Protein 7QON (pdb70)

Secondary structure (P-SEA, 3-state):
ccccbbbbbcccccccaaaaaaaaaaaaaacccccbbbbbbbcccaaaaaaaaccccbbbbbccccccccccccccccaaaaaaacccbbbcccccccccccccaaaaaaaaaaaaaabbbbbbbbbccaaaaaacaaaaaaaaaaaaaaaacccccccccbbbbbbccccccccccccaaaaaaaaaaaaaaaaacccaaaaacbbbbbccccccccaaaaaaccccccccccccccccaaaaaaacccc/cccccbbbbbcccccccaaaaaaaaaaaaaacccccbbbbbbbcccaaaaaaaaccccbbbbbccccccccccccccccaaaaaaacccbbbcccccccccccccaaaaaaaaaaaaaabbbbbbbbbccaaaaaacaaaaaaaaaaaaaaaacccccccccbbbbbbccccccccccccaaaaaaaaaaaaaaaaacccaaaaacbbbbbccccccccaaaaaaccccccccccccccccaaaaaaacccc/cccccbbbbbcccccccaaaaaaaaaaaaaacccccbbbbbbbcccaaaaaaaaccccbbbbbccccccccccccccccaaaaaaacccbbbcccccccccccccaaaaaaaaaaaaaabbbbbbbbbccaaaaaacaaaaaaaaaaaaaaaacccccccccbbbbbbccccccccccccaaaaaaaaaaaaaaaaacccaaaaacbbbbbccccccccaaaaaaccccccccccccccccaaaaaaacccc/ccccbbbbbcccccccaaaaaaaaaaaaaacccccbbbbbbbcccaaaaaaaaccccbbbbbccccccccccccccccaaaaaaacccbbbcccccccccccccaaaaaaaaaaaaaabbbbbbbbbccaaaaaacaaaaaaaaaaaaaaaacccccccccbbbbbbccccccccccccaaaaaaaaaaaaaaaaacccaaaaacbbbbbccccccccaaaaaaccccccccccccccccaaaaaaacccc

Structure (mmCIF, N/CA/C/O backbone):
data_7QON
#
_entry.id   7QON
#
_cell.length_a   42.393
_cell.length_b   110.464
_cell.length_c   118.143
_cell.angle_alpha   90.000
_cell.angle_beta   97.367
_cell.angle_gamma   90.000
#
_symmetry.space_group_name_H-M   'P 1 21 1'
#
loop_
_entity.id
_entity.type
_entity.pdbx_description
1 polymer 'Triosephosphate isomerase'
2 non-polymer 'SODIUM ION'
3 non-polymer 'CHLORIDE ION'
4 non-polymer 1,2-ETHANEDIOL
5 non-polymer 'TRIETHYLENE GLYCOL'
6 water water
#
loop_
_atom_site.group_PDB
_atom_site.id
_atom_site.type_symbol
_atom_site.label_atom_id
_atom_site.label_alt_id
_atom_site.label_comp_id
_atom_site.label_asym_id
_atom_site.label_entity_id
_atom_site.label_seq_id
_atom_site.pdbx_PDB_ins_code
_atom_site.Cartn_x
_atom_site.Cartn_y
_atom_site.Cartn_z
_atom_site.occupancy
_atom_site.B_iso_or_equiv
_atom_site.auth_seq_id
_atom_site.auth_comp_id
_atom_site.auth_asym_id
_atom_site.auth_atom_id
_atom_site.pdbx_PDB_model_num
ATOM 1 N N . SER A 1 3 ? 15.947 -35.451 41.945 1.000 91.373 3 SER AAA N 1
ATOM 2 C CA . SER A 1 3 ? 14.852 -34.683 42.602 1.000 69.321 3 SER AAA CA 1
ATOM 3 C C . SER A 1 3 ? 13.603 -34.711 41.711 1.000 73.619 3 SER AAA C 1
ATOM 4 O O . SER A 1 3 ? 13.752 -34.548 40.479 1.000 61.930 3 SER AAA O 1
ATOM 12 N N . ASN A 1 4 ? 12.423 -34.862 42.323 1.000 47.408 4 ASN AAA N 1
ATOM 13 C CA . ASN A 1 4 ? 11.104 -34.848 41.636 1.000 53.465 4 ASN AAA CA 1
ATOM 14 C C . ASN A 1 4 ? 10.445 -33.470 41.780 1.000 45.857 4 ASN AAA C 1
ATOM 15 O O . ASN A 1 4 ? 9.239 -33.374 41.471 1.000 57.264 4 ASN AAA O 1
ATOM 26 N N . ARG A 1 5 ? 11.198 -32.443 42.184 1.000 31.919 5 ARG AAA N 1
ATOM 27 C CA . ARG A 1 5 ? 10.697 -31.045 42.154 1.000 25.640 5 ARG AAA CA 1
ATOM 28 C C . ARG A 1 5 ? 11.152 -30.406 40.836 1.000 23.157 5 ARG AAA C 1
ATOM 29 O O . ARG A 1 5 ? 12.358 -30.401 40.562 1.000 26.765 5 ARG AAA O 1
ATOM 50 N N . LYS A 1 6 ? 10.214 -29.880 40.064 1.000 23.410 6 LYS AAA N 1
ATOM 51 C CA . LYS A 1 6 ? 10.507 -29.220 38.783 1.000 21.402 6 LYS AAA CA 1
ATOM 52 C C . LYS A 1 6 ? 11.249 -27.924 39.093 1.000 19.748 6 LYS AAA C 1
ATOM 53 O O . LYS A 1 6 ? 10.811 -27.125 39.935 1.000 20.480 6 LYS AAA O 1
ATOM 72 N N . PHE A 1 7 ? 12.382 -27.729 38.440 1.000 19.887 7 PHE AAA N 1
ATOM 73 C CA . PHE A 1 7 ? 13.207 -26.519 38.599 1.000 19.809 7 PHE AAA CA 1
ATOM 74 C C . PHE A 1 7 ? 12.411 -25.299 38.132 1.000 19.262 7 PHE AAA C 1
ATOM 75 O O . PHE A 1 7 ? 11.642 -25.383 37.180 1.000 18.923 7 PHE AAA O 1
ATOM 92 N N . PHE A 1 8 ? 12.599 -24.188 38.815 1.000 18.258 8 PHE AAA N 1
ATOM 93 C CA . PHE A 1 8 ? 11.791 -22.964 38.622 1.000 16.852 8 PHE AAA CA 1
ATOM 94 C C . PHE A 1 8 ? 12.712 -21.751 38.605 1.000 19.414 8 PHE AAA C 1
ATOM 95 O O . PHE A 1 8 ? 13.363 -21.466 39.606 1.000 19.012 8 PHE AAA O 1
ATOM 112 N N . VAL A 1 9 ? 12.729 -21.022 37.492 1.000 18.815 9 VAL AAA N 1
ATOM 113 C CA . VAL A 1 9 ? 13.582 -19.816 37.332 1.000 18.456 9 VAL AAA CA 1
ATOM 114 C C . VAL A 1 9 ? 12.677 -18.627 36.993 1.000 17.735 9 VAL AAA C 1
ATOM 115 O O . VAL A 1 9 ? 12.023 -18.624 35.916 1.000 20.433 9 VAL AAA O 1
ATOM 128 N N . GLY A 1 10 ? 12.650 -17.673 37.916 1.000 20.410 10 GLY AAA N 1
ATOM 129 C CA . GLY A 1 10 ? 11.961 -16.389 37.754 1.000 20.033 10 GLY AAA CA 1
ATOM 130 C C . GLY A 1 10 ? 12.953 -15.277 37.484 1.000 20.058 10 GLY AAA C 1
ATOM 131 O O . GLY A 1 10 ? 14.023 -15.229 38.145 1.000 25.962 10 GLY AAA O 1
ATOM 135 N N . GLY A 1 11 ? 12.600 -14.411 36.532 1.000 20.004 11 GLY AAA N 1
ATOM 136 C CA . GLY A 1 11 ? 13.353 -13.186 36.245 1.000 18.512 11 GLY AAA CA 1
ATOM 137 C C . GLY A 1 11 ? 12.527 -11.994 36.664 1.000 18.473 11 GLY AAA C 1
ATOM 138 O O . GLY A 1 11 ? 11.471 -11.758 36.057 1.000 20.682 11 GLY AAA O 1
ATOM 142 N N . ASN A 1 12 ? 13.005 -11.291 37.669 1.000 19.030 12 ASN AAA N 1
ATOM 143 C CA . ASN A 1 12 ? 12.318 -10.088 38.200 1.000 19.464 12 ASN AAA CA 1
ATOM 144 C C . ASN A 1 12 ? 12.940 -8.869 37.508 1.000 17.060 12 ASN AAA C 1
ATOM 145 O O . ASN A 1 12 ? 14.057 -8.457 37.895 1.000 18.763 12 ASN AAA O 1
ATOM 156 N N . TRP A 1 13 ? 12.219 -8.282 36.557 1.000 15.949 13 TRP AAA N 1
ATOM 157 C CA . TRP A 1 13 ? 12.713 -7.084 35.825 1.000 16.865 13 TRP AAA CA 1
ATOM 158 C C . TRP A 1 13 ? 12.805 -5.870 36.745 1.000 19.213 13 TRP AAA C 1
ATOM 159 O O . TRP A 1 13 ? 13.495 -4.913 36.376 1.000 20.270 13 TRP AAA O 1
ATOM 180 N N . LYS A 1 14 ? 12.086 -5.864 37.859 1.000 17.216 14 LYS AAA N 1
ATOM 181 C CA . LYS A 1 14 ? 11.956 -4.694 38.747 1.000 16.473 14 LYS AAA CA 1
ATOM 182 C C . LYS A 1 14 ? 11.456 -3.518 37.898 1.000 15.258 14 LYS AAA C 1
ATOM 183 O O . LYS A 1 14 ? 10.645 -3.741 36.999 1.000 17.240 14 LYS AAA O 1
ATOM 202 N N . MET A 1 15 ? 11.876 -2.303 38.222 1.000 16.800 15 MET AAA N 1
ATOM 203 C CA . MET A 1 15 ? 11.355 -1.105 37.520 1.000 15.890 15 MET AAA CA 1
ATOM 204 C C . MET A 1 15 ? 12.258 -0.865 36.312 1.000 20.074 15 MET AAA C 1
ATOM 205 O O . MET A 1 15 ? 13.038 0.089 36.289 1.000 18.902 15 MET AAA O 1
ATOM 219 N N . ASN A 1 16 ? 12.128 -1.744 35.334 1.000 18.326 16 ASN AAA N 1
ATOM 220 C CA . ASN A 1 16 ? 12.891 -1.713 34.063 1.000 17.592 16 ASN AAA CA 1
ATOM 221 C C . ASN A 1 16 ? 11.988 -2.214 32.949 1.000 21.905 16 ASN AAA C 1
ATOM 222 O O . ASN A 1 16 ? 11.270 -3.179 33.157 1.000 21.176 16 ASN AAA O 1
ATOM 233 N N . GLY A 1 17 ? 12.060 -1.575 31.799 1.000 21.178 17 GLY AAA N 1
ATOM 234 C CA . GLY A 1 17 ? 11.325 -2.028 30.621 1.000 23.822 17 GLY AAA CA 1
ATOM 235 C C . GLY A 1 17 ? 10.786 -0.858 29.827 1.000 21.974 17 GLY AAA C 1
ATOM 236 O O . GLY A 1 17 ? 10.525 0.197 30.394 1.000 20.723 17 GLY AAA O 1
ATOM 240 N N . SER A 1 18 ? 10.634 -1.086 28.542 1.000 22.388 18 SER AAA N 1
ATOM 241 C CA . SER A 1 18 ? 9.992 -0.183 27.567 1.000 20.297 18 SER AAA CA 1
ATOM 242 C C . SER A 1 18 ? 9.493 -1.088 26.454 1.000 22.068 18 SER AAA C 1
ATOM 243 O O . SER A 1 18 ? 10.011 -2.204 26.341 1.000 20.837 18 SER AAA O 1
ATOM 251 N N . LYS A 1 19 ? 8.551 -0.634 25.644 1.000 22.975 19 LYS AAA N 1
ATOM 252 C CA A LYS A 1 19 ? 8.066 -1.412 24.476 0.600 21.298 19 LYS AAA CA 1
ATOM 253 C CA B LYS A 1 19 ? 8.062 -1.406 24.471 0.400 24.107 19 LYS AAA CA 1
ATOM 254 C C . LYS A 1 19 ? 9.273 -1.926 23.685 1.000 25.120 19 LYS AAA C 1
ATOM 255 O O . LYS A 1 19 ? 9.310 -3.122 23.381 1.000 28.316 19 LYS AAA O 1
ATOM 291 N N . GLU A 1 20 ? 10.237 -1.057 23.419 1.000 24.575 20 GLU AAA N 1
ATOM 292 C CA A GLU A 1 20 ? 11.405 -1.364 22.546 0.500 28.457 20 GLU AAA CA 1
ATOM 293 C CA B GLU A 1 20 ? 11.406 -1.363 22.546 0.500 29.604 20 GLU AAA CA 1
ATOM 294 C C . GLU A 1 20 ? 12.325 -2.374 23.242 1.000 28.251 20 GLU AAA C 1
ATOM 295 O O . GLU A 1 20 ? 12.682 -3.394 22.599 1.000 32.272 20 GLU AAA O 1
ATOM 317 N N . SER A 1 21 ? 12.720 -2.106 24.484 1.000 25.300 21 SER AAA N 1
ATOM 318 C CA . SER A 1 21 ? 13.690 -2.976 25.208 1.000 25.344 21 SER AAA CA 1
ATOM 319 C C . SER A 1 21 ? 13.029 -4.329 25.507 1.000 24.469 21 SER AAA C 1
ATOM 320 O O . SER A 1 21 ? 13.726 -5.364 25.468 1.000 25.417 21 SER AAA O 1
ATOM 328 N N . ASN A 1 22 ? 11.727 -4.317 25.803 1.000 24.412 22 ASN AAA N 1
ATOM 329 C CA . ASN A 1 22 ? 10.976 -5.553 26.125 1.000 23.014 22 ASN AAA CA 1
ATOM 330 C C . ASN A 1 22 ? 10.974 -6.461 24.906 1.000 26.662 22 ASN AAA C 1
ATOM 331 O O . ASN A 1 22 ? 11.181 -7.666 25.088 1.000 23.349 22 ASN AAA O 1
ATOM 342 N N . GLN A 1 23 ? 10.739 -5.910 23.715 1.000 27.158 23 GLN AAA N 1
ATOM 343 C CA A GLN A 1 23 ? 10.644 -6.713 22.466 0.400 28.805 23 GLN AAA CA 1
ATOM 344 C CA B GLN A 1 23 ? 10.644 -6.714 22.465 0.600 27.799 23 GLN AAA CA 1
ATOM 345 C C . GLN A 1 23 ? 11.977 -7.428 22.259 1.000 24.492 23 GLN AAA C 1
ATOM 346 O O . GLN A 1 23 ? 11.942 -8.637 21.940 1.000 28.258 23 GLN AAA O 1
ATOM 372 N N . LYS A 1 24 ? 13.089 -6.720 22.457 1.000 27.189 24 LYS AAA N 1
ATOM 373 C CA A LYS A 1 24 ? 14.444 -7.296 22.238 0.600 28.838 24 LYS AAA CA 1
ATOM 374 C CA B LYS A 1 24 ? 14.449 -7.288 22.239 0.400 30.860 24 LYS AAA CA 1
ATOM 375 C C . LYS A 1 24 ? 14.697 -8.413 23.254 1.000 35.126 24 LYS AAA C 1
ATOM 376 O O . LYS A 1 24 ? 15.091 -9.498 22.826 1.000 31.772 24 LYS AAA O 1
ATOM 412 N N . LEU A 1 25 ? 14.455 -8.151 24.538 1.000 26.655 25 LEU AAA N 1
ATOM 413 C CA . LEU A 1 25 ? 14.686 -9.142 25.625 1.000 30.013 25 LEU AAA CA 1
ATOM 414 C C . LEU A 1 25 ? 13.850 -10.400 25.343 1.000 22.167 25 LEU AAA C 1
ATOM 415 O O . LEU A 1 25 ? 14.409 -11.511 25.423 1.000 26.508 25 LEU AAA O 1
ATOM 431 N N . LEU A 1 26 ? 12.565 -10.251 25.036 1.000 22.792 26 LEU AAA N 1
ATOM 432 C CA . LEU A 1 26 ? 11.619 -11.385 24.934 1.000 24.292 26 LEU AAA CA 1
ATOM 433 C C . LEU A 1 26 ? 11.907 -12.207 23.676 1.000 31.236 26 LEU AAA C 1
ATOM 434 O O . LEU A 1 26 ? 11.779 -13.434 23.743 1.000 25.336 26 LEU AAA O 1
ATOM 450 N N . LYS A 1 27 ? 12.300 -11.563 22.580 1.000 29.256 27 LYS AAA N 1
ATOM 451 C CA . LYS A 1 27 ? 12.681 -12.280 21.332 1.000 27.974 27 LYS AAA CA 1
ATOM 452 C C . LYS A 1 27 ? 13.902 -13.156 21.620 1.000 25.243 27 LYS AAA C 1
ATOM 453 O O . LYS A 1 27 ? 13.892 -14.327 21.220 1.000 32.034 27 LYS AAA O 1
ATOM 472 N N . THR A 1 28 ? 14.903 -12.635 22.306 1.000 24.986 28 THR AAA N 1
ATOM 473 C CA . THR A 1 28 ? 16.157 -13.359 22.640 1.000 27.410 28 THR AAA CA 1
ATOM 474 C C . THR A 1 28 ? 15.816 -14.550 23.529 1.000 30.828 28 THR AAA C 1
ATOM 475 O O . THR A 1 28 ? 16.273 -15.638 23.237 1.000 27.853 28 THR AAA O 1
ATOM 486 N N . LEU A 1 29 ? 15.017 -14.334 24.565 1.000 26.477 29 LEU AAA N 1
ATOM 487 C CA . LEU A 1 29 ? 14.629 -15.398 25.530 1.000 26.136 29 LEU AAA CA 1
ATOM 488 C C . LEU A 1 29 ? 13.865 -16.500 24.791 1.000 26.301 29 LEU AAA C 1
ATOM 489 O O . LEU A 1 29 ? 14.219 -17.666 24.938 1.000 29.348 29 LEU AAA O 1
ATOM 505 N N A SER A 1 30 ? 12.858 -16.132 24.009 0.600 28.159 30 SER AAA N 1
ATOM 506 N N B SER A 1 30 ? 12.855 -16.133 24.009 0.400 28.268 30 SER AAA N 1
ATOM 507 C CA A SER A 1 30 ? 11.965 -17.069 23.282 0.600 30.240 30 SER AAA CA 1
ATOM 508 C CA B SER A 1 30 ? 11.962 -17.070 23.279 0.400 30.164 30 SER AAA CA 1
ATOM 509 C C A SER A 1 30 ? 12.783 -17.877 22.264 0.600 36.770 30 SER AAA C 1
ATOM 510 C C B SER A 1 30 ? 12.784 -17.877 22.265 0.400 34.693 30 SER AAA C 1
ATOM 511 O O A SER A 1 30 ? 12.674 -19.110 22.260 0.600 47.444 30 SER AAA O 1
ATOM 512 O O B SER A 1 30 ? 12.673 -19.107 22.262 0.400 43.245 30 SER AAA O 1
ATOM 527 N N . ASP A 1 31 ? 13.595 -17.198 21.452 1.000 32.102 31 ASP AAA N 1
ATOM 528 C CA . ASP A 1 31 ? 14.411 -17.846 20.385 1.000 28.040 31 ASP AAA CA 1
ATOM 529 C C . ASP A 1 31 ? 15.430 -18.813 21.002 1.000 31.378 31 ASP AAA C 1
ATOM 530 O O . ASP A 1 31 ? 15.803 -19.765 20.316 1.000 34.734 31 ASP AAA O 1
ATOM 539 N N . ALA A 1 32 ? 15.900 -18.574 22.227 1.000 29.815 32 ALA AAA N 1
ATOM 540 C CA . ALA A 1 32 ? 16.963 -19.380 22.884 1.000 32.352 32 ALA AAA CA 1
ATOM 541 C C . ALA A 1 32 ? 16.419 -20.743 23.340 1.000 30.554 32 ALA AAA C 1
ATOM 542 O O . ALA A 1 32 ? 17.237 -21.620 23.633 1.000 33.260 32 ALA AAA O 1
ATOM 549 N N . LYS A 1 33 ? 15.094 -20.883 23.450 1.000 27.602 33 LYS AAA N 1
ATOM 550 C CA . LYS A 1 33 ? 14.393 -22.115 23.899 1.000 35.103 33 LYS AAA CA 1
ATOM 551 C C . LYS A 1 33 ? 15.110 -22.696 25.106 1.000 32.077 33 LYS AAA C 1
ATOM 552 O O . LYS A 1 33 ? 15.617 -23.812 25.054 1.000 31.314 33 LYS AAA O 1
ATOM 571 N N . PRO A 1 34 ? 15.179 -21.985 26.248 1.000 26.129 34 PRO AAA N 1
ATOM 572 C CA . PRO A 1 34 ? 15.917 -22.506 27.392 1.000 25.563 34 PRO AAA CA 1
ATOM 573 C C . PRO A 1 34 ? 15.246 -23.764 27.964 1.000 22.746 34 PRO AAA C 1
ATOM 574 O O . PRO A 1 34 ? 14.062 -23.974 27.719 1.000 25.699 34 PRO AAA O 1
ATOM 585 N N . ASP A 1 35 ? 16.053 -24.552 28.680 1.000 25.679 35 ASP AAA N 1
ATOM 586 C CA . ASP A 1 35 ? 15.730 -25.896 29.228 1.000 25.078 35 ASP AAA CA 1
ATOM 587 C C . ASP A 1 35 ? 14.229 -26.119 29.373 1.000 22.671 35 ASP AAA C 1
ATOM 588 O O . ASP A 1 35 ? 13.653 -25.582 30.317 1.000 23.760 35 ASP AAA O 1
ATOM 597 N N . ALA A 1 36 ? 13.635 -26.969 28.536 1.000 22.563 36 ALA AAA N 1
ATOM 598 C CA . ALA A 1 36 ? 12.163 -27.185 28.514 1.000 22.809 36 ALA AAA CA 1
ATOM 599 C C . ALA A 1 36 ? 11.701 -27.879 29.800 1.000 24.009 36 ALA AAA C 1
ATOM 600 O O . ALA A 1 36 ? 10.506 -27.840 30.101 1.000 24.576 36 ALA AAA O 1
ATOM 607 N N . ASN A 1 37 ? 12.600 -28.487 30.549 1.000 20.717 37 ASN AAA N 1
ATOM 608 C CA . ASN A 1 37 ? 12.241 -29.216 31.795 1.000 23.049 37 ASN AAA CA 1
ATOM 609 C C . ASN A 1 37 ? 12.135 -28.230 32.971 1.000 25.448 37 ASN AAA C 1
ATOM 610 O O . ASN A 1 37 ? 11.697 -28.654 34.068 1.000 25.563 37 ASN AAA O 1
ATOM 621 N N . THR A 1 38 ? 12.511 -26.966 32.775 1.000 21.503 38 THR AAA N 1
ATOM 622 C CA . THR A 1 38 ? 12.522 -25.922 33.827 1.000 22.599 38 THR AAA CA 1
ATOM 623 C C . THR A 1 38 ? 11.323 -25.001 33.582 1.000 21.649 38 THR AAA C 1
ATOM 624 O O . THR A 1 38 ? 11.068 -24.628 32.396 1.000 23.221 38 THR AAA O 1
ATOM 635 N N . GLU A 1 39 ? 10.596 -24.657 34.645 1.000 20.009 39 GLU AAA N 1
ATOM 636 C CA . GLU A 1 39 ? 9.552 -23.606 34.599 1.000 22.181 39 GLU AAA CA 1
ATOM 637 C C . GLU A 1 39 ? 10.243 -22.249 34.569 1.000 20.285 39 GLU AAA C 1
ATOM 638 O O . GLU A 1 39 ? 11.180 -22.031 35.368 1.000 21.955 39 GLU AAA O 1
ATOM 650 N N . ILE A 1 40 ? 9.807 -21.371 33.666 1.000 19.392 40 ILE AAA N 1
ATOM 651 C CA . ILE A 1 40 ? 10.416 -20.025 33.526 1.000 19.390 40 ILE AAA CA 1
ATOM 652 C C . ILE A 1 40 ? 9.308 -18.989 33.680 1.000 19.873 40 ILE AAA C 1
ATOM 653 O O . ILE A 1 40 ? 8.267 -19.107 33.032 1.000 20.519 40 ILE AAA O 1
ATOM 669 N N . LEU A 1 41 ? 9.582 -18.011 34.534 1.000 20.223 41 LEU AAA N 1
ATOM 670 C CA . LEU A 1 41 ? 8.664 -16.905 34.853 1.000 19.383 41 LEU AAA CA 1
ATOM 671 C C . LEU A 1 41 ? 9.401 -15.588 34.608 1.000 18.081 41 LEU AAA C 1
ATOM 672 O O . LEU A 1 41 ? 10.615 -15.488 34.931 1.000 19.590 41 LEU AAA O 1
ATOM 688 N N . VAL A 1 42 ? 8.680 -14.606 34.070 1.000 18.357 42 VAL AAA N 1
ATOM 689 C CA . VAL A 1 42 ? 9.184 -13.208 34.011 1.000 18.470 42 VAL AAA CA 1
ATOM 690 C C . VAL A 1 42 ? 8.190 -12.344 34.784 1.000 17.165 42 VAL AAA C 1
ATOM 691 O O . VAL A 1 42 ? 6.973 -12.486 34.572 1.000 19.642 42 VAL AAA O 1
ATOM 704 N N . ALA A 1 43 ? 8.710 -11.526 35.683 1.000 16.731 43 ALA AAA N 1
ATOM 705 C CA . ALA A 1 43 ? 7.902 -10.609 36.512 1.000 16.323 43 ALA AAA CA 1
ATOM 706 C C . ALA A 1 43 ? 8.145 -9.199 35.970 1.000 18.294 43 ALA AAA C 1
ATOM 707 O O . ALA A 1 43 ? 9.277 -8.691 36.070 1.000 17.531 43 ALA AAA O 1
ATOM 714 N N . VAL A 1 44 ? 7.116 -8.603 35.382 1.000 17.589 44 VAL AAA N 1
ATOM 715 C CA . VAL A 1 44 ? 7.285 -7.399 34.530 1.000 15.558 44 VAL AAA CA 1
ATOM 716 C C . VAL A 1 44 ? 6.460 -6.263 35.127 1.000 16.436 44 VAL AAA C 1
ATOM 717 O O . VAL A 1 44 ? 5.483 -6.482 35.862 1.000 17.027 44 VAL AAA O 1
ATOM 730 N N . PRO A 1 45 ? 6.796 -5.004 34.801 1.000 15.740 45 PRO AAA N 1
ATOM 731 C CA . PRO A 1 45 ? 6.041 -3.868 35.312 1.000 15.147 45 PRO AAA CA 1
ATOM 732 C C . PRO A 1 45 ? 4.577 -3.937 34.875 1.000 16.566 45 PRO AAA C 1
ATOM 733 O O . PRO A 1 45 ? 4.261 -4.438 33.779 1.000 15.907 45 PRO AAA O 1
ATOM 744 N N . PHE A 1 46 ? 3.696 -3.451 35.757 1.000 16.405 46 PHE AAA N 1
ATOM 745 C CA . PHE A 1 46 ? 2.229 -3.550 35.542 1.000 17.019 46 PHE AAA CA 1
ATOM 746 C C . PHE A 1 46 ? 1.831 -3.037 34.147 1.000 16.233 46 PHE AAA C 1
ATOM 747 O O . PHE A 1 46 ? 0.954 -3.620 33.539 1.000 18.134 46 PHE AAA O 1
ATOM 764 N N . VAL A 1 47 ? 2.441 -1.947 33.671 1.000 15.819 47 VAL AAA N 1
ATOM 765 C CA . VAL A 1 47 ? 1.979 -1.291 32.407 1.000 16.002 47 VAL AAA CA 1
ATOM 766 C C . VAL A 1 47 ? 2.233 -2.204 31.199 1.000 17.564 47 VAL AAA C 1
ATOM 767 O O . VAL A 1 47 ? 1.594 -1.993 30.159 1.000 19.652 47 VAL AAA O 1
ATOM 780 N N . TYR A 1 48 ? 3.106 -3.205 31.324 1.000 17.261 48 TYR AAA N 1
ATOM 781 C CA . TYR A 1 48 ? 3.482 -4.117 30.212 1.000 17.886 48 TYR AAA CA 1
ATOM 782 C C . TYR A 1 48 ? 2.901 -5.520 30.394 1.000 18.891 48 TYR AAA C 1
ATOM 783 O O . TYR A 1 48 ? 3.099 -6.352 29.516 1.000 17.808 48 TYR AAA O 1
ATOM 801 N N . LEU A 1 49 ? 2.191 -5.794 31.493 1.000 19.278 49 LEU AAA N 1
ATOM 802 C CA A LEU A 1 49 ? 1.741 -7.163 31.849 0.500 18.351 49 LEU AAA CA 1
ATOM 803 C CA B LEU A 1 49 ? 1.736 -7.164 31.852 0.500 18.684 49 LEU AAA CA 1
ATOM 804 C C . LEU A 1 49 ? 0.941 -7.783 30.693 1.000 17.439 49 LEU AAA C 1
ATOM 805 O O . LEU A 1 49 ? 1.282 -8.912 30.256 1.000 17.690 49 LEU AAA O 1
ATOM 835 N N . LYS A 1 50 ? -0.086 -7.084 30.205 1.000 18.874 50 LYS AAA N 1
ATOM 836 C CA . LYS A 1 50 ? -0.966 -7.648 29.156 1.000 18.892 50 LYS AAA CA 1
ATOM 837 C C . LYS A 1 50 ? -0.152 -7.906 27.887 1.000 20.132 50 LYS AAA C 1
ATOM 838 O O . LYS A 1 50 ? -0.288 -8.982 27.283 1.000 21.315 50 LYS AAA O 1
ATOM 857 N N . ASP A 1 51 ? 0.664 -6.948 27.466 1.000 19.995 51 ASP AAA N 1
ATOM 858 C CA . ASP A 1 51 ? 1.413 -7.051 26.192 1.000 24.295 51 ASP AAA CA 1
ATOM 859 C C . ASP A 1 51 ? 2.463 -8.170 26.293 1.000 23.220 51 ASP AAA C 1
ATOM 860 O O . ASP A 1 51 ? 2.612 -8.933 25.328 1.000 23.533 51 ASP AAA O 1
ATOM 869 N N . VAL A 1 52 ? 3.164 -8.286 27.414 1.000 19.649 52 VAL AAA N 1
ATOM 870 C CA . VAL A 1 52 ? 4.171 -9.377 27.588 1.000 20.312 52 VAL AAA CA 1
ATOM 871 C C . VAL A 1 52 ? 3.454 -10.734 27.538 1.000 19.565 52 VAL AAA C 1
ATOM 872 O O . VAL A 1 52 ? 3.948 -11.663 26.856 1.000 24.582 52 VAL AAA O 1
ATOM 885 N N . ARG A 1 53 ? 2.316 -10.866 28.215 1.000 19.127 53 ARG AAA N 1
ATOM 886 C CA . ARG A 1 53 ? 1.577 -12.151 28.241 1.000 20.290 53 ARG AAA CA 1
ATOM 887 C C . ARG A 1 53 ? 1.095 -12.502 26.825 1.000 22.618 53 ARG AAA C 1
ATOM 888 O O . ARG A 1 53 ? 1.096 -13.710 26.455 1.000 22.316 53 ARG AAA O 1
ATOM 909 N N . GLU A 1 54 ? 0.676 -11.504 26.040 1.000 21.247 54 GLU AAA N 1
ATOM 910 C CA A GLU A 1 54 ? 0.189 -11.746 24.652 0.600 24.790 54 GLU AAA CA 1
ATOM 911 C CA B GLU A 1 54 ? 0.186 -11.741 24.651 0.400 25.374 54 GLU AAA CA 1
ATOM 912 C C . GLU A 1 54 ? 1.356 -12.200 23.776 1.000 27.983 54 GLU AAA C 1
ATOM 913 O O . GLU A 1 54 ? 1.154 -13.163 23.018 1.000 30.237 54 GLU AAA O 1
ATOM 935 N N . HIS A 1 55 ? 2.532 -11.573 23.920 1.000 24.849 55 HIS AAA N 1
ATOM 936 C CA . HIS A 1 55 ? 3.745 -11.830 23.094 1.000 24.970 55 HIS AAA CA 1
ATOM 937 C C . HIS A 1 55 ? 4.322 -13.219 23.394 1.000 32.367 55 HIS AAA C 1
ATOM 938 O O . HIS A 1 55 ? 4.644 -13.952 22.445 1.000 30.204 55 HIS AAA O 1
ATOM 953 N N . LEU A 1 56 ? 4.440 -13.566 24.674 1.000 25.305 56 LEU AAA N 1
ATOM 954 C CA A LEU A 1 56 ? 5.182 -14.766 25.131 0.700 23.118 56 LEU AAA CA 1
ATOM 955 C CA B LEU A 1 56 ? 5.177 -14.762 25.143 0.300 24.813 56 LEU AAA CA 1
ATOM 956 C C . LEU A 1 56 ? 4.310 -16.023 24.982 1.000 22.771 56 LEU AAA C 1
ATOM 957 O O . LEU A 1 56 ? 3.125 -15.996 25.352 1.000 22.430 56 LEU AAA O 1
ATOM 987 N N . ASP A 1 57 ? 4.896 -17.102 24.462 1.000 27.308 57 ASP AAA N 1
ATOM 988 C CA . ASP A 1 57 ? 4.231 -18.429 24.405 1.000 28.121 57 ASP AAA CA 1
ATOM 989 C C . ASP A 1 57 ? 3.867 -18.869 25.833 1.000 23.876 57 ASP AAA C 1
ATOM 990 O O . ASP A 1 57 ? 4.585 -18.486 26.766 1.000 25.456 57 ASP AAA O 1
ATOM 999 N N . LYS A 1 58 ? 2.839 -19.703 25.973 1.000 26.456 58 LYS AAA N 1
ATOM 1000 C CA . LYS A 1 58 ? 2.343 -20.260 27.263 1.000 30.078 58 LYS AAA CA 1
ATOM 1001 C C . LYS A 1 58 ? 3.423 -21.103 27.963 1.000 26.115 58 LYS AAA C 1
ATOM 1002 O O . LYS A 1 58 ? 3.302 -21.317 29.172 1.000 26.405 58 LYS AAA O 1
ATOM 1021 N N . ARG A 1 59 ? 4.481 -21.496 27.267 1.000 26.282 59 ARG AAA N 1
ATOM 1022 C CA . ARG A 1 59 ? 5.678 -22.118 27.882 1.000 24.672 59 ARG AAA CA 1
ATOM 1023 C C . ARG A 1 59 ? 6.176 -21.251 29.046 1.000 24.571 59 ARG AAA C 1
ATOM 1024 O O . ARG A 1 59 ? 6.695 -21.794 30.025 1.000 23.773 59 ARG AAA O 1
ATOM 1045 N N . PHE A 1 60 ? 6.083 -19.931 28.924 1.000 21.681 60 PHE AAA N 1
ATOM 1046 C CA . PHE A 1 60 ? 6.555 -18.956 29.938 1.000 22.144 60 PHE AAA CA 1
ATOM 1047 C C . PHE A 1 60 ? 5.389 -18.510 30.816 1.000 22.631 60 PHE AAA C 1
ATOM 1048 O O . PHE A 1 60 ? 4.278 -18.270 30.306 1.000 23.635 60 PHE AAA O 1
ATOM 1065 N N . HIS A 1 61 ? 5.654 -18.361 32.105 1.000 20.792 61 HIS AAA N 1
ATOM 1066 C CA . HIS A 1 61 ? 4.737 -17.688 33.064 1.000 21.976 61 HIS AAA CA 1
ATOM 1067 C C . HIS A 1 61 ? 5.024 -16.190 33.066 1.000 19.760 61 HIS AAA C 1
ATOM 1068 O O . HIS A 1 61 ? 6.199 -15.792 32.951 1.000 19.368 61 HIS AAA O 1
ATOM 1083 N N . VAL A 1 62 ? 3.985 -15.382 33.251 1.000 19.016 62 VAL AAA N 1
ATOM 1084 C CA . VAL A 1 62 ? 4.150 -13.908 33.401 1.000 17.629 62 VAL AAA CA 1
ATOM 1085 C C . VAL A 1 62 ? 3.552 -13.479 34.739 1.000 17.741 62 VAL AAA C 1
ATOM 1086 O O . VAL A 1 62 ? 2.402 -13.858 35.034 1.000 20.976 62 VAL AAA O 1
ATOM 1099 N N . ALA A 1 63 ? 4.336 -12.781 35.553 1.000 18.343 63 ALA AAA N 1
ATOM 1100 C CA . ALA A 1 63 ? 3.948 -12.387 36.925 1.000 17.057 63 ALA AAA CA 1
ATOM 1101 C C . ALA A 1 63 ? 3.875 -10.875 37.023 1.000 16.586 63 ALA AAA C 1
ATOM 1102 O O . ALA A 1 63 ? 4.740 -10.168 36.448 1.000 17.495 63 ALA AAA O 1
ATOM 1109 N N . ALA A 1 64 ? 2.939 -10.397 37.829 1.000 15.039 64 ALA AAA N 1
ATOM 1110 C CA . ALA A 1 64 ? 3.020 -9.053 38.409 1.000 16.048 64 ALA AAA CA 1
ATOM 1111 C C . ALA A 1 64 ? 4.056 -9.045 39.528 1.000 17.007 64 ALA AAA C 1
ATOM 1112 O O . ALA A 1 64 ? 4.313 -10.103 40.158 1.000 17.626 64 ALA AAA O 1
ATOM 1119 N N . GLN A 1 65 ? 4.614 -7.877 39.812 1.000 17.363 65 GLN AAA N 1
ATOM 1120 C CA . GLN A 1 65 ? 5.663 -7.684 40.825 1.000 15.987 65 GLN AAA CA 1
ATOM 1121 C C . GLN A 1 65 ? 5.060 -7.384 42.203 1.000 18.990 65 GLN AAA C 1
ATOM 1122 O O . GLN A 1 65 ? 5.832 -7.286 43.172 1.000 18.567 65 GLN AAA O 1
ATOM 1136 N N . ASN A 1 66 ? 3.739 -7.206 42.276 1.000 16.285 66 ASN AAA N 1
ATOM 1137 C CA . ASN A 1 66 ? 3.045 -6.870 43.533 1.000 18.760 66 ASN AAA CA 1
ATOM 1138 C C . ASN A 1 66 ? 1.550 -6.929 43.266 1.000 16.750 66 ASN AAA C 1
ATOM 1139 O O . ASN A 1 66 ? 1.131 -6.956 42.096 1.000 18.388 66 ASN AAA O 1
ATOM 1150 N N . CYS A 1 67 ? 0.759 -6.978 44.323 1.000 17.039 67 CYS AAA N 1
ATOM 1151 C CA . CYS A 1 67 ? -0.687 -6.722 44.235 1.000 16.940 67 CYS AAA CA 1
ATOM 1152 C C . CYS A 1 67 ? -1.173 -6.285 45.607 1.000 16.780 67 CYS AAA C 1
ATOM 1153 O O . CYS A 1 67 ? -0.403 -6.295 46.573 1.000 20.204 67 CYS AAA O 1
ATOM 1161 N N . TYR A 1 68 ? -2.424 -5.875 45.690 1.000 18.673 68 TYR AAA N 1
ATOM 1162 C CA . TYR A 1 68 ? -3.046 -5.571 46.991 1.000 19.373 68 TYR AAA CA 1
ATOM 1163 C C . TYR A 1 68 ? -3.959 -6.721 47.438 1.000 20.072 68 TYR AAA C 1
ATOM 1164 O O . TYR A 1 68 ? -4.013 -7.803 46.812 1.000 22.820 68 TYR AAA O 1
ATOM 1182 N N . LYS A 1 69 ? -4.645 -6.514 48.559 1.000 20.910 69 LYS AAA N 1
ATOM 1183 C CA . LYS A 1 69 ? -5.240 -7.604 49.376 1.000 21.612 69 LYS AAA CA 1
ATOM 1184 C C . LYS A 1 69 ? -6.766 -7.606 49.282 1.000 24.306 69 LYS AAA C 1
ATOM 1185 O O . LYS A 1 69 ? -7.375 -8.399 50.013 1.000 22.982 69 LYS AAA O 1
ATOM 1204 N N . VAL A 1 70 ? -7.371 -6.798 48.409 1.000 22.939 70 VAL AAA N 1
ATOM 1205 C CA . VAL A 1 70 ? -8.829 -6.863 48.079 1.000 21.943 70 VAL AAA CA 1
ATOM 1206 C C . VAL A 1 70 ? -8.997 -6.694 46.568 1.000 24.386 70 VAL AAA C 1
ATOM 1207 O O . VAL A 1 70 ? -8.034 -6.288 45.921 1.000 24.969 70 VAL AAA O 1
ATOM 1220 N N . ALA A 1 71 ? -10.166 -7.016 46.006 1.000 23.049 71 ALA AAA N 1
ATOM 1221 C CA . ALA A 1 71 ? -10.381 -7.126 44.549 1.000 24.764 71 ALA AAA CA 1
ATOM 1222 C C . ALA A 1 71 ? -10.536 -5.739 43.926 1.000 22.156 71 ALA AAA C 1
ATOM 1223 O O . ALA A 1 71 ? -10.267 -5.581 42.713 1.000 26.255 71 ALA AAA O 1
ATOM 1230 N N . SER A 1 72 ? -11.032 -4.798 44.713 1.000 23.287 72 SER AAA N 1
ATOM 1231 C CA . SER A 1 72 ? -11.357 -3.436 44.236 1.000 25.083 72 SER AAA CA 1
ATOM 1232 C C . SER A 1 72 ? -11.478 -2.530 45.451 1.000 21.610 72 SER AAA C 1
ATOM 1233 O O . SER A 1 72 ? -11.637 -3.037 46.579 1.000 23.596 72 SER AAA O 1
ATOM 1241 N N . GLY A 1 73 ? -11.361 -1.226 45.247 1.000 19.999 73 GLY AAA N 1
ATOM 1242 C CA . GLY A 1 73 ? -11.691 -0.252 46.293 1.000 21.279 73 GLY AAA CA 1
ATOM 1243 C C . GLY A 1 73 ? -10.857 1.004 46.194 1.000 20.455 73 GLY AAA C 1
ATOM 1244 O O . GLY A 1 73 ? -10.173 1.212 45.143 1.000 19.555 73 GLY AAA O 1
ATOM 1248 N N . ALA A 1 74 ? -10.865 1.780 47.269 1.000 19.632 74 ALA AAA N 1
ATOM 1249 C CA . ALA A 1 74 ? -10.316 3.154 47.331 1.000 22.185 74 ALA AAA CA 1
ATOM 1250 C C . ALA A 1 74 ? -8.838 3.079 47.715 1.000 20.673 74 ALA AAA C 1
ATOM 1251 O O . ALA A 1 74 ? -8.460 3.441 48.870 1.000 23.415 74 ALA AAA O 1
ATOM 1258 N N . PHE A 1 75 ? -8.043 2.515 46.798 1.000 20.047 75 PHE AAA N 1
ATOM 1259 C CA . PHE A 1 75 ? -6.585 2.315 46.993 1.000 19.958 75 PHE AAA CA 1
ATOM 1260 C C . PHE A 1 75 ? -5.889 2.830 45.742 1.000 17.988 75 PHE AAA C 1
ATOM 1261 O O . PHE A 1 75 ? -5.426 2.032 44.892 1.000 18.304 75 PHE AAA O 1
ATOM 1278 N N . THR A 1 76 ? -5.850 4.153 45.625 1.000 18.024 76 THR AAA N 1
ATOM 1279 C CA . THR A 1 76 ? -5.221 4.861 44.490 1.000 15.905 76 THR AAA CA 1
ATOM 1280 C C . THR A 1 76 ? -3.813 4.288 44.284 1.000 15.890 76 THR AAA C 1
ATOM 1281 O O . THR A 1 76 ? -3.055 4.203 45.260 1.000 18.173 76 THR AAA O 1
ATOM 1292 N N . GLY A 1 77 ? -3.531 3.833 43.062 1.000 16.447 77 GLY AAA N 1
ATOM 1293 C CA . GLY A 1 77 ? -2.198 3.336 42.670 1.000 17.312 77 GLY AAA CA 1
ATOM 1294 C C . GLY A 1 77 ? -2.022 1.829 42.822 1.000 21.111 77 GLY AAA C 1
ATOM 1295 O O . GLY A 1 77 ? -1.006 1.313 42.366 1.000 21.221 77 GLY AAA O 1
ATOM 1299 N N . GLU A 1 78 ? -2.956 1.118 43.433 1.000 16.751 78 GLU AAA N 1
ATOM 1300 C CA . GLU A 1 78 ? -2.813 -0.336 43.693 1.000 17.524 78 GLU AAA CA 1
ATOM 1301 C C . GLU A 1 78 ? -3.480 -1.175 42.602 1.000 16.431 78 GLU AAA C 1
ATOM 1302 O O . GLU A 1 78 ? -4.414 -0.703 41.910 1.000 18.269 78 GLU AAA O 1
ATOM 1314 N N . ILE A 1 79 ? -2.995 -2.408 42.455 1.000 17.675 79 ILE AAA N 1
ATOM 1315 C CA . ILE A 1 79 ? -3.455 -3.393 41.446 1.000 16.366 79 ILE AAA CA 1
ATOM 1316 C C . ILE A 1 79 ? -3.935 -4.638 42.188 1.000 17.736 79 ILE AAA C 1
ATOM 1317 O O . ILE A 1 79 ? -3.221 -5.111 43.087 1.000 17.855 79 ILE AAA O 1
ATOM 1333 N N . SER A 1 80 ? -5.073 -5.193 41.784 1.000 17.544 80 SER AAA N 1
ATOM 1334 C CA . SER A 1 80 ? -5.648 -6.383 42.447 1.000 17.594 80 SER AAA CA 1
ATOM 1335 C C . SER A 1 80 ? -5.341 -7.637 41.642 1.000 18.254 80 SER AAA C 1
ATOM 1336 O O . SER A 1 80 ? -5.116 -7.608 40.432 1.000 16.990 80 SER AAA O 1
ATOM 1344 N N . PRO A 1 81 ? -5.403 -8.816 42.308 1.000 17.195 81 PRO AAA N 1
ATOM 1345 C CA . PRO A 1 81 ? -5.386 -10.084 41.585 1.000 16.139 81 PRO AAA CA 1
ATOM 1346 C C . PRO A 1 81 ? -6.383 -10.173 40.428 1.000 18.540 81 PRO AAA C 1
ATOM 1347 O O . PRO A 1 81 ? -6.049 -10.719 39.363 1.000 19.035 81 PRO AAA O 1
ATOM 1358 N N . ALA A 1 82 ? -7.598 -9.639 40.602 1.000 19.726 82 ALA AAA N 1
ATOM 1359 C CA . ALA A 1 82 ? -8.611 -9.685 39.534 1.000 20.396 82 ALA AAA CA 1
ATOM 1360 C C . ALA A 1 82 ? -8.070 -8.971 38.283 1.000 19.109 82 ALA AAA C 1
ATOM 1361 O O . ALA A 1 82 ? -8.278 -9.460 37.169 1.000 19.014 82 ALA AAA O 1
ATOM 1368 N N . MET A 1 83 ? -7.376 -7.857 38.467 1.000 17.818 83 MET AAA N 1
ATOM 1369 C CA . MET A 1 83 ? -6.836 -7.079 37.319 1.000 19.795 83 MET AAA CA 1
ATOM 1370 C C . MET A 1 83 ? -5.692 -7.858 36.669 1.000 21.314 83 MET AAA C 1
ATOM 1371 O O . MET A 1 83 ? -5.591 -7.842 35.438 1.000 22.276 83 MET AAA O 1
ATOM 1385 N N . ILE A 1 84 ? -4.869 -8.537 37.470 1.000 17.946 84 ILE AAA N 1
ATOM 1386 C CA . ILE A 1 84 ? -3.748 -9.352 36.929 1.000 16.130 84 ILE AAA CA 1
ATOM 1387 C C . ILE A 1 84 ? -4.340 -10.483 36.073 1.000 19.273 84 ILE AAA C 1
ATOM 1388 O O . ILE A 1 84 ? -3.850 -10.686 34.943 1.000 20.526 84 ILE AAA O 1
ATOM 1404 N N . ARG A 1 85 ? -5.398 -11.152 36.551 1.000 17.379 85 ARG AAA N 1
ATOM 1405 C CA A ARG A 1 85 ? -6.063 -12.253 35.798 0.600 19.420 85 ARG AAA CA 1
ATOM 1406 C CA B ARG A 1 85 ? -6.069 -12.255 35.802 0.400 19.095 85 ARG AAA CA 1
ATOM 1407 C C . ARG A 1 85 ? -6.701 -11.684 34.529 1.000 20.958 85 ARG AAA C 1
ATOM 1408 O O . ARG A 1 85 ? -6.673 -12.361 33.488 1.000 21.745 85 ARG AAA O 1
ATOM 1448 N N . ASP A 1 86 ? -7.243 -10.472 34.622 1.000 20.961 86 ASP AAA N 1
ATOM 1449 C CA . ASP A 1 86 ? -7.920 -9.813 33.482 1.000 22.074 86 ASP AAA CA 1
ATOM 1450 C C . ASP A 1 86 ? -6.901 -9.563 32.361 1.000 25.224 86 ASP AAA C 1
ATOM 1451 O O . ASP A 1 86 ? -7.323 -9.559 31.181 1.000 29.579 86 ASP AAA O 1
ATOM 1460 N N . CYS A 1 87 ? -5.608 -9.404 32.690 1.000 21.784 87 CYS AAA N 1
ATOM 1461 C CA . CYS A 1 87 ? -4.487 -9.240 31.738 1.000 20.827 87 CYS AAA CA 1
ATOM 1462 C C . CYS A 1 87 ? -3.970 -10.592 31.233 1.000 23.720 87 CYS AAA C 1
ATOM 1463 O O . CYS A 1 87 ? -3.007 -10.596 30.471 1.000 24.641 87 CYS AAA O 1
ATOM 1471 N N . GLY A 1 88 ? -4.585 -11.701 31.637 1.000 23.440 88 GLY AAA N 1
ATOM 1472 C CA . GLY A 1 88 ? -4.234 -13.042 31.138 1.000 24.221 88 GLY AAA CA 1
ATOM 1473 C C . GLY A 1 88 ? -3.102 -13.686 31.928 1.000 25.024 88 GLY AAA C 1
ATOM 1474 O O . GLY A 1 88 ? -2.646 -14.773 31.515 1.000 23.943 88 GLY AAA O 1
ATOM 1478 N N . CYS A 1 89 ? -2.670 -13.090 33.036 1.000 22.576 89 CYS AAA N 1
ATOM 1479 C CA . CYS A 1 89 ? -1.507 -13.551 33.828 1.000 21.652 89 CYS AAA CA 1
ATOM 1480 C C . CYS A 1 89 ? -1.985 -14.314 35.063 1.000 22.783 89 CYS AAA C 1
ATOM 1481 O O . CYS A 1 89 ? -3.063 -14.010 35.577 1.000 25.032 89 CYS AAA O 1
ATOM 1489 N N . GLU A 1 90 ? -1.181 -15.246 35.544 1.000 20.728 90 GLU AAA N 1
ATOM 1490 C CA A GLU A 1 90 ? -1.605 -16.162 36.637 0.600 22.066 90 GLU AAA CA 1
ATOM 1491 C CA B GLU A 1 90 ? -1.605 -16.171 36.630 0.400 22.095 90 GLU AAA CA 1
ATOM 1492 C C . GLU A 1 90 ? -0.670 -16.081 37.839 1.000 20.306 90 GLU AAA C 1
ATOM 1493 O O . GLU A 1 90 ? -0.947 -16.787 38.809 1.000 20.083 90 GLU AAA O 1
ATOM 1515 N N . TRP A 1 91 ? 0.372 -15.241 37.796 1.000 18.782 91 TRP AAA N 1
ATOM 1516 C CA . TRP A 1 91 ? 1.386 -15.210 38.874 1.000 16.302 91 TRP AAA CA 1
ATOM 1517 C C . TRP A 1 91 ? 1.566 -13.823 39.476 1.000 18.533 91 TRP AAA C 1
ATOM 1518 O O . TRP A 1 91 ? 1.397 -12.828 38.777 1.000 18.089 91 TRP AAA O 1
ATOM 1539 N N . VAL A 1 92 ? 2.000 -13.802 40.734 1.000 17.343 92 VAL AAA N 1
ATOM 1540 C CA . VAL A 1 92 ? 2.403 -12.550 41.412 1.000 15.579 92 VAL AAA CA 1
ATOM 1541 C C . VAL A 1 92 ? 3.551 -12.832 42.381 1.000 17.257 92 VAL AAA C 1
ATOM 1542 O O . VAL A 1 92 ? 3.527 -13.850 43.080 1.000 17.404 92 VAL AAA O 1
ATOM 1555 N N . ILE A 1 93 ? 4.510 -11.931 42.407 1.000 15.845 93 ILE AAA N 1
ATOM 1556 C CA A ILE A 1 93 ? 5.595 -11.878 43.420 0.700 17.177 93 ILE AAA CA 1
ATOM 1557 C CA B ILE A 1 93 ? 5.599 -11.879 43.421 0.300 17.067 93 ILE AAA CA 1
ATOM 1558 C C . ILE A 1 93 ? 5.076 -11.107 44.631 1.000 18.447 93 ILE AAA C 1
ATOM 1559 O O . ILE A 1 93 ? 4.551 -10.007 44.438 1.000 18.471 93 ILE AAA O 1
ATOM 1589 N N . LEU A 1 94 ? 5.230 -11.657 45.828 1.000 17.506 94 LEU AAA N 1
ATOM 1590 C CA . LEU A 1 94 ? 4.756 -10.976 47.058 1.000 16.340 94 LEU AAA CA 1
ATOM 1591 C C . LEU A 1 94 ? 5.855 -10.938 48.120 1.000 18.272 94 LEU AAA C 1
ATOM 1592 O O . LEU A 1 94 ? 6.583 -11.933 48.277 1.000 19.691 94 LEU AAA O 1
ATOM 1608 N N . GLY A 1 95 ? 5.950 -9.830 48.849 1.000 20.358 95 GLY AAA N 1
ATOM 1609 C CA . GLY A 1 95 ? 6.887 -9.694 49.972 1.000 19.664 95 GLY AAA CA 1
ATOM 1610 C C . GLY A 1 95 ? 8.332 -9.579 49.522 1.000 20.662 95 GLY AAA C 1
ATOM 1611 O O . GLY A 1 95 ? 9.235 -9.886 50.324 1.000 20.998 95 GLY AAA O 1
ATOM 1615 N N . HIS A 1 96 ? 8.574 -9.157 48.286 1.000 18.822 96 HIS AAA N 1
ATOM 1616 C CA . HIS A 1 96 ? 9.951 -8.880 47.814 1.000 16.978 96 HIS AAA CA 1
ATOM 1617 C C . HIS A 1 96 ? 10.639 -7.962 48.822 1.000 18.599 96 HIS AAA C 1
ATOM 1618 O O . HIS A 1 96 ? 9.987 -7.063 49.383 1.000 18.370 96 HIS AAA O 1
ATOM 1633 N N . SER A 1 97 ? 11.930 -8.173 49.051 1.000 19.587 97 SER AAA N 1
ATOM 1634 C CA . SER A 1 97 ? 12.720 -7.362 50.017 1.000 21.224 97 SER AAA CA 1
ATOM 1635 C C . SER A 1 97 ? 12.522 -5.857 49.772 1.000 19.804 97 SER AAA C 1
ATOM 1636 O O . SER A 1 97 ? 12.480 -5.106 50.754 1.000 21.940 97 SER AAA O 1
ATOM 1644 N N . GLU A 1 98 ? 12.431 -5.406 48.523 1.000 19.849 98 GLU AAA N 1
ATOM 1645 C CA . GLU A 1 98 ? 12.213 -3.964 48.233 1.000 22.540 98 GLU AAA CA 1
ATOM 1646 C C . GLU A 1 98 ? 10.854 -3.513 48.787 1.000 19.924 98 GLU AAA C 1
ATOM 1647 O O . GLU A 1 98 ? 10.780 -2.434 49.387 1.000 22.614 98 GLU AAA O 1
ATOM 1659 N N . ARG A 1 99 ? 9.814 -4.329 48.652 1.000 19.691 99 ARG AAA N 1
ATOM 1660 C CA . ARG A 1 99 ? 8.471 -3.968 49.180 1.000 17.845 99 ARG AAA CA 1
ATOM 1661 C C . ARG A 1 99 ? 8.514 -3.937 50.713 1.000 19.577 99 ARG AAA C 1
ATOM 1662 O O . ARG A 1 99 ? 7.902 -3.050 51.326 1.000 22.019 99 ARG AAA O 1
ATOM 1683 N N . ARG A 1 100 ? 9.197 -4.895 51.338 1.000 19.897 100 ARG AAA N 1
ATOM 1684 C CA . ARG A 1 100 ? 9.280 -4.977 52.809 1.000 21.222 100 ARG AAA CA 1
ATOM 1685 C C . ARG A 1 100 ? 10.095 -3.807 53.348 1.000 23.124 100 ARG AAA C 1
ATOM 1686 O O . ARG A 1 100 ? 9.622 -3.159 54.292 1.000 26.305 100 ARG AAA O 1
ATOM 1707 N N . HIS A 1 101 ? 11.304 -3.581 52.823 1.000 21.799 101 HIS AAA N 1
ATOM 1708 C CA . HIS A 1 101 ? 12.323 -2.733 53.498 1.000 21.748 101 HIS AAA CA 1
ATOM 1709 C C . HIS A 1 101 ? 12.361 -1.301 52.942 1.000 27.875 101 HIS AAA C 1
ATOM 1710 O O . HIS A 1 101 ? 12.833 -0.420 53.664 1.000 31.211 101 HIS AAA O 1
ATOM 1725 N N . ILE A 1 102 ? 11.952 -1.058 51.700 1.000 21.828 102 ILE AAA N 1
ATOM 1726 C CA . ILE A 1 102 ? 11.862 0.315 51.124 1.000 21.651 102 ILE AAA CA 1
ATOM 1727 C C . ILE A 1 102 ? 10.429 0.809 51.326 1.000 23.009 102 ILE AAA C 1
ATOM 1728 O O . ILE A 1 102 ? 10.274 1.959 51.738 1.000 24.469 102 ILE AAA O 1
ATOM 1744 N N . PHE A 1 103 ? 9.417 0.001 51.024 1.000 20.240 103 PHE AAA N 1
ATOM 1745 C CA . PHE A 1 103 ? 8.001 0.453 51.023 1.000 20.637 103 PHE AAA CA 1
ATOM 1746 C C . PHE A 1 103 ? 7.272 0.041 52.310 1.000 24.060 103 PHE AAA C 1
ATOM 1747 O O . PHE A 1 103 ? 6.079 0.354 52.430 1.000 28.797 103 PHE AAA O 1
ATOM 1764 N N . GLY A 1 104 ? 7.950 -0.616 53.252 1.000 23.150 104 GLY AAA N 1
ATOM 1765 C CA . GLY A 1 104 ? 7.453 -0.840 54.625 1.000 23.194 104 GLY AAA CA 1
ATOM 1766 C C . GLY A 1 104 ? 6.295 -1.821 54.721 1.000 24.469 104 GLY AAA C 1
ATOM 1767 O O . GLY A 1 104 ? 5.505 -1.709 55.660 1.000 24.365 104 GLY AAA O 1
ATOM 1771 N N . GLU A 1 105 ? 6.164 -2.769 53.793 1.000 23.231 105 GLU AAA N 1
ATOM 1772 C CA . GLU A 1 105 ? 5.073 -3.777 53.832 1.000 23.866 105 GLU AAA CA 1
ATOM 1773 C C . GLU A 1 105 ? 5.362 -4.758 54.978 1.000 24.239 105 GLU AAA C 1
ATOM 1774 O O . GLU A 1 105 ? 6.465 -5.340 55.010 1.000 25.450 105 GLU AAA O 1
ATOM 1786 N N . SER A 1 106 ? 4.406 -4.919 55.880 1.000 22.407 106 SER AAA N 1
ATOM 1787 C CA . SER A 1 106 ? 4.530 -5.742 57.109 1.000 26.955 106 SER AAA CA 1
ATOM 1788 C C . SER A 1 106 ? 4.349 -7.226 56.786 1.000 24.034 106 SER AAA C 1
ATOM 1789 O O . SER A 1 106 ? 3.698 -7.558 55.769 1.000 22.501 106 SER AAA O 1
ATOM 1797 N N . ASP A 1 107 ? 4.815 -8.103 57.677 1.000 23.267 107 ASP AAA N 1
ATOM 1798 C CA . ASP A 1 107 ? 4.545 -9.556 57.565 1.000 25.119 107 ASP AAA CA 1
ATOM 1799 C C . ASP A 1 107 ? 3.039 -9.810 57.445 1.000 25.809 107 ASP AAA C 1
ATOM 1800 O O . ASP A 1 107 ? 2.653 -10.654 56.614 1.000 26.939 107 ASP AAA O 1
ATOM 1809 N N . GLU A 1 108 ? 2.219 -9.145 58.255 1.000 25.397 108 GLU AAA N 1
ATOM 1810 C CA . GLU A 1 108 ? 0.749 -9.332 58.272 1.000 28.605 108 GLU AAA CA 1
ATOM 1811 C C . GLU A 1 108 ? 0.160 -8.931 56.913 1.000 28.868 108 GLU AAA C 1
ATOM 1812 O O . GLU A 1 108 ? -0.680 -9.679 56.391 1.000 25.482 108 GLU AAA O 1
ATOM 1824 N N . LEU A 1 109 ? 0.575 -7.782 56.365 1.000 24.825 109 LEU AAA N 1
ATOM 1825 C CA . LEU A 1 109 ? 0.080 -7.335 55.040 1.000 24.940 109 LEU AAA CA 1
ATOM 1826 C C . LEU A 1 109 ? 0.455 -8.384 53.990 1.000 17.574 109 LEU AAA C 1
ATOM 1827 O O . LEU A 1 109 ? -0.397 -8.731 53.145 1.000 21.416 109 LEU AAA O 1
ATOM 1843 N N . ILE A 1 110 ? 1.683 -8.882 53.998 1.000 22.890 110 ILE AAA N 1
ATOM 1844 C CA A ILE A 1 110 ? 2.125 -9.902 52.999 0.600 22.656 110 ILE AAA CA 1
ATOM 1845 C CA B ILE A 1 110 ? 2.110 -9.894 52.990 0.400 22.483 110 ILE AAA CA 1
ATOM 1846 C C . ILE A 1 110 ? 1.237 -11.144 53.142 1.000 23.104 110 ILE AAA C 1
ATOM 1847 O O . ILE A 1 110 ? 0.777 -11.679 52.113 1.000 20.327 110 ILE AAA O 1
ATOM 1877 N N . GLY A 1 111 ? 0.958 -11.571 54.375 1.000 24.471 111 GLY AAA N 1
ATOM 1878 C CA . GLY A 1 111 ? 0.066 -12.724 54.596 1.000 22.710 111 GLY AAA CA 1
ATOM 1879 C C . GLY A 1 111 ? -1.330 -12.474 54.024 1.000 20.757 111 GLY AAA C 1
ATOM 1880 O O . GLY A 1 111 ? -1.903 -13.382 53.407 1.000 22.695 111 GLY AAA O 1
ATOM 1884 N N . GLU A 1 112 ? -1.867 -11.270 54.191 1.000 22.795 112 GLU AAA N 1
ATOM 1885 C CA . GLU A 1 112 ? -3.204 -10.908 53.650 1.000 22.426 112 GLU AAA CA 1
ATOM 1886 C C . GLU A 1 112 ? -3.187 -10.878 52.120 1.000 19.504 112 GLU AAA C 1
ATOM 1887 O O . GLU A 1 112 ? -4.179 -11.282 51.504 1.000 21.044 112 GLU AAA O 1
ATOM 1899 N N . LYS A 1 113 ? -2.087 -10.422 51.524 1.000 21.194 113 LYS AAA N 1
ATOM 1900 C CA . LYS A 1 113 ? -1.940 -10.422 50.046 1.000 19.245 113 LYS AAA CA 1
ATOM 1901 C C . LYS A 1 113 ? -1.868 -11.861 49.533 1.000 18.698 113 LYS AAA C 1
ATOM 1902 O O . LYS A 1 113 ? -2.510 -12.179 48.514 1.000 19.327 113 LYS AAA O 1
ATOM 1921 N N . VAL A 1 114 ? -1.095 -12.709 50.200 1.000 17.373 114 VAL AAA N 1
ATOM 1922 C CA . VAL A 1 114 ? -1.016 -14.152 49.845 1.000 18.645 114 VAL AAA CA 1
ATOM 1923 C C . VAL A 1 114 ? -2.421 -14.758 49.900 1.000 18.610 114 VAL AAA C 1
ATOM 1924 O O . VAL A 1 114 ? -2.826 -15.446 48.942 1.000 20.155 114 VAL AAA O 1
ATOM 1937 N N . ASN A 1 115 ? -3.156 -14.476 50.970 1.000 22.108 115 ASN AAA N 1
ATOM 1938 C CA . ASN A 1 115 ? -4.527 -15.014 51.151 1.000 22.207 115 ASN AAA CA 1
ATOM 1939 C C . ASN A 1 115 ? -5.405 -14.593 49.969 1.000 20.492 115 ASN AAA C 1
ATOM 1940 O O . ASN A 1 115 ? -6.037 -15.443 49.352 1.000 20.444 115 ASN AAA O 1
ATOM 1951 N N . HIS A 1 116 ? -5.419 -13.299 49.658 1.000 20.002 116 HIS AAA N 1
ATOM 1952 C CA . HIS A 1 116 ? -6.307 -12.756 48.607 1.000 20.638 116 HIS AAA CA 1
ATOM 1953 C C . HIS A 1 116 ? -5.905 -13.285 47.230 1.000 19.017 116 HIS AAA C 1
ATOM 1954 O O . HIS A 1 116 ? -6.768 -13.738 46.474 1.000 22.120 116 HIS AAA O 1
ATOM 1969 N N . ALA A 1 117 ? -4.616 -13.255 46.899 1.000 16.697 117 ALA AAA N 1
ATOM 1970 C CA . ALA A 1 117 ? -4.133 -13.752 45.594 1.000 17.800 117 ALA AAA CA 1
ATOM 1971 C C . ALA A 1 117 ? -4.509 -15.227 45.401 1.000 17.456 117 ALA AAA C 1
ATOM 1972 O O . ALA A 1 117 ? -4.992 -15.594 44.313 1.000 19.361 117 ALA AAA O 1
ATOM 1979 N N . LEU A 1 118 ? -4.284 -16.064 46.427 1.000 17.708 118 LEU AAA N 1
ATOM 1980 C CA . LEU A 1 118 ? -4.595 -17.512 46.309 1.000 18.678 118 LEU AAA CA 1
ATOM 1981 C C . LEU A 1 118 ? -6.111 -17.700 46.210 1.000 19.303 118 LEU AAA C 1
ATOM 1982 O O . LEU A 1 118 ? -6.548 -18.507 45.389 1.000 22.258 118 LEU AAA O 1
ATOM 1998 N N . THR A 1 119 ? -6.893 -16.950 46.972 1.000 21.031 119 THR AAA N 1
ATOM 1999 C CA . THR A 1 119 ? -8.376 -17.021 46.919 1.000 23.356 119 THR AAA CA 1
ATOM 2000 C C . THR A 1 119 ? -8.842 -16.724 45.496 1.000 23.657 119 THR AAA C 1
ATOM 2001 O O . THR A 1 119 ? -9.769 -17.395 45.014 1.000 24.048 119 THR AAA O 1
ATOM 2012 N N . CYS A 1 120 ? -8.211 -15.756 44.825 1.000 21.829 120 CYS AAA N 1
ATOM 2013 C CA A CYS A 1 120 ? -8.606 -15.310 43.469 0.700 23.436 120 CYS AAA CA 1
ATOM 2014 C CA B CYS A 1 120 ? -8.606 -15.300 43.468 0.300 25.040 120 CYS AAA CA 1
ATOM 2015 C C . CYS A 1 120 ? -8.066 -16.243 42.382 1.000 27.708 120 CYS AAA C 1
ATOM 2016 O O . CYS A 1 120 ? -8.385 -16.012 41.217 1.000 37.676 120 CYS AAA O 1
ATOM 2030 N N . GLY A 1 121 ? -7.259 -17.233 42.746 1.000 23.138 121 GLY AAA N 1
ATOM 2031 C CA . GLY A 1 121 ? -6.817 -18.257 41.793 1.000 22.741 121 GLY AAA CA 1
ATOM 2032 C C . GLY A 1 121 ? -5.428 -18.021 41.231 1.000 25.211 121 GLY AAA C 1
ATOM 2033 O O . GLY A 1 121 ? -5.026 -18.810 40.368 1.000 26.638 121 GLY AAA O 1
ATOM 2037 N N . LEU A 1 122 ? -4.697 -17.006 41.698 1.000 20.497 122 LEU AAA N 1
ATOM 2038 C CA . LEU A 1 122 ? -3.299 -16.793 41.241 1.000 20.273 122 LEU AAA CA 1
ATOM 2039 C C . LEU A 1 122 ? -2.369 -17.841 41.866 1.000 18.829 122 LEU AAA C 1
ATOM 2040 O O . LEU A 1 122 ? -2.718 -18.479 42.871 1.000 21.212 122 LEU AAA O 1
ATOM 2056 N N . LYS A 1 123 ? -1.187 -17.946 41.275 1.000 18.296 123 LYS AAA N 1
ATOM 2057 C CA . LYS A 1 123 ? -0.019 -18.629 41.874 1.000 17.684 123 LYS AAA CA 1
ATOM 2058 C C . LYS A 1 123 ? 0.895 -17.537 42.414 1.000 21.117 123 LYS AAA C 1
ATOM 2059 O O . LYS A 1 123 ? 0.911 -16.433 41.846 1.000 18.949 123 LYS AAA O 1
ATOM 2078 N N . VAL A 1 124 ? 1.567 -17.805 43.525 1.000 17.477 124 VAL AAA N 1
ATOM 2079 C CA . VAL A 1 124 ? 2.278 -16.739 44.278 1.000 17.186 124 VAL AAA CA 1
ATOM 2080 C C . VAL A 1 124 ? 3.731 -17.151 44.500 1.000 18.351 124 VAL AAA C 1
ATOM 2081 O O . VAL A 1 124 ? 4.009 -18.348 44.714 1.000 17.712 124 VAL AAA O 1
ATOM 2094 N N . VAL A 1 125 ? 4.608 -16.162 44.478 1.000 19.279 125 VAL AAA N 1
ATOM 2095 C CA . VAL A 1 125 ? 6.033 -16.309 44.870 1.000 18.310 125 VAL AAA CA 1
ATOM 2096 C C . VAL A 1 125 ? 6.259 -15.416 46.074 1.000 17.331 125 VAL AAA C 1
ATOM 2097 O O . VAL A 1 125 ? 6.662 -14.259 45.944 1.000 17.700 125 VAL AAA O 1
ATOM 2110 N N . PRO A 1 126 ? 5.984 -15.909 47.302 1.000 17.478 126 PRO AAA N 1
ATOM 2111 C CA . PRO A 1 126 ? 6.277 -15.162 48.515 1.000 20.339 126 PRO AAA CA 1
ATOM 2112 C C . PRO A 1 126 ? 7.784 -15.192 48.772 1.000 19.374 126 PRO AAA C 1
ATOM 2113 O O . PRO A 1 126 ? 8.403 -16.261 48.696 1.000 22.309 126 PRO AAA O 1
ATOM 2124 N N . CYS A 1 127 ? 8.332 -14.039 49.089 1.000 18.642 127 CYS AAA N 1
ATOM 2125 C CA . CYS A 1 127 ? 9.766 -13.841 49.358 1.000 17.841 127 CYS AAA CA 1
ATOM 2126 C C . CYS A 1 127 ? 9.993 -13.689 50.859 1.000 20.240 127 CYS AAA C 1
ATOM 2127 O O . CYS A 1 127 ? 9.186 -13.017 51.535 1.000 19.942 127 CYS AAA O 1
ATOM 2135 N N . ILE A 1 128 ? 11.078 -14.287 51.349 1.000 20.326 128 ILE AAA N 1
ATOM 2136 C CA . ILE A 1 128 ? 11.517 -14.181 52.763 1.000 19.095 128 ILE AAA CA 1
ATOM 2137 C C . ILE A 1 128 ? 13.004 -13.863 52.766 1.000 21.176 128 ILE AAA C 1
ATOM 2138 O O . ILE A 1 128 ? 13.641 -14.047 51.740 1.000 21.432 128 ILE AAA O 1
ATOM 2154 N N . GLY A 1 129 ? 13.523 -13.402 53.903 1.000 20.989 129 GLY AAA N 1
ATOM 2155 C CA . GLY A 1 129 ? 14.982 -13.247 54.032 1.000 22.136 129 GLY AAA CA 1
ATOM 2156 C C . GLY A 1 129 ? 15.346 -12.251 55.109 1.000 25.248 129 GLY AAA C 1
ATOM 2157 O O . GLY A 1 129 ? 14.537 -11.376 55.417 1.000 24.653 129 GLY AAA O 1
ATOM 2161 N N . GLU A 1 130 ? 16.569 -12.352 55.609 1.000 24.420 130 GLU AAA N 1
ATOM 2162 C CA . GLU A 1 130 ? 17.038 -11.539 56.749 1.000 23.523 130 GLU AAA CA 1
ATOM 2163 C C . GLU A 1 130 ? 18.061 -10.510 56.267 1.000 21.506 130 GLU AAA C 1
ATOM 2164 O O . GLU A 1 130 ? 18.790 -10.765 55.284 1.000 25.178 130 GLU AAA O 1
ATOM 2176 N N . LYS A 1 131 ? 18.072 -9.371 56.948 1.000 28.203 131 LYS AAA N 1
ATOM 2177 C CA . LYS A 1 131 ? 19.023 -8.255 56.736 1.000 27.399 131 LYS AAA CA 1
ATOM 2178 C C . LYS A 1 131 ? 20.350 -8.574 57.435 1.000 32.686 131 LYS AAA C 1
ATOM 2179 O O . LYS A 1 131 ? 20.408 -9.540 58.226 1.000 31.170 131 LYS AAA O 1
ATOM 2198 N N . LEU A 1 132 ? 21.379 -7.780 57.134 1.000 33.428 132 LEU AAA N 1
ATOM 2199 C CA . LEU A 1 132 ? 22.750 -7.956 57.682 1.000 32.402 132 LEU AAA CA 1
ATOM 2200 C C . LEU A 1 132 ? 22.731 -7.930 59.210 1.000 31.285 132 LEU AAA C 1
ATOM 2201 O O . LEU A 1 132 ? 23.323 -8.833 59.801 1.000 35.994 132 LEU AAA O 1
ATOM 2217 N N . ASP A 1 133 ? 22.079 -6.937 59.822 1.000 37.695 133 ASP AAA N 1
ATOM 2218 C CA . ASP A 1 133 ? 22.046 -6.769 61.301 1.000 41.150 133 ASP AAA CA 1
ATOM 2219 C C . ASP A 1 133 ? 21.400 -8.010 61.921 1.000 45.777 133 ASP AAA C 1
ATOM 2220 O O . ASP A 1 133 ? 21.887 -8.480 62.965 1.000 41.122 133 ASP AAA O 1
ATOM 2229 N N . GLU A 1 134 ? 20.358 -8.553 61.286 1.000 36.575 134 GLU AAA N 1
ATOM 2230 C CA . GLU A 1 134 ? 19.656 -9.766 61.780 1.000 40.616 134 GLU AAA CA 1
ATOM 2231 C C . GLU A 1 134 ? 20.595 -10.973 61.666 1.000 30.910 134 GLU AAA C 1
ATOM 2232 O O . GLU A 1 134 ? 20.663 -11.752 62.636 1.000 44.631 134 GLU AAA O 1
ATOM 2244 N N . ARG A 1 135 ? 21.282 -11.147 60.541 1.000 33.764 135 ARG AAA N 1
ATOM 2245 C CA A ARG A 1 135 ? 22.177 -12.311 60.345 0.500 38.115 135 ARG AAA CA 1
ATOM 2246 C CA B ARG A 1 135 ? 22.182 -12.312 60.338 0.500 38.949 135 ARG AAA CA 1
ATOM 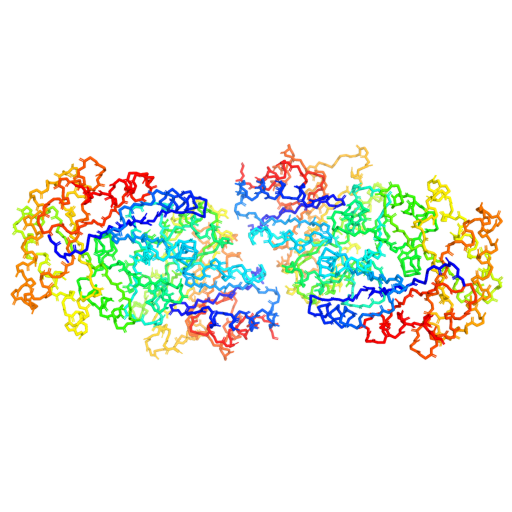2247 C C . ARG A 1 135 ? 23.324 -12.239 61.362 1.000 48.812 135 ARG AAA C 1
ATOM 2248 O O . ARG A 1 135 ? 23.636 -13.277 61.950 1.000 45.184 135 ARG AAA O 1
ATOM 2288 N N . GLU A 1 136 ? 23.908 -11.055 61.547 1.000 48.845 136 GLU AAA N 1
ATOM 2289 C CA . GLU A 1 136 ? 25.074 -10.858 62.454 1.000 51.093 136 GLU AAA CA 1
ATOM 2290 C C . GLU A 1 136 ? 24.649 -11.113 63.905 1.000 46.218 136 GLU AAA C 1
ATOM 2291 O O . GLU A 1 136 ? 25.505 -11.562 64.684 1.000 57.245 136 GLU AAA O 1
ATOM 2303 N N . ALA A 1 137 ? 23.374 -10.893 64.246 1.000 42.164 137 ALA AAA N 1
ATOM 2304 C CA . ALA A 1 137 ? 22.816 -11.114 65.600 1.000 40.512 137 ALA AAA CA 1
ATOM 2305 C C . ALA A 1 137 ? 22.351 -12.567 65.778 1.000 38.618 137 ALA AAA C 1
ATOM 2306 O O . ALA A 1 137 ? 21.754 -12.854 66.830 1.000 46.879 137 ALA AAA O 1
ATOM 2313 N N . GLY A 1 138 ? 22.603 -13.440 64.794 1.000 43.733 138 GLY AAA N 1
ATOM 2314 C CA . GLY A 1 138 ? 22.238 -14.876 64.812 1.000 51.689 138 GLY AAA CA 1
ATOM 2315 C C . GLY A 1 138 ? 20.739 -15.131 64.657 1.000 54.260 138 GLY AAA C 1
ATOM 2316 O O . GLY A 1 138 ? 20.273 -16.188 65.122 1.000 45.555 138 GLY AAA O 1
ATOM 2320 N N . LYS A 1 139 ? 20.007 -14.246 63.971 1.000 43.246 139 LYS AAA N 1
ATOM 2321 C CA . LYS A 1 139 ? 18.524 -14.289 63.904 1.000 37.516 139 LYS AAA CA 1
ATOM 2322 C C . LYS A 1 139 ? 18.027 -14.746 62.521 1.000 32.019 139 LYS AAA C 1
ATOM 2323 O O . LYS A 1 139 ? 16.826 -14.552 62.260 1.000 36.433 139 LYS AAA O 1
ATOM 2342 N N . THR A 1 140 ? 18.872 -15.353 61.686 1.000 32.355 140 THR AAA N 1
ATOM 2343 C CA . THR A 1 140 ? 18.466 -15.828 60.336 1.000 31.167 140 THR AAA CA 1
ATOM 2344 C C . THR A 1 140 ? 17.200 -16.688 60.429 1.000 39.961 140 THR AAA C 1
ATOM 2345 O O . THR A 1 140 ? 16.224 -16.365 59.723 1.000 30.531 140 THR AAA O 1
ATOM 2356 N N . GLU A 1 141 ? 17.192 -17.732 61.266 1.000 37.677 141 GLU AAA N 1
ATOM 2357 C CA A GLU A 1 141 ? 16.044 -18.680 61.315 0.600 33.207 141 GLU AAA CA 1
ATOM 2358 C CA B GLU A 1 141 ? 16.051 -18.689 61.332 0.400 35.477 141 GLU AAA CA 1
ATOM 2359 C C . GLU A 1 141 ? 14.860 -17.986 61.998 1.000 33.836 141 GLU AAA C 1
ATOM 2360 O O . GLU A 1 141 ? 13.733 -18.159 61.508 1.000 33.203 141 GLU AAA O 1
ATOM 2382 N N . GLN A 1 142 ? 15.102 -17.200 63.047 1.000 31.952 142 GLN AAA N 1
ATOM 2383 C CA . GLN A 1 142 ? 14.031 -16.470 63.776 1.000 38.091 142 GLN AAA CA 1
ATOM 2384 C C . GLN A 1 142 ? 13.268 -15.565 62.790 1.000 31.678 142 GLN AAA C 1
ATOM 2385 O O . GLN A 1 142 ? 12.023 -15.597 62.796 1.000 31.544 142 GLN AAA O 1
ATOM 2399 N N . VAL A 1 143 ? 13.993 -14.809 61.971 1.000 30.961 143 VAL AAA N 1
ATOM 2400 C CA . VAL A 1 143 ? 13.397 -13.877 60.969 1.000 28.316 143 VAL AAA CA 1
ATOM 2401 C C . VAL A 1 143 ? 12.661 -14.682 59.892 1.000 24.980 143 VAL AAA C 1
ATOM 2402 O O . VAL A 1 143 ? 11.479 -14.371 59.626 1.000 24.970 143 VAL AAA O 1
ATOM 2415 N N . CYS A 1 144 ? 13.313 -15.650 59.264 1.000 26.062 144 CYS AAA N 1
ATOM 2416 C CA . CYS A 1 144 ? 12.709 -16.470 58.183 1.000 25.960 144 CYS AAA CA 1
ATOM 2417 C C . CYS A 1 144 ? 11.458 -17.180 58.708 1.000 23.526 144 CYS AAA C 1
ATOM 2418 O O . CYS A 1 144 ? 10.422 -17.199 58.004 1.000 25.914 144 CYS AAA O 1
ATOM 2426 N N . PHE A 1 145 ? 11.506 -17.732 59.920 1.000 25.997 145 PHE AAA N 1
ATOM 2427 C CA . PHE A 1 145 ? 10.366 -18.506 60.479 1.000 29.358 145 PHE AAA CA 1
ATOM 2428 C C . PHE A 1 145 ? 9.213 -17.553 60.804 1.000 23.080 145 PHE AAA C 1
ATOM 2429 O O . PHE A 1 145 ? 8.049 -17.944 60.606 1.000 25.412 145 PHE AAA O 1
ATOM 2446 N N . ARG A 1 146 ? 9.501 -16.350 61.290 1.000 25.098 146 ARG AAA N 1
ATOM 2447 C CA A ARG A 1 146 ? 8.469 -15.311 61.537 0.500 28.430 146 ARG AAA CA 1
ATOM 2448 C CA B ARG A 1 146 ? 8.468 -15.310 61.537 0.500 28.290 146 ARG AAA CA 1
ATOM 2449 C C . ARG A 1 146 ? 7.769 -14.982 60.208 1.000 20.353 146 ARG AAA C 1
ATOM 2450 O O . ARG A 1 146 ? 6.546 -14.936 60.176 1.000 23.843 146 ARG AAA O 1
ATOM 2490 N N . GLN A 1 147 ? 8.550 -14.765 59.152 1.000 23.546 147 GLN AAA N 1
ATOM 2491 C CA . GLN A 1 147 ? 7.971 -14.418 57.821 1.000 21.929 147 GLN AAA CA 1
ATOM 2492 C C . GLN A 1 147 ? 7.164 -15.603 57.288 1.000 23.442 147 GLN AAA C 1
ATOM 2493 O O . GLN A 1 147 ? 6.090 -15.372 56.725 1.000 22.775 147 GLN AAA O 1
ATOM 2507 N N . LEU A 1 148 ? 7.660 -16.829 57.437 1.000 21.185 148 LEU AAA N 1
ATOM 2508 C CA . LEU A 1 148 ? 6.952 -18.055 56.987 1.000 23.132 148 LEU AAA CA 1
ATOM 2509 C C . LEU A 1 148 ? 5.674 -18.259 57.806 1.000 23.377 148 LEU AAA C 1
ATOM 2510 O O . LEU A 1 148 ? 4.679 -18.665 57.216 1.000 22.788 148 LEU AAA O 1
ATOM 2526 N N . ASP A 1 149 ? 5.695 -18.010 59.117 1.000 24.805 149 ASP AAA N 1
ATOM 2527 C CA . ASP A 1 149 ? 4.469 -18.090 59.961 1.000 24.730 149 ASP AAA CA 1
ATOM 2528 C C . ASP A 1 149 ? 3.375 -17.193 59.355 1.000 20.530 149 ASP AAA C 1
ATOM 2529 O O . ASP A 1 149 ? 2.213 -17.615 59.273 1.000 22.481 149 ASP AAA O 1
ATOM 2538 N N . ALA A 1 150 ? 3.730 -15.971 58.961 1.000 23.223 150 ALA AAA N 1
ATOM 2539 C CA . ALA A 1 150 ? 2.763 -14.975 58.425 1.000 24.174 150 ALA AAA CA 1
ATOM 2540 C C . ALA A 1 150 ? 2.258 -15.425 57.053 1.000 23.758 150 ALA AAA C 1
ATOM 2541 O O . ALA A 1 150 ? 1.054 -15.274 56.790 1.000 25.609 150 ALA AAA O 1
ATOM 2548 N N . ILE A 1 151 ? 3.120 -16.017 56.222 1.000 21.237 151 ILE AAA N 1
ATOM 2549 C CA . ILE A 1 151 ? 2.696 -16.573 54.905 1.000 20.158 151 ILE AAA CA 1
ATOM 2550 C C . ILE A 1 151 ? 1.750 -17.748 55.152 1.000 24.739 151 ILE AAA C 1
ATOM 2551 O O . ILE A 1 151 ? 0.706 -17.803 54.528 1.000 20.801 151 ILE AAA O 1
ATOM 2567 N N . LYS A 1 152 ? 2.104 -18.665 56.052 1.000 22.381 152 LYS AAA N 1
ATOM 2568 C CA . LYS A 1 152 ? 1.267 -19.852 56.340 1.000 21.734 152 LYS AAA CA 1
ATOM 2569 C C . LYS A 1 152 ? -0.111 -19.401 56.825 1.000 19.766 152 LYS AAA C 1
ATOM 2570 O O . LYS A 1 152 ? -1.106 -20.011 56.404 1.000 22.475 152 LYS AAA O 1
ATOM 2589 N N . LYS A 1 153 ? -0.171 -18.378 57.666 1.000 24.736 153 LYS AAA N 1
ATOM 2590 C CA . LYS A 1 153 ? -1.455 -17.851 58.181 1.000 22.321 153 LYS AAA CA 1
ATOM 2591 C C . LYS A 1 153 ? -2.327 -17.420 56.986 1.000 29.469 153 LYS AAA C 1
ATOM 2592 O O . LYS A 1 153 ? -3.551 -17.586 57.049 1.000 26.444 153 LYS AAA O 1
ATOM 2611 N N . GLY A 1 154 ? -1.715 -16.932 55.907 1.000 24.296 154 GLY AAA N 1
ATOM 2612 C CA . GLY A 1 154 ? -2.435 -16.454 54.707 1.000 25.204 154 GLY AAA CA 1
ATOM 2613 C C . GLY A 1 154 ? -2.900 -17.561 53.771 1.000 25.319 154 GLY AAA C 1
ATOM 2614 O O . GLY A 1 154 ? -3.739 -17.290 52.930 1.000 28.267 154 GLY AAA O 1
ATO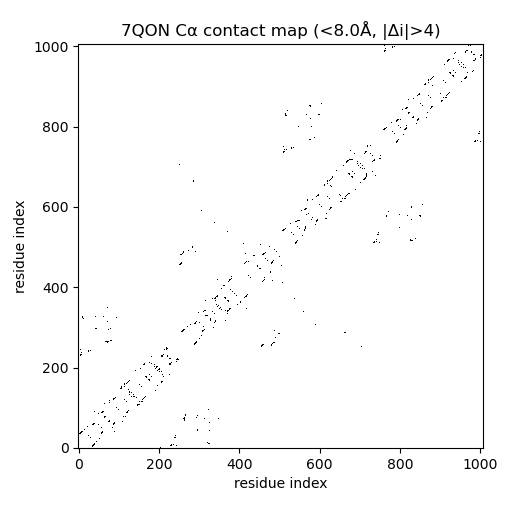M 2618 N N . ILE A 1 155 ? -2.368 -18.779 53.869 1.000 22.360 155 ILE AAA N 1
ATOM 2619 C CA . ILE A 1 155 ? -2.725 -19.868 52.923 1.000 24.647 155 ILE AAA CA 1
ATOM 2620 C C . ILE A 1 155 ? -4.162 -20.287 53.232 1.000 28.930 155 ILE AAA C 1
ATOM 2621 O O . ILE A 1 155 ? -4.443 -20.717 54.352 1.000 31.423 155 ILE AAA O 1
ATOM 2637 N N . PRO A 1 156 ? -5.124 -20.135 52.292 1.000 24.393 156 PRO AAA N 1
ATOM 2638 C CA . PRO A 1 156 ? -6.532 -20.432 52.595 1.000 27.749 156 PRO AAA CA 1
ATOM 2639 C C . PRO A 1 156 ? -6.768 -21.886 53.026 1.000 35.953 156 PRO AAA C 1
ATOM 2640 O O . PRO A 1 156 ? -7.485 -22.090 53.999 1.000 33.521 156 PRO AAA O 1
ATOM 2651 N N . LYS A 1 157 ? -6.190 -22.849 52.307 1.000 30.033 157 LYS AAA N 1
ATOM 2652 C CA . LYS A 1 157 ? -6.304 -24.299 52.624 1.000 30.775 157 LYS AAA CA 1
ATOM 2653 C C . LYS A 1 157 ? -5.008 -24.996 52.212 1.000 36.193 157 LYS AAA C 1
ATOM 2654 O O . LYS A 1 157 ? -4.327 -24.501 51.299 1.000 27.770 157 LYS AAA O 1
ATOM 2673 N N . ALA A 1 158 ? -4.659 -26.108 52.857 1.000 32.979 158 ALA AAA N 1
ATOM 2674 C CA . ALA A 1 158 ? -3.341 -26.772 52.694 1.000 30.589 158 ALA AAA CA 1
ATOM 2675 C C . ALA A 1 158 ? -3.061 -27.116 51.225 1.000 26.128 158 ALA AAA C 1
ATOM 2676 O O . ALA A 1 158 ? -1.888 -27.073 50.825 1.000 29.803 158 ALA AAA O 1
ATOM 2683 N N . GLU A 1 159 ? -4.080 -27.460 50.437 1.000 24.930 159 GLU AAA N 1
ATOM 2684 C CA A GLU A 1 159 ? -3.959 -27.798 48.994 0.600 26.540 159 GLU AAA CA 1
ATOM 2685 C CA B GLU A 1 159 ? -3.915 -27.812 49.003 0.400 27.137 159 GLU AAA CA 1
ATOM 2686 C C . GLU A 1 159 ? -3.318 -26.625 48.230 1.000 24.110 159 GLU AAA C 1
ATOM 2687 O O . GLU A 1 159 ? -2.682 -26.875 47.190 1.000 25.889 159 GLU AAA O 1
ATOM 2709 N N . ASP A 1 160 ? -3.507 -25.402 48.721 1.000 23.274 160 ASP AAA N 1
ATOM 2710 C CA . ASP A 1 160 ? -3.043 -24.175 48.007 1.000 21.420 160 ASP AAA CA 1
ATOM 2711 C C . ASP A 1 160 ? -1.516 -24.053 48.007 1.000 23.092 160 ASP AAA C 1
ATOM 2712 O O . ASP A 1 160 ? -1.009 -23.286 47.193 1.000 20.699 160 ASP AAA O 1
ATOM 2721 N N . TRP A 1 161 ? -0.784 -24.806 48.823 1.000 22.303 161 TRP AAA N 1
ATOM 2722 C CA . TRP A 1 161 ? 0.701 -24.834 48.731 1.000 19.733 161 TRP AAA CA 1
ATOM 2723 C C . TRP A 1 161 ? 1.151 -25.288 47.342 1.000 21.626 161 TRP AAA C 1
ATOM 2724 O O . TRP A 1 161 ? 2.271 -24.947 46.950 1.000 21.675 161 TRP AAA O 1
ATOM 2745 N N . SER A 1 162 ? 0.311 -25.993 46.588 1.000 20.021 162 SER AAA N 1
ATOM 2746 C CA . SER A 1 162 ? 0.610 -26.448 45.210 1.000 22.656 162 SER AAA CA 1
ATOM 2747 C C . SER A 1 162 ? 0.807 -25.235 44.293 1.000 22.488 162 SER AAA C 1
ATOM 2748 O O . SER A 1 162 ? 1.404 -25.396 43.219 1.000 23.176 162 SER AAA O 1
ATOM 2756 N N . ARG A 1 163 ? 0.325 -24.060 44.694 1.000 20.304 163 ARG AAA N 1
ATOM 2757 C CA . ARG A 1 163 ? 0.365 -22.818 43.867 1.000 17.845 163 ARG AAA CA 1
ATOM 2758 C C . ARG A 1 163 ? 1.342 -21.808 44.482 1.000 20.837 163 ARG AAA C 1
ATOM 2759 O O . ARG A 1 163 ? 1.213 -20.590 44.216 1.000 20.699 163 ARG AAA O 1
ATOM 2780 N N . VAL A 1 164 ? 2.261 -22.264 45.323 1.000 18.782 164 VAL AAA N 1
ATOM 2781 C CA . VAL A 1 164 ? 3.260 -21.417 46.013 1.000 17.281 164 VAL AAA CA 1
ATOM 2782 C C . VAL A 1 164 ? 4.646 -21.851 45.539 1.000 19.908 164 VAL AAA C 1
ATOM 2783 O O . VAL A 1 164 ? 4.913 -23.064 45.455 1.000 20.017 164 VAL AAA O 1
ATOM 2796 N N . VAL A 1 165 ? 5.507 -20.872 45.272 1.000 18.479 165 VAL AAA N 1
ATOM 2797 C CA . VAL A 1 165 ? 6.974 -21.055 45.157 1.000 17.870 165 VAL AAA CA 1
ATOM 2798 C C . VAL A 1 165 ? 7.607 -20.077 46.136 1.000 19.367 165 VAL AAA C 1
ATOM 2799 O O . VAL A 1 165 ? 7.328 -18.886 46.039 1.000 19.579 165 VAL AAA O 1
ATOM 2812 N N . ILE A 1 166 ? 8.418 -20.556 47.074 1.000 18.685 166 ILE AAA N 1
ATOM 2813 C CA A ILE A 1 166 ? 9.085 -19.657 48.056 0.600 17.446 166 ILE AAA CA 1
ATOM 2814 C CA B ILE A 1 166 ? 9.088 -19.659 48.057 0.400 17.782 166 ILE AAA CA 1
ATOM 2815 C C . ILE A 1 166 ? 10.385 -19.149 47.425 1.000 19.051 166 ILE AAA C 1
ATOM 2816 O O . ILE A 1 166 ? 11.049 -19.938 46.733 1.000 22.031 166 ILE AAA O 1
ATOM 2846 N N . ALA A 1 167 ? 10.707 -17.877 47.646 1.000 18.994 167 ALA AAA N 1
ATOM 2847 C CA . ALA A 1 167 ? 12.022 -17.327 47.270 1.000 18.072 167 ALA AAA CA 1
ATOM 2848 C C . ALA A 1 167 ? 12.709 -16.839 48.540 1.000 18.592 167 ALA AAA C 1
ATOM 2849 O O . ALA A 1 167 ? 12.137 -16.024 49.270 1.000 20.195 167 ALA AAA O 1
ATOM 2856 N N . TYR A 1 168 ? 13.910 -17.364 48.804 1.000 19.962 168 TYR AAA N 1
ATOM 2857 C CA . TYR A 1 168 ? 14.785 -16.879 49.885 1.000 19.351 168 TYR AAA CA 1
ATOM 2858 C C . TYR A 1 168 ? 15.749 -15.842 49.304 1.000 20.033 168 TYR AAA C 1
ATOM 2859 O O . TYR A 1 168 ? 16.520 -16.147 48.364 1.000 22.056 168 TYR AAA O 1
ATOM 2877 N N . GLU A 1 169 ? 15.678 -14.630 49.854 1.000 19.891 169 GLU AAA N 1
ATOM 2878 C CA . GLU A 1 169 ? 16.540 -13.492 49.490 1.000 23.410 169 GLU AAA CA 1
ATOM 2879 C C . GLU A 1 169 ? 17.512 -13.235 50.628 1.000 20.391 169 GLU AAA C 1
ATOM 2880 O O . GLU A 1 169 ? 17.116 -12.831 51.718 1.000 23.485 169 GLU AAA O 1
ATOM 2892 N N . PRO A 1 170 ? 18.826 -13.441 50.412 1.000 23.830 170 PRO AAA N 1
ATOM 2893 C CA . PRO A 1 170 ? 19.812 -13.060 51.414 1.000 25.822 170 PRO AAA CA 1
ATOM 2894 C C . PRO A 1 170 ? 19.991 -11.538 51.361 1.000 25.109 170 PRO AAA C 1
ATOM 2895 O O . PRO A 1 170 ? 20.949 -11.072 50.789 1.000 27.309 170 PRO AAA O 1
ATOM 2906 N N . VAL A 1 171 ? 19.061 -10.805 51.976 1.000 25.265 171 VAL AAA N 1
ATOM 2907 C CA . VAL A 1 171 ? 19.064 -9.316 51.956 1.000 25.279 171 VAL AAA CA 1
ATOM 2908 C C . VAL A 1 171 ? 20.415 -8.842 52.528 1.000 28.737 171 VAL AAA C 1
ATOM 2909 O O . VAL A 1 171 ? 20.932 -7.841 52.033 1.000 38.729 171 VAL AAA O 1
ATOM 2922 N N . TRP A 1 172 ? 20.958 -9.575 53.506 1.000 34.114 172 TRP AAA N 1
ATOM 2923 C CA . TRP A 1 172 ? 22.272 -9.327 54.162 1.000 34.966 172 TRP AAA CA 1
ATOM 2924 C C . TRP A 1 172 ? 23.400 -9.264 53.129 1.000 43.650 172 TRP AAA C 1
ATOM 2925 O O . TRP A 1 172 ? 24.441 -8.687 53.473 1.000 52.453 172 TRP AAA O 1
ATOM 2946 N N . ALA A 1 173 ? 23.228 -9.881 51.950 1.000 38.988 173 ALA AAA N 1
ATOM 2947 C CA . ALA A 1 173 ? 24.251 -9.993 50.883 1.000 50.084 173 ALA AAA CA 1
ATOM 2948 C C . ALA A 1 173 ? 23.896 -9.074 49.710 1.000 43.614 173 ALA AAA C 1
ATOM 2949 O O . ALA A 1 173 ? 24.825 -8.613 49.029 1.000 68.856 173 ALA AAA O 1
ATOM 2956 N N . ILE A 1 174 ? 22.615 -8.814 49.475 1.000 51.347 174 ILE AAA N 1
ATOM 2957 C CA . ILE A 1 174 ? 22.154 -7.927 48.366 1.000 58.823 174 ILE AAA CA 1
ATOM 2958 C C . ILE A 1 174 ? 22.485 -6.474 48.754 1.000 63.622 174 ILE AAA C 1
ATOM 2959 O O . ILE A 1 174 ? 21.928 -5.979 49.755 1.000 68.861 174 ILE AAA O 1
ATOM 2975 N N . GLY A 1 175 ? 23.417 -5.845 48.026 1.000 68.401 175 GLY AAA N 1
ATOM 2976 C CA . GLY A 1 175 ? 23.796 -4.427 48.181 1.000 79.913 175 GLY AAA CA 1
ATOM 2977 C C . GLY A 1 175 ? 24.513 -4.123 49.490 1.000 77.217 175 GLY AAA C 1
ATOM 2978 O O . GLY A 1 175 ? 24.525 -2.926 49.877 1.000 65.789 175 GLY AAA O 1
ATOM 2982 N N . THR A 1 176 ? 25.116 -5.128 50.141 1.000 45.478 176 THR AAA N 1
ATOM 2983 C CA . THR A 1 176 ? 26.114 -4.903 51.230 1.000 58.910 176 THR AAA CA 1
ATOM 2984 C C . THR A 1 176 ? 27.530 -5.162 50.707 1.000 75.474 176 THR AAA C 1
ATOM 2985 O O . THR A 1 176 ? 28.479 -5.052 51.510 1.000 80.244 176 THR AAA O 1
ATOM 2996 N N . GLY A 1 177 ? 27.652 -5.477 49.413 1.000 83.338 177 GLY AAA N 1
ATOM 2997 C CA . GLY A 1 177 ? 28.920 -5.822 48.740 1.000 91.278 177 GLY AAA CA 1
ATOM 2998 C C . GLY A 1 177 ? 29.288 -7.284 48.947 1.000 82.929 177 GLY AAA C 1
ATOM 2999 O O . GLY A 1 177 ? 30.065 -7.848 48.103 1.000 43.464 177 GLY AAA O 1
ATOM 3003 N N . LYS A 1 178 ? 28.722 -7.911 49.987 1.000 56.811 178 LYS AAA N 1
ATOM 3004 C CA . LYS A 1 178 ? 28.953 -9.324 50.371 1.000 67.039 178 LYS AAA CA 1
ATOM 3005 C C . LYS A 1 178 ? 28.384 -10.233 49.280 1.000 66.431 178 LYS AAA C 1
ATOM 3006 O O . LYS A 1 178 ? 27.388 -9.840 48.620 1.000 54.764 178 LYS AAA O 1
ATOM 3025 N N . THR A 1 179 ? 29.070 -11.338 49.016 1.000 52.115 179 THR AAA N 1
ATOM 3026 C CA . THR A 1 179 ? 28.601 -12.412 48.111 1.000 53.634 179 THR AAA CA 1
ATOM 3027 C C . THR A 1 179 ? 28.380 -13.646 48.981 1.000 55.731 179 THR AAA C 1
ATOM 3028 O O . THR A 1 179 ? 29.309 -14.027 49.712 1.000 47.505 179 THR AAA O 1
ATOM 3039 N N . ALA A 1 180 ? 27.159 -14.176 48.951 1.000 46.215 180 ALA AAA N 1
ATOM 3040 C CA . ALA A 1 180 ? 26.735 -15.397 49.665 1.000 33.440 180 ALA AAA CA 1
ATOM 3041 C C . ALA A 1 180 ? 27.205 -16.614 48.869 1.000 38.172 180 ALA AAA C 1
ATOM 3042 O O . ALA A 1 180 ? 27.211 -16.545 47.637 1.000 38.286 180 ALA AAA O 1
ATOM 3049 N N . SER A 1 181 ? 27.651 -17.666 49.553 1.000 36.804 181 SER AAA N 1
ATOM 3050 C CA . SER A 1 181 ? 28.131 -18.918 48.916 1.000 31.451 181 SER AAA CA 1
ATOM 3051 C C . SER A 1 181 ? 26.958 -19.863 48.661 1.000 28.209 181 SER AAA C 1
ATOM 3052 O O . SER A 1 181 ? 25.928 -19.791 49.327 1.000 33.907 181 SER AAA O 1
ATOM 3060 N N . PRO A 1 182 ? 27.097 -20.799 47.708 1.000 29.818 182 PRO AAA N 1
ATOM 3061 C CA . PRO A 1 182 ? 26.116 -21.863 47.544 1.000 27.604 182 PRO AAA CA 1
ATOM 3062 C C . PRO A 1 182 ? 25.887 -22.657 48.840 1.000 33.663 182 PRO AAA C 1
ATOM 3063 O O . PRO A 1 182 ? 24.780 -23.139 49.071 1.000 29.442 182 PRO AAA O 1
ATOM 3074 N N . GLU A 1 183 ? 26.926 -22.807 49.664 1.000 28.239 183 GLU AAA N 1
ATOM 3075 C CA . GLU A 1 183 ? 26.828 -23.513 50.968 1.000 28.789 183 GLU AAA CA 1
ATOM 3076 C C . GLU A 1 183 ? 25.889 -22.732 51.899 1.000 30.142 183 GLU AAA C 1
ATOM 3077 O O . GLU A 1 183 ? 25.048 -23.371 52.586 1.000 27.844 183 GLU AAA O 1
ATOM 3089 N N . GLN A 1 184 ? 26.007 -21.405 51.934 1.000 30.669 184 GLN AAA N 1
ATOM 3090 C CA . GLN A 1 184 ? 25.159 -20.557 52.811 1.000 31.586 184 GLN AAA CA 1
ATOM 3091 C C . GLN A 1 184 ? 23.706 -20.627 52.310 1.000 28.617 184 GLN AAA C 1
ATOM 3092 O O . GLN A 1 184 ? 22.788 -20.675 53.156 1.000 26.587 184 GLN AAA O 1
ATOM 3106 N N . ALA A 1 185 ? 23.510 -20.674 50.993 1.000 23.560 185 ALA AAA N 1
ATOM 3107 C CA . ALA A 1 185 ? 22.164 -20.793 50.386 1.000 27.950 185 ALA AAA CA 1
ATOM 3108 C C . ALA A 1 185 ? 21.545 -22.124 50.819 1.000 27.273 185 ALA AAA C 1
ATOM 3109 O O . ALA A 1 185 ? 20.411 -22.136 51.376 1.000 23.183 185 ALA AAA O 1
ATOM 3116 N N . GLN A 1 186 ? 22.277 -23.220 50.619 1.000 25.487 186 GLN AAA N 1
ATOM 3117 C CA . GLN A 1 186 ? 21.784 -24.587 50.921 1.000 22.666 186 GLN AAA CA 1
ATOM 3118 C C . GLN A 1 186 ? 21.411 -24.689 52.408 1.000 23.410 186 GLN AAA C 1
ATOM 3119 O O . GLN A 1 186 ? 20.383 -25.322 52.722 1.000 25.350 186 GLN AAA O 1
ATOM 3133 N N . GLU A 1 187 ? 22.194 -24.101 53.306 1.000 24.437 187 GLU AAA N 1
ATOM 3134 C CA . GLU A 1 187 ? 21.937 -24.139 54.763 1.000 27.499 187 GLU AAA CA 1
ATOM 3135 C C . GLU A 1 187 ? 20.555 -23.547 55.071 1.000 24.726 187 GLU AAA C 1
ATOM 3136 O O . GLU A 1 187 ? 19.779 -24.152 55.835 1.000 26.544 187 GLU AAA O 1
ATOM 3148 N N . VAL A 1 188 ? 20.250 -22.390 54.499 1.000 25.271 188 VAL AAA N 1
ATOM 3149 C CA . VAL A 1 188 ? 18.949 -21.715 54.766 1.000 22.087 188 VAL AAA CA 1
ATOM 3150 C C . VAL A 1 188 ? 17.832 -22.533 54.115 1.000 19.692 188 VAL AAA C 1
ATOM 3151 O O . VAL A 1 188 ? 16.813 -22.766 54.777 1.000 22.396 188 VAL AAA O 1
ATOM 3164 N N . HIS A 1 189 ? 18.009 -22.974 52.866 1.000 19.913 189 HIS AAA N 1
ATOM 3165 C CA . HIS A 1 189 ? 16.959 -23.731 52.139 1.000 22.238 189 HIS AAA CA 1
ATOM 3166 C C . HIS A 1 189 ? 16.625 -25.006 52.920 1.000 24.007 189 HIS AAA C 1
ATOM 3167 O O . HIS A 1 189 ? 15.439 -25.350 53.041 1.000 23.232 189 HIS AAA O 1
ATOM 3182 N N . HIS A 1 190 ? 17.639 -25.692 53.440 1.000 25.425 190 HIS AAA N 1
ATOM 3183 C CA . HIS A 1 190 ? 17.416 -26.930 54.227 1.000 21.151 190 HIS AAA CA 1
ATOM 3184 C C . HIS A 1 190 ? 16.578 -26.600 55.463 1.000 23.655 190 HIS AAA C 1
ATOM 3185 O O . HIS A 1 190 ? 15.638 -27.388 55.781 1.000 25.108 190 HIS AAA O 1
ATOM 3200 N N . ALA A 1 191 ? 16.894 -25.497 56.148 1.000 23.727 191 ALA AAA N 1
ATOM 3201 C CA . ALA A 1 191 ? 16.182 -25.056 57.365 1.000 24.541 191 ALA AAA CA 1
ATOM 3202 C C . ALA A 1 191 ? 14.726 -24.727 57.035 1.000 29.227 191 ALA AAA C 1
ATOM 3203 O O . ALA A 1 191 ? 13.830 -25.078 57.817 1.000 25.938 191 ALA AAA O 1
ATOM 3210 N N . VAL A 1 192 ? 14.485 -24.078 55.898 1.000 21.162 192 VAL AAA N 1
ATOM 3211 C CA . VAL A 1 192 ? 13.109 -23.724 55.465 1.000 25.002 192 VAL AAA CA 1
ATOM 3212 C C . VAL A 1 192 ? 12.360 -25.021 55.157 1.000 21.239 192 VAL AAA C 1
ATOM 3213 O O . VAL A 1 192 ? 11.187 -25.137 55.535 1.000 22.604 192 VAL AAA O 1
ATOM 3226 N N . ARG A 1 193 ? 12.994 -25.987 54.505 1.000 21.305 193 ARG AAA N 1
ATOM 3227 C CA . ARG A 1 193 ? 12.279 -27.232 54.139 1.000 20.221 193 ARG AAA CA 1
ATOM 3228 C C . ARG A 1 193 ? 11.910 -28.000 55.421 1.000 20.449 193 ARG AAA C 1
ATOM 3229 O O . ARG A 1 193 ? 10.791 -28.533 55.482 1.000 22.530 193 ARG AAA O 1
ATOM 3250 N N . GLN A 1 194 ? 12.794 -28.005 56.414 1.000 20.568 194 GLN AAA N 1
ATOM 3251 C CA A GLN A 1 194 ? 12.521 -28.672 57.720 0.600 24.220 194 GLN AAA CA 1
ATOM 3252 C CA B GLN A 1 194 ? 12.523 -28.668 57.723 0.400 24.465 194 GLN AAA CA 1
ATOM 3253 C C . GLN A 1 194 ? 11.352 -27.943 58.400 1.000 25.335 194 GLN AAA C 1
ATOM 3254 O O . GLN A 1 194 ? 10.476 -28.623 58.971 1.000 24.601 194 GLN AAA O 1
ATOM 3280 N N . TRP A 1 195 ? 11.305 -26.612 58.303 1.000 24.754 195 TRP AAA N 1
ATOM 3281 C CA . TRP A 1 195 ? 10.179 -25.824 58.866 1.000 21.581 195 TRP AAA CA 1
ATOM 3282 C C . TRP A 1 195 ? 8.878 -26.259 58.193 1.000 24.591 195 TRP AAA C 1
ATOM 3283 O O . TRP A 1 195 ? 7.865 -26.468 58.902 1.000 24.416 195 TRP AAA O 1
ATOM 3304 N N . LEU A 1 196 ? 8.884 -26.444 56.878 1.000 21.384 196 LEU AAA N 1
ATOM 3305 C CA . LEU A 1 196 ? 7.666 -26.856 56.131 1.000 21.656 196 LEU AAA CA 1
ATOM 3306 C C . LEU A 1 196 ? 7.235 -28.252 56.581 1.000 23.034 196 LEU AAA C 1
ATOM 3307 O O . LEU A 1 196 ? 6.027 -28.482 56.684 1.000 23.328 196 LEU AAA O 1
ATOM 3323 N N . GLU A 1 197 ? 8.185 -29.146 56.794 1.000 22.846 197 GLU AAA N 1
ATOM 3324 C CA . GLU A 1 197 ? 7.902 -30.543 57.187 1.000 22.826 197 GLU AAA CA 1
ATOM 3325 C C . GLU A 1 197 ? 7.137 -30.534 58.513 1.000 22.287 197 GLU AAA C 1
ATOM 3326 O O . GLU A 1 197 ? 6.136 -31.269 58.625 1.000 25.190 197 GLU AAA O 1
ATOM 3338 N N . LYS A 1 198 ? 7.582 -29.728 59.467 1.000 22.403 198 LYS AAA N 1
ATOM 3339 C CA . LYS A 1 198 ? 7.041 -29.691 60.848 1.000 23.968 198 LYS AAA CA 1
ATOM 3340 C C . LYS A 1 198 ? 5.745 -28.882 60.897 1.000 31.461 198 LYS AAA C 1
ATOM 3341 O O . LYS A 1 198 ? 4.848 -29.279 61.636 1.000 25.861 198 LYS AAA O 1
ATOM 3360 N N . ASN A 1 199 ? 5.639 -27.800 60.126 1.000 23.704 199 ASN AAA N 1
ATOM 3361 C CA . ASN A 1 199 ? 4.534 -26.815 60.285 1.000 23.011 199 ASN AAA CA 1
ATOM 3362 C C . ASN A 1 199 ? 3.448 -26.975 59.234 1.000 26.599 199 ASN AAA C 1
ATOM 3363 O O . ASN A 1 199 ? 2.346 -26.460 59.472 1.000 28.113 199 ASN AAA O 1
ATOM 3374 N N . VAL A 1 200 ? 3.732 -27.648 58.123 1.000 23.397 200 VAL AAA N 1
ATOM 3375 C CA . VAL A 1 200 ? 2.702 -27.896 57.083 1.000 25.095 200 VAL AAA CA 1
ATOM 3376 C C . VAL A 1 200 ? 2.537 -29.403 56.947 1.000 25.590 200 VAL AAA C 1
ATOM 3377 O O . VAL A 1 200 ? 1.613 -29.962 57.563 1.000 27.314 200 VAL AAA O 1
ATOM 3390 N N . SER A 1 201 ? 3.425 -30.073 56.232 1.000 25.134 201 SER AAA N 1
ATOM 3391 C CA . SER A 1 201 ? 3.357 -31.540 56.045 1.000 25.648 201 SER AAA CA 1
ATOM 3392 C C . SER A 1 201 ? 4.626 -32.014 55.350 1.000 28.662 201 SER AAA C 1
ATOM 3393 O O . SER A 1 201 ? 5.286 -31.199 54.689 1.000 21.949 201 SER AAA O 1
ATOM 3401 N N . GLN A 1 202 ? 4.928 -33.298 55.469 1.000 25.504 202 GLN AAA N 1
ATOM 3402 C CA A GLN A 1 202 ? 6.041 -33.937 54.722 0.400 28.974 202 GLN AAA CA 1
ATOM 3403 C CA B GLN A 1 202 ? 6.051 -33.914 54.722 0.600 27.044 202 GLN AAA CA 1
ATOM 3404 C C . GLN A 1 202 ? 5.751 -33.830 53.220 1.000 27.173 202 GLN AAA C 1
ATOM 3405 O O . GLN A 1 202 ? 6.688 -33.579 52.463 1.000 26.741 202 GLN AAA O 1
ATOM 3431 N N . ALA A 1 203 ? 4.486 -34.024 52.818 1.000 25.368 203 ALA AAA N 1
ATOM 3432 C CA . ALA A 1 203 ? 4.065 -33.995 51.397 1.000 26.408 203 ALA AAA CA 1
ATOM 3433 C C . ALA A 1 203 ? 4.381 -32.613 50.804 1.000 24.321 203 ALA AAA C 1
ATOM 3434 O O . ALA A 1 203 ? 4.959 -32.548 49.698 1.000 25.934 203 ALA AAA O 1
ATOM 3441 N N . VAL A 1 204 ? 4.041 -31.540 51.502 1.000 22.384 204 VAL AAA N 1
ATOM 3442 C CA . VAL A 1 204 ? 4.318 -30.163 51.010 1.000 24.794 204 VAL AAA CA 1
ATOM 3443 C C . VAL A 1 204 ? 5.829 -29.925 51.031 1.000 26.761 204 VAL AAA C 1
ATOM 3444 O O . VAL A 1 204 ? 6.352 -29.434 50.026 1.000 24.484 204 VAL AAA O 1
ATOM 3457 N N . ALA A 1 205 ? 6.532 -30.278 52.109 1.000 21.890 205 ALA AAA N 1
ATOM 3458 C CA . ALA A 1 205 ? 7.988 -30.076 52.226 1.000 21.689 205 ALA AAA CA 1
ATOM 3459 C C . ALA A 1 205 ? 8.705 -30.749 51.049 1.000 24.628 205 ALA AAA C 1
ATOM 3460 O O . ALA A 1 205 ? 9.602 -30.100 50.470 1.000 25.532 205 ALA AAA O 1
ATOM 3467 N N . SER A 1 206 ? 8.300 -31.953 50.655 1.000 21.455 206 SER AAA N 1
ATOM 3468 C CA A SER A 1 206 ? 8.996 -32.731 49.596 0.600 25.757 206 SER AAA CA 1
ATOM 3469 C CA B SER A 1 206 ? 8.989 -32.738 49.593 0.400 24.823 206 SER AAA CA 1
ATOM 3470 C C . SER A 1 206 ? 8.703 -32.170 48.190 1.000 23.261 206 SER AAA C 1
ATOM 3471 O O . SER A 1 206 ? 9.514 -32.423 47.286 1.000 23.214 206 SER AAA O 1
ATOM 3485 N N . SER A 1 207 ? 7.592 -31.455 48.003 1.000 21.284 207 SER AAA N 1
ATOM 3486 C CA A SER A 1 207 ? 7.094 -31.011 46.674 0.650 21.265 207 SER AAA CA 1
ATOM 3487 C CA B SER A 1 207 ? 7.088 -31.006 46.677 0.350 22.596 207 SER AAA CA 1
ATOM 3488 C C . SER A 1 207 ? 7.335 -29.512 46.453 1.000 21.304 207 SER AAA C 1
ATOM 3489 O O . SER A 1 207 ? 7.340 -29.110 45.280 1.000 24.900 207 SER AAA O 1
ATOM 3503 N N . LEU A 1 208 ? 7.493 -28.725 47.513 1.000 20.757 208 LEU AAA N 1
ATOM 3504 C CA . LEU A 1 208 ? 7.494 -27.243 47.360 1.000 21.618 208 LEU AAA CA 1
ATOM 3505 C C . LEU A 1 208 ? 8.858 -26.790 46.834 1.000 19.901 208 LEU AAA C 1
ATOM 3506 O O . LEU A 1 208 ? 9.900 -27.120 47.437 1.000 21.007 208 LEU AAA O 1
ATOM 3522 N N . ARG A 1 209 ? 8.839 -25.956 45.805 1.000 17.857 209 ARG AAA N 1
ATOM 3523 C CA . ARG A 1 209 ? 10.088 -25.345 45.291 1.000 17.779 209 ARG AAA CA 1
ATOM 3524 C C . ARG A 1 209 ? 10.513 -24.208 46.206 1.000 19.063 209 ARG AAA C 1
ATOM 3525 O O . ARG A 1 209 ? 9.726 -23.255 46.436 1.000 18.320 209 ARG AAA O 1
ATOM 3546 N N . ILE A 1 210 ? 11.745 -24.274 46.691 1.000 17.072 210 ILE AAA N 1
ATOM 3547 C CA . ILE A 1 210 ? 12.396 -23.184 47.467 1.000 17.324 210 ILE AAA CA 1
ATOM 3548 C C . ILE A 1 210 ? 13.491 -22.630 46.567 1.000 19.333 210 ILE AAA C 1
ATOM 3549 O O . ILE A 1 210 ? 14.461 -23.372 46.268 1.000 19.342 210 ILE AAA O 1
ATOM 3565 N N . THR A 1 211 ? 13.282 -21.424 46.062 1.000 17.708 211 THR AAA N 1
ATOM 3566 C CA . THR A 1 211 ? 14.166 -20.784 45.059 1.000 16.249 211 THR AAA CA 1
ATOM 3567 C C . THR A 1 211 ? 15.054 -19.770 45.758 1.000 18.575 211 THR AAA C 1
ATOM 3568 O O . THR A 1 211 ? 14.681 -19.228 46.801 1.000 19.171 211 THR AAA O 1
ATOM 3579 N N . TYR A 1 212 ? 16.232 -19.562 45.173 1.000 19.060 212 TYR AAA N 1
ATOM 3580 C CA . TYR A 1 212 ? 17.262 -18.671 45.731 1.000 17.892 212 TYR AAA CA 1
ATOM 3581 C C . TYR A 1 212 ? 17.228 -17.327 45.003 1.000 20.366 212 TYR AAA C 1
ATOM 3582 O O . TYR A 1 212 ? 17.326 -17.323 43.757 1.000 20.166 212 TYR AAA O 1
ATOM 3600 N N . GLY A 1 213 ? 17.145 -16.243 45.769 1.000 21.583 213 GLY AAA N 1
ATOM 3601 C CA . GLY A 1 213 ? 17.005 -14.869 45.247 1.000 27.430 213 GLY AAA CA 1
ATOM 3602 C C . GLY A 1 213 ? 18.208 -14.002 45.536 1.000 28.026 213 GLY AAA C 1
ATOM 3603 O O . GLY A 1 213 ? 18.047 -12.776 45.553 1.000 28.357 213 GLY AAA O 1
ATOM 3607 N N . GLY A 1 214 ? 19.366 -14.607 45.810 1.000 25.648 214 GLY AAA N 1
ATOM 3608 C CA . GLY A 1 214 ? 20.634 -13.865 45.974 1.000 28.249 214 GLY AAA CA 1
ATOM 3609 C C . GLY A 1 214 ? 21.271 -13.574 44.634 1.000 29.653 214 GLY AAA C 1
ATOM 3610 O O . GLY A 1 214 ? 20.590 -13.728 43.597 1.000 29.897 214 GLY AAA O 1
ATOM 3614 N N . SER A 1 215 ? 22.541 -13.176 44.641 1.000 33.924 215 SER AAA N 1
ATOM 3615 C CA A SER A 1 215 ? 23.297 -12.936 43.390 0.600 41.238 215 SER AAA CA 1
ATOM 3616 C CA B SER A 1 215 ? 23.304 -12.938 43.395 0.400 38.037 215 SER AAA CA 1
ATOM 3617 C C . SER A 1 215 ? 23.443 -14.266 42.645 1.000 36.363 215 SER AAA C 1
ATOM 3618 O O . SER A 1 215 ? 24.116 -15.178 43.158 1.000 39.273 215 SER AAA O 1
ATOM 3632 N N . VAL A 1 216 ? 22.794 -14.369 41.502 1.000 32.653 216 VAL AAA N 1
ATOM 3633 C CA . VAL A 1 216 ? 22.918 -15.545 40.605 1.000 39.088 216 VAL AAA CA 1
ATOM 3634 C C . VAL A 1 216 ? 23.515 -15.057 39.289 1.000 30.475 216 VAL AAA C 1
ATOM 3635 O O . VAL A 1 216 ? 22.980 -14.095 38.696 1.000 35.117 216 VAL AAA O 1
ATOM 3648 N N . THR A 1 217 ? 24.581 -15.722 38.852 1.000 39.932 217 THR AAA N 1
ATOM 3649 C CA . THR A 1 217 ? 25.322 -15.424 37.597 1.000 38.497 217 THR AAA CA 1
ATOM 3650 C C . THR A 1 217 ? 25.441 -16.706 36.780 1.000 41.873 217 THR AAA C 1
ATOM 3651 O O . THR A 1 217 ? 25.262 -17.789 37.349 1.000 29.559 217 THR AAA O 1
ATOM 3662 N N . ALA A 1 218 ? 25.812 -16.590 35.509 1.000 37.879 218 ALA AAA N 1
ATOM 3663 C CA . ALA A 1 218 ? 26.201 -17.747 34.669 1.000 34.326 218 ALA AAA CA 1
ATOM 3664 C C . ALA A 1 218 ? 27.289 -18.578 35.370 1.000 29.909 218 ALA AAA C 1
ATOM 3665 O O . ALA A 1 218 ? 27.260 -19.811 35.233 1.000 41.277 218 ALA AAA O 1
ATOM 3672 N N . ALA A 1 219 ? 28.190 -17.947 36.121 1.000 38.252 219 ALA AAA N 1
ATOM 3673 C CA . ALA A 1 219 ? 29.376 -18.600 36.731 1.000 46.008 219 ALA AAA CA 1
ATOM 3674 C C . ALA A 1 219 ? 28.998 -19.412 37.975 1.000 44.327 219 ALA AAA C 1
ATOM 3675 O O . ALA A 1 219 ? 29.725 -20.383 38.287 1.000 35.426 219 ALA AAA O 1
ATOM 3682 N N . ASN A 1 220 ? 27.941 -19.044 38.710 1.000 35.769 220 ASN AAA N 1
ATOM 3683 C CA . ASN A 1 220 ? 27.641 -19.728 39.998 1.000 34.653 220 ASN AAA CA 1
ATOM 3684 C C . ASN A 1 220 ? 26.324 -20.511 39.891 1.000 35.692 220 ASN AAA C 1
ATOM 3685 O O . ASN A 1 220 ? 26.054 -21.220 40.809 1.000 32.221 220 ASN AAA O 1
ATOM 3696 N N . CYS A 1 221 ? 25.577 -20.424 38.796 1.000 27.739 221 CYS AAA N 1
ATOM 3697 C CA . CYS A 1 221 ? 24.182 -20.948 38.776 1.000 27.124 221 CYS AAA CA 1
ATOM 3698 C C . CYS A 1 221 ? 24.188 -22.481 38.784 1.000 29.739 221 CYS AAA C 1
ATOM 3699 O O . CYS A 1 221 ? 23.314 -23.055 39.459 1.000 24.073 221 CYS AAA O 1
ATOM 3707 N N . LYS A 1 222 ? 25.111 -23.160 38.097 1.000 33.210 222 LYS AAA N 1
ATOM 3708 C CA . LYS A 1 222 ? 25.102 -24.651 38.064 1.000 28.603 222 LYS AAA CA 1
ATOM 3709 C C . LYS A 1 222 ? 25.427 -25.204 39.454 1.000 30.821 222 LYS AAA C 1
ATOM 3710 O O . LYS A 1 222 ? 24.761 -26.168 39.870 1.000 29.699 222 LYS AAA O 1
ATOM 3729 N N . GLU A 1 223 ? 26.389 -24.625 40.171 1.000 25.417 223 GLU AAA N 1
ATOM 3730 C CA . GLU A 1 223 ? 26.776 -25.081 41.528 1.000 31.105 223 GLU AAA CA 1
ATOM 3731 C C . GLU A 1 223 ? 25.613 -24.831 42.501 1.000 35.783 223 GLU AAA C 1
ATOM 3732 O O . GLU A 1 223 ? 25.413 -25.657 43.370 1.000 32.523 223 GLU AAA O 1
ATOM 3744 N N . LEU A 1 224 ? 24.881 -23.728 42.367 1.000 26.200 224 LEU AAA N 1
ATOM 3745 C CA . LEU A 1 224 ? 23.686 -23.480 43.215 1.000 27.446 224 LEU AAA CA 1
ATOM 3746 C C . LEU A 1 224 ? 22.599 -24.507 42.865 1.000 23.245 224 LEU AAA C 1
ATOM 3747 O O . LEU A 1 224 ? 21.985 -25.045 43.811 1.000 24.285 224 LEU AAA O 1
ATOM 3763 N N . ALA A 1 225 ? 22.344 -24.768 41.587 1.000 22.503 225 ALA AAA N 1
ATOM 3764 C CA . ALA A 1 225 ? 21.251 -25.668 41.148 1.000 22.238 225 ALA AAA CA 1
ATOM 3765 C C . ALA A 1 225 ? 21.466 -27.070 41.724 1.000 26.696 225 ALA AAA C 1
ATOM 3766 O O . ALA A 1 225 ? 20.495 -27.759 42.044 1.000 25.270 225 ALA AAA O 1
ATOM 3773 N N . LYS A 1 226 ? 22.720 -27.500 41.829 1.000 27.146 226 LYS AAA N 1
ATOM 3774 C CA A LYS A 1 226 ? 23.055 -28.881 42.265 0.500 28.234 226 LYS AAA CA 1
ATOM 3775 C CA B LYS A 1 226 ? 23.060 -28.881 42.266 0.500 30.286 226 LYS AAA CA 1
ATOM 3776 C C . LYS A 1 226 ? 22.786 -29.042 43.762 1.000 27.224 226 LYS AAA C 1
ATOM 3777 O O . LYS A 1 226 ? 22.695 -30.188 44.200 1.000 28.811 226 LYS AAA O 1
ATOM 3813 N N . LYS A 1 227 ? 22.652 -27.958 44.521 1.000 22.259 227 LYS AAA N 1
ATOM 3814 C CA . LYS A 1 227 ? 22.365 -28.044 45.975 1.000 22.799 227 LYS AAA CA 1
ATOM 3815 C C . LYS A 1 227 ? 20.991 -28.699 46.130 1.000 24.631 227 LYS AAA C 1
ATOM 3816 O O . LYS A 1 227 ? 20.045 -28.371 45.401 1.000 24.260 227 LYS AAA O 1
ATOM 3835 N N . PRO A 1 228 ? 20.871 -29.707 47.032 1.000 25.197 228 PRO AAA N 1
ATOM 3836 C CA . PRO A 1 228 ? 19.675 -30.542 47.069 1.000 24.042 228 PRO AAA CA 1
ATOM 3837 C C . PRO A 1 228 ? 18.390 -29.788 47.436 1.000 22.180 228 PRO AAA C 1
ATOM 3838 O O . PRO A 1 228 ? 17.334 -30.194 46.957 1.000 24.234 228 PRO AAA O 1
ATOM 3849 N N . ASP A 1 229 ? 18.488 -28.715 48.212 1.000 19.743 229 ASP AAA N 1
ATOM 3850 C CA . ASP A 1 229 ? 17.296 -27.960 48.665 1.000 19.726 229 ASP AAA CA 1
ATOM 3851 C C . ASP A 1 229 ? 17.119 -26.668 47.849 1.000 22.334 229 ASP AAA C 1
ATOM 3852 O O . ASP A 1 229 ? 16.215 -25.889 48.192 1.000 21.473 229 ASP AAA O 1
ATOM 3861 N N . VAL A 1 230 ? 17.938 -26.427 46.828 1.000 20.906 230 VAL AAA N 1
ATOM 3862 C CA . VAL A 1 230 ? 17.783 -25.243 45.927 1.000 23.427 230 VAL AAA CA 1
ATOM 3863 C C . VAL A 1 230 ? 17.058 -25.712 44.675 1.000 21.600 230 VAL AAA C 1
ATOM 3864 O O . VAL A 1 230 ? 17.609 -26.541 43.903 1.000 21.736 230 VAL AAA O 1
ATOM 3877 N N . ASP A 1 231 ? 15.836 -25.211 44.457 1.000 19.514 231 ASP AAA N 1
ATOM 3878 C CA . ASP A 1 231 ? 14.967 -25.696 43.361 1.000 17.999 231 ASP AAA CA 1
ATOM 3879 C C . ASP A 1 231 ? 14.821 -24.644 42.266 1.000 19.567 231 ASP AAA C 1
ATOM 3880 O O . ASP A 1 231 ? 13.936 -24.817 41.409 1.000 21.197 231 ASP AAA O 1
ATOM 3889 N N . GLY A 1 232 ? 15.660 -23.625 42.285 1.000 21.146 232 GLY AAA N 1
ATOM 3890 C CA . GLY A 1 232 ? 15.667 -22.606 41.231 1.000 20.816 232 GLY AAA CA 1
ATOM 3891 C C . GLY A 1 232 ? 16.009 -21.252 41.779 1.000 17.890 232 GLY AAA C 1
ATOM 3892 O O . GLY A 1 232 ? 16.633 -21.173 42.837 1.000 18.782 232 GLY AAA O 1
ATOM 3896 N N . PHE A 1 233 ? 15.624 -20.204 41.042 1.000 18.960 233 PHE AAA N 1
ATOM 3897 C CA . PHE A 1 233 ? 16.114 -18.836 41.293 1.000 20.791 233 PHE AAA CA 1
ATOM 3898 C C . PHE A 1 233 ? 14.990 -17.820 41.136 1.000 19.990 233 PHE AAA C 1
ATOM 3899 O O . PHE A 1 233 ? 14.054 -18.057 40.360 1.000 21.136 233 PHE AAA O 1
ATOM 3916 N N . LEU A 1 234 ? 15.082 -16.742 41.899 1.000 22.746 234 LEU AAA N 1
ATOM 3917 C CA . LEU A 1 234 ? 14.425 -15.447 41.548 1.000 26.096 234 LEU AAA CA 1
ATOM 3918 C C . LEU A 1 234 ? 15.540 -14.430 41.245 1.000 22.149 234 LEU AAA C 1
ATOM 3919 O O . LEU A 1 234 ? 16.187 -13.948 42.168 1.000 27.832 234 LEU AAA O 1
ATOM 3935 N N . VAL A 1 235 ? 15.779 -14.209 39.970 1.000 21.807 235 VAL AAA N 1
ATOM 3936 C CA . VAL A 1 235 ? 16.930 -13.425 39.447 1.000 23.396 235 VAL AAA CA 1
ATOM 3937 C C . VAL A 1 235 ? 16.513 -11.952 39.395 1.000 29.622 235 VAL AAA C 1
ATOM 3938 O O . VAL A 1 235 ? 15.374 -11.684 38.983 1.000 27.765 235 VAL AAA O 1
ATOM 3951 N N . GLY A 1 236 ? 17.401 -11.049 39.798 1.000 24.220 236 GLY AAA N 1
ATOM 3952 C CA . GLY A 1 236 ? 17.200 -9.592 39.677 1.000 29.240 236 GLY AAA CA 1
ATOM 3953 C C . GLY A 1 236 ? 17.779 -9.057 38.373 1.000 25.186 236 GLY AAA C 1
ATOM 3954 O O . GLY A 1 236 ? 17.265 -9.424 37.309 1.000 27.604 236 GLY AAA O 1
ATOM 3958 N N . GLY A 1 237 ? 18.843 -8.252 38.460 1.000 34.109 237 GLY AAA N 1
ATOM 3959 C CA . GLY A 1 237 ? 19.458 -7.535 37.324 1.000 33.594 237 GLY AAA CA 1
ATOM 3960 C C . GLY A 1 237 ? 19.811 -8.441 36.155 1.000 25.409 237 GLY AAA C 1
ATOM 3961 O O . GLY A 1 237 ? 19.602 -8.022 34.974 1.000 27.803 237 GLY AAA O 1
ATOM 3965 N N . ALA A 1 238 ? 20.317 -9.646 36.404 1.000 30.996 238 ALA AAA N 1
ATOM 3966 C CA . ALA A 1 238 ? 20.683 -10.585 35.320 1.000 29.475 238 ALA AAA CA 1
ATOM 3967 C C . ALA A 1 238 ? 19.450 -10.934 34.472 1.000 24.155 238 ALA AAA C 1
ATOM 3968 O O . ALA A 1 238 ? 19.631 -11.353 33.325 1.000 24.813 238 ALA AAA O 1
ATOM 3975 N N . SER A 1 239 ? 18.212 -10.738 34.960 1.000 19.954 239 SER AAA N 1
ATOM 3976 C CA . SER A 1 239 ? 17.001 -11.081 34.178 1.000 19.427 239 SER AAA CA 1
ATOM 3977 C C . SER A 1 239 ? 16.845 -10.192 32.940 1.000 20.034 239 SER AAA C 1
ATOM 3978 O O . SER A 1 239 ? 16.129 -10.601 32.011 1.000 22.470 239 SER AAA O 1
ATOM 3986 N N . LEU A 1 240 ? 17.508 -9.038 32.920 1.000 22.333 240 LEU AAA N 1
ATOM 3987 C CA . LEU A 1 240 ? 17.410 -8.061 31.806 1.000 24.111 240 LEU AAA CA 1
ATOM 3988 C C . LEU A 1 240 ? 18.488 -8.353 30.758 1.000 34.332 240 LEU AAA C 1
ATOM 3989 O O . LEU A 1 240 ? 18.447 -7.706 29.693 1.000 34.031 240 LEU AAA O 1
ATOM 4005 N N . LYS A 1 241 ? 19.403 -9.279 31.056 1.000 25.420 241 LYS AAA N 1
ATOM 4006 C CA . LYS A 1 241 ? 20.642 -9.504 30.266 1.000 29.490 241 LYS AAA CA 1
ATOM 4007 C C . LYS A 1 241 ? 20.578 -10.856 29.567 1.000 36.857 241 LYS AAA C 1
ATOM 4008 O O . LYS A 1 241 ? 19.840 -11.751 29.985 1.000 31.291 241 LYS AAA O 1
ATOM 4027 N N . PRO A 1 242 ? 21.368 -11.071 28.493 1.000 28.998 242 PRO AAA N 1
ATOM 4028 C CA . PRO A 1 242 ? 21.393 -12.369 27.808 1.000 32.053 242 PRO AAA CA 1
ATOM 4029 C C . PRO A 1 242 ? 21.767 -13.543 28.729 1.000 30.224 242 PRO AAA C 1
ATOM 4030 O O . PRO A 1 242 ? 21.329 -14.637 28.439 1.000 30.818 242 PRO AAA O 1
ATOM 4041 N N . GLU A 1 243 ? 22.513 -13.305 29.813 1.000 28.950 243 GLU AAA N 1
ATOM 4042 C CA . GLU A 1 243 ? 22.943 -14.373 30.748 1.000 30.989 243 GLU AAA CA 1
ATOM 4043 C C . GLU A 1 243 ? 21.722 -14.982 31.461 1.000 32.088 243 GLU AAA C 1
ATOM 4044 O O . GLU A 1 243 ? 21.860 -16.098 32.016 1.000 29.076 243 GLU AAA O 1
ATOM 4056 N N . PHE A 1 244 ? 20.560 -14.326 31.462 1.000 27.341 244 PHE AAA N 1
ATOM 4057 C CA . PHE A 1 244 ? 19.322 -14.963 31.998 1.000 23.946 244 PHE AAA CA 1
ATOM 4058 C C . PHE A 1 244 ? 19.073 -16.320 31.328 1.000 28.453 244 PHE AAA C 1
ATOM 4059 O O . PHE A 1 244 ? 18.673 -17.261 32.030 1.000 25.222 244 PHE AAA O 1
ATOM 4076 N N . VAL A 1 245 ? 19.331 -16.459 30.023 1.000 26.825 245 VAL AAA N 1
ATOM 4077 C CA . VAL A 1 245 ? 19.167 -17.756 29.303 1.000 27.305 245 VAL AAA CA 1
ATOM 4078 C C . VAL A 1 245 ? 20.082 -18.813 29.946 1.000 27.273 245 VAL AAA C 1
ATOM 4079 O O . VAL A 1 245 ? 19.591 -19.928 30.190 1.000 30.033 245 VAL AAA O 1
ATOM 4092 N N . ASP A 1 246 ? 21.326 -18.479 30.259 1.000 28.890 246 ASP AAA N 1
ATOM 4093 C CA . ASP A 1 246 ? 22.276 -19.440 30.890 1.000 27.961 246 ASP AAA CA 1
ATOM 4094 C C . ASP A 1 246 ? 21.752 -19.854 32.267 1.000 32.566 246 ASP AAA C 1
ATOM 4095 O O . ASP A 1 246 ? 21.785 -21.067 32.605 1.000 25.932 246 ASP AAA O 1
ATOM 4104 N N . ILE A 1 247 ? 21.225 -18.899 33.031 1.000 22.965 247 ILE AAA N 1
ATOM 4105 C CA . ILE A 1 247 ? 20.670 -19.189 34.372 1.000 24.222 247 ILE AAA CA 1
ATOM 4106 C C . ILE A 1 247 ? 19.448 -20.114 34.235 1.000 23.284 247 ILE AAA C 1
ATOM 4107 O O . ILE A 1 247 ? 19.313 -21.040 35.067 1.000 25.189 247 ILE AAA O 1
ATOM 4123 N N . CYS A 1 248 ? 18.601 -19.922 33.225 1.000 23.234 248 CYS AAA N 1
ATOM 4124 C CA . CYS A 1 248 ? 17.431 -20.800 32.975 1.000 20.454 248 CYS AAA CA 1
ATOM 4125 C C . CYS A 1 248 ? 17.906 -22.233 32.685 1.000 25.456 248 CYS AAA C 1
ATOM 4126 O O . CYS A 1 248 ? 17.125 -23.158 32.914 1.000 25.049 248 CYS AAA O 1
ATOM 4134 N N . ASN A 1 249 ? 19.143 -22.398 32.199 1.000 22.946 249 ASN AAA N 1
ATOM 4135 C CA . ASN A 1 249 ? 19.706 -23.731 31.854 1.000 24.620 249 ASN AAA CA 1
ATOM 4136 C C . ASN A 1 249 ? 20.503 -24.323 33.016 1.000 24.822 249 ASN AAA C 1
ATOM 4137 O O . ASN A 1 249 ? 21.125 -25.371 32.796 1.000 24.024 249 ASN AAA O 1
ATOM 4148 N N . ALA A 1 250 ? 20.498 -23.703 34.195 1.000 22.109 250 ALA AAA N 1
ATOM 4149 C CA . ALA A 1 250 ? 21.381 -24.057 35.325 1.000 23.145 250 ALA AAA CA 1
ATOM 4150 C C . ALA A 1 250 ? 21.216 -25.517 35.752 1.000 26.039 250 ALA AAA C 1
ATOM 4151 O O . ALA A 1 250 ? 22.175 -26.085 36.277 1.000 26.663 250 ALA AAA O 1
ATOM 4158 N N . ASN A 1 251 ? 20.028 -26.099 35.614 1.000 23.269 251 ASN AAA N 1
ATOM 4159 C CA . ASN A 1 251 ? 19.745 -27.438 36.190 1.000 22.576 251 ASN AAA CA 1
ATOM 4160 C C . ASN A 1 251 ? 20.084 -28.553 35.181 1.000 32.285 251 ASN AAA C 1
ATOM 4161 O O . ASN A 1 251 ? 19.875 -29.702 35.538 1.000 36.595 251 ASN AAA O 1
ATOM 4172 N N . ARG A 1 252 ? 20.597 -28.200 33.997 1.000 31.208 252 ARG AAA N 1
ATOM 4173 C CA A ARG A 1 252 ? 21.110 -29.141 32.952 0.500 32.923 252 ARG AAA CA 1
ATOM 4174 C CA B ARG A 1 252 ? 21.100 -29.191 33.016 0.500 33.986 252 ARG AAA CA 1
ATOM 4175 C C . ARG A 1 252 ? 22.549 -29.565 33.319 1.000 31.295 252 ARG AAA C 1
ATOM 4176 O O . ARG A 1 252 ? 23.319 -28.691 33.804 1.000 28.686 252 ARG AAA O 1
ATOM 4216 N N . GLY A 1 253 ? 22.902 -30.824 33.048 1.000 36.893 253 GLY AAA N 1
ATOM 4217 C CA . GLY A 1 253 ? 24.276 -31.374 33.099 1.000 53.250 253 GLY AAA CA 1
ATOM 4218 C C . GLY A 1 253 ? 24.942 -31.239 34.459 1.000 70.283 253 GLY AAA C 1
ATOM 4219 O O . GLY A 1 253 ? 26.142 -31.467 34.560 1.000 84.018 253 GLY AAA O 1
ATOM 4224 N N . ALA B 1 2 ? -11.239 39.819 36.397 1.000 123.115 2 ALA BBB N 1
ATOM 4225 C CA . ALA B 1 2 ? -11.099 38.402 36.849 1.000 99.369 2 ALA BBB CA 1
ATOM 4226 C C . ALA B 1 2 ? -9.878 37.760 36.178 1.000 79.058 2 ALA BBB C 1
ATOM 4227 O O . ALA B 1 2 ? -9.124 38.474 35.472 1.000 67.137 2 ALA BBB O 1
ATOM 4234 N N . SER B 1 3 ? -9.676 36.463 36.427 1.000 76.125 3 SER BBB N 1
ATOM 4235 C CA . SER B 1 3 ? -8.802 35.556 35.629 1.000 67.314 3 SER BBB CA 1
ATOM 4236 C C . SER B 1 3 ? -9.617 34.344 35.168 1.000 47.936 3 SER BBB C 1
ATOM 4237 O O . SER B 1 3 ? -10.408 33.824 35.983 1.000 54.046 3 SER BBB O 1
ATOM 4245 N N . ASN B 1 4 ? -9.432 33.931 33.909 1.000 48.186 4 ASN BBB N 1
ATOM 4246 C CA . ASN B 1 4 ? -10.202 32.844 33.245 1.000 36.088 4 ASN BBB CA 1
ATOM 4247 C C . ASN B 1 4 ? -9.376 31.553 33.224 1.000 37.694 4 ASN BBB C 1
ATOM 4248 O O . ASN B 1 4 ? -8.553 31.351 32.308 1.000 50.198 4 ASN BBB O 1
ATOM 4259 N N . ARG B 1 5 ? -9.633 30.684 34.191 1.000 24.255 5 ARG BBB N 1
ATOM 4260 C CA . ARG B 1 5 ? -8.954 29.373 34.299 1.000 21.260 5 ARG BBB CA 1
ATOM 4261 C C . ARG B 1 5 ? -9.881 28.329 33.691 1.000 22.039 5 ARG BBB C 1
ATOM 4262 O O . ARG B 1 5 ? -11.092 28.285 34.059 1.000 22.459 5 ARG BBB O 1
ATOM 4283 N N . LYS B 1 6 ? -9.337 27.488 32.831 1.000 18.660 6 LYS BBB N 1
ATOM 4284 C CA . LYS B 1 6 ? -10.106 26.406 32.199 1.000 17.457 6 LYS BBB CA 1
ATOM 4285 C C . LYS B 1 6 ? -10.499 25.378 33.263 1.000 15.867 6 LYS BBB C 1
ATOM 4286 O O . LYS B 1 6 ? -9.643 24.893 33.997 1.000 17.295 6 LYS BBB O 1
ATOM 4305 N N . PHE B 1 7 ? -11.788 25.068 33.323 1.000 16.943 7 PHE BBB N 1
ATOM 4306 C CA . PHE B 1 7 ? -12.342 24.105 34.295 1.000 15.937 7 PHE BBB CA 1
ATOM 4307 C C . PHE B 1 7 ? -11.732 22.735 34.004 1.000 14.110 7 PHE BBB C 1
ATOM 4308 O O . PHE B 1 7 ? -11.540 22.368 32.849 1.000 16.855 7 PHE BBB O 1
ATOM 4325 N N . PHE B 1 8 ? -11.442 21.986 35.065 1.000 14.927 8 PHE BBB N 1
ATOM 4326 C CA . PHE B 1 8 ? -10.684 20.720 34.974 1.000 16.277 8 PHE BBB CA 1
ATOM 4327 C C . PHE B 1 8 ? -11.396 19.652 35.796 1.000 15.688 8 PHE BBB C 1
ATOM 4328 O O . PHE B 1 8 ? -11.548 19.842 37.007 1.000 18.332 8 PHE BBB O 1
ATOM 4345 N N . VAL B 1 9 ? -11.808 18.562 35.153 1.000 14.631 9 VAL BBB N 1
ATOM 4346 C CA . VAL B 1 9 ? -12.516 17.460 35.855 1.000 14.793 9 VAL BBB CA 1
ATOM 4347 C C . VAL B 1 9 ? -11.721 16.176 35.634 1.000 17.778 9 VAL BBB C 1
ATOM 4348 O O . VAL B 1 9 ? -11.640 15.690 34.477 1.000 16.526 9 VAL BBB O 1
ATOM 4361 N N . GLY B 1 10 ? -11.165 15.670 36.729 1.000 17.071 10 GLY BBB N 1
ATOM 4362 C CA . GLY B 1 10 ? -10.460 14.387 36.757 1.000 16.406 10 GLY BBB CA 1
ATOM 4363 C C . GLY B 1 10 ? -11.297 13.329 37.438 1.000 15.496 10 GLY BBB C 1
ATOM 4364 O O . GLY B 1 10 ? -11.923 13.632 38.469 1.000 21.358 10 GLY BBB O 1
ATOM 4368 N N . GLY B 1 11 ? -11.334 12.140 36.844 1.000 17.165 11 GLY BBB N 1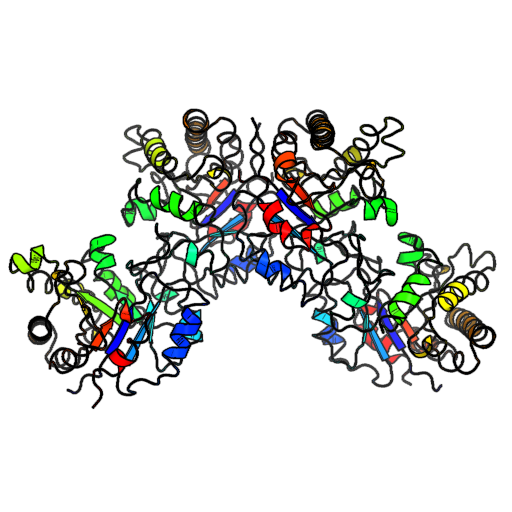
ATOM 4369 C CA . GLY B 1 11 ? -11.986 10.983 37.456 1.000 16.207 11 GLY BBB CA 1
ATOM 4370 C C . GLY B 1 11 ? -10.939 9.979 37.868 1.000 16.877 11 GLY BBB C 1
ATOM 4371 O O . GLY B 1 11 ? -10.316 9.390 36.969 1.000 17.750 11 GLY BBB O 1
ATOM 4375 N N . ASN B 1 12 ? -10.770 9.797 39.168 1.000 15.914 12 ASN BBB N 1
ATOM 4376 C CA . ASN B 1 12 ? -9.819 8.821 39.736 1.000 15.983 12 ASN BBB CA 1
ATOM 4377 C C . ASN B 1 12 ? -10.551 7.502 39.941 1.000 16.477 12 ASN BBB C 1
ATOM 4378 O O . ASN B 1 12 ? -11.338 7.381 40.916 1.000 17.676 12 ASN BBB O 1
ATOM 4389 N N . TRP B 1 13 ? -10.288 6.526 39.072 1.000 15.916 13 TRP BBB N 1
ATOM 4390 C CA . TRP B 1 13 ? -10.949 5.195 39.167 1.000 14.777 13 TRP BBB CA 1
ATOM 4391 C C . TRP B 1 13 ? -10.485 4.463 40.419 1.000 17.829 13 TRP BBB C 1
ATOM 4392 O O . TRP B 1 13 ? -11.145 3.508 40.813 1.000 18.154 13 TRP BBB O 1
ATOM 4413 N N . LYS B 1 14 ? -9.345 4.847 40.991 1.000 14.649 14 LYS BBB N 1
ATOM 4414 C CA . LYS B 1 14 ? -8.703 4.089 42.096 1.000 15.482 14 LYS BBB CA 1
ATOM 4415 C C . LYS B 1 14 ? -8.536 2.633 41.646 1.000 16.032 14 LYS BBB C 1
ATOM 4416 O O . LYS B 1 14 ? -8.271 2.393 40.458 1.000 15.606 14 LYS BBB O 1
ATOM 4435 N N . MET B 1 15 ? -8.632 1.677 42.573 1.000 17.429 15 MET BBB N 1
ATOM 4436 C CA . MET B 1 15 ? -8.375 0.259 42.237 1.000 17.388 15 MET BBB CA 1
ATOM 4437 C C . MET B 1 15 ? -9.692 -0.355 41.752 1.000 18.497 15 MET BBB C 1
ATOM 4438 O O . MET B 1 15 ? -10.304 -1.164 42.476 1.000 19.027 15 MET BBB O 1
ATOM 4452 N N . ASN B 1 16 ? -10.119 0.075 40.575 1.000 15.770 16 ASN BBB N 1
ATOM 4453 C CA . ASN B 1 16 ? -11.379 -0.385 39.935 1.000 22.371 16 ASN BBB CA 1
ATOM 4454 C C . ASN B 1 16 ? -11.154 -0.431 38.427 1.000 23.668 16 ASN BBB C 1
ATOM 4455 O O . ASN B 1 16 ? -10.526 0.474 37.880 1.000 21.895 16 ASN BBB O 1
ATOM 4466 N N . GLY B 1 17 ? -11.705 -1.444 37.777 1.000 27.317 17 GLY BBB N 1
ATOM 4467 C CA . GLY B 1 17 ? -11.724 -1.530 36.315 1.000 27.229 17 GLY BBB CA 1
ATOM 4468 C C . GLY B 1 17 ? -11.449 -2.933 35.846 1.000 24.670 17 GLY BBB C 1
ATOM 4469 O O . GLY B 1 17 ? -10.883 -3.743 36.613 1.000 24.943 17 GLY BBB O 1
ATOM 4473 N N . SER B 1 18 ? -11.886 -3.213 34.629 1.000 23.045 18 SER BBB N 1
ATOM 4474 C CA . SER B 1 18 ? -11.663 -4.476 33.900 1.000 24.663 18 SER BBB CA 1
ATOM 4475 C C . SER B 1 18 ? -11.782 -4.135 32.432 1.000 23.780 18 SER BBB C 1
ATOM 4476 O O . SER B 1 18 ? -12.405 -3.079 32.146 1.000 24.185 18 SER BBB O 1
ATOM 4484 N N . LYS B 1 19 ? -11.258 -4.961 31.528 1.000 23.115 19 LYS BBB N 1
ATOM 4485 C CA A LYS B 1 19 ? -11.380 -4.696 30.073 0.500 24.227 19 LYS BBB CA 1
ATOM 4486 C CA B LYS B 1 19 ? -11.379 -4.692 30.073 0.500 24.571 19 LYS BBB CA 1
ATOM 4487 C C . LYS B 1 19 ? -12.850 -4.392 29.754 1.000 28.429 19 LYS BBB C 1
ATOM 4488 O O . LYS B 1 19 ? -13.118 -3.377 29.050 1.000 26.434 19 LYS BBB O 1
ATOM 4524 N N . GLU B 1 20 ? -13.768 -5.214 30.275 1.000 29.451 20 GLU BBB N 1
ATOM 4525 C CA A GLU B 1 20 ? -15.216 -5.127 29.943 0.500 27.579 20 GLU BBB CA 1
ATOM 4526 C CA B GLU B 1 20 ? -15.218 -5.125 29.939 0.500 24.009 20 GLU BBB CA 1
ATOM 4527 C C . GLU B 1 20 ? -15.815 -3.836 30.518 1.000 27.621 20 GLU BBB C 1
ATOM 4528 O O . GLU B 1 20 ? -16.485 -3.100 29.762 1.000 30.220 20 GLU BBB O 1
ATOM 4550 N N . SER B 1 21 ? -15.613 -3.573 31.803 1.000 25.863 21 SER BBB N 1
ATOM 4551 C CA A SER B 1 21 ? -16.237 -2.402 32.481 0.600 26.966 21 SER BBB CA 1
ATOM 4552 C CA B SER B 1 21 ? -16.232 -2.402 32.485 0.400 26.044 21 SER BBB CA 1
ATOM 4553 C C . SER B 1 21 ? -15.617 -1.112 31.930 1.000 24.365 21 SER BBB C 1
ATOM 4554 O O . SER B 1 21 ? -16.348 -0.111 31.820 1.000 25.239 21 SER BBB O 1
ATOM 4568 N N . ASN B 1 22 ? -14.323 -1.148 31.595 1.000 22.542 22 ASN BBB N 1
ATOM 4569 C CA . ASN B 1 22 ? -13.609 0.045 31.071 1.000 22.066 22 ASN BBB CA 1
ATOM 4570 C C . ASN B 1 22 ? -14.249 0.448 29.739 1.000 28.242 22 ASN BBB C 1
ATOM 4571 O O . ASN B 1 22 ? -14.501 1.649 29.538 1.000 23.204 22 ASN BBB O 1
ATOM 4582 N N . GLN B 1 23 ? -14.509 -0.527 28.871 1.000 26.258 23 GLN BBB N 1
ATOM 4583 C CA A GLN B 1 23 ? -15.068 -0.266 27.517 0.500 30.319 23 GLN BBB CA 1
ATOM 4584 C CA B GLN B 1 23 ? -15.069 -0.265 27.517 0.500 35.571 23 GLN BBB CA 1
ATOM 4585 C C . GLN B 1 23 ? -16.429 0.428 27.673 1.000 27.802 23 GLN BBB C 1
ATOM 4586 O O . GLN B 1 23 ? -16.679 1.399 26.948 1.000 30.215 23 GLN BBB O 1
ATOM 4612 N N . LYS B 1 24 ? -17.259 -0.059 28.593 1.000 27.782 24 LYS BBB N 1
ATOM 4613 C CA . LYS B 1 24 ? -18.635 0.460 28.808 1.000 28.489 24 LYS BBB CA 1
ATOM 4614 C C . LYS B 1 24 ? -18.549 1.900 29.333 1.000 25.944 24 LYS BBB C 1
ATOM 4615 O O . LYS B 1 24 ? -19.227 2.772 28.774 1.000 28.655 24 LYS BBB O 1
ATOM 4634 N N . LEU B 1 25 ? -17.728 2.145 30.355 1.000 25.303 25 LEU BBB N 1
ATOM 4635 C CA . LEU B 1 25 ? -17.566 3.487 30.966 1.000 23.205 25 LEU BBB CA 1
ATOM 4636 C C . LEU B 1 25 ? -17.100 4.477 29.892 1.000 21.937 25 LEU BBB C 1
ATOM 4637 O O . LEU B 1 25 ? -17.679 5.592 29.797 1.000 24.292 25 LEU BBB O 1
ATOM 4653 N N . LEU B 1 26 ? -16.083 4.115 29.114 1.000 21.145 26 LEU BBB N 1
ATOM 4654 C CA . LEU B 1 26 ? -15.420 5.055 28.179 1.000 23.519 26 LEU BBB CA 1
ATOM 4655 C C . LEU B 1 26 ? -16.338 5.359 26.991 1.000 26.836 26 LEU BBB C 1
ATOM 4656 O O . LEU B 1 26 ? -16.312 6.513 26.516 1.000 25.885 26 LEU BBB O 1
ATOM 4672 N N . LYS B 1 27 ? -17.119 4.380 26.532 1.000 28.236 27 LYS BBB N 1
ATOM 4673 C CA . LYS B 1 27 ? -18.113 4.593 25.449 1.000 30.622 27 LYS BBB CA 1
ATOM 4674 C C . LYS B 1 27 ? -19.152 5.612 25.925 1.000 24.801 27 LYS BBB C 1
ATOM 4675 O O . LYS B 1 27 ? -19.450 6.537 25.146 1.000 30.454 27 LYS BBB O 1
ATOM 4694 N N . THR B 1 28 ? -19.675 5.469 27.144 1.000 25.813 28 THR BBB N 1
ATOM 4695 C CA . THR B 1 28 ? -20.683 6.395 27.710 1.000 28.335 28 THR BBB CA 1
ATOM 4696 C C . THR B 1 28 ? -20.095 7.811 27.768 1.000 31.222 28 THR BBB C 1
ATOM 4697 O O . THR B 1 28 ? -20.747 8.755 27.296 1.000 28.313 28 THR BBB O 1
ATOM 4708 N N . LEU B 1 29 ? -18.887 7.946 28.318 1.000 24.781 29 LEU BBB N 1
ATOM 4709 C CA . LEU B 1 29 ? -18.235 9.271 28.478 1.000 24.900 29 LEU BBB CA 1
ATOM 4710 C C . LEU B 1 29 ? -18.023 9.921 27.105 1.000 24.659 29 LEU BBB C 1
ATOM 4711 O O . LEU B 1 29 ? -18.393 11.093 26.926 1.000 24.575 29 LEU BBB O 1
ATOM 4727 N N . SER B 1 30 ? -17.448 9.179 26.161 1.000 25.164 30 SER BBB N 1
ATOM 4728 C CA A SER B 1 30 ? -17.098 9.674 24.805 0.600 26.074 30 SER BBB CA 1
ATOM 4729 C CA B SER B 1 30 ? -17.098 9.670 24.801 0.400 27.205 30 SER BBB CA 1
ATOM 4730 C C . SER B 1 30 ? -18.373 10.089 24.050 1.000 29.894 30 SER BBB C 1
ATOM 4731 O O . SER B 1 30 ? -18.408 11.223 23.520 1.000 26.954 30 SER BBB O 1
ATOM 4745 N N . ASP B 1 31 ? -19.386 9.224 24.037 1.000 28.584 31 ASP BBB N 1
ATOM 4746 C CA . ASP B 1 31 ? -20.655 9.472 23.299 1.000 29.061 31 ASP BBB CA 1
ATOM 4747 C C . ASP B 1 31 ? -21.371 10.710 23.866 1.000 25.196 31 ASP BBB C 1
ATOM 4748 O O . ASP B 1 31 ? -22.107 11.349 23.099 1.000 28.355 31 ASP BBB O 1
ATOM 4757 N N . ALA B 1 32 ? -21.209 11.022 25.152 1.000 22.386 32 ALA BBB N 1
ATOM 4758 C CA . ALA B 1 32 ? -21.934 12.119 25.832 1.000 23.168 32 ALA BBB CA 1
ATOM 4759 C C . ALA B 1 32 ? -21.399 13.493 25.405 1.000 23.522 32 ALA BBB C 1
ATOM 4760 O O . ALA B 1 32 ? -22.104 14.477 25.649 1.000 25.931 32 ALA BBB O 1
ATOM 4767 N N . LYS B 1 33 ? -20.186 13.558 24.849 1.000 25.745 33 LYS BBB N 1
ATOM 4768 C CA . LYS B 1 33 ? -19.526 14.828 24.439 1.000 32.863 33 LYS BBB CA 1
ATOM 4769 C C . LYS B 1 33 ? -19.741 15.906 25.512 1.000 26.613 33 LYS BBB C 1
ATOM 4770 O O . LYS B 1 33 ? -20.367 16.930 25.283 1.000 29.613 33 LYS BBB O 1
ATOM 4789 N N . PRO B 1 34 ? -19.210 15.723 26.726 1.000 20.860 34 PRO BBB N 1
ATOM 4790 C CA . PRO B 1 34 ? -19.430 16.690 27.802 1.000 18.794 34 PRO BBB CA 1
ATOM 4791 C C . PRO B 1 34 ? -18.771 18.042 27.469 1.000 21.318 34 PRO BBB C 1
ATOM 4792 O O . PRO B 1 34 ? -17.867 18.097 26.610 1.000 22.713 34 PRO BBB O 1
ATOM 4803 N N . ASP B 1 35 ? -19.222 19.075 28.174 1.000 20.068 35 ASP BBB N 1
ATOM 4804 C CA . ASP B 1 35 ? -18.841 20.515 28.045 1.000 20.019 35 ASP BBB CA 1
ATOM 4805 C C . ASP B 1 35 ? -17.467 20.655 27.389 1.000 17.251 35 ASP BBB C 1
ATOM 4806 O O . ASP B 1 35 ? -16.455 20.384 28.049 1.000 18.096 35 ASP BBB O 1
ATOM 4815 N N . ALA B 1 36 ? -17.428 21.163 26.157 1.000 18.540 36 ALA BBB N 1
ATOM 4816 C CA . ALA B 1 36 ? -16.173 21.258 25.362 1.000 18.000 36 ALA BBB CA 1
ATOM 4817 C C . ALA B 1 36 ? -15.185 22.222 26.026 1.000 16.218 36 ALA BBB C 1
ATOM 4818 O O . ALA B 1 36 ? -13.982 22.128 25.735 1.000 18.198 36 ALA BBB O 1
ATOM 4825 N N . ASN B 1 37 ? -15.659 23.146 26.867 1.000 16.551 37 ASN BBB N 1
ATOM 4826 C CA . ASN B 1 37 ? -14.792 24.145 27.524 1.000 16.767 37 ASN BBB CA 1
ATOM 4827 C C . ASN B 1 37 ? -14.074 23.547 28.737 1.000 19.712 37 ASN BBB C 1
ATOM 4828 O O . ASN B 1 37 ? -13.254 24.266 29.304 1.000 23.319 37 ASN BBB O 1
ATOM 4839 N N . THR B 1 38 ? -14.396 22.312 29.119 1.000 17.022 38 THR BBB N 1
ATOM 4840 C CA . THR B 1 38 ? -13.837 21.660 30.324 1.000 16.227 38 THR BBB CA 1
ATOM 4841 C C . THR B 1 38 ? -12.764 20.653 29.905 1.000 13.942 38 THR BBB C 1
ATOM 4842 O O . THR B 1 38 ? -12.984 19.913 28.937 1.000 17.878 38 THR BBB O 1
ATOM 4853 N N . GLU B 1 39 ? -11.613 20.679 30.572 1.000 14.969 39 GLU BBB N 1
ATOM 4854 C CA A GLU B 1 39 ? -10.535 19.673 30.417 0.600 15.386 39 GLU BBB CA 1
ATOM 4855 C CA B GLU B 1 39 ? -10.544 19.667 30.421 0.400 16.795 39 GLU BBB CA 1
ATOM 4856 C C . GLU B 1 39 ? -10.966 18.433 31.213 1.000 17.070 39 GLU BBB C 1
ATOM 4857 O O . GLU B 1 39 ? -11.348 18.603 32.379 1.000 21.254 39 GLU BBB O 1
ATOM 4879 N N . ILE B 1 40 ? -10.927 17.262 30.594 1.000 16.442 40 ILE BBB N 1
ATOM 4880 C CA . ILE B 1 40 ? -11.386 16.019 31.276 1.000 14.870 40 ILE BBB CA 1
ATOM 4881 C C . ILE B 1 40 ? -10.241 15.014 31.303 1.000 16.159 40 ILE BBB C 1
ATOM 4882 O O . ILE B 1 40 ? -9.633 14.756 30.235 1.000 17.734 40 ILE BBB O 1
ATOM 4898 N N . LEU B 1 41 ? -10.042 14.411 32.471 1.000 16.470 41 LEU BBB N 1
ATOM 4899 C CA . LEU B 1 41 ? -8.957 13.440 32.722 1.000 16.592 41 LEU BBB CA 1
ATOM 4900 C C . LEU B 1 41 ? -9.576 12.204 33.371 1.000 16.732 41 LEU BBB C 1
ATOM 4901 O O . LEU B 1 41 ? -10.480 12.346 34.224 1.000 16.652 41 LEU BBB O 1
ATOM 4917 N N . VAL B 1 42 ? -9.073 11.026 33.028 1.000 14.000 42 VAL BBB N 1
ATOM 4918 C CA . VAL B 1 42 ? -9.390 9.767 33.750 1.000 14.879 42 VAL BBB CA 1
ATOM 4919 C C . VAL B 1 42 ? -8.066 9.182 34.231 1.000 16.768 42 VAL BBB C 1
ATOM 4920 O O . VAL B 1 42 ? -7.089 9.135 33.445 1.000 16.484 42 VAL BBB O 1
ATOM 4933 N N . ALA B 1 43 ? -8.015 8.813 35.501 1.000 16.609 43 ALA BBB N 1
ATOM 4934 C CA . ALA B 1 43 ? -6.816 8.221 36.127 1.000 14.453 43 ALA BBB CA 1
ATOM 4935 C C . ALA B 1 43 ? -7.101 6.745 36.343 1.000 14.084 43 ALA BBB C 1
ATOM 4936 O O . ALA B 1 43 ? -7.981 6.400 37.158 1.000 15.163 43 ALA BBB O 1
ATOM 4943 N N . VAL B 1 44 ? -6.384 5.890 35.614 1.000 15.339 44 VAL BBB N 1
ATOM 4944 C CA . VAL B 1 44 ? -6.780 4.467 35.486 1.000 17.542 44 VAL BBB CA 1
ATOM 4945 C C . VAL B 1 44 ? -5.662 3.595 36.037 1.000 16.848 44 VAL BBB C 1
ATOM 4946 O O . VAL B 1 44 ? -4.495 3.998 36.081 1.000 16.622 44 VAL BBB O 1
ATOM 4959 N N . PRO B 1 45 ? -5.984 2.350 36.435 1.000 16.671 45 PRO BBB N 1
ATOM 4960 C CA . PRO B 1 45 ? -4.960 1.445 36.944 1.000 15.914 45 PRO BBB CA 1
ATOM 4961 C C . PRO B 1 45 ? -3.866 1.191 35.907 1.000 17.124 45 PRO BBB C 1
ATOM 4962 O O . PRO B 1 45 ? -4.140 1.158 34.707 1.000 16.677 45 PRO BBB O 1
ATOM 4973 N N . PHE B 1 46 ? -2.638 1.026 36.387 1.000 15.748 46 PHE BBB N 1
ATOM 4974 C CA . PHE B 1 46 ? -1.446 0.832 35.523 1.000 15.671 46 PHE BBB CA 1
ATOM 4975 C C . PHE B 1 46 ? -1.696 -0.224 34.449 1.000 17.611 46 PHE BBB C 1
ATOM 4976 O O . PHE B 1 46 ? -1.246 -0.019 33.306 1.000 17.216 46 PHE BBB O 1
ATOM 4993 N N . VAL B 1 47 ? -2.336 -1.349 34.787 1.000 15.078 47 VAL BBB N 1
ATOM 4994 C CA . VAL B 1 47 ? -2.437 -2.498 33.838 1.000 15.225 47 VAL BBB CA 1
ATOM 4995 C C . VAL B 1 47 ? -3.309 -2.108 32.627 1.000 17.830 47 VAL BBB C 1
ATOM 4996 O O . VAL B 1 47 ? -3.210 -2.797 31.604 1.000 18.433 47 VAL BBB O 1
ATOM 5009 N N . TYR B 1 48 ? -4.122 -1.050 32.728 1.000 17.298 48 TYR BBB N 1
ATOM 5010 C CA . TYR B 1 48 ? -5.043 -0.628 31.646 1.000 17.158 48 TYR BBB CA 1
ATOM 5011 C C . TYR B 1 48 ? -4.594 0.672 30.970 1.000 18.601 48 TYR BBB C 1
ATOM 5012 O O . TYR B 1 48 ? -5.253 1.082 30.014 1.000 18.579 48 TYR BBB O 1
ATOM 5030 N N . LEU B 1 49 ? -3.488 1.278 31.408 1.000 17.132 49 LEU BBB N 1
ATOM 5031 C CA A LEU B 1 49 ? -3.072 2.626 30.948 0.600 19.313 49 LEU BBB CA 1
ATOM 5032 C CA B LEU B 1 49 ? -3.075 2.623 30.949 0.400 18.650 49 LEU BBB CA 1
ATOM 5033 C C . LEU B 1 49 ? -2.948 2.646 29.421 1.000 18.808 49 LEU BBB C 1
ATOM 5034 O O . LEU B 1 49 ? -3.548 3.546 28.774 1.000 17.924 49 LEU BBB O 1
ATOM 5064 N N . LYS B 1 50 ? -2.179 1.718 28.851 1.000 19.255 50 LYS BBB N 1
ATOM 5065 C CA . LYS B 1 50 ? -1.910 1.748 27.392 1.000 18.699 50 LYS BBB CA 1
ATOM 5066 C C . LYS B 1 50 ? -3.221 1.538 26.629 1.000 22.320 50 LYS BBB C 1
ATOM 5067 O O . LYS B 1 50 ? -3.483 2.279 25.667 1.000 20.216 50 LYS BBB O 1
ATOM 5086 N N . ASP B 1 51 ? -4.038 0.582 27.055 1.000 21.320 51 ASP BBB N 1
ATOM 5087 C CA . ASP B 1 51 ? -5.258 0.203 26.308 1.000 24.988 51 ASP BBB CA 1
ATOM 5088 C C . ASP B 1 51 ? -6.273 1.339 26.399 1.000 21.076 51 ASP BBB C 1
ATOM 5089 O O . ASP B 1 51 ? -6.884 1.654 25.359 1.000 23.933 51 ASP BBB O 1
ATOM 5098 N N . VAL B 1 52 ? -6.428 1.951 27.575 1.000 18.824 52 VAL BBB N 1
ATOM 5099 C CA . VAL B 1 52 ? -7.367 3.089 27.746 1.000 18.174 52 VAL BBB CA 1
ATOM 5100 C C . VAL B 1 52 ? -6.902 4.229 26.843 1.000 17.864 52 VAL BBB C 1
ATOM 5101 O O . VAL B 1 52 ? -7.745 4.814 26.150 1.000 18.608 52 VAL BBB O 1
ATOM 5114 N N . ARG B 1 53 ? -5.608 4.541 26.826 1.000 16.512 53 ARG BBB N 1
ATOM 5115 C CA . ARG B 1 53 ? -5.102 5.687 26.037 1.000 16.111 53 ARG BBB CA 1
ATOM 5116 C C . ARG B 1 53 ? -5.338 5.416 24.545 1.000 18.926 53 ARG BBB C 1
ATOM 5117 O O . ARG B 1 53 ? -5.660 6.373 23.803 1.000 20.040 53 ARG BBB O 1
ATOM 5138 N N . GLU B 1 54 ? -5.170 4.166 24.100 1.000 21.128 54 GLU BBB N 1
ATOM 5139 C CA A GLU B 1 54 ? -5.365 3.810 22.666 0.600 23.462 54 GLU BBB CA 1
ATOM 5140 C CA B GLU B 1 54 ? -5.363 3.811 22.666 0.400 23.362 54 GLU BBB CA 1
ATOM 5141 C C . GLU B 1 54 ? -6.848 3.955 22.298 1.000 26.290 54 GLU BBB C 1
ATOM 5142 O O . GLU B 1 54 ? -7.120 4.486 21.231 1.000 31.460 54 GLU BBB O 1
ATOM 5164 N N . HIS B 1 55 ? -7.748 3.519 23.175 1.000 26.121 55 HIS BBB N 1
ATOM 5165 C CA . HIS B 1 55 ? -9.224 3.468 22.959 1.000 31.138 55 HIS BBB CA 1
ATOM 5166 C C . HIS B 1 55 ? -9.813 4.880 22.982 1.000 31.286 55 HIS BBB C 1
ATOM 5167 O O . HIS B 1 55 ? -10.641 5.186 22.134 1.000 31.274 55 HIS BBB O 1
ATOM 5182 N N . LEU B 1 56 ? -9.411 5.702 23.947 1.000 23.230 56 LEU BBB N 1
ATOM 5183 C CA A LEU B 1 56 ? -10.087 6.991 24.293 0.300 23.863 56 LEU BBB CA 1
ATOM 5184 C CA B LEU B 1 56 ? -10.099 6.974 24.279 0.700 21.864 56 LEU BBB CA 1
ATOM 5185 C C . LEU B 1 56 ? -9.620 8.080 23.333 1.000 18.829 56 LEU BBB C 1
ATOM 5186 O O . LEU B 1 56 ? -8.404 8.205 23.101 1.000 18.720 56 LEU BBB O 1
ATOM 5216 N N . ASP B 1 57 ? -10.555 8.862 22.801 1.000 23.065 57 ASP BBB N 1
ATOM 5217 C CA A ASP B 1 57 ? -10.225 10.011 21.920 0.500 23.600 57 ASP BBB CA 1
ATOM 5218 C CA B ASP B 1 57 ? -10.184 9.984 21.900 0.500 25.167 57 ASP BBB CA 1
ATOM 5219 C C . ASP B 1 57 ? -9.266 10.952 22.654 1.000 26.208 57 ASP BBB C 1
ATOM 5220 O O . ASP B 1 57 ? -9.385 11.073 23.908 1.000 20.908 57 ASP BBB O 1
ATOM 5236 N N . LYS B 1 58 ? -8.391 11.604 21.897 1.000 22.434 58 LYS BBB N 1
ATOM 5237 C CA A LYS B 1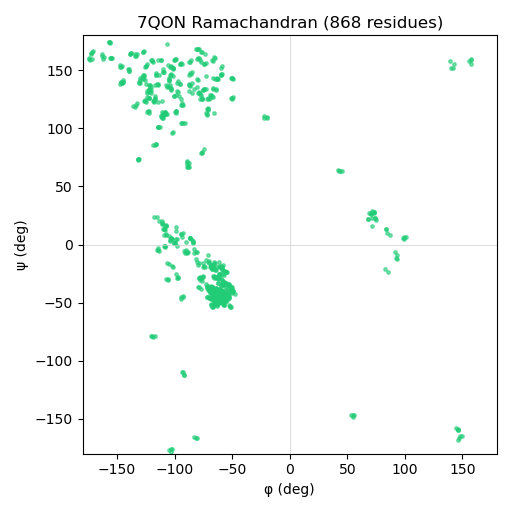 58 ? -7.314 12.498 22.386 0.500 24.379 58 LYS BBB CA 1
ATOM 5238 C CA B LYS B 1 58 ? -7.314 12.468 22.435 0.500 25.878 58 LYS BBB CA 1
ATOM 5239 C C . LYS B 1 58 ? -7.901 13.699 23.127 1.000 23.647 58 LYS BBB C 1
ATOM 5240 O O . LYS B 1 58 ? -7.161 14.289 23.931 1.000 30.888 58 LYS BBB O 1
ATOM 5276 N N . ARG B 1 59 ? -9.191 14.001 22.926 1.000 21.282 59 ARG BBB N 1
ATOM 5277 C CA A ARG B 1 59 ? -9.873 15.059 23.720 0.600 21.283 59 ARG BBB CA 1
ATOM 5278 C CA B ARG B 1 59 ? -9.865 15.063 23.719 0.400 21.887 59 ARG BBB CA 1
ATOM 5279 C C . ARG B 1 59 ? -9.639 14.813 25.220 1.000 25.488 59 ARG BBB C 1
ATOM 5280 O O . ARG B 1 59 ? -9.473 15.805 25.958 1.000 25.767 59 ARG BBB O 1
ATOM 5320 N N . PHE B 1 60 ? -9.633 13.550 25.641 1.000 18.837 60 PHE BBB N 1
ATOM 5321 C CA . PHE B 1 60 ? -9.556 13.155 27.064 1.000 17.295 60 PHE BBB CA 1
ATOM 5322 C C . PHE B 1 60 ? -8.114 12.870 27.443 1.000 17.239 60 PHE BBB C 1
ATOM 5323 O O . PHE B 1 60 ? -7.388 12.246 26.636 1.000 17.696 60 PHE BBB O 1
ATOM 5340 N N . HIS B 1 61 ? -7.705 13.338 28.628 1.000 16.775 61 HIS BBB N 1
ATOM 5341 C CA . HIS B 1 61 ? -6.385 13.017 29.212 1.000 15.140 61 HIS BBB CA 1
ATOM 5342 C C . HIS B 1 61 ? -6.467 11.688 29.955 1.000 14.813 61 HIS BBB C 1
ATOM 5343 O O . HIS B 1 61 ? -7.497 11.393 30.553 1.000 15.692 61 HIS BBB O 1
ATOM 5358 N N . VAL B 1 62 ? -5.378 10.949 29.975 1.000 14.122 62 VAL BBB N 1
ATOM 5359 C CA . VAL B 1 62 ? -5.249 9.682 30.723 1.000 15.720 62 VAL BBB CA 1
ATOM 5360 C C . VAL B 1 62 ? -4.074 9.815 31.682 1.000 20.024 62 VAL BBB C 1
ATOM 5361 O O . VAL B 1 62 ? -2.957 10.155 31.229 1.000 21.877 62 VAL BBB O 1
ATOM 5374 N N . ALA B 1 63 ? -4.325 9.551 32.965 1.000 15.965 63 ALA BBB N 1
ATOM 5375 C CA . ALA B 1 63 ? -3.301 9.657 34.020 1.000 14.316 63 ALA BBB CA 1
ATOM 5376 C C . ALA B 1 63 ? -3.039 8.302 34.637 1.000 14.342 63 ALA BBB C 1
ATOM 5377 O O . ALA B 1 63 ? -3.971 7.504 34.811 1.000 15.077 63 ALA BBB O 1
ATOM 5384 N N . ALA B 1 64 ? -1.795 8.091 35.055 1.000 13.948 64 ALA BBB N 1
ATOM 5385 C CA . ALA B 1 64 ? -1.464 7.073 36.048 1.000 13.528 64 ALA BBB CA 1
ATOM 5386 C C . ALA B 1 64 ? -1.857 7.607 37.425 1.000 13.552 64 ALA BBB C 1
ATOM 5387 O O . ALA B 1 64 ? -1.927 8.831 37.649 1.000 15.470 64 ALA BBB O 1
ATOM 5394 N N . GLN B 1 65 ? -2.082 6.690 38.364 1.000 15.075 65 GLN BBB N 1
ATOM 5395 C CA . GLN B 1 65 ? -2.546 7.035 39.738 1.000 15.683 65 GLN BBB CA 1
ATOM 5396 C C . GLN B 1 65 ? -1.370 7.219 40.689 1.000 17.506 65 GLN BBB C 1
ATOM 5397 O O . GLN B 1 65 ? -1.586 7.601 41.838 1.000 16.866 65 GLN BBB O 1
ATOM 5411 N N . ASN B 1 66 ? -0.154 6.941 40.225 1.000 14.607 66 ASN BBB N 1
ATOM 5412 C CA . ASN B 1 66 ? 1.073 7.075 41.023 1.000 15.486 66 ASN BBB CA 1
ATOM 5413 C C . ASN B 1 66 ? 2.257 6.897 40.078 1.000 14.662 66 ASN BBB C 1
ATOM 5414 O O . ASN B 1 66 ? 2.075 6.428 38.943 1.000 16.188 66 ASN BBB O 1
ATOM 5425 N N . CYS B 1 67 ? 3.443 7.252 40.543 1.000 16.553 67 CYS BBB N 1
ATOM 5426 C CA . CYS B 1 67 ? 4.697 6.847 39.877 1.000 16.139 67 CYS BBB CA 1
ATOM 5427 C C . CYS B 1 67 ? 5.802 6.917 40.928 1.000 17.371 67 CYS BBB C 1
ATOM 5428 O O . CYS B 1 67 ? 5.573 7.394 42.054 1.000 18.024 67 CYS BBB O 1
ATOM 5436 N N . TYR B 1 68 ? 6.992 6.485 40.568 1.000 17.439 68 TYR BBB N 1
ATOM 5437 C CA . TYR B 1 68 ? 8.158 6.659 41.455 1.000 18.816 68 TYR BBB CA 1
ATOM 5438 C C . TYR B 1 68 ? 9.042 7.812 40.956 1.000 20.195 68 TYR BBB C 1
ATOM 5439 O O . TYR B 1 68 ? 8.699 8.506 39.992 1.000 20.264 68 TYR BBB O 1
ATOM 5457 N N . LYS B 1 69 ? 10.178 8.020 41.630 1.000 20.235 69 LYS BBB N 1
ATOM 5458 C CA . LYS B 1 69 ? 10.959 9.285 41.546 1.000 20.657 69 LYS BBB CA 1
ATOM 5459 C C . LYS B 1 69 ? 12.259 9.109 40.758 1.000 20.962 69 LYS BBB C 1
ATOM 5460 O O . LYS B 1 69 ? 13.040 10.074 40.727 1.000 20.302 69 LYS BBB O 1
ATOM 5479 N N . VAL B 1 70 ? 12.469 7.958 40.105 1.000 18.975 70 VAL BBB N 1
ATOM 5480 C CA . VAL B 1 70 ? 13.600 7.750 39.164 1.000 19.468 70 VAL BBB CA 1
ATOM 5481 C C . VAL B 1 70 ? 13.076 6.976 37.954 1.000 22.470 70 VAL BBB C 1
ATOM 5482 O O . VAL B 1 70 ? 11.980 6.417 38.053 1.000 19.903 70 VAL BBB O 1
ATOM 5495 N N . ALA B 1 71 ? 13.821 6.955 36.848 1.000 17.833 71 ALA BBB N 1
ATOM 5496 C CA . ALA B 1 71 ? 13.337 6.435 35.549 1.000 18.195 71 ALA BBB CA 1
ATOM 5497 C C . ALA B 1 71 ? 13.336 4.904 35.528 1.000 19.779 71 ALA BBB C 1
ATOM 5498 O O . ALA B 1 71 ? 12.561 4.296 34.751 1.000 20.008 71 ALA BBB O 1
ATOM 5505 N N . SER B 1 72 ? 14.236 4.299 36.287 1.000 19.196 72 SER BBB N 1
ATOM 5506 C CA . SER B 1 72 ? 14.438 2.831 36.287 1.000 20.695 72 SER BBB CA 1
ATOM 5507 C C . SER B 1 72 ? 15.213 2.482 37.539 1.000 18.365 72 SER BBB C 1
ATOM 5508 O O . SER B 1 72 ? 15.820 3.389 38.160 1.000 22.001 72 SER BBB O 1
ATOM 5516 N N . GLY B 1 73 ? 15.180 1.210 37.919 1.000 20.001 73 GLY BBB N 1
ATOM 5517 C CA . GLY B 1 73 ? 16.017 0.723 39.021 1.000 20.131 73 GLY BBB CA 1
ATOM 5518 C C . GLY B 1 73 ? 15.339 -0.369 39.817 1.000 19.869 73 GLY BBB C 1
ATOM 5519 O O . GLY B 1 73 ? 14.305 -0.901 39.374 1.000 19.140 73 GLY BBB O 1
ATOM 5523 N N . ALA B 1 74 ? 15.942 -0.669 40.971 1.000 19.159 74 ALA BBB N 1
ATOM 5524 C CA . ALA B 1 74 ? 15.649 -1.853 41.808 1.000 19.127 74 ALA BBB CA 1
ATOM 5525 C C . ALA B 1 74 ? 14.522 -1.500 42.768 1.000 19.782 74 ALA BBB C 1
ATOM 5526 O O . ALA B 1 74 ? 14.744 -1.347 43.988 1.000 23.906 74 ALA BBB O 1
ATOM 5533 N N . PHE B 1 75 ? 13.333 -1.282 42.194 1.000 18.838 75 PHE BBB N 1
ATOM 5534 C CA . PHE B 1 75 ? 12.108 -0.897 42.921 1.000 18.495 75 PHE BBB CA 1
ATOM 5535 C C . PHE B 1 75 ? 10.986 -1.803 42.439 1.000 18.201 75 PHE BBB C 1
ATOM 5536 O O . PHE B 1 75 ? 10.094 -1.348 41.691 1.000 19.206 75 PHE BBB O 1
ATOM 5553 N N . THR B 1 76 ? 11.028 -3.056 42.882 1.000 17.037 76 THR BBB N 1
ATOM 5554 C CA . THR B 1 76 ? 10.027 -4.077 42.543 1.000 16.691 76 THR BBB CA 1
ATOM 5555 C C . THR B 1 76 ? 8.629 -3.511 42.806 1.000 16.323 76 THR BBB C 1
ATOM 5556 O O . THR B 1 76 ? 8.395 -2.979 43.913 1.000 16.897 76 THR BBB O 1
ATOM 5567 N N . GLY B 1 77 ? 7.757 -3.565 41.803 1.000 16.150 77 GLY BBB N 1
ATOM 5568 C CA . GLY B 1 77 ? 6.361 -3.108 41.919 1.000 16.175 77 GLY BBB CA 1
ATOM 5569 C C . GLY B 1 77 ? 6.126 -1.672 41.502 1.000 19.580 77 GLY BBB C 1
ATOM 5570 O O . GLY B 1 77 ? 4.967 -1.301 41.413 1.000 21.141 77 GLY BBB O 1
ATOM 5574 N N . GLU B 1 78 ? 7.164 -0.860 41.304 1.000 17.978 78 GLU BBB N 1
ATOM 5575 C CA . GLU B 1 78 ? 6.988 0.593 41.025 1.000 17.148 78 GLU BBB CA 1
ATOM 5576 C C . GLU B 1 78 ? 6.993 0.862 39.515 1.000 17.794 78 GLU BBB C 1
ATOM 5577 O O . GLU B 1 78 ? 7.555 0.057 38.722 1.000 17.872 78 GLU BBB O 1
ATOM 5589 N N . ILE B 1 79 ? 6.366 1.982 39.127 1.000 15.081 79 ILE BBB N 1
ATOM 5590 C CA . ILE B 1 79 ? 6.239 2.429 37.713 1.000 15.538 79 ILE BBB CA 1
ATOM 5591 C C . ILE B 1 79 ? 6.851 3.819 37.599 1.000 15.903 79 ILE BBB C 1
ATOM 5592 O O . ILE B 1 79 ? 6.575 4.661 38.452 1.000 16.865 79 ILE BBB O 1
ATOM 5608 N N . SER B 1 80 ? 7.626 4.090 36.551 1.000 15.926 80 SER BBB N 1
ATOM 5609 C CA . SER B 1 80 ? 8.284 5.394 36.354 1.000 15.989 80 SER BBB CA 1
ATOM 5610 C C . SER B 1 80 ? 7.506 6.259 35.373 1.000 16.427 80 SER BBB C 1
ATOM 5611 O O . SER B 1 80 ? 6.754 5.760 34.526 1.000 16.356 80 SER BBB O 1
ATOM 5619 N N . PRO B 1 81 ? 7.723 7.586 35.414 1.000 14.828 81 PRO BBB N 1
ATOM 5620 C CA . PRO B 1 81 ? 7.240 8.475 34.356 1.000 15.937 81 PRO BBB CA 1
ATOM 5621 C C . PRO B 1 81 ? 7.595 8.007 32.938 1.000 17.187 81 PRO BBB C 1
ATOM 5622 O O . PRO B 1 81 ? 6.779 8.120 32.042 1.000 17.905 81 PRO BBB O 1
ATOM 5633 N N . ALA B 1 82 ? 8.802 7.480 32.727 1.000 16.384 82 ALA BBB N 1
ATOM 5634 C CA . ALA B 1 82 ? 9.226 7.008 31.405 1.000 17.430 82 ALA BBB CA 1
ATOM 5635 C C . ALA B 1 82 ? 8.260 5.926 30.934 1.000 16.732 82 ALA BBB C 1
ATOM 5636 O O . ALA B 1 82 ? 7.889 5.924 29.750 1.000 18.520 82 ALA BBB O 1
ATOM 5643 N N . MET B 1 83 ? 7.851 5.010 31.827 1.000 15.607 83 MET BBB N 1
ATOM 5644 C CA . MET B 1 83 ? 6.930 3.920 31.450 1.000 13.911 83 MET BBB CA 1
ATOM 5645 C C . MET B 1 83 ? 5.542 4.503 31.144 1.000 15.901 83 MET BBB C 1
ATOM 5646 O O . MET B 1 83 ? 4.892 4.058 30.209 1.000 17.068 83 MET BBB O 1
ATOM 5660 N N . ILE B 1 84 ? 5.111 5.501 31.904 1.000 16.327 84 ILE BBB N 1
ATOM 5661 C CA . ILE B 1 84 ? 3.798 6.162 31.654 1.000 14.631 84 ILE BBB CA 1
ATOM 5662 C C . ILE B 1 84 ? 3.811 6.815 30.255 1.000 16.894 84 ILE BBB C 1
ATOM 5663 O O . ILE B 1 84 ? 2.851 6.610 29.480 1.000 17.685 84 ILE BBB O 1
ATOM 5679 N N . ARG B 1 85 ? 4.883 7.538 29.917 1.000 17.488 85 ARG BBB N 1
ATOM 5680 C CA A ARG B 1 85 ? 5.033 8.189 28.584 0.500 18.800 85 ARG BBB CA 1
ATOM 5681 C CA B ARG B 1 85 ? 5.024 8.184 28.586 0.500 16.992 85 ARG BBB CA 1
ATOM 5682 C C . ARG B 1 85 ? 5.094 7.102 27.502 1.000 15.520 85 ARG BBB C 1
ATOM 5683 O O . ARG B 1 85 ? 4.570 7.327 26.391 1.000 17.302 85 ARG BBB O 1
ATOM 5723 N N . ASP B 1 86 ? 5.756 5.994 27.795 1.000 17.367 86 ASP BBB N 1
ATOM 5724 C CA . ASP B 1 86 ? 5.913 4.877 26.827 1.000 19.517 86 ASP BBB CA 1
ATOM 5725 C C . ASP B 1 86 ? 4.534 4.298 26.474 1.000 22.412 86 ASP BBB C 1
ATOM 5726 O O . ASP B 1 86 ? 4.375 3.797 25.344 1.000 24.127 86 ASP BBB O 1
ATOM 5735 N N . CYS B 1 87 ? 3.551 4.388 27.378 1.000 18.460 87 CYS BBB N 1
ATOM 5736 C CA . CYS B 1 87 ? 2.145 3.965 27.164 1.000 20.264 87 CYS BBB CA 1
ATOM 5737 C C . CYS B 1 87 ? 1.328 5.061 26.465 1.000 22.813 87 CYS BBB C 1
ATOM 5738 O O . CYS B 1 87 ? 0.110 4.864 26.305 1.000 23.177 87 CYS BBB O 1
ATOM 5746 N N . GLY B 1 88 ? 1.949 6.191 26.105 1.000 19.213 88 GLY BBB N 1
ATOM 5747 C CA . GLY B 1 88 ? 1.291 7.283 25.367 1.000 18.597 88 GLY BBB CA 1
ATOM 5748 C C . GLY B 1 88 ? 0.509 8.232 26.260 1.000 20.176 88 GLY BBB C 1
ATOM 5749 O O . GLY B 1 88 ? -0.235 9.063 25.730 1.000 18.886 88 GLY BBB O 1
ATOM 5753 N N . CYS B 1 89 ? 0.708 8.165 27.573 1.000 17.696 89 CYS BBB N 1
ATOM 5754 C CA . CYS B 1 89 ? -0.026 9.003 28.565 1.000 17.574 89 CYS BBB CA 1
ATOM 5755 C C . CYS B 1 89 ? 0.854 10.158 29.033 1.000 19.273 89 CYS BBB C 1
ATOM 5756 O O . CYS B 1 89 ? 2.078 9.996 29.059 1.000 19.527 89 CYS BBB O 1
ATOM 5764 N N . GLU B 1 90 ? 0.234 11.268 29.431 1.000 17.077 90 GLU BBB N 1
ATOM 5765 C CA A GLU B 1 90 ? 1.010 12.491 29.768 0.600 16.372 90 GLU BBB CA 1
ATOM 5766 C CA B GLU B 1 90 ? 0.874 12.571 29.722 0.400 19.024 90 GLU BBB CA 1
ATOM 5767 C C . GLU B 1 90 ? 0.757 12.946 31.207 1.000 16.518 90 GLU BBB C 1
ATOM 5768 O O . GLU B 1 90 ? 1.382 13.911 31.584 1.000 19.403 90 GLU BBB O 1
ATOM 5790 N N . TRP B 1 91 ? -0.089 12.268 31.987 1.000 15.424 91 TRP BBB N 1
ATOM 5791 C CA . TRP B 1 91 ? -0.467 12.757 33.335 1.000 14.255 91 TRP BBB CA 1
ATOM 5792 C C . TRP B 1 91 ? -0.195 11.726 34.433 1.000 13.415 91 TRP BBB C 1
ATOM 5793 O O . TRP B 1 91 ? -0.235 10.513 34.178 1.000 15.900 91 TRP BBB O 1
ATOM 5814 N N . VAL B 1 92 ? 0.020 12.237 35.641 1.000 14.853 92 VAL BBB N 1
ATOM 5815 C CA . VAL B 1 92 ? 0.082 11.391 36.857 1.000 14.589 92 VAL BBB CA 1
ATOM 5816 C C . VAL B 1 92 ? -0.509 12.138 38.052 1.000 15.506 92 VAL BBB C 1
ATOM 5817 O O . VAL B 1 92 ? -0.272 13.343 38.217 1.000 14.350 92 VAL BBB O 1
ATOM 5830 N N . ILE B 1 93 ? -1.258 11.390 38.866 1.000 13.161 93 ILE BBB N 1
ATOM 5831 C CA A ILE B 1 93 ? -1.759 11.861 40.183 0.700 13.937 93 ILE BBB CA 1
ATOM 5832 C CA B ILE B 1 93 ? -1.760 11.856 40.188 0.300 14.809 93 ILE BBB CA 1
ATOM 5833 C C . ILE B 1 93 ? -0.671 11.572 41.223 1.000 15.099 93 ILE BBB C 1
ATOM 5834 O O . ILE B 1 93 ? -0.180 10.445 41.257 1.000 16.705 93 ILE BBB O 1
ATOM 5864 N N . LEU B 1 94 ? -0.315 12.552 42.035 1.000 14.204 94 LEU BBB N 1
ATOM 5865 C CA . LEU B 1 94 ? 0.757 12.377 43.043 1.000 16.222 94 LEU BBB CA 1
ATOM 5866 C C . LEU B 1 94 ? 0.293 12.860 44.413 1.000 17.482 94 LEU BBB C 1
ATOM 5867 O O . LEU B 1 94 ? -0.369 13.910 44.497 1.000 16.159 94 LEU BBB O 1
ATOM 5883 N N . GLY B 1 95 ? 0.636 12.105 45.460 1.000 15.508 95 GLY BBB N 1
ATOM 5884 C CA . GLY B 1 95 ? 0.360 12.528 46.835 1.000 16.944 95 GLY BBB CA 1
ATOM 5885 C C . GLY B 1 95 ? -1.100 12.383 47.189 1.000 17.330 95 GLY BBB C 1
ATOM 5886 O O . GLY B 1 95 ? -1.551 13.057 48.134 1.000 19.020 95 GLY BBB O 1
ATOM 5890 N N . HIS B 1 96 ? -1.844 11.548 46.478 1.000 16.997 96 HIS BBB N 1
ATOM 5891 C CA . HIS B 1 96 ? -3.246 11.244 46.841 1.000 16.490 96 HIS BBB CA 1
ATOM 5892 C C . HIS B 1 96 ? -3.289 10.858 48.324 1.000 18.808 96 HIS BBB C 1
ATOM 5893 O O . HIS B 1 96 ? -2.358 10.179 48.820 1.000 18.021 96 HIS BBB O 1
ATOM 5908 N N . SER B 1 97 ? -4.348 11.254 49.023 1.000 19.681 97 SER BBB N 1
ATOM 5909 C CA . SER B 1 97 ? -4.509 10.963 50.467 1.000 19.003 97 SER BBB CA 1
ATOM 5910 C C . SER B 1 97 ? -4.295 9.467 50.755 1.000 18.417 97 SER BBB C 1
ATOM 5911 O O . SER B 1 97 ? -3.707 9.150 51.798 1.000 21.015 97 SER BBB O 1
ATOM 5919 N N . GLU B 1 98 ? -4.730 8.562 49.878 1.000 18.519 98 GLU BBB N 1
ATOM 5920 C CA . GLU B 1 98 ? -4.539 7.108 50.120 1.000 17.129 98 GLU BBB CA 1
ATOM 5921 C C . GLU B 1 98 ? -3.040 6.772 50.101 1.000 19.271 98 GLU BBB C 1
ATOM 5922 O O . GLU B 1 98 ? -2.585 5.991 50.962 1.000 21.519 98 GLU BBB O 1
ATOM 5934 N N . ARG B 1 99 ? -2.273 7.369 49.207 1.000 18.663 99 ARG BBB N 1
ATOM 5935 C CA . ARG B 1 99 ? -0.807 7.124 49.150 1.000 16.359 99 ARG BBB CA 1
ATOM 5936 C C . ARG B 1 99 ? -0.126 7.693 50.399 1.000 21.879 99 ARG BBB C 1
ATOM 5937 O O . ARG B 1 99 ? 0.779 7.044 50.947 1.000 21.274 99 ARG BBB O 1
ATOM 5958 N N . ARG B 1 100 ? -0.536 8.877 50.838 1.000 18.209 100 ARG BBB N 1
ATOM 5959 C CA . ARG B 1 100 ? 0.053 9.529 52.031 1.000 20.617 100 ARG BBB CA 1
ATOM 5960 C C . ARG B 1 100 ? -0.295 8.734 53.290 1.000 22.730 100 ARG BBB C 1
ATOM 5961 O O . ARG B 1 100 ? 0.624 8.470 54.067 1.000 25.263 100 ARG BBB O 1
ATOM 5982 N N . HIS B 1 101 ? -1.577 8.436 53.507 1.000 17.572 101 HIS BBB N 1
ATOM 5983 C CA . HIS B 1 101 ? -2.074 8.000 54.840 1.000 22.890 101 HIS BBB CA 1
ATOM 5984 C C . HIS B 1 101 ? -2.172 6.478 54.960 1.000 28.811 101 HIS BBB C 1
ATOM 5985 O O . HIS B 1 101 ? -2.048 5.997 56.096 1.000 33.114 101 HIS BBB O 1
ATOM 6000 N N . ILE B 1 102 ? -2.394 5.737 53.873 1.000 21.593 102 ILE BBB N 1
ATOM 6001 C CA . ILE B 1 102 ? -2.410 4.245 53.921 1.000 19.791 102 ILE BBB CA 1
ATOM 6002 C C . ILE B 1 102 ? -1.005 3.729 53.591 1.000 24.730 102 ILE BBB C 1
ATOM 6003 O O . ILE B 1 102 ? -0.555 2.821 54.269 1.000 23.894 102 ILE BBB O 1
ATOM 6019 N N . PHE B 1 103 ? -0.336 4.277 52.573 1.000 21.550 103 PHE BBB N 1
ATOM 6020 C CA . PHE B 1 103 ? 0.963 3.738 52.082 1.000 20.593 103 PHE BBB CA 1
ATOM 6021 C C . PHE B 1 103 ? 2.149 4.548 52.613 1.000 19.232 103 PHE BBB C 1
ATOM 6022 O O . PHE B 1 103 ? 3.290 4.195 52.281 1.000 24.866 103 PHE BBB O 1
ATOM 6039 N N . GLY B 1 104 ? 1.912 5.569 53.436 1.000 20.723 104 GLY BBB N 1
ATOM 6040 C CA . GLY B 1 104 ? 2.950 6.271 54.211 1.000 24.107 104 GLY BBB CA 1
ATOM 6041 C C . GLY B 1 104 ? 3.910 7.103 53.374 1.000 24.373 104 GLY BBB C 1
ATOM 6042 O O . GLY B 1 104 ? 5.056 7.300 53.816 1.000 24.059 104 GLY BBB O 1
ATOM 6046 N N . GLU B 1 105 ? 3.489 7.588 52.209 1.000 19.446 105 GLU BBB N 1
ATOM 6047 C CA . GLU B 1 105 ? 4.337 8.459 51.349 1.000 20.214 105 GLU BBB CA 1
ATOM 6048 C C . GLU B 1 105 ? 4.511 9.812 52.036 1.000 23.226 105 GLU BBB C 1
ATOM 6049 O O . GLU B 1 105 ? 3.511 10.460 52.363 1.000 23.819 105 GLU BBB O 1
ATOM 6061 N N . SER B 1 106 ? 5.763 10.231 52.214 1.000 22.193 106 SER BBB N 1
ATOM 6062 C CA . SER B 1 106 ? 6.137 11.474 52.920 1.000 20.173 106 SER BBB CA 1
ATOM 6063 C C . SER B 1 106 ? 5.980 12.695 52.016 1.000 22.230 106 SER BBB C 1
ATOM 6064 O O . SER B 1 106 ? 6.036 12.543 50.774 1.000 20.843 106 SER BBB O 1
ATOM 6072 N N . ASP B 1 107 ? 5.871 13.886 52.613 1.000 20.677 107 ASP BBB N 1
ATOM 6073 C CA . ASP B 1 107 ? 5.881 15.156 51.838 1.000 21.518 107 ASP BBB CA 1
ATOM 6074 C C . ASP B 1 107 ? 7.109 15.216 50.924 1.000 23.408 107 ASP BBB C 1
ATOM 6075 O O . ASP B 1 107 ? 6.964 15.630 49.773 1.000 23.746 107 ASP BBB O 1
ATOM 6084 N N . GLU B 1 108 ? 8.285 14.868 51.442 1.000 23.216 108 GLU BBB N 1
ATOM 6085 C CA . GLU B 1 108 ? 9.559 14.943 50.682 1.000 26.133 108 GLU BBB CA 1
ATOM 6086 C C . GLU B 1 108 ? 9.516 13.976 49.495 1.000 21.325 108 GLU BBB C 1
ATOM 6087 O O . GLU B 1 108 ? 9.932 14.376 48.395 1.000 24.051 108 GLU BBB O 1
ATOM 6099 N N . LEU B 1 109 ? 9.043 12.743 49.696 1.000 19.997 109 LEU BBB N 1
ATOM 6100 C CA . LEU B 1 109 ? 8.920 11.769 48.588 1.000 17.873 109 LEU BBB CA 1
ATOM 6101 C C . LEU B 1 109 ? 7.988 12.353 47.512 1.000 19.464 109 LEU BBB C 1
ATOM 6102 O O . LEU B 1 109 ? 8.300 12.254 46.309 1.000 19.117 109 LEU BBB O 1
ATOM 6118 N N . ILE B 1 110 ? 6.859 12.918 47.899 1.000 20.226 110 ILE BBB N 1
ATOM 6119 C CA A ILE B 1 110 ? 5.892 13.502 46.917 0.600 17.556 110 ILE BBB CA 1
ATOM 6120 C CA B ILE B 1 110 ? 5.907 13.478 46.899 0.400 19.880 110 ILE BBB CA 1
ATOM 6121 C C . ILE B 1 110 ? 6.599 14.615 46.140 1.000 20.344 110 ILE BBB C 1
ATOM 6122 O O . ILE B 1 110 ? 6.473 14.662 44.903 1.000 18.480 110 ILE BBB O 1
ATOM 6152 N N . GLY B 1 111 ? 7.356 15.465 46.830 1.000 18.749 111 GLY BBB N 1
ATOM 6153 C CA . GLY B 1 111 ? 8.122 16.536 46.156 1.000 20.866 111 GLY BBB CA 1
ATOM 6154 C C . GLY B 1 111 ? 9.110 15.957 45.133 1.000 20.298 111 GLY BBB C 1
ATOM 6155 O O . GLY B 1 111 ? 9.229 16.505 44.021 1.000 17.760 111 GLY BBB O 1
ATOM 6159 N N . GLU B 1 112 ? 9.798 14.882 45.486 1.000 18.045 112 GLU BBB N 1
ATOM 6160 C CA . GLU B 1 112 ? 10.776 14.227 44.579 1.000 19.695 112 GLU BBB CA 1
ATOM 6161 C C . GLU B 1 112 ? 10.065 13.594 43.379 1.000 16.250 112 GLU BBB C 1
ATOM 6162 O O . GLU B 1 112 ? 10.613 13.628 42.267 1.000 17.470 112 GLU BBB O 1
ATOM 6174 N N . LYS B 1 113 ? 8.878 13.030 43.591 1.000 15.577 113 LYS BBB N 1
ATOM 6175 C CA . LYS B 1 113 ? 8.081 12.451 42.480 1.000 15.561 113 LYS BBB CA 1
ATOM 6176 C C . LYS B 1 113 ? 7.614 13.583 41.552 1.000 14.699 113 LYS BBB C 1
ATOM 6177 O O . LYS B 1 113 ? 7.660 13.410 40.314 1.000 15.737 113 LYS BBB O 1
ATOM 6196 N N . VAL B 1 114 ? 7.131 14.680 42.106 1.000 15.576 114 VAL BBB N 1
ATOM 6197 C CA . VAL B 1 114 ? 6.717 15.859 41.297 1.000 15.857 114 VAL BBB CA 1
ATOM 6198 C C . VAL B 1 114 ? 7.911 16.319 40.438 1.000 16.092 114 VAL BBB C 1
ATOM 6199 O O . VAL B 1 114 ? 7.754 16.540 39.225 1.000 16.797 114 VAL BBB O 1
ATOM 6212 N N . ASN B 1 115 ? 9.085 16.430 41.058 1.000 16.052 115 ASN BBB N 1
ATOM 6213 C CA . ASN B 1 115 ? 10.308 16.881 40.361 1.000 17.728 115 ASN BBB CA 1
ATOM 6214 C C . ASN B 1 115 ? 10.572 15.940 39.175 1.000 15.629 115 ASN BBB C 1
ATOM 6215 O O . ASN B 1 115 ? 10.780 16.428 38.039 1.000 16.510 115 ASN BBB O 1
ATOM 6226 N N . HIS B 1 116 ? 10.604 14.629 39.427 1.000 16.532 116 HIS BBB N 1
ATOM 6227 C CA . HIS B 1 116 ? 11.000 13.634 38.409 1.000 16.999 116 HIS BBB CA 1
ATOM 6228 C C . HIS B 1 116 ? 9.953 13.598 37.289 1.000 17.390 116 HIS BBB C 1
ATOM 6229 O O . HIS B 1 116 ? 10.310 13.616 36.104 1.000 15.957 116 HIS BBB O 1
ATOM 6244 N N . ALA B 1 117 ? 8.674 13.574 37.634 1.000 15.136 117 ALA BBB N 1
ATOM 6245 C CA . ALA B 1 117 ? 7.589 13.531 36.627 1.000 15.573 117 ALA BBB CA 1
ATOM 6246 C C . ALA B 1 117 ? 7.675 14.768 35.725 1.000 14.592 117 ALA BBB C 1
ATOM 6247 O O . ALA B 1 117 ? 7.551 14.628 34.503 1.000 15.629 117 ALA BBB O 1
ATOM 6254 N N . LEU B 1 118 ? 7.831 15.958 36.288 1.000 13.709 118 LEU BBB N 1
ATOM 6255 C CA . LEU B 1 118 ? 7.898 17.201 35.484 1.000 14.256 118 LEU BBB CA 1
ATOM 6256 C C . LEU B 1 118 ? 9.163 17.189 34.614 1.000 15.050 118 LEU BBB C 1
ATOM 6257 O O . LEU B 1 118 ? 9.082 17.551 33.429 1.000 16.772 118 LEU BBB O 1
ATOM 6273 N N . THR B 1 119 ? 10.296 16.731 35.153 1.000 16.930 119 THR BBB N 1
ATOM 6274 C CA . THR B 1 119 ? 11.557 16.631 34.370 1.000 15.830 119 THR BBB CA 1
ATOM 6275 C C . THR B 1 119 ? 11.339 15.729 33.159 1.000 16.657 119 THR BBB C 1
ATOM 6276 O O . THR B 1 119 ? 11.855 16.033 32.066 1.000 19.044 119 THR BBB O 1
ATOM 6287 N N . CYS B 1 120 ? 10.600 14.633 33.325 1.000 17.595 120 CYS BBB N 1
ATOM 6288 C CA A CYS B 1 120 ? 10.341 13.647 32.246 0.600 16.971 120 CYS BBB CA 1
ATOM 6289 C CA B CYS B 1 120 ? 10.342 13.638 32.252 0.400 17.990 120 CYS BBB CA 1
ATOM 6290 C C . CYS B 1 120 ? 9.271 14.134 31.270 1.000 20.690 120 CYS BBB C 1
ATOM 6291 O O . CYS B 1 120 ? 9.066 13.460 30.268 1.000 30.650 120 CYS BBB O 1
ATOM 6305 N N . GLY B 1 121 ? 8.620 15.253 31.551 1.000 18.187 121 GLY BBB N 1
ATOM 6306 C CA . GLY B 1 121 ? 7.704 15.879 30.590 1.000 20.184 121 GLY BBB CA 1
ATOM 6307 C C . GLY B 1 121 ? 6.243 15.587 30.898 1.000 21.046 121 GLY BBB C 1
ATOM 6308 O O . GLY B 1 121 ? 5.413 16.014 30.101 1.000 21.249 121 GLY BBB O 1
ATOM 6312 N N . LEU B 1 122 ? 5.933 14.943 32.017 1.000 16.325 122 LEU BBB N 1
ATOM 6313 C CA . LEU B 1 122 ? 4.521 14.680 32.389 1.000 15.303 122 LEU BBB CA 1
ATOM 6314 C C . LEU B 1 122 ? 3.870 15.962 32.918 1.000 16.546 122 LEU BBB C 1
ATOM 6315 O O . LEU B 1 122 ? 4.559 16.931 33.283 1.000 16.559 122 LEU BBB O 1
ATOM 6331 N N . LYS B 1 123 ? 2.552 15.924 32.997 1.000 15.189 123 LYS BBB N 1
ATOM 6332 C CA . LYS B 1 123 ? 1.709 16.887 33.738 1.000 16.116 123 LYS BBB CA 1
ATOM 6333 C C . LYS B 1 123 ? 1.263 16.201 35.020 1.000 15.490 123 LYS BBB C 1
ATOM 6334 O O . LYS B 1 123 ? 1.133 14.984 35.020 1.000 15.681 123 LYS BBB O 1
ATOM 6353 N N . VAL B 1 124 ? 1.127 16.951 36.096 1.000 15.640 124 VAL BBB N 1
ATOM 6354 C CA . VAL B 1 124 ? 0.983 16.364 37.448 1.000 14.615 124 VAL BBB CA 1
ATOM 6355 C C . VAL B 1 124 ? -0.248 16.951 38.135 1.000 16.051 124 VAL BBB C 1
ATOM 6356 O O . VAL B 1 124 ? -0.533 18.159 37.970 1.000 15.421 124 VAL BBB O 1
ATOM 6369 N N . VAL B 1 125 ? -0.924 16.103 38.901 1.000 14.108 125 VAL BBB N 1
ATOM 6370 C CA . VAL B 1 125 ? -2.001 16.512 39.833 1.000 15.202 125 VAL BBB CA 1
ATOM 6371 C C . VAL B 1 125 ? -1.525 16.187 41.242 1.000 16.962 125 VAL BBB C 1
ATOM 6372 O O . VAL B 1 125 ? -1.797 15.110 41.756 1.000 16.489 125 VAL BBB O 1
ATOM 6385 N N . PRO B 1 126 ? -0.783 17.105 41.898 1.000 15.121 126 PRO BBB N 1
ATOM 6386 C CA . PRO B 1 126 ? -0.376 16.919 43.280 1.000 17.138 126 PRO BBB CA 1
ATOM 6387 C C . PRO B 1 126 ? -1.574 17.179 44.194 1.000 17.104 126 PRO BBB C 1
ATOM 6388 O O . PRO B 1 126 ? -2.279 18.166 44.016 1.000 18.989 126 PRO BBB O 1
ATOM 6399 N N . CYS B 1 127 ? -1.784 16.282 45.141 1.000 16.549 127 CYS BBB N 1
ATOM 6400 C CA . CYS B 1 127 ? -2.908 16.333 46.090 1.000 14.143 127 CYS BBB CA 1
ATOM 6401 C C . CYS B 1 127 ? -2.414 16.793 47.460 1.000 18.371 127 CYS BBB C 1
ATOM 6402 O O . CYS B 1 127 ? -1.320 16.372 47.890 1.000 17.569 127 CYS BBB O 1
ATOM 6410 N N . ILE B 1 128 ? -3.236 17.585 48.143 1.000 16.683 128 ILE BBB N 1
ATOM 6411 C CA . ILE B 1 128 ? -2.941 18.081 49.523 1.000 16.860 128 ILE BBB CA 1
ATOM 6412 C C . ILE B 1 128 ? -4.208 17.899 50.348 1.000 20.226 128 ILE BBB C 1
ATOM 6413 O O . ILE B 1 128 ? -5.268 17.715 49.750 1.000 18.352 128 ILE BBB O 1
ATOM 6429 N N . GLY B 1 129 ? -4.092 17.967 51.671 1.000 17.963 129 GLY BBB N 1
ATOM 6430 C CA . GLY B 1 129 ? -5.285 18.000 52.526 1.000 18.772 129 GLY BBB CA 1
ATOM 6431 C C . GLY B 1 129 ? -5.002 17.500 53.915 1.000 18.423 129 GLY BBB C 1
ATOM 6432 O O . GLY B 1 129 ? -4.050 16.701 54.107 1.000 19.900 129 GLY BBB O 1
ATOM 6436 N N . GLU B 1 130 ? -5.848 17.904 54.858 1.000 23.033 130 GLU BBB N 1
ATOM 6437 C CA . GLU B 1 130 ? -5.612 17.634 56.294 1.000 21.964 130 GLU BBB CA 1
ATOM 6438 C C . GLU B 1 130 ? -6.636 16.614 56.792 1.000 21.087 130 GLU BBB C 1
ATOM 6439 O O . GLU B 1 130 ? -7.769 16.565 56.259 1.000 20.865 130 GLU BBB O 1
ATOM 6451 N N . LYS B 1 131 ? -6.200 15.811 57.761 1.000 20.814 131 LYS BBB N 1
ATOM 6452 C CA . LYS B 1 131 ? -7.045 14.826 58.479 1.000 22.985 131 LYS BBB CA 1
ATOM 6453 C C . LYS B 1 131 ? -7.903 15.533 59.546 1.000 23.463 131 LYS BBB C 1
ATOM 6454 O O . LYS B 1 131 ? -7.659 16.722 59.840 1.000 23.103 131 LYS BBB O 1
ATOM 6473 N N . LEU B 1 132 ? -8.873 14.808 60.099 1.000 29.591 132 LEU BBB N 1
ATOM 6474 C CA . LEU B 1 132 ? -9.822 15.332 61.115 1.000 31.926 132 LEU BBB CA 1
ATOM 6475 C C . LEU B 1 132 ? -9.062 15.844 62.341 1.000 28.503 132 LEU BBB C 1
ATOM 6476 O O . LEU B 1 132 ? -9.351 16.960 62.769 1.000 27.229 132 LEU BBB O 1
ATOM 6492 N N . ASP B 1 133 ? -8.111 15.071 62.870 1.000 28.359 133 ASP BBB N 1
ATOM 6493 C CA . ASP B 1 133 ? -7.361 15.451 64.106 1.000 30.439 133 ASP BBB CA 1
ATOM 6494 C C . ASP B 1 133 ? -6.603 16.753 63.838 1.000 32.083 133 ASP BBB C 1
ATOM 6495 O O . ASP B 1 133 ? -6.576 17.623 64.728 1.000 30.320 133 ASP BBB O 1
ATOM 6504 N N . GLU B 1 134 ? -6.053 16.914 62.632 1.000 26.921 134 GLU BBB N 1
ATOM 6505 C CA . GLU B 1 134 ? -5.307 18.131 62.236 1.000 26.167 134 GLU BBB CA 1
ATOM 6506 C C . GLU B 1 134 ? -6.277 19.313 62.152 1.000 26.500 134 GLU BBB C 1
ATOM 6507 O O . GLU B 1 134 ? -5.940 20.398 62.678 1.000 29.615 134 GLU BBB O 1
ATOM 6519 N N . ARG B 1 135 ? -7.434 19.140 61.509 1.000 24.410 135 ARG BBB N 1
ATOM 6520 C CA A ARG B 1 135 ? -8.410 20.245 61.343 0.600 26.091 135 ARG BBB CA 1
ATOM 6521 C CA B ARG B 1 135 ? -8.410 20.245 61.344 0.400 26.640 135 ARG BBB CA 1
ATOM 6522 C C . ARG B 1 135 ? -8.914 20.685 62.726 1.000 27.707 135 ARG BBB C 1
ATOM 6523 O O . ARG B 1 135 ? -8.974 21.897 62.959 1.000 30.248 135 ARG BBB O 1
ATOM 6563 N N . GLU B 1 136 ? -9.236 19.725 63.588 1.000 34.870 136 GLU BBB N 1
ATOM 6564 C CA . GLU B 1 136 ? -9.792 20.004 64.945 1.000 36.072 136 GLU BBB CA 1
ATOM 6565 C C . GLU B 1 136 ? -8.744 20.705 65.813 1.000 38.014 136 GLU BBB C 1
ATOM 6566 O O . GLU B 1 136 ? -9.150 21.480 66.684 1.000 41.077 136 GLU BBB O 1
ATOM 6578 N N . ALA B 1 137 ? -7.452 20.488 65.555 1.000 31.116 137 ALA BBB N 1
ATOM 6579 C CA . ALA B 1 137 ? -6.335 21.115 66.298 1.000 33.908 137 ALA BBB CA 1
ATOM 6580 C C . ALA B 1 137 ? -5.974 22.478 65.695 1.000 30.239 137 ALA BBB C 1
ATOM 6581 O O . ALA B 1 137 ? -4.975 23.068 66.159 1.000 34.489 137 ALA BBB O 1
ATOM 6588 N N . GLY B 1 138 ? -6.743 22.962 64.700 1.000 28.992 138 GLY BBB N 1
ATOM 6589 C CA . GLY B 1 138 ? -6.535 24.264 64.035 1.000 29.821 138 GLY BBB CA 1
ATOM 6590 C C . GLY B 1 138 ? -5.336 24.284 63.094 1.000 34.648 138 GLY BBB C 1
ATOM 6591 O O . GLY B 1 138 ? -4.776 25.378 62.864 1.000 36.970 138 GLY BBB O 1
ATOM 6595 N N . LYS B 1 139 ? -4.965 23.133 62.520 1.000 28.475 139 LYS BBB N 1
ATOM 6596 C CA A LYS B 1 139 ? -3.719 22.980 61.717 0.500 26.311 139 LYS BBB CA 1
ATOM 6597 C CA B LYS B 1 139 ? -3.719 22.983 61.717 0.500 27.982 139 LYS BBB CA 1
ATOM 6598 C C . LYS B 1 139 ? -4.036 22.814 60.223 1.000 26.231 139 LYS BBB C 1
ATOM 6599 O O . LYS B 1 139 ? -3.126 22.391 59.498 1.000 29.078 139 LYS BBB O 1
ATOM 6635 N N . THR B 1 140 ? -5.235 23.178 59.752 1.000 25.992 140 THR BBB N 1
ATOM 6636 C CA . THR B 1 140 ? -5.569 23.083 58.300 1.000 25.655 140 THR BBB CA 1
ATOM 6637 C C . THR B 1 140 ? -4.503 23.811 57.474 1.000 29.609 140 THR BBB C 1
ATOM 6638 O O . THR B 1 140 ? -3.938 23.169 56.550 1.000 25.598 140 THR BBB O 1
ATOM 6649 N N . GLU B 1 141 ? -4.196 25.073 57.797 1.000 30.453 141 GLU BBB N 1
ATOM 6650 C CA A GLU B 1 141 ? -3.253 25.889 56.986 0.700 27.192 141 GLU BBB CA 1
ATOM 6651 C CA B GLU B 1 141 ? -3.252 25.894 56.992 0.300 28.023 141 GLU BBB CA 1
ATOM 6652 C C . GLU B 1 141 ? -1.838 25.337 57.191 1.000 28.144 141 GLU BBB C 1
ATOM 6653 O O . GLU B 1 141 ? -1.130 25.201 56.186 1.000 28.389 141 GLU BBB O 1
ATOM 6675 N N . GLN B 1 142 ? -1.463 25.005 58.430 1.000 23.022 142 GLN BBB N 1
ATOM 6676 C CA . GLN B 1 142 ? -0.123 24.470 58.760 1.000 25.955 142 GLN BBB CA 1
ATOM 6677 C C . GLN B 1 142 ? 0.165 23.221 57.911 1.000 27.612 142 GLN BBB C 1
ATOM 6678 O O . GLN B 1 142 ? 1.252 23.144 57.292 1.000 25.683 142 GLN BBB O 1
ATOM 6692 N N . VAL B 1 143 ? -0.782 22.293 57.866 1.000 23.766 143 VAL BBB N 1
ATOM 6693 C CA . VAL B 1 143 ? -0.641 21.006 57.116 1.000 23.585 143 VAL BBB CA 1
ATOM 6694 C C . VAL B 1 143 ? -0.591 21.295 55.619 1.000 24.363 143 VAL BBB C 1
ATOM 6695 O O . VAL B 1 143 ? 0.357 20.820 54.963 1.000 21.583 143 VAL BBB O 1
ATOM 6708 N N . CYS B 1 144 ? -1.576 22.011 55.084 1.000 22.544 144 CYS BBB N 1
ATOM 6709 C CA . CYS B 1 144 ? -1.654 22.307 53.629 1.000 26.467 144 CYS BBB CA 1
ATOM 6710 C C . CYS B 1 144 ? -0.407 23.066 53.188 1.000 23.104 144 CYS BBB C 1
ATOM 6711 O O . CYS B 1 144 ? 0.138 22.756 52.111 1.000 21.552 144 CYS BBB O 1
ATOM 6719 N N . PHE B 1 145 ? 0.064 24.028 53.980 1.000 21.711 145 PHE BBB N 1
ATOM 6720 C CA . PHE B 1 145 ? 1.218 24.871 53.586 1.000 24.033 145 PHE BBB CA 1
ATOM 6721 C C . PHE B 1 145 ? 2.483 24.016 53.600 1.000 21.638 145 PHE BBB C 1
ATOM 6722 O O . PHE B 1 145 ? 3.348 24.216 52.723 1.000 22.239 145 PHE BBB O 1
ATOM 6739 N N . ARG B 1 146 ? 2.626 23.122 54.575 1.000 20.177 146 ARG BBB N 1
ATOM 6740 C CA A ARG B 1 146 ? 3.771 22.174 54.625 0.600 20.344 146 ARG BBB CA 1
ATOM 6741 C CA B ARG B 1 146 ? 3.771 22.173 54.626 0.400 21.675 146 ARG BBB CA 1
ATOM 6742 C C . ARG B 1 146 ? 3.776 21.308 53.357 1.000 17.873 146 ARG BBB C 1
ATOM 6743 O O . ARG B 1 146 ? 4.829 21.156 52.738 1.000 21.447 146 ARG BBB O 1
ATOM 6783 N N . GLN B 1 147 ? 2.624 20.771 52.988 1.000 20.575 147 GLN BBB N 1
ATOM 6784 C CA . GLN B 1 147 ? 2.502 19.907 51.779 1.000 18.742 147 GLN BBB CA 1
ATOM 6785 C C . GLN B 1 147 ? 2.809 20.727 50.526 1.000 17.672 147 GLN BBB C 1
ATOM 6786 O O . GLN B 1 147 ? 3.543 20.202 49.626 1.000 19.588 147 GLN BBB O 1
ATOM 6800 N N . LEU B 1 148 ? 2.315 21.960 50.447 1.000 19.574 148 LEU BBB N 1
ATOM 6801 C CA . LEU B 1 148 ? 2.549 22.852 49.282 1.000 19.611 148 LEU BBB CA 1
ATOM 6802 C C . LEU B 1 148 ? 4.033 23.242 49.223 1.000 21.150 148 LEU BBB C 1
ATOM 6803 O O . LEU B 1 148 ? 4.578 23.312 48.120 1.000 21.023 148 LEU BBB O 1
ATOM 6819 N N . ASP B 1 149 ? 4.672 23.524 50.365 1.000 21.159 149 ASP BBB N 1
ATOM 6820 C CA . ASP B 1 149 ? 6.121 23.840 50.405 1.000 21.491 149 ASP BBB CA 1
ATOM 6821 C C . ASP B 1 149 ? 6.901 22.717 49.725 1.000 20.100 149 ASP BBB C 1
ATOM 6822 O O . ASP B 1 149 ? 7.835 23.028 48.933 1.000 20.080 149 ASP BBB O 1
ATOM 6831 N N . ALA B 1 150 ? 6.579 21.461 50.032 1.000 20.418 150 ALA BBB N 1
ATOM 6832 C CA . ALA B 1 150 ? 7.315 20.286 49.504 1.000 21.015 150 ALA BBB CA 1
ATOM 6833 C C . ALA B 1 150 ? 7.069 20.153 47.997 1.000 19.599 150 ALA BBB C 1
ATOM 6834 O O . ALA B 1 150 ? 8.023 19.851 47.265 1.000 21.181 150 ALA BBB O 1
ATOM 6841 N N . ILE B 1 151 ? 5.849 20.417 47.532 1.000 20.668 151 ILE BBB N 1
ATOM 6842 C CA . ILE B 1 151 ? 5.528 20.391 46.077 1.000 19.300 151 ILE BBB CA 1
ATOM 6843 C C . ILE B 1 151 ? 6.302 21.509 45.381 1.000 20.725 151 ILE BBB C 1
ATOM 6844 O O . ILE B 1 151 ? 6.948 21.240 44.346 1.000 19.741 151 ILE BBB O 1
ATOM 6860 N N . LYS B 1 152 ? 6.279 22.723 45.931 1.000 20.064 152 LYS BBB N 1
ATOM 6861 C CA A LYS B 1 152 ? 6.997 23.871 45.329 0.500 20.094 152 LYS BBB CA 1
ATOM 6862 C CA B LYS B 1 152 ? 6.998 23.876 45.333 0.500 19.980 152 LYS BBB CA 1
ATOM 6863 C C . LYS B 1 152 ? 8.490 23.545 45.214 1.000 20.215 152 LYS BBB C 1
ATOM 6864 O O . LYS B 1 152 ? 9.089 23.877 44.174 1.000 20.983 152 LYS BBB O 1
ATOM 6900 N N . LYS B 1 153 ? 9.067 22.951 46.252 1.000 20.060 153 LYS BBB N 1
ATOM 6901 C CA . LYS B 1 153 ? 10.515 22.618 46.256 1.000 21.258 153 LYS BBB CA 1
ATOM 6902 C C . LYS B 1 153 ? 10.799 21.682 45.070 1.000 23.382 153 LYS BBB C 1
ATOM 6903 O O . LYS B 1 153 ? 11.893 21.760 44.499 1.000 23.501 153 LYS BBB O 1
ATOM 6922 N N . GLY B 1 154 ? 9.834 20.837 44.687 1.000 20.876 154 GLY BBB N 1
ATOM 6923 C CA . GLY B 1 154 ? 10.005 19.848 43.607 1.000 18.614 154 GLY BBB CA 1
ATOM 6924 C C . GLY B 1 154 ? 9.840 20.429 42.206 1.000 22.878 154 GLY BBB C 1
ATOM 6925 O O . GLY B 1 154 ? 10.215 19.753 41.253 1.000 24.531 154 GLY BBB O 1
ATOM 6929 N N . ILE B 1 155 ? 9.289 21.626 42.048 1.000 19.690 155 ILE BBB N 1
ATOM 6930 C CA . ILE B 1 155 ? 9.051 22.208 40.707 1.000 20.668 155 ILE BBB CA 1
ATOM 6931 C C . ILE B 1 155 ? 10.409 22.574 40.113 1.000 24.792 155 ILE BBB C 1
ATOM 6932 O O . ILE B 1 155 ? 11.118 23.398 40.707 1.000 26.619 155 ILE BBB O 1
ATOM 6948 N N . PRO B 1 156 ? 10.839 21.960 38.983 1.000 22.448 156 PRO BBB N 1
ATOM 6949 C CA . PRO B 1 156 ? 12.197 22.194 38.476 1.000 27.064 156 PRO BBB CA 1
ATOM 6950 C C . PRO B 1 156 ? 12.475 23.656 38.112 1.000 36.603 156 PRO BBB C 1
ATOM 6951 O O . PRO B 1 156 ? 13.520 24.163 38.482 1.000 29.039 156 PRO BBB O 1
ATOM 6962 N N . LYS B 1 157 ? 11.541 24.304 37.417 1.000 29.330 157 LYS BBB N 1
ATOM 6963 C CA . LYS B 1 157 ? 11.639 25.743 37.045 1.000 28.718 157 LYS BBB CA 1
ATOM 6964 C C . LYS B 1 157 ? 10.239 26.345 37.052 1.000 31.914 157 LYS BBB C 1
ATOM 6965 O O . LYS B 1 157 ? 9.279 25.604 36.824 1.000 27.495 157 LYS BBB O 1
ATOM 6984 N N . ALA B 1 158 ? 10.124 27.648 37.305 1.000 30.657 158 ALA BBB N 1
ATOM 6985 C CA . ALA B 1 158 ? 8.832 28.355 37.491 1.000 35.905 158 ALA BBB CA 1
ATOM 6986 C C . ALA B 1 158 ? 7.872 28.105 36.318 1.000 29.057 158 ALA BBB C 1
ATOM 6987 O O . ALA B 1 158 ? 6.657 28.016 36.562 1.000 27.926 158 ALA BBB O 1
ATOM 6994 N N . GLU B 1 159 ? 8.380 27.989 35.089 1.000 26.640 159 GLU BBB N 1
ATOM 6995 C CA A GLU B 1 159 ? 7.538 27.768 33.881 0.400 26.076 159 GLU BBB CA 1
ATOM 6996 C CA B GLU B 1 159 ? 7.567 27.755 33.868 0.600 25.465 159 GLU BBB CA 1
ATOM 6997 C C . GLU B 1 159 ? 6.776 26.437 34.005 1.000 23.591 159 GLU BBB C 1
ATOM 6998 O O . GLU B 1 159 ? 5.706 26.304 33.382 1.000 22.677 159 GLU BBB O 1
ATOM 7020 N N . ASP B 1 160 ? 7.296 25.490 34.774 1.000 21.131 160 ASP BBB N 1
ATOM 7021 C CA . ASP B 1 160 ? 6.686 24.135 34.910 1.000 19.861 160 ASP BBB CA 1
ATOM 7022 C C . ASP B 1 160 ? 5.362 24.167 35.697 1.000 19.502 160 ASP BBB C 1
ATOM 7023 O O . ASP B 1 160 ? 4.611 23.181 35.600 1.000 18.532 160 ASP BBB O 1
ATOM 7032 N N . TRP B 1 161 ? 5.052 25.238 36.431 1.000 22.830 161 TRP BBB N 1
ATOM 7033 C CA . TRP B 1 161 ? 3.697 25.379 37.045 1.000 21.527 161 TRP BBB CA 1
ATOM 7034 C C . TRP B 1 161 ? 2.602 25.292 35.975 1.000 18.885 161 TRP BBB C 1
ATOM 7035 O O . TRP B 1 161 ? 1.439 24.946 36.326 1.000 19.853 161 TRP BBB O 1
ATOM 7056 N N . SER B 1 162 ? 2.903 25.572 34.712 1.000 18.156 162 SER BBB N 1
ATOM 7057 C CA . SER B 1 162 ? 1.944 25.449 33.578 1.000 19.755 162 SER BBB CA 1
ATOM 7058 C C . SER B 1 162 ? 1.433 24.005 33.450 1.000 20.351 162 SER BBB C 1
ATOM 7059 O O . SER B 1 162 ? 0.383 23.812 32.823 1.000 22.025 162 SER BBB O 1
ATOM 7067 N N . ARG B 1 163 ? 2.147 23.019 34.033 1.000 16.365 163 ARG BBB N 1
ATOM 7068 C CA . ARG B 1 163 ? 1.810 21.578 33.884 1.000 17.934 163 ARG BBB CA 1
ATOM 7069 C C . ARG B 1 163 ? 1.310 20.999 35.213 1.000 16.441 163 ARG BBB C 1
ATOM 7070 O O . ARG B 1 163 ? 1.333 19.764 35.379 1.000 18.382 163 ARG BBB O 1
ATOM 7091 N N . VAL B 1 164 ? 0.902 21.862 36.137 1.000 15.364 164 VAL BBB N 1
ATOM 7092 C CA . VAL B 1 164 ? 0.427 21.445 37.480 1.000 14.690 164 VAL BBB CA 1
ATOM 7093 C C . VAL B 1 164 ? -1.058 21.782 37.628 1.000 15.595 164 VAL BBB C 1
ATOM 7094 O O . VAL B 1 164 ? -1.474 22.879 37.221 1.000 16.294 164 VAL BBB O 1
ATOM 7107 N N . VAL B 1 165 ? -1.799 20.845 38.202 1.000 14.544 165 VAL BBB N 1
ATOM 7108 C CA . VAL B 1 165 ? -3.178 21.089 38.705 1.000 15.769 165 VAL BBB CA 1
ATOM 7109 C C . VAL B 1 165 ? -3.174 20.617 40.152 1.000 16.484 165 VAL BBB C 1
ATOM 7110 O O . VAL B 1 165 ? -2.867 19.444 40.394 1.000 18.943 165 VAL BBB O 1
ATOM 7123 N N . ILE B 1 166 ? -3.528 21.484 41.104 1.000 16.291 166 ILE BBB N 1
ATOM 7124 C CA A ILE B 1 166 ? -3.558 21.081 42.540 0.600 15.691 166 ILE BBB CA 1
ATOM 7125 C CA B ILE B 1 166 ? -3.558 21.082 42.539 0.400 15.764 166 ILE BBB CA 1
ATOM 7126 C C . ILE B 1 166 ? -4.934 20.480 42.835 1.000 16.728 166 ILE BBB C 1
ATOM 7127 O O . ILE B 1 166 ? -5.933 21.002 42.301 1.000 19.221 166 ILE BBB O 1
ATOM 7157 N N . ALA B 1 167 ? -4.977 19.422 43.636 1.000 17.015 167 ALA BBB N 1
ATOM 7158 C CA . ALA B 1 167 ? -6.252 18.895 44.168 1.000 16.115 167 ALA BBB CA 1
ATOM 7159 C C . ALA B 1 167 ? -6.233 18.987 45.689 1.000 18.243 167 ALA BBB C 1
ATOM 7160 O O . ALA B 1 167 ? -5.304 18.473 46.310 1.000 17.936 167 ALA BBB O 1
ATOM 7167 N N . TYR B 1 168 ? -7.233 19.667 46.268 1.000 15.636 168 TYR BBB N 1
ATOM 7168 C CA . TYR B 1 168 ? -7.441 19.712 47.735 1.000 17.717 168 TYR BBB CA 1
ATOM 7169 C C . TYR B 1 168 ? -8.435 18.615 48.115 1.000 16.363 168 TYR BBB C 1
ATOM 7170 O O . TYR B 1 168 ? -9.580 18.598 47.618 1.000 18.477 168 TYR BBB O 1
ATOM 7188 N N . GLU B 1 169 ? -7.988 17.714 48.989 1.000 15.578 169 GLU BBB N 1
ATOM 7189 C CA . GLU B 1 169 ? -8.798 16.606 49.542 1.000 18.699 169 GLU BBB CA 1
ATOM 7190 C C . GLU B 1 169 ? -9.122 16.886 51.001 1.000 18.239 169 GLU BBB C 1
ATOM 7191 O O . GLU B 1 169 ? -8.222 16.943 51.844 1.000 20.041 169 GLU BBB O 1
ATOM 7203 N N . PRO B 1 170 ? -10.403 17.109 51.345 1.000 19.306 170 PRO BBB N 1
ATOM 7204 C CA . PRO B 1 170 ? -10.779 17.263 52.756 1.000 21.461 170 PRO BBB CA 1
ATOM 7205 C C . PRO B 1 170 ? -10.809 15.881 53.395 1.000 20.244 170 PRO BBB C 1
ATOM 7206 O O . PRO B 1 170 ? -11.883 15.326 53.597 1.000 21.910 170 PRO BBB O 1
ATOM 7217 N N . VAL B 1 171 ? -9.624 15.362 53.728 1.000 18.627 171 VAL BBB N 1
ATOM 7218 C CA . VAL B 1 171 ? -9.474 14.000 54.296 1.000 19.293 171 VAL BBB CA 1
ATOM 7219 C C . VAL B 1 171 ? -10.319 13.933 55.582 1.000 21.677 171 VAL BBB C 1
ATOM 7220 O O . VAL B 1 171 ? -10.865 12.878 55.855 1.000 24.670 171 VAL BBB O 1
ATOM 7233 N N . TRP B 1 172 ? -10.397 15.037 56.320 1.000 21.036 172 TRP BBB N 1
ATOM 7234 C CA . TRP B 1 172 ? -11.202 15.192 57.568 1.000 22.453 172 TRP BBB CA 1
ATOM 7235 C C . TRP B 1 172 ? -12.670 14.832 57.333 1.000 27.037 172 TRP BBB C 1
ATOM 7236 O O . TRP B 1 172 ? -13.347 14.541 58.327 1.000 29.466 172 TRP BBB O 1
ATOM 7257 N N . ALA B 1 173 ? -13.157 14.912 56.089 1.000 22.966 173 ALA BBB N 1
ATOM 7258 C CA . ALA B 1 173 ? -14.568 14.670 55.711 1.000 25.660 173 ALA BBB CA 1
ATOM 7259 C C . ALA B 1 173 ? -14.707 13.317 55.001 1.000 39.356 173 ALA BBB C 1
ATOM 7260 O O . ALA B 1 173 ? -15.754 12.710 55.116 1.000 36.103 173 ALA BBB O 1
ATOM 7267 N N . ILE B 1 174 ? -13.675 12.870 54.296 1.000 52.806 174 ILE BBB N 1
ATOM 7268 C CA . ILE B 1 174 ? -13.667 11.569 53.564 1.000 57.579 174 ILE BBB CA 1
ATOM 7269 C C . ILE B 1 174 ? -13.592 10.436 54.604 1.000 51.130 174 ILE BBB C 1
ATOM 7270 O O . ILE B 1 174 ? -12.580 10.336 55.333 1.000 45.421 174 ILE BBB O 1
ATOM 7286 N N . GLY B 1 175 ? -14.670 9.653 54.721 1.000 71.693 175 GLY BBB N 1
ATOM 7287 C CA . GLY B 1 175 ? -14.739 8.449 55.576 1.000 80.901 175 GLY BBB CA 1
ATOM 7288 C C . GLY B 1 175 ? -14.780 8.768 57.064 1.000 85.759 175 GLY BBB C 1
ATOM 7289 O O . GLY B 1 175 ? -14.563 7.848 57.856 1.000 105.583 175 GLY BBB O 1
ATOM 7293 N N . THR B 1 176 ? -15.076 10.012 57.451 1.000 60.787 176 THR BBB N 1
ATOM 7294 C CA . THR B 1 176 ? -15.569 10.386 58.801 1.000 43.097 176 THR BBB CA 1
ATOM 7295 C C . THR B 1 176 ? -17.065 10.705 58.617 1.000 56.546 176 THR BBB C 1
ATOM 7296 O O . THR B 1 176 ? -17.530 10.817 57.407 1.000 46.493 176 THR BBB O 1
ATOM 7307 N N . GLY B 1 177 ? -17.792 10.928 59.721 1.000 53.395 177 GLY BBB N 1
ATOM 7308 C CA . GLY B 1 177 ? -19.188 11.426 59.717 1.000 53.667 177 GLY BBB CA 1
ATOM 7309 C C . GLY B 1 177 ? -19.296 12.891 59.291 1.000 51.748 177 GLY BBB C 1
ATOM 7310 O O . GLY B 1 177 ? -20.420 13.341 59.008 1.000 47.306 177 GLY BBB O 1
ATOM 7314 N N . LYS B 1 178 ? -18.157 13.583 59.164 1.000 38.425 178 LYS BBB N 1
ATOM 7315 C CA . LYS B 1 178 ? -18.119 15.020 58.766 1.000 32.948 178 LYS BBB CA 1
ATOM 7316 C C . LYS B 1 178 ? -18.452 15.118 57.281 1.000 29.979 178 LYS BBB C 1
ATOM 7317 O O . LYS B 1 178 ? -18.177 14.160 56.547 1.000 32.732 178 LYS BBB O 1
ATOM 7336 N N . THR B 1 179 ? -19.152 16.177 56.884 1.000 30.316 179 THR BBB N 1
ATOM 7337 C CA . THR B 1 179 ? -19.440 16.527 55.473 1.000 30.431 179 THR BBB CA 1
ATOM 7338 C C . THR B 1 179 ? -18.870 17.923 55.239 1.000 38.162 179 THR BBB C 1
ATOM 7339 O O . THR B 1 179 ? -19.098 18.809 56.085 1.000 34.953 179 THR BBB O 1
ATOM 7350 N N . ALA B 1 180 ? -18.130 18.130 54.153 1.000 26.028 180 ALA BBB N 1
ATOM 7351 C CA . ALA B 1 180 ? -17.601 19.453 53.775 1.000 23.651 180 ALA BBB CA 1
ATOM 7352 C C . ALA B 1 180 ? -18.653 20.165 52.936 1.000 27.123 180 ALA BBB C 1
ATOM 7353 O O . ALA B 1 180 ? -19.189 19.536 52.024 1.000 29.680 180 ALA BBB O 1
ATOM 7360 N N . SER B 1 181 ? -18.951 21.430 53.247 1.000 22.523 181 SER BBB N 1
ATOM 7361 C CA . SER B 1 181 ? -19.859 22.297 52.462 1.000 21.700 181 SER BBB CA 1
ATOM 7362 C C . SER B 1 181 ? -19.094 22.970 51.332 1.000 22.569 181 SER BBB C 1
ATOM 7363 O O . SER B 1 181 ? -17.889 23.118 51.400 1.000 21.226 181 SER BBB O 1
ATOM 7371 N N . PRO B 1 182 ? -19.778 23.432 50.267 1.000 22.417 182 PRO BBB N 1
ATOM 7372 C CA . PRO B 1 182 ? -19.131 24.250 49.246 1.000 22.192 182 PRO BBB CA 1
ATOM 7373 C C . PRO B 1 182 ? -18.466 25.502 49.829 1.000 22.383 182 PRO BBB C 1
ATOM 7374 O O . PRO B 1 182 ? -17.434 25.948 49.308 1.000 19.015 182 PRO BBB O 1
ATOM 7385 N N . GLU B 1 183 ? -19.043 26.069 50.894 1.000 20.576 183 GLU BBB N 1
ATOM 7386 C CA . GLU B 1 183 ? -18.452 27.250 51.578 1.000 20.451 183 GLU BBB CA 1
ATOM 7387 C C . GLU B 1 183 ? -17.108 26.857 52.211 1.000 20.581 183 GLU BBB C 1
ATOM 7388 O O . GLU B 1 183 ? -16.134 27.644 52.115 1.000 22.494 183 GLU BBB O 1
ATOM 7400 N N . GLN B 1 184 ? -17.035 25.692 52.840 1.000 19.169 184 GLN BBB N 1
ATOM 7401 C CA . GLN B 1 184 ? -15.781 25.224 53.479 1.000 18.869 184 GLN BBB CA 1
ATOM 7402 C C . GLN B 1 184 ? -14.742 24.932 52.388 1.000 23.139 184 GLN BBB C 1
ATOM 7403 O O . GLN B 1 184 ? -13.562 25.215 52.612 1.000 21.450 184 GLN BBB O 1
ATOM 7417 N N . ALA B 1 185 ? -15.168 24.398 51.245 1.000 18.646 185 ALA BBB N 1
ATOM 7418 C CA . ALA B 1 185 ? -14.259 24.124 50.097 1.000 21.415 185 ALA BBB CA 1
ATOM 7419 C C . ALA B 1 185 ? -13.675 25.449 49.606 1.000 20.272 185 ALA BBB C 1
ATOM 7420 O O . ALA B 1 185 ? -12.436 25.575 49.497 1.000 20.968 185 ALA BBB O 1
ATOM 7427 N N . GLN B 1 186 ? -14.537 26.431 49.343 1.000 19.647 186 GLN BBB N 1
ATOM 7428 C CA . GLN B 1 186 ? -14.123 27.761 48.837 1.000 18.029 186 GLN BBB CA 1
ATOM 7429 C C . GLN B 1 186 ? -13.114 28.405 49.806 1.000 20.891 186 GLN BBB C 1
ATOM 7430 O O . GLN B 1 186 ? -12.137 29.013 49.327 1.000 19.978 186 GLN BBB O 1
ATOM 7444 N N . GLU B 1 187 ? -13.346 28.314 51.109 1.000 20.308 187 GLU BBB N 1
ATOM 7445 C CA . GLU B 1 187 ? -12.455 28.917 52.128 1.000 21.769 187 GLU BBB CA 1
ATOM 7446 C C . GLU B 1 187 ? -11.041 28.342 51.995 1.000 24.492 187 GLU BBB C 1
ATOM 7447 O O . GLU B 1 187 ? -10.074 29.118 52.009 1.000 21.327 187 GLU BBB O 1
ATOM 7459 N N . VAL B 1 188 ? -10.920 27.020 51.860 1.000 20.878 188 VAL BBB N 1
ATOM 7460 C CA . VAL B 1 188 ? -9.583 26.378 51.746 1.000 21.734 188 VAL BBB CA 1
ATOM 7461 C C . VAL B 1 188 ? -8.969 26.768 50.396 1.000 21.171 188 VAL BBB C 1
ATOM 7462 O O . VAL B 1 188 ? -7.786 27.134 50.364 1.000 20.423 188 VAL BBB O 1
ATOM 7475 N N . HIS B 1 189 ? -9.727 26.697 49.302 1.000 18.642 189 HIS BBB N 1
ATOM 7476 C CA . HIS B 1 189 ? -9.179 26.999 47.951 1.000 15.985 189 HIS BBB CA 1
ATOM 7477 C C . HIS B 1 189 ? -8.673 28.443 47.908 1.000 20.755 189 HIS BBB C 1
ATOM 7478 O O . HIS B 1 189 ? -7.617 28.689 47.328 1.000 20.528 189 HIS BBB O 1
ATOM 7493 N N . HIS B 1 190 ? -9.399 29.370 48.518 1.000 19.244 190 HIS BBB N 1
ATOM 7494 C CA . HIS B 1 190 ? -8.971 30.785 48.571 1.000 19.720 190 HIS BBB CA 1
ATOM 7495 C C . HIS B 1 190 ? -7.643 30.881 49.329 1.000 18.243 190 HIS BBB C 1
ATOM 7496 O O . HIS B 1 190 ? -6.756 31.631 48.883 1.000 21.793 190 HIS BBB O 1
ATOM 7511 N N . ALA B 1 191 ? -7.510 30.157 50.442 1.000 20.539 191 ALA BBB N 1
ATOM 7512 C CA . ALA B 1 191 ? -6.286 30.156 51.275 1.000 20.348 191 ALA BBB CA 1
ATOM 7513 C C . ALA B 1 191 ? -5.115 29.578 50.463 1.000 20.938 191 ALA BBB C 1
ATOM 7514 O O . ALA B 1 191 ? -3.993 30.099 50.563 1.000 21.435 191 ALA BBB O 1
ATOM 7521 N N . VAL B 1 192 ? -5.352 28.528 49.684 1.000 18.528 192 VAL BBB N 1
ATOM 7522 C CA . VAL B 1 192 ? -4.295 27.924 48.826 1.000 17.782 192 VAL BBB CA 1
ATOM 7523 C C . VAL B 1 192 ? -3.889 28.945 47.770 1.000 17.586 192 VAL BBB C 1
ATOM 7524 O O . VAL B 1 192 ? -2.685 29.095 47.486 1.000 20.012 192 VAL BBB O 1
ATOM 7537 N N . ARG B 1 193 ? -4.849 29.631 47.156 1.000 18.748 193 ARG BBB N 1
ATOM 7538 C CA . ARG B 1 193 ? -4.512 30.588 46.079 1.000 19.197 193 ARG BBB CA 1
ATOM 7539 C C . ARG B 1 193 ? -3.687 31.741 46.674 1.000 22.701 193 ARG BBB C 1
ATOM 7540 O O . ARG B 1 193 ? -2.719 32.161 46.018 1.000 21.619 193 ARG BBB O 1
ATOM 7561 N N . GLN B 1 194 ? -4.040 32.210 47.869 1.000 22.578 194 GLN BBB N 1
ATOM 7562 C CA A GLN B 1 194 ? -3.268 33.274 48.573 0.600 24.247 194 GLN BBB CA 1
ATOM 7563 C CA B GLN B 1 194 ? -3.271 33.274 48.578 0.400 25.177 194 GLN BBB CA 1
ATOM 7564 C C . GLN B 1 194 ? -1.849 32.763 48.858 1.000 22.348 194 GLN BBB C 1
ATOM 7565 O O . GLN B 1 194 ? -0.896 33.540 48.674 1.000 23.942 194 GLN BBB O 1
ATOM 7591 N N . TRP B 1 195 ? -1.706 31.502 49.248 1.000 20.717 195 TRP BBB N 1
ATOM 7592 C CA . TRP B 1 195 ? -0.373 30.891 49.476 1.000 21.488 195 TRP BBB CA 1
ATOM 7593 C C . TRP B 1 195 ? 0.439 30.963 48.183 1.000 24.983 195 TRP BBB C 1
ATOM 7594 O O . TRP B 1 195 ? 1.630 31.359 48.243 1.000 22.513 195 TRP BBB O 1
ATOM 7615 N N . LEU B 1 196 ? -0.173 30.624 47.043 1.000 22.141 196 LEU BBB N 1
ATOM 7616 C CA . LEU B 1 196 ? 0.545 30.636 45.748 1.000 21.175 196 LEU BBB CA 1
ATOM 7617 C C . LEU B 1 196 ? 0.964 32.065 45.407 1.000 19.166 196 LEU BBB C 1
ATOM 7618 O O . LEU B 1 196 ? 2.061 32.246 44.869 1.000 21.022 196 LEU BBB O 1
ATOM 7634 N N . GLU B 1 197 ? 0.102 33.039 45.663 1.000 19.370 197 GLU BBB N 1
ATOM 7635 C CA . GLU B 1 197 ? 0.374 34.455 45.333 1.000 25.426 197 GLU BBB CA 1
ATOM 7636 C C . GLU B 1 197 ? 1.626 34.908 46.090 1.000 24.077 197 GLU BBB C 1
ATOM 7637 O O . GLU B 1 197 ? 2.491 35.550 45.462 1.000 29.965 197 GLU BBB O 1
ATOM 7649 N N . LYS B 1 198 ? 1.726 34.548 47.367 1.000 22.471 198 LYS BBB N 1
ATOM 7650 C CA A LYS B 1 198 ? 2.813 35.022 48.272 0.500 25.173 198 LYS BBB CA 1
ATOM 7651 C CA B LYS B 1 198 ? 2.812 35.022 48.269 0.500 25.419 198 LYS BBB CA 1
ATOM 7652 C C . LYS B 1 198 ? 4.097 34.223 48.023 1.000 28.789 198 LYS BBB C 1
ATOM 7653 O O . LYS B 1 198 ? 5.175 34.814 48.105 1.000 32.494 198 LYS BBB O 1
ATOM 7689 N N . ASN B 1 199 ? 3.988 32.925 47.729 1.000 23.501 199 ASN BBB N 1
ATOM 7690 C CA . ASN B 1 199 ? 5.171 32.023 47.746 1.000 22.624 199 ASN BBB CA 1
ATOM 7691 C C . ASN B 1 199 ? 5.653 31.673 46.345 1.000 26.017 199 ASN BBB C 1
ATOM 7692 O O . ASN B 1 199 ? 6.785 31.202 46.233 1.000 27.519 199 ASN BBB O 1
ATOM 7703 N N . VAL B 1 200 ? 4.834 31.884 45.315 1.000 22.492 200 VAL BBB N 1
ATOM 7704 C CA . VAL B 1 200 ? 5.244 31.588 43.923 1.000 23.231 200 VAL BBB CA 1
ATOM 7705 C C . VAL B 1 200 ? 5.182 32.903 43.150 1.000 30.028 200 VAL BBB C 1
ATOM 7706 O O . VAL B 1 200 ? 6.241 33.552 42.997 1.000 28.620 200 VAL BBB O 1
ATOM 7719 N N . SER B 1 201 ? 3.998 33.339 42.737 1.000 21.626 201 SER BBB N 1
ATOM 7720 C CA . SER B 1 201 ? 3.817 34.624 42.019 1.000 21.490 201 SER BBB CA 1
ATOM 7721 C C . SER B 1 201 ? 2.326 34.867 41.831 1.000 22.848 201 SER BBB C 1
ATOM 7722 O O . SER B 1 201 ? 1.548 33.885 41.874 1.000 23.396 201 SER BBB O 1
ATOM 7730 N N . GLN B 1 202 ? 1.946 36.115 41.589 1.000 25.171 202 GLN BBB N 1
ATOM 7731 C CA A GLN B 1 202 ? 0.543 36.457 41.247 0.500 26.409 202 GLN BBB CA 1
ATOM 7732 C CA B GLN B 1 202 ? 0.550 36.472 41.237 0.500 28.386 202 GLN BBB CA 1
ATOM 7733 C C . GLN B 1 202 ? 0.179 35.768 39.928 1.000 26.705 202 GLN BBB C 1
ATOM 7734 O O . GLN B 1 202 ? -0.960 35.302 39.822 1.000 25.093 202 GLN BBB O 1
ATOM 7760 N N . ALA B 1 203 ? 1.099 35.716 38.964 1.000 24.157 203 ALA BBB N 1
ATOM 7761 C CA . ALA B 1 203 ? 0.853 35.113 37.630 1.000 24.049 203 ALA BBB CA 1
ATOM 7762 C C . ALA B 1 203 ? 0.493 33.630 37.780 1.000 22.685 203 ALA BBB C 1
ATOM 7763 O O . ALA B 1 203 ? -0.502 33.179 37.170 1.000 21.890 203 ALA BBB O 1
ATOM 7770 N N . VAL B 1 204 ? 1.245 32.897 38.581 1.000 20.614 204 VAL BBB N 1
ATOM 7771 C CA . VAL B 1 204 ? 0.949 31.451 38.825 1.000 21.483 204 VAL BBB CA 1
ATOM 7772 C C . VAL B 1 204 ? -0.364 31.326 39.607 1.000 21.965 204 VAL BBB C 1
ATOM 7773 O O . VAL B 1 204 ? -1.227 30.524 39.189 1.000 22.894 204 VAL BBB O 1
ATOM 7786 N N . ALA B 1 205 ? -0.553 32.113 40.665 1.000 20.234 205 ALA BBB N 1
ATOM 7787 C CA . ALA B 1 205 ? -1.776 32.058 41.503 1.000 21.018 205 ALA BBB CA 1
ATOM 7788 C C . ALA B 1 205 ? -3.016 32.267 40.628 1.000 24.988 205 ALA BBB C 1
ATOM 7789 O O . ALA B 1 205 ? -4.008 31.527 40.830 1.000 24.169 205 ALA BBB O 1
ATOM 7796 N N . SER B 1 206 ? -2.976 33.210 39.685 1.000 21.473 206 SER BBB N 1
ATOM 7797 C CA A SER B 1 206 ? -4.166 33.586 38.875 0.600 20.644 206 SER BBB CA 1
ATOM 7798 C CA B SER B 1 206 ? -4.163 33.589 38.870 0.400 22.252 206 SER BBB CA 1
ATOM 7799 C C . SER B 1 206 ? -4.465 32.533 37.798 1.000 22.399 206 SER BBB C 1
ATOM 7800 O O . SER B 1 206 ? -5.626 32.470 37.367 1.000 22.322 206 SER BBB O 1
ATOM 7814 N N . SER B 1 207 ? -3.466 31.737 37.388 1.000 21.045 207 SER BBB N 1
ATOM 7815 C CA A SER B 1 207 ? -3.594 30.778 36.256 0.600 20.041 207 SER BBB CA 1
ATOM 7816 C CA B SER B 1 207 ? -3.592 30.775 36.257 0.400 20.709 207 SER BBB CA 1
ATOM 7817 C C . SER B 1 207 ? -3.753 29.330 36.749 1.000 19.015 207 SER BBB C 1
ATOM 7818 O O . SER B 1 207 ? -4.228 28.504 35.958 1.000 20.135 207 SER BBB O 1
ATOM 7832 N N . LEU B 1 208 ? -3.346 29.030 37.986 1.000 19.352 208 LEU BBB N 1
ATOM 7833 C CA . LEU B 1 208 ? -3.285 27.615 38.418 1.000 18.316 208 LEU BBB CA 1
ATOM 7834 C C . LEU B 1 208 ? -4.676 27.103 38.794 1.000 17.828 208 LEU BBB C 1
ATOM 7835 O O . LEU B 1 208 ? -5.361 27.732 39.627 1.000 19.186 208 LEU BBB O 1
ATOM 7851 N N . ARG B 1 209 ? -5.056 25.952 38.248 1.000 14.974 209 ARG BBB N 1
ATOM 7852 C CA . ARG B 1 209 ? -6.332 25.303 38.650 1.000 15.015 209 ARG BBB CA 1
ATOM 7853 C C . ARG B 1 209 ? -6.160 24.639 40.020 1.000 16.658 209 ARG BBB C 1
ATOM 7854 O O . ARG B 1 209 ? -5.258 23.812 40.200 1.000 18.017 209 ARG BBB O 1
ATOM 7875 N N . ILE B 1 210 ? -7.043 24.984 40.946 1.000 16.840 210 ILE BBB N 1
ATOM 7876 C CA . ILE B 1 210 ? -7.143 24.354 42.282 1.000 14.777 210 ILE BBB CA 1
ATOM 7877 C C . ILE B 1 210 ? -8.468 23.605 42.272 1.000 16.883 210 ILE BBB C 1
ATOM 7878 O O . ILE B 1 210 ? -9.527 24.267 42.214 1.000 15.899 210 ILE BBB O 1
ATOM 7894 N N . THR B 1 211 ? -8.379 22.275 42.265 1.000 15.498 211 THR BBB N 1
ATOM 7895 C CA . THR B 1 211 ? -9.555 21.411 42.092 1.000 15.393 211 THR BBB CA 1
ATOM 7896 C C . THR B 1 211 ? -9.896 20.792 43.437 1.000 16.273 211 THR BBB C 1
ATOM 7897 O O . THR B 1 211 ? -9.032 20.683 44.334 1.000 15.920 211 THR BBB O 1
ATOM 7908 N N . TYR B 1 212 ? -11.167 20.437 43.584 1.000 15.264 212 TYR BBB N 1
ATOM 7909 C CA . TYR B 1 212 ? -11.720 19.894 44.842 1.000 17.237 212 TYR BBB CA 1
ATOM 7910 C C . TYR B 1 212 ? -11.821 18.382 44.739 1.000 17.180 212 TYR BBB C 1
ATOM 7911 O O . TYR B 1 212 ? -12.449 17.885 43.774 1.000 18.288 212 TYR BBB O 1
ATOM 7929 N N . GLY B 1 213 ? -11.254 17.683 45.731 1.000 17.263 213 GLY BBB N 1
ATOM 7930 C CA . GLY B 1 213 ? -11.203 16.220 45.768 1.000 16.363 213 GLY BBB CA 1
ATOM 7931 C C . GLY B 1 213 ? -11.982 15.620 46.902 1.000 18.599 213 GLY BBB C 1
ATOM 7932 O O . GLY B 1 213 ? -11.670 14.482 47.281 1.000 21.007 213 GLY BBB O 1
ATOM 7936 N N . GLY B 1 214 ? -12.976 16.341 47.424 1.000 18.865 214 GLY BBB N 1
ATOM 7937 C CA . GLY B 1 214 ? -13.940 15.795 48.390 1.000 17.995 214 GLY BBB CA 1
ATOM 7938 C C . GLY B 1 214 ? -15.027 15.019 47.676 1.000 22.417 214 GLY BBB C 1
ATOM 7939 O O . GLY B 1 214 ? -14.881 14.672 46.471 1.000 23.164 214 GLY BBB O 1
ATOM 7943 N N . SER B 1 215 ? -16.102 14.718 48.385 1.000 23.168 215 SER BBB N 1
ATOM 7944 C CA . SER B 1 215 ? -17.260 13.998 47.812 1.000 23.651 215 SER BBB CA 1
ATOM 7945 C C . SER B 1 215 ? -17.901 14.911 46.768 1.000 23.568 215 SER BBB C 1
ATOM 7946 O O . SER B 1 215 ? -18.398 15.991 47.135 1.000 25.743 215 SER BBB O 1
ATOM 7954 N N . VAL B 1 216 ? -17.826 14.516 45.509 1.000 19.840 216 VAL BBB N 1
ATOM 7955 C CA . VAL B 1 216 ? -18.477 15.242 44.391 1.000 18.780 216 VAL BBB CA 1
ATOM 7956 C C . VAL B 1 216 ? -19.507 14.297 43.775 1.000 20.737 216 VAL BBB C 1
ATOM 7957 O O . VAL B 1 216 ? -19.143 13.167 43.393 1.000 22.806 216 VAL BBB O 1
ATOM 7970 N N . THR B 1 217 ? -20.744 14.768 43.704 1.000 22.203 217 THR BBB N 1
ATOM 7971 C CA . THR B 1 217 ? -21.902 14.041 43.138 1.000 20.612 217 THR BBB CA 1
ATOM 7972 C C . THR B 1 217 ? -22.567 14.912 42.075 1.000 19.498 217 THR BBB C 1
ATOM 7973 O O . THR B 1 217 ? -22.298 16.139 42.036 1.000 19.418 217 THR BBB O 1
ATOM 7984 N N . ALA B 1 218 ? -23.450 14.325 41.265 1.000 20.787 218 ALA BBB N 1
ATOM 7985 C CA . ALA B 1 218 ? -24.280 15.113 40.324 1.000 22.211 218 ALA BBB CA 1
ATOM 7986 C C . ALA B 1 218 ? -25.071 16.177 41.094 1.000 25.080 218 ALA BBB C 1
ATOM 7987 O O . ALA B 1 218 ? -25.289 17.264 40.538 1.000 22.149 218 ALA BBB O 1
ATOM 7994 N N . ALA B 1 219 ? -25.468 15.888 42.337 1.000 22.901 219 ALA BBB N 1
ATOM 7995 C CA . ALA B 1 219 ? -26.346 16.748 43.153 1.000 25.614 219 ALA BBB CA 1
ATOM 7996 C C . ALA B 1 219 ? -25.602 17.961 43.712 1.000 22.612 219 ALA BBB C 1
ATOM 7997 O O . ALA B 1 219 ? -26.273 18.974 43.961 1.000 25.956 219 ALA BBB O 1
ATOM 8004 N N . ASN B 1 220 ? -24.277 17.895 43.935 1.000 20.631 220 ASN BBB N 1
ATOM 8005 C CA . ASN B 1 220 ? -23.567 19.029 44.587 1.000 20.286 220 ASN BBB CA 1
ATOM 8006 C C . ASN B 1 220 ? -22.564 19.684 43.629 1.000 19.949 220 ASN BBB C 1
ATOM 8007 O O . ASN B 1 220 ? -21.988 20.690 44.013 1.000 20.441 220 ASN BBB O 1
ATOM 8018 N N . CYS B 1 221 ? -22.365 19.154 42.416 1.000 17.607 221 CYS BBB N 1
ATOM 8019 C CA . CYS B 1 221 ? -21.218 19.600 41.576 1.000 15.870 221 CYS BBB CA 1
ATOM 8020 C C . CYS B 1 221 ? -21.419 21.042 41.079 1.000 17.324 221 CYS BBB C 1
ATOM 8021 O O . CYS B 1 221 ? -20.425 21.781 41.012 1.000 18.036 221 CYS BBB O 1
ATOM 8029 N N . LYS B 1 222 ? -22.636 21.465 40.738 1.000 18.493 222 LYS BBB N 1
ATOM 8030 C CA . LYS B 1 222 ? -22.828 22.828 40.166 1.000 19.728 222 LYS BBB CA 1
ATOM 8031 C C . LYS B 1 222 ? -22.570 23.874 41.255 1.000 17.039 222 LYS BBB C 1
ATOM 8032 O O . LYS B 1 222 ? -21.954 24.894 40.937 1.000 19.151 222 LYS BBB O 1
ATOM 8051 N N . GLU B 1 223 ? -23.005 23.634 42.498 1.000 19.912 223 GLU BBB N 1
ATOM 8052 C CA . GLU B 1 223 ? -22.812 24.594 43.612 1.000 20.832 223 GLU BBB CA 1
ATOM 8053 C C . GLU B 1 223 ? -21.313 24.710 43.922 1.000 19.577 223 GLU BBB C 1
ATOM 8054 O O . GLU B 1 223 ? -20.862 25.815 44.225 1.000 22.829 223 GLU BBB O 1
ATOM 8066 N N . LEU B 1 224 ? -20.563 23.602 43.859 1.000 17.152 224 LEU BBB N 1
ATOM 8067 C CA . LEU B 1 224 ? -19.095 23.665 44.045 1.000 18.626 224 LEU BBB CA 1
ATOM 8068 C C . LEU B 1 224 ? -18.450 24.438 42.887 1.000 18.061 224 LEU BBB C 1
ATOM 8069 O O . LEU B 1 224 ? -17.574 25.299 43.149 1.000 17.027 224 LEU BBB O 1
ATOM 8085 N N . ALA B 1 225 ? -18.836 24.145 41.641 1.000 15.847 225 ALA BBB N 1
ATOM 8086 C CA . ALA B 1 225 ? -18.210 24.735 40.443 1.000 17.151 225 ALA BBB CA 1
ATOM 8087 C C . ALA B 1 225 ? -18.342 26.266 40.473 1.000 19.881 225 ALA BBB C 1
ATOM 8088 O O . ALA B 1 225 ? -17.441 26.969 40.003 1.000 18.786 225 ALA BBB O 1
ATOM 8095 N N . LYS B 1 226 ? -19.454 26.769 41.001 1.000 19.349 226 LYS BBB N 1
ATOM 8096 C CA . LYS B 1 226 ? -19.753 28.225 40.998 1.000 20.305 226 LYS BBB CA 1
ATOM 8097 C C . LYS B 1 226 ? -18.810 28.978 41.940 1.000 19.107 226 LYS BBB C 1
ATOM 8098 O O . LYS B 1 226 ? -18.693 30.193 41.793 1.000 21.580 226 LYS BBB O 1
ATOM 8117 N N . LYS B 1 227 ? -18.161 28.298 42.887 1.000 19.485 227 LYS BBB N 1
ATOM 8118 C CA . LYS B 1 227 ? -17.288 28.981 43.866 1.000 16.567 227 LYS BBB CA 1
ATOM 8119 C C . LYS B 1 227 ? -16.087 29.541 43.101 1.000 20.918 227 LYS BBB C 1
ATOM 8120 O O . LYS B 1 227 ? -15.532 28.875 42.224 1.000 19.531 227 LYS BBB O 1
ATOM 8139 N N . PRO B 1 228 ? -15.699 30.812 43.356 1.000 19.493 228 PRO BBB N 1
ATOM 8140 C CA . PRO B 1 228 ? -14.713 31.499 42.521 1.000 21.592 228 PRO BBB CA 1
ATOM 8141 C C . PRO B 1 228 ? -13.312 30.862 42.525 1.000 17.838 228 PRO BBB C 1
ATOM 8142 O O . PRO B 1 228 ? -12.643 30.969 41.501 1.000 19.791 228 PRO BBB O 1
ATOM 8153 N N . ASP B 1 229 ? -12.921 30.189 43.606 1.000 15.954 229 ASP BBB N 1
ATOM 8154 C CA . ASP B 1 229 ? -11.562 29.583 43.698 1.000 18.784 229 ASP BBB CA 1
ATOM 8155 C C . ASP B 1 229 ? -11.615 28.064 43.474 1.000 18.885 229 ASP BBB C 1
ATOM 8156 O O . ASP B 1 229 ? -10.558 27.415 43.592 1.000 18.750 229 ASP BBB O 1
ATOM 8165 N N . VAL B 1 230 ? -12.783 27.503 43.131 1.000 16.932 230 VAL BBB N 1
ATOM 8166 C CA . VAL B 1 230 ? -12.899 26.054 42.799 1.000 18.722 230 VAL BBB CA 1
ATOM 8167 C C . VAL B 1 230 ? -12.884 25.936 41.276 1.000 17.300 230 VAL BBB C 1
ATOM 8168 O O . VAL B 1 230 ? -13.817 26.437 40.614 1.000 17.905 230 VAL BBB O 1
ATOM 8181 N N . ASP B 1 231 ? -11.843 25.306 40.718 1.000 17.247 231 ASP BBB N 1
ATOM 8182 C CA . ASP B 1 231 ? -11.620 25.273 39.253 1.000 17.222 231 ASP BBB CA 1
ATOM 8183 C C . ASP B 1 231 ? -11.887 23.890 38.685 1.000 16.696 231 ASP BBB C 1
ATOM 8184 O O . ASP B 1 231 ? -11.534 23.660 37.531 1.000 17.594 231 ASP BBB O 1
ATOM 8193 N N . GLY B 1 232 ? -12.496 23.014 39.471 1.000 16.779 232 GLY BBB N 1
ATOM 8194 C CA . GLY B 1 232 ? -12.856 21.672 39.008 1.000 17.445 232 GLY BBB CA 1
ATOM 8195 C C . GLY B 1 232 ? -12.708 20.670 40.112 1.000 15.993 232 GLY BBB C 1
ATOM 8196 O O . GLY B 1 232 ? -12.782 21.053 41.312 1.000 15.638 232 GLY BBB O 1
ATOM 8200 N N . PHE B 1 233 ? -12.563 19.414 39.717 1.000 16.278 233 PHE BBB N 1
ATOM 8201 C CA . PHE B 1 233 ? -12.702 18.276 40.650 1.000 15.195 233 PHE BBB CA 1
ATOM 8202 C C . PHE B 1 233 ? -11.646 17.226 40.359 1.000 17.201 233 PHE BBB C 1
ATOM 8203 O O . PHE B 1 233 ? -11.225 17.061 39.196 1.000 18.971 233 PHE BBB O 1
ATOM 8220 N N . LEU B 1 234 ? -11.272 16.510 41.409 1.000 17.567 234 LEU BBB N 1
ATOM 8221 C CA . LEU B 1 234 ? -10.715 15.143 41.305 1.000 19.337 234 LEU BBB CA 1
ATOM 8222 C C . LEU B 1 234 ? -11.733 14.215 41.971 1.000 20.526 234 LEU BBB C 1
ATOM 8223 O O . LEU B 1 234 ? -11.798 14.160 43.229 1.000 22.622 234 LEU BBB O 1
ATOM 8239 N N . VAL B 1 235 ? -12.526 13.550 41.137 1.000 17.408 235 VAL BBB N 1
ATOM 8240 C CA . VAL B 1 235 ? -13.689 12.737 41.556 1.000 17.928 235 VAL BBB CA 1
ATOM 8241 C C . VAL B 1 235 ? -13.168 11.346 41.929 1.000 19.963 235 VAL BBB C 1
ATOM 8242 O O . VAL B 1 235 ? -12.314 10.844 41.185 1.000 20.732 235 VAL BBB O 1
ATOM 8255 N N . GLY B 1 236 ? -13.692 10.765 43.007 1.000 22.916 236 GLY BBB N 1
ATOM 8256 C CA . GLY B 1 236 ? -13.434 9.373 43.387 1.000 28.594 236 GLY BBB CA 1
ATOM 8257 C C . GLY B 1 236 ? -14.482 8.443 42.804 1.000 29.277 236 GLY BBB C 1
ATOM 8258 O O . GLY B 1 236 ? -14.523 8.298 41.564 1.000 27.389 236 GLY BBB O 1
ATOM 8262 N N . GLY B 1 237 ? -15.315 7.846 43.666 1.000 36.491 237 GLY BBB N 1
ATOM 8263 C CA . GLY B 1 237 ? -16.245 6.752 43.312 1.000 41.472 237 GLY BBB CA 1
ATOM 8264 C C . GLY B 1 237 ? -17.154 7.088 42.139 1.000 25.238 237 GLY BBB C 1
ATOM 8265 O O . GLY B 1 237 ? -17.383 6.220 41.268 1.000 34.231 237 GLY BBB O 1
ATOM 8269 N N . ALA B 1 238 ? -17.682 8.306 42.101 1.000 27.310 238 ALA BBB N 1
ATOM 8270 C CA . ALA B 1 238 ? -18.583 8.759 41.031 1.000 24.341 238 ALA BBB CA 1
ATOM 8271 C C . ALA B 1 238 ? -17.891 8.653 39.654 1.000 25.910 238 ALA BBB C 1
ATOM 8272 O O . ALA B 1 238 ? -18.589 8.627 38.645 1.000 24.481 238 ALA BBB O 1
ATOM 8279 N N . SER B 1 239 ? -16.552 8.577 39.571 1.000 22.469 239 SER BBB N 1
ATOM 8280 C CA . SER B 1 239 ? -15.866 8.529 38.253 1.000 20.036 239 SER BBB CA 1
ATOM 8281 C C . SER B 1 239 ? -16.155 7.226 37.511 1.000 17.757 239 SER BBB C 1
ATOM 8282 O O . SER B 1 239 ? -15.980 7.194 36.299 1.000 19.200 239 SER BBB O 1
ATOM 8290 N N . LEU B 1 240 ? -16.612 6.190 38.229 1.000 22.725 240 LEU BBB N 1
ATOM 8291 C CA . LEU B 1 240 ? -16.909 4.856 37.659 1.000 23.080 240 LEU BBB CA 1
ATOM 8292 C C . LEU B 1 240 ? -18.359 4.783 37.175 1.000 24.966 240 LEU BBB C 1
ATOM 8293 O O . LEU B 1 240 ? -18.728 3.760 36.557 1.000 27.580 240 LEU BBB O 1
ATOM 8309 N N . LYS B 1 241 ? -19.142 5.812 37.470 1.000 21.315 241 LYS BBB N 1
ATOM 8310 C CA . LYS B 1 241 ? -20.621 5.801 37.355 1.000 22.386 241 LYS BBB CA 1
ATOM 8311 C C . LYS B 1 241 ? -21.044 6.741 36.239 1.000 24.941 241 LYS BBB C 1
ATOM 8312 O O . LYS B 1 241 ? -20.311 7.665 35.855 1.000 21.553 241 LYS BBB O 1
ATOM 8331 N N . PRO B 1 242 ? -22.260 6.559 35.680 1.000 24.474 242 PRO BBB N 1
ATOM 8332 C CA . PRO B 1 242 ? -22.760 7.467 34.645 1.000 22.379 242 PRO BBB CA 1
ATOM 8333 C C . PRO B 1 242 ? -22.826 8.942 35.101 1.000 16.854 242 PRO BBB C 1
ATOM 8334 O O . PRO B 1 242 ? -22.725 9.810 34.231 1.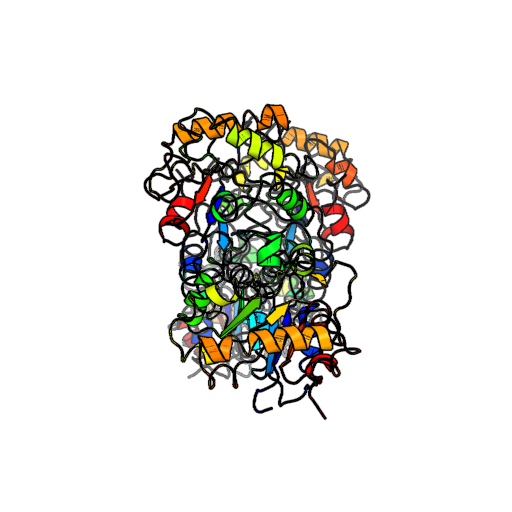000 20.468 242 PRO BBB O 1
ATOM 8345 N N . GLU B 1 243 ? -22.952 9.199 36.398 1.000 21.604 243 GLU BBB N 1
ATOM 8346 C CA . GLU B 1 243 ? -23.017 10.599 36.916 1.000 20.794 243 GLU BBB CA 1
ATOM 8347 C C . GLU B 1 243 ? -21.692 11.340 36.677 1.000 17.921 243 GLU BBB C 1
ATOM 8348 O O . GLU B 1 243 ? -21.712 12.568 36.728 1.000 19.023 243 GLU BBB O 1
ATOM 8360 N N . PHE B 1 244 ? -20.597 10.651 36.357 1.000 18.895 244 PHE BBB N 1
ATOM 8361 C CA . PHE B 1 244 ? -19.342 11.350 35.977 1.000 19.935 244 PHE BBB CA 1
ATOM 8362 C C . PHE B 1 244 ? -19.591 12.304 34.801 1.000 16.479 244 PHE BBB C 1
ATOM 8363 O O . PHE B 1 244 ? -19.045 13.416 34.821 1.000 18.381 244 PHE BBB O 1
ATOM 8380 N N . VAL B 1 245 ? -20.427 11.937 33.826 1.000 18.734 245 VAL BBB N 1
ATOM 8381 C CA . VAL B 1 245 ? -20.769 12.829 32.678 1.000 20.929 245 VAL BBB CA 1
ATOM 8382 C C . VAL B 1 245 ? -21.395 14.128 33.212 1.000 20.427 245 VAL BBB C 1
ATOM 8383 O O . VAL B 1 245 ? -21.009 15.221 32.761 1.000 21.453 245 VAL BBB O 1
ATOM 8396 N N . ASP B 1 246 ? -22.320 14.020 34.167 1.000 20.281 246 ASP BBB N 1
ATOM 8397 C CA . ASP B 1 246 ? -23.002 15.209 34.743 1.000 21.434 246 ASP BBB CA 1
ATOM 8398 C C . ASP B 1 246 ? -21.971 16.082 35.471 1.000 20.166 246 ASP BBB C 1
ATOM 8399 O O . ASP B 1 246 ? -22.002 17.314 35.337 1.000 18.598 246 ASP BBB O 1
ATOM 8408 N N . ILE B 1 247 ? -21.042 15.466 36.195 1.000 17.187 247 ILE BBB N 1
ATOM 8409 C CA . ILE B 1 247 ? -19.966 16.209 36.910 1.000 17.624 247 ILE BBB CA 1
ATOM 8410 C C . ILE B 1 247 ? -19.074 16.945 35.902 1.000 17.218 247 ILE BBB C 1
ATOM 8411 O O . ILE B 1 247 ? -18.701 18.093 36.176 1.000 18.379 247 ILE BBB O 1
ATOM 8427 N N . CYS B 1 248 ? -18.771 16.336 34.762 1.000 18.333 248 CYS BBB N 1
ATOM 8428 C CA . CYS B 1 248 ? -17.994 16.988 33.682 1.000 16.544 248 CYS BBB CA 1
ATOM 8429 C C . CYS B 1 248 ? -18.724 18.236 33.159 1.000 19.289 248 CYS BBB C 1
ATOM 8430 O O . CYS B 1 248 ? -18.077 19.115 32.621 1.000 17.946 248 CYS BBB O 1
ATOM 8438 N N . ASN B 1 249 ? -20.051 18.282 33.300 1.000 17.955 249 ASN BBB N 1
ATOM 8439 C CA . ASN B 1 249 ? -20.893 19.411 32.847 1.000 17.308 249 ASN BBB CA 1
ATOM 8440 C C . ASN B 1 249 ? -21.154 20.414 33.980 1.000 19.678 249 ASN BBB C 1
ATOM 8441 O O . ASN B 1 249 ? -21.993 21.318 33.779 1.000 19.159 249 ASN BBB O 1
ATOM 8452 N N . ALA B 1 250 ? -20.491 20.287 35.134 1.000 16.944 250 ALA BBB N 1
ATOM 8453 C CA . ALA B 1 250 ? -20.773 21.097 36.345 1.000 16.174 250 ALA BBB CA 1
ATOM 8454 C C . ALA B 1 250 ? -20.640 22.588 36.068 1.000 18.466 250 ALA BBB C 1
ATOM 8455 O O . ALA B 1 250 ? -21.301 23.386 36.756 1.000 19.631 250 ALA BBB O 1
ATOM 8462 N N . ASN B 1 251 ? -19.732 22.984 35.181 1.000 15.912 251 ASN BBB N 1
ATOM 8463 C CA . ASN B 1 251 ? -19.407 24.418 34.978 1.000 16.813 251 ASN BBB CA 1
ATOM 8464 C C . ASN B 1 251 ? -20.167 24.981 33.779 1.000 27.259 251 ASN BBB C 1
ATOM 8465 O O . ASN B 1 251 ? -19.908 26.150 33.461 1.000 24.806 251 ASN BBB O 1
ATOM 8476 N N . ARG B 1 252 ? -21.056 24.204 33.140 1.000 23.692 252 ARG BBB N 1
ATOM 8477 C CA . ARG B 1 252 ? -21.663 24.551 31.818 1.000 36.089 252 ARG BBB CA 1
ATOM 8478 C C . ARG B 1 252 ? -22.748 25.628 31.950 1.000 38.738 252 ARG BBB C 1
ATOM 8479 O O . ARG B 1 252 ? -22.938 26.384 30.962 1.000 76.401 252 ARG BBB O 1
ATOM 8500 N N . GLY B 1 253 ? -23.455 25.664 33.078 1.000 49.096 253 GLY BBB N 1
ATOM 8501 C CA . GLY B 1 253 ? -24.610 26.559 33.311 1.000 81.913 253 GLY BBB CA 1
ATOM 8502 C C . GLY B 1 253 ? -25.730 25.864 34.073 1.000 97.637 253 GLY BBB C 1
ATOM 8503 O O . GLY B 1 253 ? -26.483 25.025 33.556 1.000 86.433 253 GLY BBB O 1
ATOM 8508 N N . ALA C 1 2 ? 3.728 39.221 34.094 1.000 125.442 2 ALA CCC N 1
ATOM 8509 C CA . ALA C 1 2 ? 2.299 39.443 33.716 1.000 116.860 2 ALA CCC CA 1
ATOM 8510 C C . ALA C 1 2 ? 1.543 38.107 33.731 1.000 98.968 2 ALA CCC C 1
ATOM 8511 O O . ALA C 1 2 ? 2.113 37.117 34.222 1.000 110.771 2 ALA CCC O 1
ATOM 8518 N N . SER C 1 3 ? 0.303 38.107 33.226 1.000 84.567 3 SER CCC N 1
ATOM 8519 C CA A SER C 1 3 ? -0.559 36.910 33.018 0.600 71.530 3 SER CCC CA 1
ATOM 8520 C CA B SER C 1 3 ? -0.551 36.903 33.044 0.400 66.019 3 SER CCC CA 1
ATOM 8521 C C . SER C 1 3 ? 0.239 35.792 32.334 1.000 54.089 3 SER CCC C 1
ATOM 8522 O O . SER C 1 3 ? 1.045 36.116 31.436 1.000 69.185 3 SER CCC O 1
ATOM 8536 N N . ASN C 1 4 ? 0.021 34.538 32.751 1.000 40.845 4 ASN CCC N 1
ATOM 8537 C CA . ASN C 1 4 ? 0.799 33.348 32.299 1.000 31.698 4 ASN CCC CA 1
ATOM 8538 C C . ASN C 1 4 ? 0.002 32.554 31.255 1.000 35.423 4 ASN CCC C 1
ATOM 8539 O O . ASN C 1 4 ? -0.808 31.685 31.624 1.000 43.862 4 ASN CCC O 1
ATOM 8550 N N . ARG C 1 5 ? 0.274 32.801 29.975 1.000 23.631 5 ARG CCC N 1
ATOM 8551 C CA . ARG C 1 5 ? -0.382 32.099 28.846 1.000 19.821 5 ARG CCC CA 1
ATOM 8552 C C . ARG C 1 5 ? 0.532 30.972 28.389 1.000 20.603 5 ARG CCC C 1
ATOM 8553 O O . ARG C 1 5 ? 1.716 31.229 28.175 1.000 24.102 5 ARG CCC O 1
ATOM 8574 N N . LYS C 1 6 ? -0.021 29.780 28.227 1.000 18.124 6 LYS CCC N 1
ATOM 8575 C CA . LYS C 1 6 ? 0.758 28.629 27.718 1.000 17.380 6 LYS CCC CA 1
ATOM 8576 C C . LYS C 1 6 ? 1.171 28.880 26.268 1.000 20.008 6 LYS CCC C 1
ATOM 8577 O O . LYS C 1 6 ? 0.324 29.205 25.425 1.000 17.879 6 LYS CCC O 1
ATOM 8596 N N . PHE C 1 7 ? 2.469 28.756 25.981 1.000 18.528 7 PHE CCC N 1
ATOM 8597 C CA . PHE C 1 7 ? 3.024 28.963 24.624 1.000 17.995 7 PHE CCC CA 1
ATOM 8598 C C . PHE C 1 7 ? 2.406 27.912 23.687 1.000 14.405 7 PHE CCC C 1
ATOM 8599 O O . PHE C 1 7 ? 2.200 26.782 24.095 1.000 16.422 7 PHE CCC O 1
ATOM 8616 N N . PHE C 1 8 ? 2.121 28.308 22.459 1.000 15.098 8 PHE CCC N 1
ATOM 8617 C CA . PHE C 1 8 ? 1.396 27.489 21.468 1.000 16.376 8 PHE CCC CA 1
ATOM 8618 C C . PHE C 1 8 ? 2.129 27.518 20.135 1.000 15.842 8 PHE CCC C 1
ATOM 8619 O O . PHE C 1 8 ? 2.267 28.593 19.565 1.000 18.814 8 PHE CCC O 1
ATOM 8636 N N . VAL C 1 9 ? 2.517 26.346 19.625 1.000 16.625 9 VAL CCC N 1
ATOM 8637 C CA . VAL C 1 9 ? 3.202 26.225 18.319 1.000 17.549 9 VAL CCC CA 1
ATOM 8638 C C . VAL C 1 9 ? 2.415 25.268 17.426 1.000 17.689 9 VAL CCC C 1
ATOM 8639 O O . VAL C 1 9 ? 2.309 24.060 17.735 1.000 17.387 9 VAL CCC O 1
ATOM 8652 N N . GLY C 1 10 ? 1.858 25.838 16.352 1.000 16.295 10 GLY CCC N 1
ATOM 8653 C CA . GLY C 1 10 ? 1.151 25.069 15.320 1.000 17.474 10 GLY CCC CA 1
ATOM 8654 C C . GLY C 1 10 ? 1.972 25.000 14.054 1.000 17.538 10 GLY CCC C 1
ATOM 8655 O O . GLY C 1 10 ? 2.585 26.022 13.673 1.000 19.711 10 GLY CCC O 1
ATOM 8659 N N . GLY C 1 11 ? 2.011 23.820 13.440 1.000 17.365 11 GLY CCC N 1
ATOM 8660 C CA . GLY C 1 11 ? 2.660 23.597 12.146 1.000 17.789 11 GLY CCC CA 1
ATOM 8661 C C . GLY C 1 11 ? 1.607 23.335 11.097 1.000 16.125 11 GLY CCC C 1
ATOM 8662 O O . GLY C 1 11 ? 0.967 22.283 11.166 1.000 18.912 11 GLY CCC O 1
ATOM 8666 N N . ASN C 1 12 ? 1.437 24.263 10.162 1.000 15.922 12 ASN CCC N 1
ATOM 8667 C CA . ASN C 1 12 ? 0.481 24.124 9.037 1.000 16.736 12 ASN CCC CA 1
ATOM 8668 C C . ASN C 1 12 ? 1.215 23.513 7.847 1.000 17.404 12 ASN CCC C 1
ATOM 8669 O O . ASN C 1 12 ? 1.996 24.236 7.167 1.000 17.297 12 ASN CCC O 1
ATOM 8680 N N . TRP C 1 13 ? 0.977 22.236 7.589 1.000 16.946 13 TRP CCC N 1
ATOM 8681 C CA . TRP C 1 13 ? 1.645 21.519 6.470 1.000 16.880 13 TRP CCC CA 1
ATOM 8682 C C . TRP C 1 13 ? 1.175 22.065 5.119 1.000 20.041 13 TRP CCC C 1
ATOM 8683 O O . TRP C 1 13 ? 1.857 21.806 4.115 1.000 19.003 13 TRP CCC O 1
ATOM 8704 N N . LYS C 1 14 ? 0.024 22.723 5.074 1.000 16.510 14 LYS CCC N 1
ATOM 8705 C CA . LYS C 1 14 ? -0.603 23.165 3.811 1.000 15.120 14 LYS CCC CA 1
ATOM 8706 C C . LYS C 1 14 ? -0.784 21.948 2.911 1.000 15.358 14 LYS CCC C 1
ATOM 8707 O O . LYS C 1 14 ? -1.046 20.853 3.438 1.000 18.101 14 LYS CCC O 1
ATOM 8726 N N . MET C 1 15 ? -0.669 22.127 1.592 1.000 17.211 15 MET CCC N 1
ATOM 8727 C CA . MET C 1 15 ? -0.938 21.011 0.653 1.000 16.939 15 MET CCC CA 1
ATOM 8728 C C . MET C 1 15 ? 0.368 20.243 0.445 1.000 18.485 15 MET CCC C 1
ATOM 8729 O O . MET C 1 15 ? 0.983 20.341 -0.642 1.000 18.983 15 MET CCC O 1
ATOM 8743 N N . ASN C 1 16 ? 0.794 19.552 1.488 1.000 20.525 16 ASN CCC N 1
ATOM 8744 C CA . ASN C 1 16 ? 2.046 18.768 1.504 1.000 20.807 16 ASN CCC CA 1
ATOM 8745 C C . ASN C 1 16 ? 1.816 17.551 2.391 1.000 22.414 16 ASN CCC C 1
ATOM 8746 O O . ASN C 1 16 ? 1.215 17.672 3.461 1.000 22.408 16 ASN CCC O 1
ATOM 8757 N N . GLY C 1 17 ? 2.333 16.413 1.967 1.000 27.458 17 GLY CCC N 1
ATOM 8758 C CA . GLY C 1 17 ? 2.313 15.194 2.785 1.000 30.141 17 GLY CCC CA 1
ATOM 8759 C C . GLY C 1 17 ? 2.086 13.981 1.918 1.000 28.559 17 GLY CCC C 1
ATOM 8760 O O . GLY C 1 17 ? 1.504 14.108 0.827 1.000 26.195 17 GLY CCC O 1
ATOM 8764 N N . SER C 1 18 ? 2.535 12.846 2.416 1.000 26.416 18 SER CCC N 1
ATOM 8765 C CA . SER C 1 18 ? 2.319 11.501 1.845 1.000 23.010 18 SER CCC CA 1
ATOM 8766 C C . SER C 1 18 ? 2.448 10.548 3.023 1.000 20.362 18 SER CCC C 1
ATOM 8767 O O . SER C 1 18 ? 3.072 10.964 4.034 1.000 24.891 18 SER CCC O 1
ATOM 8775 N N . LYS C 1 19 ? 1.935 9.332 2.920 1.000 24.396 19 LYS CCC N 1
ATOM 8776 C CA A LYS C 1 19 ? 2.084 8.324 4.004 0.500 25.992 19 LYS CCC CA 1
ATOM 8777 C CA B LYS C 1 19 ? 2.079 8.330 4.011 0.500 26.606 19 LYS CCC CA 1
ATOM 8778 C C . LYS C 1 19 ? 3.560 8.273 4.429 1.000 26.817 19 LYS CCC C 1
ATOM 8779 O O . LYS C 1 19 ? 3.837 8.327 5.648 1.000 29.977 19 LYS CCC O 1
ATOM 8815 N N . GLU C 1 20 ? 4.473 8.202 3.460 1.000 28.507 20 GLU CCC N 1
ATOM 8816 C CA A GLU C 1 20 ? 5.930 8.010 3.716 0.400 29.270 20 GLU CCC CA 1
ATOM 8817 C CA B GLU C 1 20 ? 5.910 7.990 3.776 0.600 26.010 20 GLU CCC CA 1
ATOM 8818 C C . GLU C 1 20 ? 6.519 9.259 4.391 1.000 29.084 20 GLU CCC C 1
ATOM 8819 O O . GLU C 1 20 ? 7.198 9.106 5.430 1.000 28.607 20 GLU CCC O 1
ATOM 8841 N N . SER C 1 21 ? 6.290 10.441 3.824 1.000 24.661 21 SER CCC N 1
ATOM 8842 C CA A SER C 1 21 ? 6.901 11.692 4.347 0.600 24.218 21 SER CCC CA 1
ATOM 8843 C CA B SER C 1 21 ? 6.871 11.720 4.328 0.400 24.565 21 SER CCC CA 1
ATOM 8844 C C . SER C 1 21 ? 6.285 12.029 5.713 1.000 24.537 21 SER CCC C 1
ATOM 8845 O O . SER C 1 21 ? 7.006 12.565 6.575 1.000 26.402 21 SER CCC O 1
ATOM 8859 N N . ASN C 1 22 ? 4.998 11.736 5.891 1.000 23.175 22 ASN CCC N 1
ATOM 8860 C CA . ASN C 1 22 ? 4.289 12.000 7.166 1.000 23.449 22 ASN CCC CA 1
ATOM 8861 C C . ASN C 1 22 ? 4.942 11.183 8.286 1.000 26.565 22 ASN CCC C 1
ATOM 8862 O O . ASN C 1 22 ? 5.205 11.749 9.368 1.000 23.691 22 ASN CCC O 1
ATOM 8873 N N . GLN C 1 23 ? 5.218 9.908 8.026 1.000 27.658 23 GLN CCC N 1
ATOM 8874 C CA A GLN C 1 23 ? 5.798 8.990 9.043 0.600 29.973 23 GLN CCC CA 1
ATOM 8875 C CA B GLN C 1 23 ? 5.801 8.992 9.044 0.400 29.011 23 GLN CCC CA 1
ATOM 8876 C C . GLN C 1 23 ? 7.160 9.541 9.486 1.000 29.701 23 GLN CCC C 1
ATOM 8877 O O . GLN C 1 23 ? 7.430 9.548 10.697 1.000 31.840 23 GLN CCC O 1
ATOM 8903 N N . LYS C 1 24 ? 7.970 10.000 8.535 1.000 29.829 24 LYS CCC N 1
ATOM 8904 C CA . LYS C 1 24 ? 9.335 10.516 8.817 1.000 27.905 24 LYS CCC CA 1
ATOM 8905 C C . LYS C 1 24 ? 9.239 11.785 9.667 1.000 25.129 24 LYS CCC C 1
ATOM 8906 O O . LYS C 1 24 ? 9.929 11.871 10.699 1.000 27.367 24 LYS CCC O 1
ATOM 8925 N N . LEU C 1 25 ? 8.401 12.742 9.263 1.000 25.521 25 LEU CCC N 1
ATOM 8926 C CA . LEU C 1 25 ? 8.238 14.029 9.984 1.000 23.235 25 LEU CCC CA 1
ATOM 8927 C C . LEU C 1 25 ? 7.782 13.749 11.421 1.000 23.999 25 LEU CCC C 1
ATOM 8928 O O . LEU C 1 25 ? 8.348 14.335 12.360 1.000 23.038 25 LEU CCC O 1
ATOM 8944 N N . LEU C 1 26 ? 6.771 12.894 11.599 1.000 22.865 26 LEU CCC N 1
ATOM 8945 C CA . LEU C 1 26 ? 6.119 12.692 12.913 1.000 28.029 26 LEU CCC CA 1
ATOM 8946 C C . LEU C 1 26 ? 7.063 11.934 13.857 1.000 30.494 26 LEU CCC C 1
ATOM 8947 O O . LEU C 1 26 ? 7.045 12.235 15.059 1.000 26.891 26 LEU CCC O 1
ATOM 8963 N N . LYS C 1 27 ? 7.852 10.996 13.340 1.000 26.526 27 LYS CCC N 1
ATOM 8964 C CA . LYS C 1 27 ? 8.864 10.267 14.146 1.000 26.604 27 LYS CCC CA 1
ATOM 8965 C C . LYS C 1 27 ? 9.892 11.264 14.680 1.000 22.914 27 LYS CCC C 1
ATOM 8966 O O . LYS C 1 27 ? 10.194 11.191 15.889 1.000 26.603 27 LYS CCC O 1
ATOM 8985 N N . THR C 1 28 ? 10.391 12.165 13.839 1.000 24.902 28 THR CCC N 1
ATOM 8986 C CA . THR C 1 28 ? 11.392 13.186 14.233 1.000 26.672 28 THR CCC CA 1
ATOM 8987 C C . THR C 1 28 ? 10.804 14.060 15.349 1.000 30.716 28 THR CCC C 1
ATOM 8988 O O . THR C 1 28 ? 11.462 14.249 16.393 1.000 25.734 28 THR CCC O 1
ATOM 8999 N N . LEU C 1 29 ? 9.589 14.556 15.141 1.000 23.865 29 LEU CCC N 1
ATOM 9000 C CA . LEU C 1 29 ? 8.929 15.475 16.103 1.000 23.712 29 LEU CCC CA 1
ATOM 9001 C C . LEU C 1 29 ? 8.721 14.759 17.443 1.000 23.510 29 LEU CCC C 1
ATOM 9002 O O . LEU C 1 29 ? 9.094 15.329 18.491 1.000 25.661 29 LEU CCC O 1
ATOM 9018 N N . SER C 1 30 ? 8.166 13.555 17.412 1.000 23.026 30 SER CCC N 1
ATOM 9019 C CA A SER C 1 30 ? 7.821 12.757 18.612 0.400 26.146 30 SER CCC CA 1
ATOM 9020 C CA B SER C 1 30 ? 7.819 12.746 18.609 0.600 27.959 30 SER CCC CA 1
ATOM 9021 C C . SER C 1 30 ? 9.092 12.413 19.397 1.000 33.621 30 SER CCC C 1
ATOM 9022 O O . SER C 1 30 ? 9.112 12.660 20.617 1.000 31.031 30 SER CCC O 1
ATOM 9036 N N . ASP C 1 31 ? 10.107 11.886 18.708 1.000 27.997 31 ASP CCC N 1
ATOM 9037 C CA . ASP C 1 31 ? 11.384 11.462 19.351 1.000 25.169 31 ASP CCC CA 1
ATOM 9038 C C . ASP C 1 31 ? 12.083 12.657 20.010 1.000 27.384 31 ASP CCC C 1
ATOM 9039 O O . ASP C 1 31 ? 12.828 12.421 20.966 1.000 28.066 31 ASP CCC O 1
ATOM 9048 N N . ALA C 1 32 ? 11.902 13.884 19.508 1.000 24.070 32 ALA CCC N 1
ATOM 9049 C CA . ALA C 1 32 ? 12.626 15.088 19.979 1.000 23.879 32 ALA CCC CA 1
ATOM 9050 C C . ALA C 1 32 ? 12.081 15.558 21.330 1.000 24.877 32 ALA CCC C 1
ATOM 9051 O O . ALA C 1 32 ? 12.783 16.329 21.994 1.000 25.215 32 ALA CCC O 1
ATOM 9058 N N . LYS C 1 33 ? 10.869 15.138 21.706 1.000 24.528 33 LYS CCC N 1
ATOM 9059 C CA . LYS C 1 33 ? 10.207 15.538 22.980 1.000 28.796 33 LYS CCC CA 1
ATOM 9060 C C . LYS C 1 33 ? 10.402 17.039 23.220 1.000 25.546 33 LYS CCC C 1
ATOM 9061 O O . LYS C 1 33 ? 11.042 17.465 24.179 1.000 26.919 33 LYS CCC O 1
ATOM 9080 N N . PRO C 1 34 ? 9.873 17.911 22.346 1.000 23.405 34 PRO CCC N 1
ATOM 9081 C CA . PRO C 1 34 ? 10.098 19.347 22.492 1.000 21.885 34 PRO CCC CA 1
ATOM 9082 C C . PRO C 1 34 ? 9.452 19.882 23.779 1.000 21.962 34 PRO CCC C 1
ATOM 9083 O O . PRO C 1 34 ? 8.554 19.243 24.313 1.000 23.022 34 PRO CCC O 1
ATOM 9094 N N . ASP C 1 35 ? 9.923 21.054 24.210 1.000 21.062 35 ASP CCC N 1
ATOM 9095 C CA . ASP C 1 35 ? 9.535 21.824 25.426 1.000 18.290 35 ASP CCC CA 1
ATOM 9096 C C . ASP C 1 35 ? 8.167 21.377 25.932 1.000 18.651 35 ASP CCC C 1
ATOM 9097 O O . ASP C 1 35 ? 7.128 21.733 25.298 1.000 18.738 35 ASP CCC O 1
ATOM 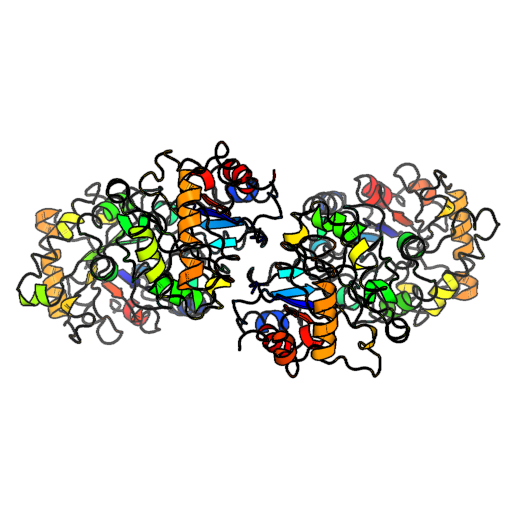9106 N N . ALA C 1 36 ? 8.144 20.679 27.076 1.000 18.006 36 ALA CCC N 1
ATOM 9107 C CA . ALA C 1 36 ? 6.896 20.102 27.627 1.000 19.057 36 ALA CCC CA 1
ATOM 9108 C C . ALA C 1 36 ? 5.889 21.204 28.007 1.000 17.813 36 ALA CCC C 1
ATOM 9109 O O . ALA C 1 36 ? 4.697 20.891 28.118 1.000 19.824 36 ALA CCC O 1
ATOM 9116 N N . ASN C 1 37 ? 6.348 22.428 28.227 1.000 17.076 37 ASN CCC N 1
ATOM 9117 C CA . ASN C 1 37 ? 5.463 23.549 28.638 1.000 15.800 37 ASN CCC CA 1
ATOM 9118 C C . ASN C 1 37 ? 4.750 24.161 27.430 1.000 20.265 37 ASN CCC C 1
ATOM 9119 O O . ASN C 1 37 ? 3.924 25.063 27.656 1.000 26.980 37 ASN CCC O 1
ATOM 9130 N N . THR C 1 38 ? 5.089 23.735 26.210 1.000 17.151 38 THR CCC N 1
ATOM 9131 C CA . THR C 1 38 ? 4.516 24.341 24.973 1.000 17.202 38 THR CCC CA 1
ATOM 9132 C C . THR C 1 38 ? 3.446 23.396 24.424 1.000 17.907 38 THR CCC C 1
ATOM 9133 O O . THR C 1 38 ? 3.668 22.173 24.414 1.000 19.037 38 THR CCC O 1
ATOM 9144 N N . GLU C 1 39 ? 2.293 23.946 24.048 1.000 15.641 39 GLU CCC N 1
ATOM 9145 C CA A GLU C 1 39 ? 1.222 23.212 23.325 0.600 15.645 39 GLU CCC CA 1
ATOM 9146 C CA B GLU C 1 39 ? 1.229 23.211 23.323 0.400 17.642 39 GLU CCC CA 1
ATOM 9147 C C . GLU C 1 39 ? 1.641 23.106 21.864 1.000 19.910 39 GLU CCC C 1
ATOM 9148 O O . GLU C 1 39 ? 1.999 24.153 21.299 1.000 21.182 39 GLU CCC O 1
ATOM 9170 N N . ILE C 1 40 ? 1.602 21.915 21.293 1.000 17.265 40 ILE CCC N 1
ATOM 9171 C CA . ILE C 1 40 ? 2.075 21.693 19.899 1.000 16.891 40 ILE CCC CA 1
ATOM 9172 C C . ILE C 1 40 ? 0.947 21.073 19.068 1.000 15.990 40 ILE CCC C 1
ATOM 9173 O O . ILE C 1 40 ? 0.345 20.092 19.506 1.000 18.626 40 ILE CCC O 1
ATOM 9189 N N . LEU C 1 41 ? 0.736 21.661 17.889 1.000 16.854 41 LEU CCC N 1
ATOM 9190 C CA . LEU C 1 41 ? -0.340 21.268 16.960 1.000 15.791 41 LEU CCC CA 1
ATOM 9191 C C . LEU C 1 41 ? 0.287 21.040 15.584 1.000 15.191 41 LEU CCC C 1
ATOM 9192 O O . LEU C 1 41 ? 1.168 21.824 15.174 1.000 15.926 41 LEU CCC O 1
ATOM 9208 N N . VAL C 1 42 ? -0.232 20.062 14.841 1.000 16.015 42 VAL CCC N 1
ATOM 9209 C CA . VAL C 1 42 ? 0.070 19.905 13.395 1.000 16.448 42 VAL CCC CA 1
ATOM 9210 C C . VAL C 1 42 ? -1.260 19.951 12.637 1.000 15.917 42 VAL CCC C 1
ATOM 9211 O O . VAL C 1 42 ? -2.231 19.301 13.057 1.000 17.823 42 VAL CCC O 1
ATOM 9224 N N . ALA C 1 43 ? -1.296 20.737 11.564 1.000 15.613 43 ALA CCC N 1
ATOM 9225 C CA . ALA C 1 43 ? -2.494 20.890 10.716 1.000 14.769 43 ALA CCC CA 1
ATOM 9226 C C . ALA C 1 43 ? -2.206 20.173 9.404 1.000 15.576 43 ALA CCC C 1
ATOM 9227 O O . ALA C 1 43 ? -1.318 20.612 8.657 1.000 16.847 43 ALA CCC O 1
ATOM 9234 N N . VAL C 1 44 ? -2.923 19.093 9.154 1.000 15.693 44 VAL CCC N 1
ATOM 9235 C CA . VAL C 1 44 ? -2.554 18.122 8.100 1.000 15.875 44 VAL CCC CA 1
ATOM 9236 C C . VAL C 1 44 ? -3.666 18.041 7.061 1.000 17.524 44 VAL CCC C 1
ATOM 9237 O O . VAL C 1 44 ? -4.840 18.326 7.351 1.000 16.932 44 VAL CCC O 1
ATOM 9250 N N . PRO C 1 45 ? -3.336 17.596 5.831 1.000 16.023 45 PRO CCC N 1
ATOM 9251 C CA . PRO C 1 45 ? -4.347 17.454 4.788 1.000 16.193 45 PRO CCC CA 1
ATOM 9252 C C . PRO C 1 45 ? -5.444 16.470 5.199 1.000 16.589 45 PRO CCC C 1
ATOM 9253 O O . PRO C 1 45 ? -5.187 15.498 5.911 1.000 17.971 45 PRO CCC O 1
ATOM 9264 N N . PHE C 1 46 ? -6.664 16.749 4.754 1.000 17.028 46 PHE CCC N 1
ATOM 9265 C CA . PHE C 1 46 ? -7.859 15.951 5.137 1.000 19.159 46 PHE CCC CA 1
ATOM 9266 C C . PHE C 1 46 ? -7.620 14.451 4.952 1.000 17.283 46 PHE CCC C 1
ATOM 9267 O O . PHE C 1 46 ? -8.079 13.664 5.795 1.000 18.531 46 PHE CCC O 1
ATOM 9284 N N . VAL C 1 47 ? -6.964 14.029 3.864 1.000 16.563 47 VAL CCC N 1
ATOM 9285 C CA . VAL C 1 47 ? -6.888 12.586 3.514 1.000 17.837 47 VAL CCC CA 1
ATOM 9286 C C . VAL C 1 47 ? -6.014 11.851 4.553 1.000 19.974 47 VAL CCC C 1
ATOM 9287 O O . VAL C 1 47 ? -6.105 10.637 4.619 1.000 18.526 47 VAL CCC O 1
ATOM 9300 N N . TYR C 1 48 ? -5.199 12.575 5.335 1.000 17.935 48 TYR CCC N 1
ATOM 9301 C CA . TYR C 1 48 ? -4.261 11.982 6.326 1.000 18.902 48 TYR CCC CA 1
ATOM 9302 C C . TYR C 1 48 ? -4.721 12.212 7.769 1.000 18.224 48 TYR CCC C 1
ATOM 9303 O O . TYR C 1 48 ? -4.053 11.706 8.666 1.000 20.429 48 TYR CCC O 1
ATOM 9321 N N . LEU C 1 49 ? -5.839 12.905 7.991 1.000 18.188 49 LEU CCC N 1
ATOM 9322 C CA A LEU C 1 49 ? -6.254 13.353 9.346 0.600 20.136 49 LEU CCC CA 1
ATOM 9323 C CA B LEU C 1 49 ? -6.251 13.353 9.345 0.400 19.129 49 LEU CCC CA 1
ATOM 9324 C C . LEU C 1 49 ? -6.364 12.141 10.279 1.000 18.212 49 LEU CCC C 1
ATOM 9325 O O . LEU C 1 49 ? -5.763 12.163 11.375 1.000 18.683 49 LEU CCC O 1
ATOM 9355 N N . LYS C 1 50 ? -7.123 11.123 9.876 1.000 17.348 50 LYS CCC N 1
ATOM 9356 C CA . LYS C 1 50 ? -7.389 9.975 10.775 1.000 18.579 50 LYS CCC CA 1
ATOM 9357 C C . LYS C 1 50 ? -6.070 9.253 11.062 1.000 20.086 50 LYS CCC C 1
ATOM 9358 O O . LYS C 1 50 ? -5.813 8.922 12.239 1.000 22.302 50 LYS CCC O 1
ATOM 9377 N N . ASP C 1 51 ? -5.259 9.013 10.032 1.000 20.766 51 ASP CCC N 1
ATOM 9378 C CA . ASP C 1 51 ? -4.042 8.186 10.179 1.000 22.247 51 ASP CCC CA 1
ATOM 9379 C C . ASP C 1 51 ? -3.019 8.958 11.027 1.000 24.377 51 ASP CCC C 1
ATOM 9380 O O . ASP C 1 51 ? -2.393 8.335 11.904 1.000 21.721 51 ASP CCC O 1
ATOM 9389 N N . VAL C 1 52 ? -2.872 10.260 10.808 1.000 20.117 52 VAL CCC N 1
ATOM 9390 C CA . VAL C 1 52 ? -1.938 11.088 11.628 1.000 21.143 52 VAL CCC CA 1
ATOM 9391 C C . VAL C 1 52 ? -2.399 11.051 13.089 1.000 21.576 52 VAL CCC C 1
ATOM 9392 O O . VAL C 1 52 ? -1.552 10.859 13.972 1.000 21.749 52 VAL CCC O 1
ATOM 9405 N N . ARG C 1 53 ? -3.691 11.220 13.352 1.000 16.644 53 ARG CCC N 1
ATOM 9406 C CA . ARG C 1 53 ? -4.187 11.272 14.742 1.000 17.885 53 ARG CCC CA 1
ATOM 9407 C C . ARG C 1 53 ? -3.948 9.913 15.425 1.000 20.509 53 ARG CCC C 1
ATOM 9408 O O . ARG C 1 53 ? -3.610 9.900 16.640 1.000 20.508 53 ARG CCC O 1
ATOM 9429 N N . GLU C 1 54 ? -4.119 8.811 14.694 1.000 19.669 54 GLU CCC N 1
ATOM 9430 C CA A GLU C 1 54 ? -3.904 7.449 15.258 0.600 22.272 54 GLU CCC CA 1
ATOM 9431 C CA B GLU C 1 54 ? -3.908 7.446 15.255 0.400 25.069 54 GLU CCC CA 1
ATOM 9432 C C . GLU C 1 54 ? -2.421 7.255 15.581 1.000 24.495 54 GLU CCC C 1
ATOM 9433 O O . GLU C 1 54 ? -2.134 6.714 16.648 1.000 34.557 54 GLU CCC O 1
ATOM 9455 N N . HIS C 1 55 ? -1.523 7.713 14.712 1.000 25.113 55 HIS CCC N 1
ATOM 9456 C CA . HIS C 1 55 ? -0.047 7.511 14.804 1.000 28.217 55 HIS CCC CA 1
ATOM 9457 C C . HIS C 1 55 ? 0.533 8.367 15.931 1.000 33.581 55 HIS CCC C 1
ATOM 9458 O O . HIS C 1 55 ? 1.359 7.863 16.698 1.000 33.269 55 HIS CCC O 1
ATOM 9473 N N . LEU C 1 56 ? 0.128 9.634 16.014 1.000 24.799 56 LEU CCC N 1
ATOM 9474 C CA . LEU C 1 56 ? 0.798 10.673 16.838 1.000 24.848 56 LEU CCC CA 1
ATOM 9475 C C . LEU C 1 56 ? 0.318 10.575 18.280 1.000 21.138 56 LEU CCC C 1
ATOM 9476 O O . LEU C 1 56 ? -0.872 10.469 18.514 1.000 20.243 56 LEU CCC O 1
ATOM 9492 N N . ASP C 1 57 ? 1.255 10.621 19.227 1.000 27.044 57 ASP CCC N 1
ATOM 9493 C CA A ASP C 1 57 ? 0.968 10.630 20.683 0.500 29.281 57 ASP CCC CA 1
ATOM 9494 C CA B ASP C 1 57 ? 0.925 10.599 20.670 0.500 28.310 57 ASP CCC CA 1
ATOM 9495 C C . ASP C 1 57 ? -0.017 11.761 20.998 1.000 23.878 57 ASP CCC C 1
ATOM 9496 O O . ASP C 1 57 ? 0.090 12.842 20.334 1.000 22.511 57 ASP CCC O 1
ATOM 9512 N N . LYS C 1 58 ? -0.882 11.539 21.981 1.000 22.874 58 LYS CCC N 1
ATOM 9513 C CA A LYS C 1 58 ? -1.964 12.474 22.383 0.500 26.433 58 LYS CCC CA 1
ATOM 9514 C CA B LYS C 1 58 ? -1.962 12.492 22.331 0.500 30.317 58 LYS CCC CA 1
ATOM 9515 C C . LYS C 1 58 ? -1.373 13.784 22.911 1.000 25.509 58 LYS CCC C 1
ATOM 9516 O O . LYS C 1 58 ? -2.118 14.787 22.928 1.000 28.232 58 LYS CCC O 1
ATOM 9552 N N . ARG C 1 59 ? -0.084 13.811 23.251 1.000 21.404 59 ARG CCC N 1
ATOM 9553 C CA A ARG C 1 59 ? 0.594 15.078 23.637 0.500 20.304 59 ARG CCC CA 1
ATOM 9554 C CA B ARG C 1 59 ? 0.585 15.080 23.642 0.500 21.128 59 ARG CCC CA 1
ATOM 9555 C C . ARG C 1 59 ? 0.359 16.129 22.541 1.000 26.686 59 ARG CCC C 1
ATOM 9556 O O . ARG C 1 59 ? 0.198 17.324 22.896 1.000 25.119 59 ARG CCC O 1
ATOM 9596 N N . PHE C 1 60 ? 0.344 15.696 21.272 1.000 17.744 60 PHE CCC N 1
ATOM 9597 C CA . PHE C 1 60 ? 0.263 16.599 20.098 1.000 15.961 60 PHE CCC CA 1
ATOM 9598 C C . PHE C 1 60 ? -1.186 16.731 19.665 1.000 18.035 60 PHE CCC C 1
ATOM 9599 O O . PHE C 1 60 ? -1.925 15.715 19.671 1.000 20.178 60 PHE CCC O 1
ATOM 9616 N N . HIS C 1 61 ? -1.593 17.954 19.319 1.000 16.650 61 HIS CCC N 1
ATOM 9617 C CA . HIS C 1 61 ? -2.919 18.232 18.739 1.000 17.444 61 HIS CCC CA 1
ATOM 9618 C C . HIS C 1 61 ? -2.862 18.027 17.225 1.000 16.344 61 HIS CCC C 1
ATOM 9619 O O . HIS C 1 61 ? -1.817 18.332 16.630 1.000 16.329 61 HIS CCC O 1
ATOM 9634 N N . VAL C 1 62 ? -3.963 17.570 16.636 1.000 17.323 62 VAL CCC N 1
ATOM 9635 C CA . VAL C 1 62 ? -4.059 17.433 15.163 1.000 17.029 62 VAL CCC CA 1
ATOM 9636 C C . VAL C 1 62 ? -5.240 18.265 14.678 1.000 21.695 62 VAL CCC C 1
ATOM 9637 O O . VAL C 1 62 ? -6.364 18.096 15.201 1.000 22.431 62 VAL CCC O 1
ATOM 9650 N N . ALA C 1 63 ? -4.987 19.155 13.722 1.000 16.440 63 ALA CCC N 1
ATOM 9651 C CA . ALA C 1 63 ? -6.007 20.049 13.148 1.000 16.395 63 ALA CCC CA 1
ATOM 9652 C C . ALA C 1 63 ? -6.271 19.703 11.690 1.000 16.976 63 ALA CCC C 1
ATOM 9653 O O . ALA C 1 63 ? -5.322 19.377 10.961 1.000 15.257 63 ALA CCC O 1
ATOM 9660 N N . ALA C 1 64 ? -7.528 19.864 11.271 1.000 17.014 64 ALA CCC N 1
ATOM 9661 C CA . ALA C 1 64 ? -7.857 20.093 9.860 1.000 15.157 64 ALA CCC CA 1
ATOM 9662 C C . ALA C 1 64 ? -7.444 21.520 9.473 1.000 14.129 64 ALA CCC C 1
ATOM 9663 O O . ALA C 1 64 ? -7.383 22.435 10.316 1.000 16.444 64 ALA CCC O 1
ATOM 9670 N N . GLN C 1 65 ? -7.212 21.722 8.181 1.000 15.489 65 GLN CCC N 1
ATOM 9671 C CA . GLN C 1 65 ? -6.768 23.010 7.609 1.000 15.809 65 GLN CCC CA 1
ATOM 9672 C C . GLN C 1 65 ? -7.944 23.893 7.197 1.000 17.876 65 GLN CCC C 1
ATOM 9673 O O . GLN C 1 65 ? -7.710 25.038 6.798 1.000 17.065 65 GLN CCC O 1
ATOM 9687 N N . ASN C 1 66 ? -9.160 23.361 7.279 1.000 18.244 66 ASN CCC N 1
ATOM 9688 C CA . ASN C 1 66 ? -10.396 24.068 6.888 1.000 16.357 66 ASN CCC CA 1
ATOM 9689 C C . ASN C 1 66 ? -11.579 23.205 7.322 1.000 15.390 66 ASN CCC C 1
ATOM 9690 O O . ASN C 1 66 ? -11.396 22.034 7.622 1.000 17.314 66 ASN CCC O 1
ATOM 9701 N N . CYS C 1 67 ? -12.768 23.787 7.330 1.000 17.651 67 CYS CCC N 1
ATOM 9702 C CA . CYS C 1 67 ? -14.022 23.013 7.402 1.000 17.577 67 CYS CCC CA 1
ATOM 9703 C C . CYS C 1 67 ? -15.134 23.879 6.839 1.000 20.234 67 CYS CCC C 1
ATOM 9704 O O . CYS C 1 67 ? -14.891 25.053 6.529 1.000 19.816 67 CYS CCC O 1
ATOM 9712 N N . TYR C 1 68 ? -16.326 23.322 6.716 1.000 19.817 68 TYR CCC N 1
ATOM 9713 C CA . TYR C 1 68 ? -17.505 24.112 6.308 1.000 18.570 68 TYR CCC CA 1
ATOM 9714 C C . TYR C 1 68 ? -18.384 24.402 7.527 1.000 18.651 68 TYR CCC C 1
ATOM 9715 O O . TYR C 1 68 ? -18.024 24.074 8.656 1.000 22.314 68 TYR CCC O 1
ATOM 9733 N N . LYS C 1 69 ? -19.503 25.092 7.292 1.000 18.049 69 LYS CCC N 1
ATOM 9734 C CA . LYS C 1 69 ? -20.296 25.770 8.344 1.000 17.871 69 LYS CCC CA 1
ATOM 9735 C C . LYS C 1 69 ? -21.588 25.019 8.683 1.000 18.672 69 LYS CCC C 1
ATOM 9736 O O . LYS C 1 69 ? -22.370 25.593 9.470 1.000 19.859 69 LYS CCC O 1
ATOM 9755 N N . VAL C 1 70 ? -21.807 23.817 8.154 1.000 19.080 70 VAL CCC N 1
ATOM 9756 C CA . VAL C 1 70 ? -22.936 22.932 8.556 1.000 18.196 70 VAL CCC CA 1
ATOM 9757 C C . VAL C 1 70 ? -22.411 21.501 8.665 1.000 20.823 70 VAL CCC C 1
ATOM 9758 O O . VAL C 1 70 ? -21.294 21.240 8.165 1.000 18.861 70 VAL CCC O 1
ATOM 9771 N N . ALA C 1 71 ? -23.146 20.596 9.302 1.000 17.731 71 ALA CCC N 1
ATOM 9772 C CA . ALA C 1 71 ? -22.662 19.248 9.673 1.000 19.614 71 ALA CCC CA 1
ATOM 9773 C C . ALA C 1 71 ? -22.675 18.312 8.470 1.000 19.544 71 ALA CCC C 1
ATOM 9774 O O . ALA C 1 71 ? -21.883 17.360 8.435 1.000 21.823 71 ALA CCC O 1
ATOM 9781 N N . SER C 1 72 ? -23.568 18.561 7.522 1.000 18.933 72 SER CCC N 1
ATOM 9782 C CA . SER C 1 72 ? -23.757 17.685 6.340 1.000 18.522 72 SER CCC CA 1
ATOM 9783 C C . SER C 1 72 ? -24.521 18.483 5.291 1.000 19.045 72 SER CCC C 1
ATOM 9784 O O . SER C 1 72 ? -25.142 19.508 5.646 1.000 22.344 72 SER CCC O 1
ATOM 9792 N N . GLY C 1 73 ? -24.509 18.014 4.044 1.000 21.087 73 GLY CCC N 1
ATOM 9793 C CA . GLY C 1 73 ? -25.369 18.589 3.005 1.000 22.427 73 GLY CCC CA 1
ATOM 9794 C C . GLY C 1 73 ? -24.732 18.557 1.631 1.000 22.398 73 GLY CCC C 1
ATOM 9795 O O . GLY C 1 73 ? -23.699 17.857 1.458 1.000 22.304 73 GLY CCC O 1
ATOM 9799 N N . ALA C 1 74 ? -25.327 19.311 0.709 1.000 20.430 74 ALA CCC N 1
ATOM 9800 C CA . ALA C 1 74 ? -25.009 19.274 -0.740 1.000 25.049 74 ALA CCC CA 1
ATOM 9801 C C . ALA C 1 74 ? -23.856 20.244 -1.026 1.000 19.848 74 ALA CCC C 1
ATOM 9802 O O . ALA C 1 74 ? -24.058 21.312 -1.643 1.000 23.145 74 ALA CCC O 1
ATOM 9809 N N . PHE C 1 75 ? -22.677 19.903 -0.492 1.000 20.818 75 PHE CCC N 1
ATOM 9810 C CA . PHE C 1 75 ? -21.448 20.716 -0.604 1.000 20.748 75 PHE CCC CA 1
ATOM 9811 C C . PHE C 1 75 ? -20.309 19.803 -1.026 1.000 20.817 75 PHE CCC C 1
ATOM 9812 O O . PHE C 1 75 ? -19.429 19.481 -0.230 1.000 20.381 75 PHE CCC O 1
ATOM 9829 N N . THR C 1 76 ? -20.355 19.402 -2.292 1.000 19.548 76 THR CCC N 1
ATOM 9830 C CA . THR C 1 76 ? -19.351 18.515 -2.918 1.000 18.620 76 THR CCC CA 1
ATOM 9831 C C . THR C 1 76 ? -17.956 19.091 -2.637 1.000 18.090 76 THR CCC C 1
ATOM 9832 O O . THR C 1 76 ? -17.746 20.280 -2.889 1.000 20.268 76 THR CCC O 1
ATOM 9843 N N . GLY C 1 77 ? -17.083 18.281 -2.079 1.000 16.546 77 GLY CCC N 1
ATOM 9844 C CA . GLY C 1 77 ? -15.675 18.627 -1.794 1.000 18.033 77 GLY CCC CA 1
ATOM 9845 C C . GLY C 1 77 ? -15.435 19.204 -0.413 1.000 21.385 77 GLY CCC C 1
ATOM 9846 O O . GLY C 1 77 ? -14.275 19.373 -0.055 1.000 23.169 77 GLY CCC O 1
ATOM 9850 N N . GLU C 1 78 ? -16.469 19.485 0.374 1.000 19.286 78 GLU CCC N 1
ATOM 9851 C CA . GLU C 1 78 ? -16.308 20.135 1.707 1.000 17.663 78 GLU CCC CA 1
ATOM 9852 C C . GLU C 1 78 ? -16.273 19.089 2.822 1.000 15.614 78 GLU CCC C 1
ATOM 9853 O O . GLU C 1 78 ? -16.844 17.981 2.665 1.000 17.101 78 GLU CCC O 1
ATOM 9865 N N . ILE C 1 79 ? -15.647 19.453 3.946 1.000 17.527 79 ILE CCC N 1
ATOM 9866 C CA . ILE C 1 79 ? -15.546 18.602 5.167 1.000 15.596 79 ILE CCC CA 1
ATOM 9867 C C . ILE C 1 79 ? -16.169 19.352 6.337 1.000 16.532 79 ILE CCC C 1
ATOM 9868 O O . ILE C 1 79 ? -15.882 20.540 6.502 1.000 19.115 79 ILE CCC O 1
ATOM 9884 N N . SER C 1 80 ? -16.960 18.656 7.169 1.000 15.863 80 SER CCC N 1
ATOM 9885 C CA . SER C 1 80 ? -17.610 19.286 8.334 1.000 16.486 80 SER CCC CA 1
ATOM 9886 C C . SER C 1 80 ? -16.841 19.011 9.620 1.000 16.394 80 SER CCC C 1
ATOM 9887 O O . SER C 1 80 ? -16.080 18.042 9.733 1.000 16.665 80 SER CCC O 1
ATOM 9895 N N . PRO C 1 81 ? -17.053 19.846 10.665 1.000 18.662 81 PRO CCC N 1
ATOM 9896 C CA . PRO C 1 81 ? -16.548 19.536 12.000 1.000 16.895 81 PRO CCC CA 1
ATOM 9897 C C . PRO C 1 81 ? -16.905 18.130 12.489 1.000 18.419 81 PRO CCC C 1
ATOM 9898 O O . PRO C 1 81 ? -16.084 17.480 13.109 1.000 17.600 81 PRO CCC O 1
ATOM 9909 N N . ALA C 1 82 ? -18.116 17.651 12.191 1.000 18.839 82 ALA CCC N 1
ATOM 9910 C CA . ALA C 1 82 ? -18.534 16.299 12.601 1.000 21.751 82 ALA CCC CA 1
ATOM 9911 C C . ALA C 1 82 ? -17.561 15.274 12.020 1.000 19.859 82 ALA CCC C 1
ATOM 9912 O O . ALA C 1 82 ? -17.200 14.321 12.720 1.000 20.262 82 ALA CCC O 1
ATOM 9919 N N . MET C 1 83 ? -17.153 15.437 10.760 1.000 18.825 83 MET CCC N 1
ATOM 9920 C CA . MET C 1 83 ? -16.234 14.486 10.093 1.000 18.842 83 MET CCC CA 1
ATOM 9921 C C . MET C 1 83 ? -14.849 14.580 10.749 1.000 18.421 83 MET CCC C 1
ATOM 9922 O O . MET C 1 83 ? -14.210 13.560 10.926 1.000 20.855 83 MET CCC O 1
ATOM 9936 N N . ILE C 1 84 ? -14.409 15.788 11.092 1.000 17.132 84 ILE CCC N 1
ATOM 9937 C CA . ILE C 1 84 ? -13.093 15.996 11.771 1.000 17.958 84 ILE CCC CA 1
ATOM 9938 C C . ILE C 1 84 ? -13.115 15.275 13.124 1.000 16.458 84 ILE CCC C 1
ATOM 9939 O O . ILE C 1 84 ? -12.158 14.549 13.431 1.000 18.630 84 ILE CCC O 1
ATOM 9955 N N . ARG C 1 85 ? -14.198 15.415 13.894 1.000 15.882 85 ARG CCC N 1
ATOM 9956 C CA A ARG C 1 85 ? -14.332 14.739 15.217 0.600 19.479 85 ARG CCC CA 1
ATOM 9957 C CA B ARG C 1 85 ? -14.356 14.744 15.221 0.400 20.222 85 ARG CCC CA 1
ATOM 9958 C C . ARG C 1 85 ? -14.404 13.228 15.010 1.000 22.484 85 ARG CCC C 1
ATOM 9959 O O . ARG C 1 85 ? -13.851 12.473 15.843 1.000 19.961 85 ARG CCC O 1
ATOM 9999 N N . ASP C 1 86 ? -15.049 12.792 13.939 1.000 20.662 86 ASP CCC N 1
ATOM 10000 C CA . ASP C 1 86 ? -15.191 11.354 13.612 1.000 25.506 86 ASP CCC CA 1
ATOM 10001 C C . ASP C 1 86 ? -13.804 10.740 13.366 1.000 23.548 86 ASP CCC C 1
ATOM 10002 O O . ASP C 1 86 ? -13.632 9.527 13.648 1.000 27.946 86 ASP CCC O 1
ATOM 10011 N N . CYS C 1 87 ? -12.827 11.535 12.907 1.000 19.937 87 CYS CCC N 1
ATOM 10012 C CA . CYS C 1 87 ? -11.425 11.132 12.693 1.000 19.588 87 CYS CCC CA 1
ATOM 10013 C C . CYS C 1 87 ? -10.603 11.219 13.987 1.000 20.645 87 CYS CCC C 1
ATOM 10014 O O . CYS C 1 87 ? -9.402 10.979 13.912 1.000 20.932 87 CYS CCC O 1
ATOM 10022 N N . GLY C 1 88 ? -11.217 11.596 15.104 1.000 21.646 88 GLY CCC N 1
ATOM 10023 C CA . GLY C 1 88 ? -10.555 11.676 16.417 1.000 22.805 88 GLY CCC CA 1
ATOM 10024 C C . GLY C 1 88 ? -9.798 12.970 16.650 1.000 19.662 88 GLY CCC C 1
ATOM 10025 O O . GLY C 1 88 ? -9.052 13.058 17.646 1.000 20.509 88 GLY CCC O 1
ATOM 10029 N N . CYS C 1 89 ? -10.009 13.983 15.810 1.000 19.347 89 CYS CCC N 1
ATOM 10030 C CA . CYS C 1 89 ? -9.262 15.268 15.898 1.000 18.081 89 CYS CCC CA 1
ATOM 10031 C C . CYS C 1 89 ? -10.149 16.347 16.527 1.000 18.454 89 CYS CCC C 1
ATOM 10032 O O . CYS C 1 89 ? -11.384 16.266 16.369 1.000 22.123 89 CYS CCC O 1
ATOM 10040 N N . GLU C 1 90 ? -9.537 17.333 17.169 1.000 17.263 90 GLU CCC N 1
ATOM 10041 C CA A GLU C 1 90 ? -10.306 18.337 17.955 0.600 17.483 90 GLU CCC CA 1
ATOM 10042 C CA B GLU C 1 90 ? -10.179 18.347 18.042 0.400 18.216 90 GLU CCC CA 1
ATOM 10043 C C . GLU C 1 90 ? -10.057 19.763 17.466 1.000 18.971 90 GLU CCC C 1
ATOM 10044 O O . GLU C 1 90 ? -10.684 20.663 18.023 1.000 19.151 90 GLU CCC O 1
ATOM 10066 N N . TRP C 1 91 ? -9.213 19.974 16.459 1.000 16.606 91 TRP CCC N 1
ATOM 10067 C CA . TRP C 1 91 ? -8.840 21.346 16.032 1.000 16.381 91 TRP CCC CA 1
ATOM 10068 C C . TRP C 1 91 ? -9.125 21.616 14.553 1.000 14.081 91 TRP CCC C 1
ATOM 10069 O O . TRP C 1 91 ? -9.077 20.680 13.722 1.000 16.113 91 TRP CCC O 1
ATOM 10090 N N . VAL C 1 92 ? -9.302 22.891 14.245 1.000 15.590 92 VAL CCC N 1
ATOM 10091 C CA . VAL C 1 92 ? -9.398 23.354 12.836 1.000 16.692 92 VAL CCC CA 1
ATOM 10092 C C . VAL C 1 92 ? -8.810 24.757 12.713 1.000 15.764 92 VAL CCC C 1
ATOM 10093 O O . VAL C 1 92 ? -9.041 25.627 13.575 1.000 16.641 92 VAL CCC O 1
ATOM 10106 N N . ILE C 1 93 ? -8.057 24.956 11.637 1.000 16.630 93 ILE CCC N 1
ATOM 10107 C CA A ILE C 1 93 ? -7.551 26.287 11.209 0.600 14.707 93 ILE CCC CA 1
ATOM 10108 C CA B ILE C 1 93 ? -7.554 26.292 11.213 0.400 15.919 93 ILE CCC CA 1
ATOM 10109 C C . ILE C 1 93 ? -8.638 26.948 10.353 1.000 16.077 93 ILE CCC C 1
ATOM 10110 O O . ILE C 1 93 ? -9.127 26.280 9.422 1.000 16.400 93 ILE CCC O 1
ATOM 10140 N N . LEU C 1 94 ? -9.003 28.180 10.657 1.000 15.981 94 LEU CCC N 1
ATOM 10141 C CA . LEU C 1 94 ? -10.070 28.868 9.889 1.000 17.456 94 LEU CCC CA 1
ATOM 10142 C C . LEU C 1 94 ? -9.604 30.257 9.464 1.000 18.278 94 LEU CCC C 1
ATOM 10143 O O . LEU C 1 94 ? -8.949 30.957 10.260 1.000 17.652 94 LEU CCC O 1
ATOM 10159 N N . GLY C 1 95 ? -9.945 30.637 8.237 1.000 16.878 95 GLY CCC N 1
ATOM 10160 C CA . GLY C 1 95 ? -9.659 31.986 7.737 1.000 16.450 95 GLY CCC CA 1
ATOM 10161 C C . GLY C 1 95 ? -8.195 32.165 7.412 1.000 17.626 95 GLY CCC C 1
ATOM 10162 O O . GLY C 1 95 ? -7.742 33.315 7.384 1.000 16.648 95 GLY CCC O 1
ATOM 10166 N N . HIS C 1 96 ? -7.465 31.075 7.159 1.000 18.086 96 HIS CCC N 1
ATOM 10167 C CA . HIS C 1 96 ? -6.066 31.188 6.672 1.000 15.625 96 HIS CCC CA 1
ATOM 10168 C C . HIS C 1 96 ? -6.035 32.161 5.485 1.000 18.221 96 HIS CCC C 1
ATOM 10169 O O . HIS C 1 96 ? -6.975 32.144 4.655 1.000 18.358 96 HIS CCC O 1
ATOM 10184 N N . SER C 1 97 ? -4.979 32.964 5.377 1.000 18.313 97 SER CCC N 1
ATOM 10185 C CA . SER C 1 97 ? -4.842 33.953 4.282 1.000 19.052 97 SER CCC CA 1
ATOM 10186 C C . SER C 1 97 ? -5.076 33.294 2.915 1.000 19.752 97 SER CCC C 1
ATOM 10187 O O . SER C 1 97 ? -5.669 33.940 2.040 1.000 22.052 97 SER CCC O 1
ATOM 10195 N N . GLU C 1 98 ? -4.622 32.061 2.700 1.000 19.431 98 GLU CCC N 1
ATOM 10196 C CA . GLU C 1 98 ? -4.824 31.364 1.406 1.000 20.027 98 GLU CCC CA 1
ATOM 10197 C C . GLU C 1 98 ? -6.325 31.158 1.154 1.000 20.338 98 GLU CCC C 1
ATOM 10198 O O . GLU C 1 98 ? -6.769 31.381 0.005 1.000 24.329 98 GLU CCC O 1
ATOM 10210 N N . ARG C 1 99 ? -7.086 30.779 2.170 1.000 18.641 99 ARG CCC N 1
ATOM 10211 C CA . ARG C 1 99 ? -8.552 30.575 2.005 1.000 18.584 99 ARG CCC CA 1
ATOM 10212 C C . ARG C 1 99 ? -9.231 31.919 1.716 1.000 19.782 99 ARG CCC C 1
ATOM 10213 O O . ARG C 1 99 ? -10.143 31.958 0.879 1.000 22.725 99 ARG CCC O 1
ATOM 10234 N N . ARG C 1 100 ? -8.835 32.980 2.414 1.000 19.369 100 ARG CCC N 1
ATOM 10235 C CA . ARG C 1 100 ? -9.423 34.325 2.236 1.000 19.544 100 ARG CCC CA 1
ATOM 10236 C C . ARG C 1 100 ? -9.090 34.870 0.849 1.000 23.395 100 ARG CCC C 1
ATOM 10237 O O . ARG C 1 100 ? -10.021 35.339 0.176 1.000 24.495 100 ARG CCC O 1
ATOM 10258 N N . HIS C 1 101 ? -7.818 34.869 0.464 1.000 21.421 101 HIS CCC N 1
ATOM 10259 C CA . HIS C 1 101 ? -7.339 35.690 -0.682 1.000 28.316 101 HIS CCC CA 1
ATOM 10260 C C . HIS C 1 101 ? -7.226 34.879 -1.975 1.000 25.925 101 HIS CCC C 1
ATOM 10261 O O . HIS C 1 101 ? -7.345 35.504 -3.037 1.000 31.826 101 HIS CCC O 1
ATOM 10276 N N . ILE C 1 102 ? -6.979 33.571 -1.924 1.000 21.771 102 ILE CCC N 1
ATOM 10277 C CA . ILE C 1 102 ? -6.933 32.711 -3.147 1.000 20.671 102 ILE CCC CA 1
ATOM 10278 C C . ILE C 1 102 ? -8.328 32.119 -3.371 1.000 27.389 102 ILE CCC C 1
ATOM 10279 O O . ILE C 1 102 ? -8.777 32.128 -4.512 1.000 26.891 102 ILE CCC O 1
ATOM 10295 N N . PHE C 1 103 ? -8.991 31.612 -2.325 1.000 24.381 103 PHE CCC N 1
ATOM 10296 C CA . PHE C 1 103 ? -10.285 30.894 -2.481 1.000 25.361 103 PHE CCC CA 1
ATOM 10297 C C . PHE C 1 103 ? -11.471 31.802 -2.144 1.000 22.201 103 PHE CCC C 1
ATOM 10298 O O . PHE C 1 103 ? -12.607 31.310 -2.236 1.000 25.614 103 PHE CCC O 1
ATOM 10315 N N . GLY C 1 104 ? -11.243 33.070 -1.787 1.000 22.508 104 GLY CCC N 1
ATOM 10316 C CA . GLY C 1 104 ? -12.293 34.100 -1.706 1.000 27.732 104 GLY CCC CA 1
ATOM 10317 C C . GLY C 1 104 ? -13.264 33.918 -0.551 1.000 28.876 104 GLY CCC C 1
ATOM 10318 O O . GLY C 1 104 ? -14.398 34.400 -0.671 1.000 24.023 104 GLY CCC O 1
ATOM 10322 N N . GLU C 1 105 ? -12.857 33.271 0.543 1.000 22.018 105 GLU CCC N 1
ATOM 10323 C CA . GLU C 1 105 ? -13.713 33.108 1.744 1.000 20.719 105 GLU CCC CA 1
ATOM 10324 C C . GLU C 1 105 ? -13.877 34.466 2.428 1.000 20.813 105 GLU CCC C 1
ATOM 10325 O O . GLU C 1 105 ? -12.881 35.097 2.772 1.000 22.128 105 GLU CCC O 1
ATOM 10337 N N . SER C 1 106 ? -15.119 34.893 2.640 1.000 20.914 106 SER CCC N 1
ATOM 10338 C CA . SER C 1 106 ? -15.487 36.202 3.229 1.000 20.526 106 SER CCC CA 1
ATOM 10339 C C . SER C 1 106 ? -15.324 36.192 4.751 1.000 19.371 106 SER CCC C 1
ATOM 10340 O O . SER C 1 106 ? -15.368 35.104 5.375 1.000 20.660 106 SER CCC O 1
ATOM 10348 N N . ASP C 1 107 ? -15.191 37.376 5.351 1.000 22.708 107 ASP CCC N 1
ATOM 10349 C CA . ASP C 1 107 ? -15.168 37.529 6.825 1.000 25.024 107 ASP CCC CA 1
ATOM 10350 C C . ASP C 1 107 ? -16.399 36.850 7.435 1.000 23.597 107 ASP CCC C 1
ATOM 10351 O O . ASP C 1 107 ? -16.255 36.174 8.461 1.000 22.995 107 ASP CCC O 1
ATOM 10360 N N . GLU C 1 108 ? -17.588 37.069 6.860 1.000 23.153 108 GLU CCC N 1
ATOM 10361 C CA . GLU C 1 108 ? -18.853 36.505 7.395 1.000 27.588 108 GLU CCC CA 1
ATOM 10362 C C . GLU C 1 108 ? -18.815 34.971 7.317 1.000 23.714 108 GLU CCC C 1
ATOM 10363 O O . GLU C 1 108 ? -19.236 34.325 8.284 1.000 26.116 108 GLU CCC O 1
ATOM 10375 N N . LEU C 1 109 ? -18.353 34.394 6.215 1.000 20.649 109 LEU CCC N 1
ATOM 10376 C CA . LEU C 1 109 ? -18.241 32.917 6.085 1.000 22.571 109 LEU CCC CA 1
ATOM 10377 C C . LEU C 1 109 ? -17.302 32.399 7.183 1.000 22.516 109 LEU CCC C 1
ATOM 10378 O O . LEU C 1 109 ? -17.637 31.384 7.844 1.000 20.867 109 LEU CCC O 1
ATOM 10394 N N . ILE C 1 110 ? -16.165 33.042 7.400 1.000 19.433 110 ILE CCC N 1
ATOM 10395 C CA A ILE C 1 110 ? -15.213 32.601 8.460 0.600 20.131 110 ILE CCC CA 1
ATOM 10396 C CA B ILE C 1 110 ? -15.224 32.574 8.455 0.400 20.421 110 ILE CCC CA 1
ATOM 10397 C C . ILE C 1 110 ? -15.924 32.657 9.818 1.000 21.344 110 ILE CCC C 1
ATOM 10398 O O . ILE C 1 110 ? -15.803 31.695 10.602 1.000 18.953 110 ILE CCC O 1
ATOM 10428 N N . GLY C 1 111 ? -16.677 33.718 10.093 1.000 22.351 111 GLY CCC N 1
ATOM 10429 C CA . GLY C 1 111 ? -17.437 33.814 11.359 1.000 19.804 111 GLY CCC CA 1
ATOM 10430 C C . GLY C 1 111 ? -18.445 32.674 11.508 1.000 19.637 111 GLY CCC C 1
ATOM 10431 O O . GLY C 1 111 ? -18.561 32.106 12.606 1.000 19.569 111 GLY CCC O 1
ATOM 10435 N N . GLU C 1 112 ? -19.131 32.299 10.427 1.000 20.154 112 GLU CCC N 1
ATOM 10436 C CA . GLU C 1 112 ? -20.118 31.192 10.458 1.000 19.959 112 GLU CCC CA 1
ATOM 10437 C C . GLU C 1 112 ? -19.402 29.858 10.671 1.000 16.419 112 GLU CCC C 1
ATOM 10438 O O . GLU C 1 112 ? -19.941 28.978 11.364 1.000 17.809 112 GLU CCC O 1
ATOM 10450 N N . LYS C 1 113 ? -18.214 29.686 10.087 1.000 16.560 113 LYS CCC N 1
ATOM 10451 C CA . LYS C 1 113 ? -17.405 28.466 10.289 1.000 16.722 113 LYS CCC CA 1
ATOM 10452 C C . LYS C 1 113 ? -16.941 28.382 11.741 1.000 14.769 113 LYS CCC C 1
ATOM 10453 O O . LYS C 1 113 ? -17.007 27.296 12.326 1.000 16.877 113 LYS CCC O 1
ATOM 10472 N N . VAL C 1 114 ? -16.448 29.484 12.292 1.000 16.686 114 VAL CCC N 1
ATOM 10473 C CA . VAL C 1 114 ? -16.039 29.540 13.721 1.000 16.449 114 VAL CCC CA 1
ATOM 10474 C C . VAL C 1 114 ? -17.230 29.140 14.602 1.000 16.284 114 VAL CCC C 1
ATOM 10475 O O . VAL C 1 114 ? -17.076 28.313 15.509 1.000 16.898 114 VAL CCC O 1
ATOM 10488 N N . ASN C 1 115 ? -18.399 29.707 14.333 1.000 16.808 115 ASN CCC N 1
ATOM 10489 C CA . ASN C 1 115 ? -19.617 29.409 15.114 1.000 16.042 115 ASN CCC CA 1
ATOM 10490 C C . ASN C 1 115 ? -19.904 27.902 15.061 1.000 17.538 115 ASN CCC C 1
ATOM 10491 O O . ASN C 1 115 ? -20.111 27.269 16.118 1.000 16.105 115 ASN CCC O 1
ATOM 10502 N N . HIS C 1 116 ? -19.935 27.317 13.858 1.000 15.621 116 HIS CCC N 1
ATOM 10503 C CA . HIS C 1 116 ? -20.309 25.894 13.685 1.000 18.227 116 HIS CCC CA 1
ATOM 10504 C C . HIS C 1 116 ? -19.263 24.985 14.331 1.000 16.814 116 HIS CCC C 1
ATOM 10505 O O . HIS C 1 116 ? -19.631 24.054 15.078 1.000 16.763 116 HIS CCC O 1
ATOM 10520 N N . ALA C 1 117 ? -17.977 25.258 14.098 1.000 15.842 117 ALA CCC N 1
ATOM 10521 C CA . ALA C 1 117 ? -16.898 24.438 14.674 1.000 17.252 117 ALA CCC CA 1
ATOM 10522 C C . ALA C 1 117 ? -16.982 24.464 16.207 1.000 16.473 117 ALA CCC C 1
ATOM 10523 O O . ALA C 1 117 ? -16.865 23.381 16.833 1.000 16.417 117 ALA CCC O 1
ATOM 10530 N N . LEU C 1 118 ? -17.151 25.640 16.812 1.000 15.899 118 LEU CCC N 1
ATOM 10531 C CA . LEU C 1 118 ? -17.215 25.729 18.297 1.000 14.225 118 LEU CCC CA 1
ATOM 10532 C C . LEU C 1 118 ? -18.478 25.016 18.813 1.000 14.730 118 LEU CCC C 1
ATOM 10533 O O . LEU C 1 118 ? -18.395 24.282 19.826 1.000 17.380 118 LEU CCC O 1
ATOM 10549 N N . THR C 1 119 ? -19.614 25.155 18.123 1.000 16.570 119 THR CCC N 1
ATOM 10550 C CA . THR C 1 119 ? -20.861 24.469 18.524 1.000 16.296 119 THR CCC CA 1
ATOM 10551 C C . THR C 1 119 ? -20.648 22.956 18.532 1.000 19.507 119 THR CCC C 1
ATOM 10552 O O . THR C 1 119 ? -21.156 22.266 19.445 1.000 18.469 119 THR CCC O 1
ATOM 10563 N N . CYS C 1 120 ? -19.896 22.434 17.559 1.000 17.538 120 CYS CCC N 1
ATOM 10564 C CA A CYS C 1 120 ? -19.638 20.982 17.418 0.600 18.076 120 CYS CCC CA 1
ATOM 10565 C CA B CYS C 1 120 ? -19.635 20.982 17.403 0.400 19.113 120 CYS CCC CA 1
ATOM 10566 C C . CYS C 1 120 ? -18.561 20.502 18.389 1.000 22.539 120 CYS CCC C 1
ATOM 10567 O O . CYS C 1 120 ? -18.333 19.299 18.445 1.000 27.097 120 CYS CCC O 1
ATOM 10581 N N . GLY C 1 121 ? -17.933 21.415 19.135 1.000 19.490 121 GLY CCC N 1
ATOM 10582 C CA . GLY C 1 121 ? -16.999 21.030 20.203 1.000 20.954 121 GLY CCC CA 1
ATOM 10583 C C . GLY C 1 121 ? -15.548 21.108 19.779 1.000 20.752 121 GLY CCC C 1
ATOM 10584 O O . GLY C 1 121 ? -14.697 20.737 20.601 1.000 21.370 121 GLY CCC O 1
ATOM 10588 N N . LEU C 1 122 ? -15.243 21.627 18.590 1.000 16.035 122 LEU CCC N 1
ATOM 10589 C CA . LEU C 1 122 ? -13.825 21.759 18.158 1.000 15.801 122 LEU CCC CA 1
ATOM 10590 C C . LEU C 1 122 ? -13.181 22.962 18.859 1.000 16.519 122 LEU CCC C 1
ATOM 10591 O O . LEU C 1 122 ? -13.867 23.831 19.405 1.000 16.859 122 LEU CCC O 1
ATOM 10607 N N . LYS C 1 123 ? -11.856 23.003 18.790 1.000 15.076 123 LYS CCC N 1
ATOM 10608 C CA . LYS C 1 123 ? -11.023 24.179 19.113 1.000 17.149 123 LYS CCC CA 1
ATOM 10609 C C . LYS C 1 123 ? -10.588 24.783 17.788 1.000 15.966 123 LYS CCC C 1
ATOM 10610 O O . LYS C 1 123 ? -10.445 24.033 16.805 1.000 15.270 123 LYS CCC O 1
ATOM 10629 N N . VAL C 1 124 ? -10.448 26.094 17.736 1.000 14.917 124 VAL CCC N 1
ATOM 10630 C CA . VAL C 1 124 ? -10.282 26.816 16.452 1.000 15.618 124 VAL CCC CA 1
ATOM 10631 C C . VAL C 1 124 ? -9.035 27.691 16.530 1.000 14.492 124 VAL CCC C 1
ATOM 10632 O O . VAL C 1 124 ? -8.758 28.306 17.588 1.000 16.174 124 VAL CCC O 1
ATOM 10645 N N . VAL C 1 125 ? -8.368 27.804 15.397 1.000 14.514 125 VAL CCC N 1
ATOM 10646 C CA . VAL C 1 125 ? -7.298 28.806 15.157 1.000 16.452 125 VAL CCC CA 1
ATOM 10647 C C . VAL C 1 125 ? -7.777 29.730 14.045 1.000 15.346 125 VAL CCC C 1
ATOM 10648 O O . VAL C 1 125 ? -7.521 29.497 12.868 1.000 17.237 125 VAL CCC O 1
ATOM 10661 N N . PRO C 1 126 ? -8.533 30.797 14.391 1.000 14.912 126 PRO CCC N 1
ATOM 10662 C CA . PRO C 1 126 ? -8.910 31.801 13.401 1.000 17.630 126 PRO CCC CA 1
ATOM 10663 C C . PRO C 1 126 ? -7.680 32.643 13.060 1.000 16.534 126 PRO CCC C 1
ATOM 10664 O O . PRO C 1 126 ? -6.991 33.127 13.971 1.000 17.626 126 PRO CCC O 1
ATOM 10675 N N . CYS C 1 127 ? -7.477 32.860 11.772 1.000 18.969 127 CYS CCC N 1
ATOM 10676 C CA . CYS C 1 127 ? -6.344 33.642 11.234 1.000 16.240 127 CYS CCC CA 1
ATOM 10677 C C . CYS C 1 127 ? -6.829 35.014 10.779 1.000 18.370 127 CYS CCC C 1
ATOM 10678 O O . CYS C 1 127 ? -7.928 35.109 10.180 1.000 17.942 127 CYS CCC O 1
ATOM 10686 N N . ILE C 1 128 ? -6.005 36.026 11.026 1.000 16.784 128 ILE CCC N 1
ATOM 10687 C CA . ILE C 1 128 ? -6.272 37.427 10.605 1.000 17.481 128 ILE CCC CA 1
ATOM 10688 C C . ILE C 1 128 ? -5.002 37.975 9.981 1.000 21.068 128 ILE CCC C 1
ATOM 10689 O O . ILE C 1 128 ? -3.950 37.393 10.209 1.000 21.612 128 ILE CCC O 1
ATOM 10705 N N . GLY C 1 129 ? -5.098 39.057 9.222 1.000 19.054 129 GLY CCC N 1
ATOM 10706 C CA . GLY C 1 129 ? -3.888 39.750 8.746 1.000 20.757 129 GLY CCC CA 1
ATOM 10707 C C . GLY C 1 129 ? -4.141 40.579 7.508 1.000 22.143 129 GLY CCC C 1
ATOM 10708 O O . GLY C 1 129 ? -5.098 40.300 6.777 1.000 21.349 129 GLY CCC O 1
ATOM 10712 N N . GLU C 1 130 ? -3.248 41.538 7.260 1.000 21.695 130 GLU CCC N 1
ATOM 10713 C CA . GLU C 1 130 ? -3.423 42.535 6.181 1.000 20.793 130 GLU CCC CA 1
ATOM 10714 C C . GLU C 1 130 ? -2.422 42.284 5.050 1.000 22.150 130 GLU CCC C 1
ATOM 10715 O O . GLU C 1 130 ? -1.326 41.774 5.299 1.000 21.697 130 GLU CCC O 1
ATOM 10727 N N . LYS C 1 131 ? -2.836 42.657 3.841 1.000 26.234 131 LYS CCC N 1
ATOM 10728 C CA . LYS C 1 131 ? -2.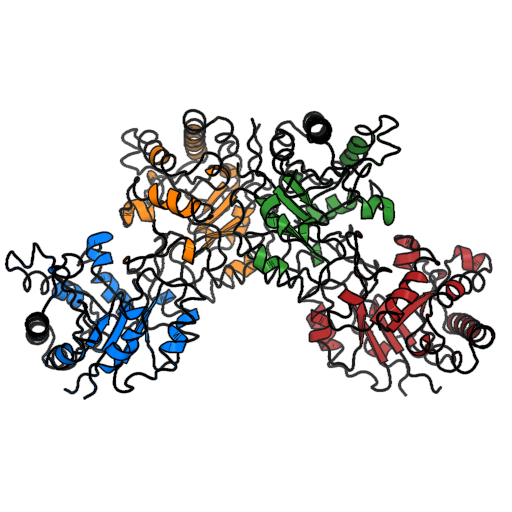021 42.607 2.603 1.000 25.226 131 LYS CCC CA 1
ATOM 10729 C C . LYS C 1 131 ? -1.112 43.841 2.538 1.000 29.099 131 LYS CCC C 1
ATOM 10730 O O . LYS C 1 131 ? -1.292 44.782 3.341 1.000 28.237 131 LYS CCC O 1
ATOM 10749 N N . LEU C 1 132 ? -0.153 43.822 1.615 1.000 31.759 132 LEU CCC N 1
ATOM 10750 C CA . LEU C 1 132 ? 0.847 44.914 1.432 1.000 37.873 132 LEU CCC CA 1
ATOM 10751 C C . LEU C 1 132 ? 0.139 46.248 1.160 1.000 24.890 132 LEU CCC C 1
ATOM 10752 O O . LEU C 1 132 ? 0.486 47.229 1.828 1.000 44.159 132 LEU CCC O 1
ATOM 10768 N N . ASP C 1 133 ? -0.811 46.275 0.231 1.000 38.632 133 ASP CCC N 1
ATOM 10769 C CA . ASP C 1 133 ? -1.535 47.516 -0.165 1.000 40.825 133 ASP CCC CA 1
ATOM 10770 C C . ASP C 1 133 ? -2.267 48.075 1.059 1.000 55.488 133 ASP CCC C 1
ATOM 10771 O O . ASP C 1 133 ? -2.251 49.305 1.246 1.000 44.133 133 ASP CCC O 1
ATOM 10780 N N . GLU C 1 134 ? -2.843 47.204 1.896 1.000 40.515 134 GLU CCC N 1
ATOM 10781 C CA . GLU C 1 134 ? -3.559 47.624 3.123 1.000 41.055 134 GLU CCC CA 1
ATOM 10782 C C . GLU C 1 134 ? -2.560 48.204 4.123 1.000 36.339 134 GLU CCC C 1
ATOM 10783 O O . GLU C 1 134 ? -2.868 49.253 4.721 1.000 43.531 134 GLU CCC O 1
ATOM 10795 N N . ARG C 1 135 ? -1.413 47.555 4.328 1.000 31.864 135 ARG CCC N 1
ATOM 10796 C CA A ARG C 1 135 ? -0.418 48.038 5.314 0.400 32.036 135 ARG CCC CA 1
ATOM 10797 C CA B ARG C 1 135 ? -0.412 48.033 5.314 0.600 30.615 135 ARG CCC CA 1
ATOM 10798 C C . ARG C 1 135 ? 0.120 49.400 4.860 1.000 34.535 135 ARG CCC C 1
ATOM 10799 O O . ARG C 1 135 ? 0.236 50.294 5.712 1.000 42.040 135 ARG CCC O 1
ATOM 10839 N N . GLU C 1 136 ? 0.428 49.531 3.576 1.000 38.008 136 GLU CCC N 1
ATOM 10840 C CA . GLU C 1 136 ? 1.029 50.776 3.015 1.000 51.192 136 GLU CCC CA 1
ATOM 10841 C C . GLU C 1 136 ? 0.010 51.922 3.102 1.000 47.866 136 GLU CCC C 1
ATOM 10842 O O . GLU C 1 136 ? 0.452 53.069 3.246 1.000 61.706 136 GLU CCC O 1
ATOM 10854 N N . ALA C 1 137 ? -1.294 51.620 3.085 1.000 46.613 137 ALA CCC N 1
ATOM 10855 C CA . ALA C 1 137 ? -2.393 52.608 3.200 1.000 39.657 137 ALA CCC CA 1
ATOM 10856 C C . ALA C 1 137 ? -2.731 52.902 4.671 1.000 49.384 137 ALA CCC C 1
ATOM 10857 O O . ALA C 1 137 ? -3.701 53.644 4.906 1.000 55.576 137 ALA CCC O 1
ATOM 10864 N N . GLY C 1 138 ? -1.963 52.357 5.621 1.000 42.366 138 GLY CCC N 1
ATOM 10865 C CA . GLY C 1 138 ? -2.132 52.561 7.075 1.000 41.554 138 GLY CCC CA 1
ATOM 10866 C C . GLY C 1 138 ? -3.345 51.831 7.657 1.000 44.020 138 GLY CCC C 1
ATOM 10867 O O . GLY C 1 138 ? -3.826 52.279 8.702 1.000 41.464 138 GLY CCC O 1
ATOM 10871 N N . LYS C 1 139 ? -3.780 50.718 7.060 1.000 43.855 139 LYS CCC N 1
ATOM 10872 C CA . LYS C 1 139 ? -5.062 50.040 7.412 1.000 37.089 139 LYS CCC CA 1
ATOM 10873 C C . LYS C 1 139 ? -4.840 48.726 8.187 1.000 39.750 139 LYS CCC C 1
ATOM 10874 O O . LYS C 1 139 ? -5.787 47.940 8.290 1.000 42.261 139 LYS CCC O 1
ATOM 10893 N N . THR C 1 140 ? -3.649 48.491 8.732 1.000 27.754 140 THR CCC N 1
ATOM 10894 C CA . THR C 1 140 ? -3.331 47.237 9.476 1.000 29.377 140 THR CCC CA 1
ATOM 10895 C C . THR C 1 140 ? -4.381 46.979 10.566 1.000 42.142 140 THR CCC C 1
ATOM 10896 O O . THR C 1 140 ? -4.957 45.861 10.586 1.000 30.771 140 THR CCC O 1
ATOM 10907 N N . GLU C 1 141 ? -4.640 47.949 11.444 1.000 46.485 141 GLU CCC N 1
ATOM 10908 C CA A GLU C 1 141 ? -5.564 47.753 12.601 0.600 52.568 141 GLU CCC CA 1
ATOM 10909 C CA B GLU C 1 141 ? -5.563 47.732 12.595 0.400 53.147 141 GLU CCC CA 1
ATOM 10910 C C . GLU C 1 141 ? -7.005 47.673 12.070 1.000 43.675 141 GLU CCC C 1
ATOM 10911 O O . GLU C 1 141 ? -7.769 46.816 12.556 1.000 53.646 141 GLU CCC O 1
ATOM 10933 N N . GLN C 1 142 ? -7.358 48.512 11.095 1.000 49.769 142 GLN CCC N 1
ATOM 10934 C CA . GLN C 1 142 ? -8.712 48.519 10.475 1.000 54.131 142 GLN CCC CA 1
ATOM 10935 C C . GLN C 1 142 ? -9.039 47.128 9.929 1.000 53.419 142 GLN CCC C 1
ATOM 10936 O O . GLN C 1 142 ? -10.143 46.628 10.195 1.000 37.983 142 GLN CCC O 1
ATOM 10950 N N . VAL C 1 143 ? -8.112 46.526 9.188 1.000 44.529 143 VAL CCC N 1
ATOM 10951 C CA . VAL C 1 143 ? -8.296 45.180 8.569 1.000 33.950 143 VAL CCC CA 1
ATOM 10952 C C . VAL C 1 143 ? -8.390 44.124 9.681 1.000 24.453 143 VAL CCC C 1
ATOM 10953 O O . VAL C 1 143 ? -9.373 43.347 9.659 1.000 24.661 143 VAL CCC O 1
ATOM 10966 N N . CYS C 1 144 ? -7.429 44.066 10.597 1.000 25.312 144 CYS CCC N 1
ATOM 10967 C CA . CYS C 1 144 ? -7.429 43.078 11.711 1.000 23.514 144 CYS CCC CA 1
ATOM 10968 C C . CYS C 1 144 ? -8.722 43.212 12.544 1.000 27.193 144 CYS CCC C 1
ATOM 10969 O O . CYS C 1 144 ? -9.325 42.181 12.890 1.000 22.074 144 CYS CCC O 1
ATOM 10977 N N . PHE C 1 145 ? -9.149 44.433 12.869 1.000 26.148 145 PHE CCC N 1
ATOM 10978 C CA . PHE C 1 145 ? -10.340 44.648 13.730 1.000 27.049 145 PHE CCC CA 1
ATOM 10979 C C . PHE C 1 145 ? -11.610 44.220 12.974 1.000 24.052 145 PHE CCC C 1
ATOM 10980 O O . PHE C 1 145 ? -12.532 43.664 13.621 1.000 23.376 145 PHE CCC O 1
ATOM 10997 N N . ARG C 1 146 ? -11.679 44.460 11.666 1.000 24.734 146 ARG CCC N 1
ATOM 10998 C CA . ARG C 1 146 ? -12.817 44.021 10.826 1.000 25.206 146 ARG CCC CA 1
ATOM 10999 C C . ARG C 1 146 ? -12.896 42.490 10.879 1.000 23.945 146 ARG CCC C 1
ATOM 11000 O O . ARG C 1 146 ? -14.003 41.937 11.092 1.000 25.313 146 ARG CCC O 1
ATOM 11021 N N . GLN C 1 147 ? -11.751 41.823 10.689 1.000 22.084 147 GLN CCC N 1
ATOM 11022 C CA . GLN C 1 147 ? -11.705 40.338 10.697 1.000 23.874 147 GLN CCC CA 1
ATOM 11023 C C . GLN C 1 147 ? -12.078 39.832 12.091 1.000 20.394 147 GLN CCC C 1
ATOM 11024 O O . GLN C 1 147 ? -12.823 38.830 12.173 1.000 22.934 147 GLN CCC O 1
ATOM 11038 N N . LEU C 1 148 ? -11.568 40.454 13.151 1.000 20.753 148 LEU CCC N 1
ATOM 11039 C CA . LEU C 1 148 ? -11.853 40.057 14.551 1.000 21.991 148 LEU CCC CA 1
ATOM 11040 C C . LEU C 1 148 ? -13.331 40.294 14.880 1.000 24.147 148 LEU CCC C 1
ATOM 11041 O O . LEU C 1 148 ? -13.891 39.452 15.588 1.000 21.553 148 LEU CCC O 1
ATOM 11057 N N . ASP C 1 149 ? -13.935 41.396 14.410 1.000 22.941 149 ASP CCC N 1
ATOM 11058 C CA . ASP C 1 149 ? -15.381 41.632 14.622 1.000 23.651 149 ASP CCC CA 1
ATOM 11059 C C . ASP C 1 149 ? -16.178 40.429 14.106 1.000 18.938 149 ASP CCC C 1
ATOM 11060 O O . ASP C 1 149 ? -17.131 39.976 14.799 1.000 22.801 149 ASP CCC O 1
ATOM 11069 N N . ALA C 1 150 ? -15.846 39.937 12.918 1.000 20.336 150 ALA CCC N 1
ATOM 11070 C CA . ALA C 1 150 ? -16.584 38.825 12.267 1.000 21.809 150 ALA CCC CA 1
ATOM 11071 C C . ALA C 1 150 ? -16.362 37.516 13.045 1.000 20.384 150 ALA CCC C 1
ATOM 11072 O O . ALA C 1 150 ? -17.339 36.762 13.234 1.000 22.203 150 ALA CCC O 1
ATOM 11079 N N . ILE C 1 151 ? -15.148 37.282 13.550 1.000 19.217 151 ILE CCC N 1
ATOM 11080 C CA . ILE C 1 151 ? -14.855 36.094 14.398 1.000 19.106 151 ILE CCC CA 1
ATOM 11081 C C . ILE C 1 151 ? -15.655 36.205 15.699 1.000 19.932 151 ILE CCC C 1
ATOM 11082 O O . ILE C 1 151 ? -16.309 35.221 16.092 1.000 21.556 151 ILE CCC O 1
ATOM 11098 N N . LYS C 1 152 ? -15.623 37.359 16.365 1.000 21.025 152 LYS CCC N 1
ATOM 11099 C CA A LYS C 1 152 ? -16.352 37.565 17.637 0.600 23.004 152 LYS CCC CA 1
ATOM 11100 C CA B LYS C 1 152 ? -16.351 37.567 17.640 0.400 20.227 152 LYS CCC CA 1
ATOM 11101 C C . LYS C 1 152 ? -17.842 37.295 17.430 1.000 21.955 152 LYS CCC C 1
ATOM 11102 O O . LYS C 1 152 ? -18.454 36.652 18.319 1.000 23.463 152 LYS CCC O 1
ATOM 11138 N N . LYS C 1 153 ? -18.408 37.784 16.321 1.000 20.150 153 LYS CCC N 1
ATOM 11139 C CA . LYS C 1 153 ? -19.844 37.562 16.020 1.000 21.503 153 LYS CCC CA 1
ATOM 11140 C C . LYS C 1 153 ? -20.138 36.051 16.004 1.000 27.176 153 LYS CCC C 1
ATOM 11141 O O . LYS C 1 153 ? -21.232 35.645 16.404 1.000 24.527 153 LYS CCC O 1
ATOM 11160 N N . GLY C 1 154 ? -19.178 35.229 15.586 1.000 23.071 154 GLY CCC N 1
ATOM 11161 C CA . GLY C 1 154 ? -19.357 33.764 15.495 1.000 23.084 154 GLY CCC CA 1
ATOM 11162 C C . GLY C 1 154 ? -19.174 33.021 16.809 1.000 21.653 154 GLY CCC C 1
ATOM 11163 O O . GLY C 1 154 ? -19.530 31.859 16.858 1.000 24.043 154 GLY CCC O 1
ATOM 11167 N N . ILE C 1 155 ? -18.636 33.638 17.860 1.000 22.769 155 ILE CCC N 1
ATOM 11168 C CA . ILE C 1 155 ? -18.377 32.899 19.133 1.000 24.805 155 ILE CCC CA 1
ATOM 11169 C C . ILE C 1 155 ? -19.736 32.644 19.784 1.000 30.165 155 ILE CCC C 1
ATOM 11170 O O . ILE C 1 155 ? -20.445 33.612 20.086 1.000 26.682 155 ILE CCC O 1
ATOM 11186 N N . PRO C 1 156 ? -20.180 31.371 19.969 1.000 28.334 156 PRO CCC N 1
ATOM 11187 C CA . PRO C 1 156 ? -21.524 31.115 20.494 1.000 31.093 156 PRO CCC CA 1
ATOM 11188 C C . PRO C 1 156 ? -21.781 31.730 21.879 1.000 35.569 156 PRO CCC C 1
ATOM 11189 O O . PRO C 1 156 ? -22.835 32.329 22.054 1.000 32.738 156 PRO CCC O 1
ATOM 11200 N N . LYS C 1 157 ? -20.842 31.573 22.813 1.000 31.312 157 LYS CCC N 1
ATOM 11201 C CA . LYS C 1 157 ? -20.924 32.168 24.174 1.000 33.671 157 LYS CCC CA 1
ATOM 11202 C C . LYS C 1 157 ? -19.514 32.544 24.639 1.000 30.630 157 LYS CCC C 1
ATOM 11203 O O . LYS C 1 157 ? -18.552 31.901 24.190 1.000 26.180 157 LYS CCC O 1
ATOM 11222 N N . ALA C 1 158 ? -19.389 33.534 25.523 1.000 33.488 158 ALA CCC N 1
ATOM 11223 C CA . ALA C 1 158 ? -18.092 34.103 25.964 1.000 34.208 158 ALA CCC CA 1
ATOM 11224 C C . ALA C 1 158 ? -17.134 33.017 26.491 1.000 28.899 158 ALA CCC C 1
ATOM 11225 O O . ALA C 1 158 ? -15.929 33.140 26.282 1.000 27.284 158 ALA CCC O 1
ATOM 11232 N N . GLU C 1 159 ? -17.652 31.982 27.149 1.000 27.644 159 GLU CCC N 1
ATOM 11233 C CA A GLU C 1 159 ? -16.843 30.862 27.704 0.500 23.865 159 GLU CCC CA 1
ATOM 11234 C CA B GLU C 1 159 ? -16.818 30.880 27.706 0.500 26.577 159 GLU CCC CA 1
ATOM 11235 C C . GLU C 1 159 ? -16.071 30.153 26.573 1.000 20.955 159 GLU CCC C 1
ATOM 11236 O O . GLU C 1 159 ? -15.009 29.564 26.846 1.000 21.494 159 GLU CCC O 1
ATOM 11258 N N . ASP C 1 160 ? -16.591 30.197 25.346 1.000 19.421 160 ASP CCC N 1
ATOM 11259 C CA . ASP C 1 160 ? -15.985 29.464 24.194 1.000 18.302 160 ASP CCC CA 1
ATOM 11260 C C . ASP C 1 160 ? -14.654 30.096 23.749 1.000 21.201 160 ASP CCC C 1
ATOM 11261 O O . ASP C 1 160 ? -13.911 29.431 23.001 1.000 17.404 160 ASP CCC O 1
ATOM 11270 N N . TRP C 1 161 ? -14.330 31.321 24.167 1.000 20.106 161 TRP CCC N 1
ATOM 11271 C CA . TRP C 1 161 ? -12.980 31.903 23.872 1.000 21.732 161 TRP CCC CA 1
ATOM 11272 C C . TRP C 1 161 ? -11.880 31.001 24.458 1.000 21.962 161 TRP CCC C 1
ATOM 11273 O O . TRP C 1 161 ? -10.730 31.068 23.982 1.000 19.378 161 TRP CCC O 1
ATOM 11294 N N . SER C 1 162 ? -12.195 30.155 25.440 1.000 20.461 162 SER CCC N 1
ATOM 11295 C CA . SER C 1 162 ? -11.244 29.190 26.040 1.000 19.435 162 SER CCC CA 1
ATOM 11296 C C . SER C 1 162 ? -10.727 28.209 24.965 1.000 20.833 162 SER CCC C 1
ATOM 11297 O O . SER C 1 162 ? -9.701 27.573 25.187 1.000 22.129 162 SER CCC O 1
ATOM 11305 N N . ARG C 1 163 ? -11.436 28.072 23.841 1.000 16.443 163 ARG CCC N 1
ATOM 11306 C CA . ARG C 1 163 ? -11.115 27.098 22.767 1.000 15.352 163 ARG CCC CA 1
ATOM 11307 C C . ARG C 1 163 ? -10.616 27.814 21.509 1.000 16.463 163 ARG CCC C 1
ATOM 11308 O O . ARG C 1 163 ? -10.633 27.201 20.423 1.000 17.922 163 ARG CCC O 1
ATOM 11329 N N . VAL C 1 164 ? -10.203 29.069 21.633 1.000 14.912 164 VAL CCC N 1
ATOM 11330 C CA . VAL C 1 164 ? -9.708 29.883 20.501 1.000 15.728 164 VAL CCC CA 1
ATOM 11331 C C . VAL C 1 164 ? -8.220 30.192 20.712 1.000 16.544 164 VAL CCC C 1
ATOM 11332 O O . VAL C 1 164 ? -7.816 30.553 21.843 1.000 17.539 164 VAL CCC O 1
ATOM 11345 N N . VAL C 1 165 ? -7.456 30.090 19.638 1.000 15.071 165 VAL CCC N 1
ATOM 11346 C CA . VAL C 1 165 ? -6.094 30.658 19.517 1.000 16.253 165 VAL CCC CA 1
ATOM 11347 C C . VAL C 1 165 ? -6.106 31.528 18.271 1.000 15.807 165 VAL CCC C 1
ATOM 11348 O O . VAL C 1 165 ? -6.443 31.017 17.185 1.000 17.328 165 VAL CCC O 1
ATOM 11361 N N . ILE C 1 166 ? -5.745 32.801 18.392 1.000 15.496 166 ILE CCC N 1
ATOM 11362 C CA A ILE C 1 166 ? -5.711 33.713 17.213 0.600 17.175 166 ILE CCC CA 1
ATOM 11363 C CA B ILE C 1 166 ? -5.710 33.715 17.215 0.400 17.679 166 ILE CCC CA 1
ATOM 11364 C C . ILE C 1 166 ? -4.335 33.584 16.561 1.000 18.934 166 ILE CCC C 1
ATOM 11365 O O . ILE C 1 166 ? -3.330 33.492 17.315 1.000 19.103 166 ILE CCC O 1
ATOM 11395 N N . ALA C 1 167 ? -4.294 33.559 15.231 1.000 17.240 167 ALA CCC N 1
ATOM 11396 C CA . ALA C 1 167 ? -3.011 33.655 14.497 1.000 15.582 167 ALA CCC CA 1
ATOM 11397 C C . ALA C 1 167 ? -3.023 34.920 13.643 1.000 18.057 167 ALA CCC C 1
ATOM 11398 O O . ALA C 1 167 ? -3.954 35.104 12.850 1.000 18.283 167 ALA CCC O 1
ATOM 11405 N N . TYR C 1 168 ? -2.035 35.791 13.854 1.000 16.792 168 TYR CCC N 1
ATOM 11406 C CA . TYR C 1 168 ? -1.805 36.990 13.021 1.000 17.393 168 TYR CCC CA 1
ATOM 11407 C C . TYR C 1 168 ? -0.806 36.635 11.921 1.000 18.733 168 TYR CCC C 1
ATOM 11408 O O . TYR C 1 168 ? 0.336 36.247 12.227 1.000 19.939 168 TYR CCC O 1
ATOM 11426 N N . GLU C 1 169 ? -1.241 36.775 10.680 1.000 17.218 169 GLU CCC N 1
ATOM 11427 C CA . GLU C 1 169 ? -0.428 36.513 9.472 1.000 22.677 169 GLU CCC CA 1
ATOM 11428 C C . GLU C 1 169 ? -0.152 37.824 8.762 1.000 23.880 169 GLU CCC C 1
ATOM 11429 O O . GLU C 1 169 ? -1.051 38.413 8.189 1.000 29.305 169 GLU CCC O 1
ATOM 11441 N N . PRO C 1 170 ? 1.093 38.319 8.759 1.000 22.281 170 PRO CCC N 1
ATOM 11442 C CA . PRO C 1 170 ? 1.441 39.489 7.962 1.000 29.630 170 PRO CCC CA 1
ATOM 11443 C C . PRO C 1 170 ? 1.512 39.081 6.476 1.000 35.579 170 PRO CCC C 1
ATOM 11444 O O . PRO C 1 170 ? 2.597 38.896 5.956 1.000 39.511 170 PRO CCC O 1
ATOM 11455 N N . VAL C 1 171 ? 0.357 39.033 5.816 1.000 20.948 171 VAL CCC N 1
ATOM 11456 C CA . VAL C 1 171 ? 0.242 38.649 4.373 1.000 24.837 171 VAL CCC CA 1
ATOM 11457 C C . VAL C 1 171 ? 1.175 39.575 3.569 1.000 31.818 171 VAL CCC C 1
ATOM 11458 O O . VAL C 1 171 ? 1.767 39.107 2.607 1.000 38.954 171 VAL CCC O 1
ATOM 11471 N N A TRP C 1 172 ? 1.271 40.846 3.988 0.500 25.273 172 TRP CCC N 1
ATOM 11472 N N B TRP C 1 172 ? 1.256 40.845 4.001 0.500 47.130 172 TRP CCC N 1
ATOM 11473 C CA A TRP C 1 172 ? 2.118 41.905 3.373 0.500 32.367 172 TRP CCC CA 1
ATOM 11474 C CA B TRP C 1 172 ? 2.069 41.970 3.457 0.500 56.937 172 TRP CCC CA 1
ATOM 11475 C C A TRP C 1 172 ? 3.570 41.427 3.231 0.500 30.820 172 TRP CCC C 1
ATOM 11476 C C B TRP C 1 172 ? 3.524 41.546 3.288 0.500 37.460 172 TRP CCC C 1
ATOM 11477 O O A TRP C 1 172 ? 4.297 42.037 2.420 0.500 43.661 172 TRP CCC O 1
ATOM 11478 O O B TRP C 1 172 ? 4.201 42.061 2.365 0.500 38.087 172 TRP CCC O 1
ATOM 11519 N N A ALA C 1 173 ? 3.907 40.305 3.888 0.500 43.493 173 ALA CCC N 1
ATOM 11520 N N B ALA C 1 173 ? 3.987 40.678 4.180 0.500 36.986 173 ALA CCC N 1
ATOM 11521 C CA A ALA C 1 173 ? 5.052 39.412 3.561 0.500 47.108 173 ALA CCC CA 1
ATOM 11522 C CA B ALA C 1 173 ? 5.397 40.247 4.248 0.500 37.641 173 ALA CCC CA 1
ATOM 11523 C C A ALA C 1 173 ? 4.863 37.978 4.112 0.500 65.734 173 ALA CCC C 1
ATOM 11524 C C B ALA C 1 173 ? 5.552 38.888 3.560 0.500 42.785 173 ALA CCC C 1
ATOM 11525 O O A ALA C 1 173 ? 5.450 37.682 5.178 0.500 52.020 173 ALA CCC O 1
ATOM 11526 O O B ALA C 1 173 ? 6.491 38.744 2.775 0.500 33.011 173 ALA CCC O 1
ATOM 11539 N N A ILE C 1 174 ? 4.131 37.084 3.408 0.500 76.131 174 ILE CCC N 1
ATOM 11540 N N B ILE C 1 174 ? 4.661 37.934 3.850 0.500 88.396 174 ILE CCC N 1
ATOM 11541 C CA A ILE C 1 174 ? 3.879 35.652 3.822 0.500 50.451 174 ILE CCC CA 1
ATOM 11542 C CA B ILE C 1 174 ? 4.817 36.503 3.443 0.500 129.897 174 ILE CCC CA 1
ATOM 11543 C C A ILE C 1 174 ? 4.453 34.624 2.816 0.500 46.548 174 ILE CCC C 1
ATOM 11544 C C B ILE C 1 174 ? 4.333 36.341 1.996 0.500 134.800 174 ILE CCC C 1
ATOM 11545 O O A ILE C 1 174 ? 4.142 34.717 1.628 0.500 36.950 174 ILE CCC O 1
ATOM 11546 O O B ILE C 1 174 ? 3.112 36.454 1.758 0.500 108.431 174 ILE CCC O 1
ATOM 11577 N N A GLY C 1 175 ? 5.234 33.636 3.290 0.500 39.612 175 GLY CCC N 1
ATOM 11578 N N B GLY C 1 175 ? 5.266 36.105 1.068 0.500 128.111 175 GLY CCC N 1
ATOM 11579 C CA A GLY C 1 175 ? 5.951 32.643 2.456 0.500 39.605 175 GLY CCC CA 1
ATOM 11580 C CA B GLY C 1 175 ? 4.975 35.853 -0.356 0.500 113.318 175 GLY CCC CA 1
ATOM 11581 C C A GLY C 1 175 ? 7.049 33.283 1.606 0.500 37.905 175 GLY CCC C 1
ATOM 11582 C C B GLY C 1 175 ? 5.255 37.071 -1.220 0.500 101.917 175 GLY CCC C 1
ATOM 11583 O O A GLY C 1 175 ? 7.506 32.665 0.627 0.500 31.227 175 GLY CCC O 1
ATOM 11584 O O B GLY C 1 175 ? 5.070 36.974 -2.453 0.500 80.312 175 GLY CCC O 1
ATOM 11591 N N A THR C 1 176 ? 7.428 34.511 1.948 0.500 28.688 176 THR CCC N 1
ATOM 11592 N N B THR C 1 176 ? 5.688 38.178 -0.605 0.500 68.518 176 THR CCC N 1
ATOM 11593 C CA A THR C 1 176 ? 8.294 35.402 1.144 0.500 25.083 176 THR CCC CA 1
ATOM 11594 C CA B THR C 1 176 ? 6.022 39.449 -1.303 0.500 57.969 176 THR CCC CA 1
ATOM 11595 C C A THR C 1 176 ? 9.640 35.564 1.845 0.500 30.579 176 THR CCC C 1
ATOM 11596 C C B THR C 1 176 ? 7.545 39.534 -1.475 0.500 53.842 176 THR CCC C 1
ATOM 11597 O O A THR C 1 176 ? 10.495 36.263 1.269 0.500 36.427 176 THR CCC O 1
ATOM 11598 O O B THR C 1 176 ? 8.097 38.741 -2.263 0.500 56.447 176 THR CCC O 1
ATOM 11619 N N A GLY C 1 177 ? 9.783 34.995 3.050 0.500 23.839 177 GLY CCC N 1
ATOM 11620 N N B GLY C 1 177 ? 8.190 40.456 -0.757 0.500 51.379 177 GLY CCC N 1
ATOM 11621 C CA A GLY C 1 177 ? 10.948 35.195 3.937 0.500 26.696 177 GLY CCC CA 1
ATOM 11622 C CA B GLY C 1 177 ? 9.643 40.694 -0.802 0.500 56.895 177 GLY CCC CA 1
ATOM 11623 C C A GLY C 1 177 ? 10.960 36.560 4.608 0.500 24.902 177 GLY CCC C 1
ATOM 11624 C C B GLY C 1 177 ? 10.094 41.468 0.419 0.500 59.488 177 GLY CCC C 1
ATOM 11625 O O A GLY C 1 177 ? 11.881 36.807 5.400 0.500 28.351 177 GLY CCC O 1
ATOM 11626 O O B GLY C 1 177 ? 11.267 41.331 0.803 0.500 70.421 177 GLY CCC O 1
ATOM 11633 N N A LYS C 1 178 ? 9.997 37.432 4.285 0.500 25.348 178 LYS CCC N 1
ATOM 11634 N N B LYS C 1 178 ? 9.185 42.256 1.004 0.500 67.038 178 LYS CCC N 1
ATOM 11635 C CA A LYS C 1 178 ? 9.893 38.805 4.850 0.500 28.453 178 LYS CCC CA 1
ATOM 11636 C CA B LYS C 1 178 ? 9.390 42.977 2.289 0.500 65.023 178 LYS CCC CA 1
ATOM 11637 C C A LYS C 1 178 ? 9.121 38.694 6.169 0.500 26.434 178 LYS CCC C 1
ATOM 11638 C C B LYS C 1 178 ? 9.643 41.940 3.393 0.500 62.338 178 LYS CCC C 1
ATOM 11639 O O A LYS C 1 178 ? 7.898 38.949 6.179 0.500 31.918 178 LYS CCC O 1
ATOM 11640 O O B LYS C 1 178 ? 9.443 40.734 3.119 0.500 63.626 178 LYS CCC O 1
ATOM 11677 N N A THR C 1 179 ? 9.816 38.346 7.250 0.500 21.314 179 THR CCC N 1
ATOM 11678 N N B THR C 1 179 ? 10.071 42.391 4.581 0.500 45.017 179 THR CCC N 1
ATOM 11679 C CA A THR C 1 179 ? 9.245 38.161 8.591 0.500 18.345 179 THR CCC CA 1
ATOM 11680 C CA B THR C 1 179 ? 10.326 41.542 5.779 0.500 37.952 179 THR CCC CA 1
ATOM 11681 C C A THR C 1 179 ? 9.025 39.517 9.262 0.500 24.701 179 THR CCC C 1
ATOM 11682 C C B THR C 1 179 ? 9.576 42.118 6.982 0.500 32.868 179 THR CCC C 1
ATOM 11683 O O A THR C 1 179 ? 9.923 40.387 9.128 0.500 25.612 179 THR CCC O 1
ATOM 11684 O O B THR C 1 179 ? 9.671 43.333 7.217 0.500 35.406 179 THR CCC O 1
ATOM 11705 N N A ALA C 1 180 ? 7.864 39.729 9.893 0.500 22.455 180 ALA CCC N 1
ATOM 11706 N N B ALA C 1 180 ? 8.850 41.274 7.717 0.500 28.103 180 ALA CCC N 1
ATOM 11707 C CA A ALA C 1 180 ? 7.665 40.921 10.741 0.500 25.634 180 ALA CCC CA 1
ATOM 11708 C CA B ALA C 1 180 ? 8.232 41.655 9.003 0.500 26.905 180 ALA CCC CA 1
ATOM 11709 C C A ALA C 1 180 ? 8.893 40.980 11.647 0.500 24.616 180 ALA CCC C 1
ATOM 11710 C C B ALA C 1 180 ? 9.267 41.440 10.110 0.500 28.607 180 ALA CCC C 1
ATOM 11711 O O A ALA C 1 180 ? 9.236 39.888 12.236 0.500 23.223 180 ALA CCC O 1
ATOM 11712 O O B ALA C 1 180 ? 9.836 40.338 10.171 0.500 27.990 180 ALA CCC O 1
ATOM 11725 N N A SER C 1 181 ? 9.604 42.111 11.698 0.500 33.612 181 SER CCC N 1
ATOM 11726 N N B SER C 1 181 ? 9.505 42.465 10.935 0.500 33.095 181 SER CCC N 1
ATOM 11727 C CA A SER C 1 181 ? 10.597 42.270 12.782 0.500 32.668 181 SER CCC CA 1
ATOM 11728 C CA B SER C 1 181 ? 10.393 42.438 12.128 0.500 36.745 181 SER CCC CA 1
ATOM 11729 C C A SER C 1 181 ? 9.803 41.854 13.998 0.500 35.314 181 SER CCC C 1
ATOM 11730 C C B SER C 1 181 ? 9.607 42.014 13.366 0.500 26.728 181 SER CCC C 1
ATOM 11731 O O A SER C 1 181 ? 8.569 41.978 13.996 0.500 32.477 181 SER CCC O 1
ATOM 11732 O O B SER C 1 181 ? 8.376 42.030 13.366 0.500 33.515 181 SER CCC O 1
ATOM 11747 N N A PRO C 1 182 ? 10.464 41.378 15.069 0.500 37.605 182 PRO CCC N 1
ATOM 11748 N N B PRO C 1 182 ? 10.302 41.624 14.462 0.500 28.250 182 PRO CCC N 1
ATOM 11749 C CA A PRO C 1 182 ? 9.775 41.149 16.331 0.500 32.873 182 PRO CCC CA 1
ATOM 11750 C CA B PRO C 1 182 ? 9.674 41.282 15.752 0.500 27.412 182 PRO CCC CA 1
ATOM 11751 C C A PRO C 1 182 ? 9.014 42.405 16.779 0.500 40.089 182 PRO CCC C 1
ATOM 11752 C C B PRO C 1 182 ? 9.007 42.397 16.591 0.500 38.878 182 PRO CCC C 1
ATOM 11753 O O A PRO C 1 182 ? 7.965 42.240 17.363 0.500 27.328 182 PRO CCC O 1
ATOM 11754 O O B PRO C 1 182 ? 8.014 42.156 17.284 0.500 37.322 182 PRO CCC O 1
ATOM 11775 N N . GLU C 1 183 ? 9.557 43.608 16.526 1.000 31.961 183 GLU CCC N 1
ATOM 11776 C CA . GLU C 1 183 ? 8.904 44.872 16.952 1.000 35.021 183 GLU CCC CA 1
ATOM 11777 C C . GLU C 1 183 ? 7.577 45.047 16.191 1.000 24.535 183 GLU CCC C 1
ATOM 11778 O O . GLU C 1 183 ? 6.576 45.430 16.832 1.000 27.007 183 GLU CCC O 1
ATOM 11790 N N . GLN C 1 184 ? 7.554 44.744 14.892 1.000 23.543 184 GLN CCC N 1
ATOM 11791 C CA . GLN C 1 184 ? 6.323 44.909 14.076 1.000 29.471 184 GLN CCC CA 1
ATOM 11792 C C . GLN C 1 184 ? 5.292 43.883 14.541 1.000 32.685 184 GLN CCC C 1
ATOM 11793 O O . GLN C 1 184 ? 4.081 44.249 14.614 1.000 27.068 184 GLN CCC O 1
ATOM 11807 N N . ALA C 1 185 ? 5.742 42.665 14.878 1.000 26.871 185 ALA CCC N 1
ATOM 11808 C CA . ALA C 1 185 ? 4.824 41.599 15.346 1.000 27.180 185 ALA CCC CA 1
ATOM 11809 C C . ALA C 1 185 ? 4.218 42.045 16.672 1.000 25.004 185 ALA CCC C 1
ATOM 11810 O O . ALA C 1 185 ? 2.978 42.041 16.828 1.000 26.181 185 ALA CCC O 1
ATOM 11817 N N . GLN C 1 186 ? 5.059 42.447 17.621 1.000 24.195 186 GLN CCC N 1
ATOM 11818 C CA . GLN C 1 186 ? 4.622 42.877 18.968 1.000 21.809 186 GLN CCC CA 1
ATOM 11819 C C . GLN C 1 186 ? 3.607 44.020 18.884 1.000 23.474 186 GLN CCC C 1
ATOM 11820 O O . GLN C 1 186 ? 2.632 43.997 19.653 1.000 24.869 186 GLN CCC O 1
ATOM 11834 N N . GLU C 1 187 ? 3.817 44.984 17.990 1.000 26.141 187 GLU CCC N 1
ATOM 11835 C CA . GLU C 1 187 ? 2.914 46.150 17.823 1.000 26.010 187 GLU CCC CA 1
ATOM 11836 C C . GLU C 1 187 ? 1.500 45.663 17.472 1.000 25.102 187 GLU CCC C 1
ATOM 11837 O O . GLU C 1 187 ? 0.535 46.131 18.094 1.000 26.794 187 GLU CCC O 1
ATOM 11849 N N . VAL C 1 188 ? 1.395 44.747 16.514 1.000 22.508 188 VAL CCC N 1
ATOM 11850 C CA . VAL C 1 188 ? 0.067 44.236 16.069 1.000 22.974 188 VAL CCC CA 1
ATOM 11851 C C . VAL C 1 188 ? -0.536 43.411 17.210 1.000 24.223 188 VAL CCC C 1
ATOM 11852 O O . VAL C 1 188 ? -1.719 43.613 17.519 1.000 22.518 188 VAL CCC O 1
ATOM 11865 N N . HIS C 1 189 ? 0.238 42.511 17.816 1.000 24.594 189 HIS CCC N 1
ATOM 11866 C CA . HIS C 1 189 ? -0.285 41.607 18.869 1.000 21.593 189 HIS CCC CA 1
ATOM 11867 C C . HIS C 1 189 ? -0.803 42.438 20.045 1.000 21.575 189 HIS CCC C 1
ATOM 11868 O O . HIS C 1 189 ? -1.856 42.131 20.594 1.000 24.731 189 HIS CCC O 1
ATOM 11883 N N . HIS C 1 190 ? -0.085 43.492 20.424 1.000 23.629 190 HIS CCC N 1
ATOM 11884 C CA . HIS C 1 190 ? -0.520 44.373 21.531 1.000 25.202 190 HIS CCC CA 1
ATOM 11885 C C . HIS C 1 190 ? -1.863 45.029 21.151 1.000 20.769 190 HIS CCC C 1
ATOM 11886 O O . HIS C 1 190 ? -2.752 45.104 22.027 1.000 23.197 190 HIS CCC O 1
ATOM 11901 N N . ALA C 1 191 ? -1.999 45.484 19.903 1.000 22.773 191 ALA CCC N 1
ATOM 11902 C CA . ALA C 1 191 ? -3.233 46.148 19.419 1.000 25.837 191 ALA CCC CA 1
ATOM 11903 C C . ALA C 1 191 ? -4.399 45.155 19.445 1.000 27.366 191 ALA CCC C 1
ATOM 11904 O O . ALA C 1 191 ? -5.518 45.546 19.852 1.000 23.176 191 ALA CCC O 1
ATOM 11911 N N . VAL C 1 192 ? -4.154 43.907 19.063 1.000 23.599 192 VAL CCC N 1
ATOM 11912 C CA . VAL C 1 192 ? -5.206 42.851 19.071 1.000 21.434 192 VAL CCC CA 1
ATOM 11913 C C . VAL C 1 192 ? -5.599 42.584 20.524 1.000 20.058 192 VAL CCC C 1
ATOM 11914 O O . VAL C 1 192 ? -6.805 42.453 20.806 1.000 23.005 192 VAL CCC O 1
ATOM 11927 N N . ARG C 1 193 ? -4.635 42.521 21.444 1.000 23.204 193 ARG CCC N 1
ATOM 11928 C CA . ARG C 1 193 ? -4.976 42.212 22.848 1.000 22.364 193 ARG CCC CA 1
ATOM 11929 C C . ARG C 1 193 ? -5.796 43.360 23.449 1.000 22.293 193 ARG CCC C 1
ATOM 11930 O O . ARG C 1 193 ? -6.759 43.072 24.182 1.000 22.990 193 ARG CCC O 1
ATOM 11951 N N . GLN C 1 194 ? -5.470 44.611 23.106 1.000 25.442 194 GLN CCC N 1
ATOM 11952 C CA A GLN C 1 194 ? -6.241 45.795 23.583 0.500 29.129 194 GLN CCC CA 1
ATOM 11953 C CA B GLN C 1 194 ? -6.245 45.787 23.589 0.500 27.861 194 GLN CCC CA 1
ATOM 11954 C C . GLN C 1 194 ? -7.663 45.716 23.003 1.000 28.340 194 GLN CCC C 1
ATOM 11955 O O . GLN C 1 194 ? -8.622 46.022 23.732 1.000 28.080 194 GLN CCC O 1
ATOM 11981 N N . TRP C 1 195 ? -7.799 45.284 21.753 1.000 24.240 195 TRP CCC N 1
ATOM 11982 C CA . TRP C 1 195 ? -9.137 45.136 21.113 1.000 26.713 195 TRP CCC CA 1
ATOM 11983 C C . TRP C 1 195 ? -9.932 44.099 21.912 1.000 22.862 195 TRP CCC C 1
ATOM 11984 O O . TRP C 1 195 ? -11.117 44.345 22.196 1.000 23.346 195 TRP CCC O 1
ATOM 12005 N N . LEU C 1 196 ? -9.303 42.988 22.315 1.000 23.317 196 LEU CCC N 1
ATOM 12006 C CA . LEU C 1 196 ? -10.008 41.933 23.087 1.000 22.012 196 LEU CCC CA 1
ATOM 12007 C C . LEU C 1 196 ? -10.450 42.483 24.439 1.000 23.153 196 LEU CCC C 1
ATOM 12008 O O . LEU C 1 196 ? -11.549 42.137 24.897 1.000 25.313 196 LEU CCC O 1
ATOM 12024 N N . GLU C 1 197 ? -9.600 43.284 25.073 1.000 24.883 197 GLU CCC N 1
ATOM 12025 C CA . GLU C 1 197 ? -9.895 43.849 26.412 1.000 25.727 197 GLU CCC CA 1
ATOM 12026 C C . GLU C 1 197 ? -11.167 44.703 26.326 1.000 24.140 197 GLU CCC C 1
ATOM 12027 O O . GLU C 1 197 ? -12.037 44.550 27.185 1.000 28.802 197 GLU CCC O 1
ATOM 12039 N N . LYS C 1 198 ? -11.267 45.528 25.289 1.000 27.751 198 LYS CCC N 1
ATOM 12040 C CA . LYS C 1 198 ? -12.379 46.510 25.112 1.000 26.624 198 LYS CCC CA 1
ATOM 12041 C C . LYS C 1 198 ? -13.642 45.814 24.590 1.000 32.965 198 LYS CCC C 1
ATOM 12042 O O . LYS C 1 198 ? -14.732 46.203 25.016 1.000 35.641 198 LYS CCC O 1
ATOM 12061 N N . ASN C 1 199 ? -13.513 44.822 23.716 1.000 26.023 199 ASN CCC N 1
ATOM 12062 C CA . ASN C 1 199 ? -14.666 44.243 22.976 1.000 27.812 199 ASN CCC CA 1
ATOM 12063 C C . ASN C 1 199 ? -15.148 42.922 23.566 1.000 32.284 199 ASN CCC C 1
ATOM 12064 O O . ASN C 1 199 ? -16.290 42.528 23.228 1.000 32.085 199 ASN CCC O 1
ATOM 12075 N N . VAL C 1 200 ? -14.331 42.236 24.356 1.000 23.712 200 VAL CCC N 1
ATOM 12076 C CA . VAL C 1 200 ? -14.736 40.944 24.955 1.000 24.487 200 VAL CCC CA 1
ATOM 12077 C C . VAL C 1 200 ? -14.664 41.106 26.471 1.000 28.964 200 VAL CCC C 1
ATOM 12078 O O . VAL C 1 200 ? -15.704 41.355 27.081 1.000 29.095 200 VAL CCC O 1
ATOM 12091 N N . SER C 1 201 ? -13.479 41.042 27.065 1.000 23.649 201 SER CCC N 1
ATOM 12092 C CA . SER C 1 201 ? -13.279 41.207 28.520 1.000 24.752 201 SER CCC CA 1
ATOM 12093 C C . SER C 1 201 ? -11.790 41.235 28.820 1.000 24.101 201 SER CCC C 1
ATOM 12094 O O . SER C 1 201 ? -10.998 40.709 27.995 1.000 22.954 201 SER CCC O 1
ATOM 12102 N N . GLN C 1 202 ? -11.412 41.793 29.967 1.000 23.963 202 GLN CCC N 1
ATOM 12103 C CA A GLN C 1 202 ? -9.999 41.760 30.431 0.600 29.173 202 GLN CCC CA 1
ATOM 12104 C CA B GLN C 1 202 ? -10.004 41.761 30.437 0.400 27.632 202 GLN CCC CA 1
ATOM 12105 C C . GLN C 1 202 ? -9.593 40.298 30.663 1.000 24.518 202 GLN CCC C 1
ATOM 12106 O O . GLN C 1 202 ? -8.450 39.961 30.342 1.000 25.297 202 GLN CCC O 1
ATOM 12132 N N . ALA C 1 203 ? -10.502 39.476 31.195 1.000 24.769 203 ALA CCC N 1
ATOM 12133 C CA . ALA C 1 203 ? -10.236 38.054 31.515 1.000 28.464 203 ALA CCC CA 1
ATOM 12134 C C . ALA C 1 203 ? -9.861 37.299 30.226 1.000 23.747 203 ALA CCC C 1
ATOM 12135 O O . ALA C 1 203 ? -8.856 36.554 30.226 1.000 23.689 203 ALA CCC O 1
ATOM 12142 N N . VAL C 1 204 ? -10.625 37.498 29.162 1.000 21.937 204 VAL CCC N 1
ATOM 12143 C CA . VAL C 1 204 ? -10.327 36.829 27.861 1.000 22.810 204 VAL CCC CA 1
ATOM 12144 C C . VAL C 1 204 ? -9.029 37.404 27.284 1.000 22.156 204 VAL CCC C 1
ATOM 12145 O O . VAL C 1 204 ? -8.169 36.610 26.854 1.000 23.988 204 VAL CCC O 1
ATOM 12158 N N . ALA C 1 205 ? -8.853 38.721 27.284 1.000 22.374 205 ALA CCC N 1
ATOM 12159 C CA . ALA C 1 205 ? -7.651 39.380 26.733 1.000 24.612 205 ALA CCC CA 1
ATOM 12160 C C . ALA C 1 205 ? -6.394 38.818 27.402 1.000 24.058 205 ALA CCC C 1
ATOM 12161 O O . ALA C 1 205 ? -5.405 38.548 26.668 1.000 25.466 205 ALA CCC O 1
ATOM 12168 N N . SER C 1 206 ? -6.418 38.624 28.721 1.000 24.958 206 SER CCC N 1
ATOM 12169 C CA A SER C 1 206 ? -5.217 38.206 29.494 0.500 24.054 206 SER CCC CA 1
ATOM 12170 C CA B SER C 1 206 ? -5.222 38.201 29.502 0.500 24.576 206 SER CCC CA 1
ATOM 12171 C C . SER C 1 206 ? -4.901 36.722 29.264 1.000 24.530 206 SER CCC C 1
ATOM 12172 O O . SER C 1 206 ? -3.733 36.340 29.488 1.000 26.655 206 SER CCC O 1
ATOM 12186 N N . SER C 1 207 ? -5.892 35.908 28.873 1.000 20.372 207 SER CCC N 1
ATOM 12187 C CA A SER C 1 207 ? -5.753 34.429 28.778 0.600 24.081 207 SER CCC CA 1
ATOM 12188 C CA B SER C 1 207 ? -5.764 34.425 28.778 0.400 22.882 207 SER CCC CA 1
ATOM 12189 C C . SER C 1 207 ? -5.591 33.976 27.320 1.000 21.398 207 SER CCC C 1
ATOM 12190 O O . SER C 1 207 ? -5.106 32.841 27.112 1.000 22.687 207 SER CCC O 1
ATOM 12204 N N . LEU C 1 208 ? -6.003 34.786 26.351 1.000 19.704 208 LEU CCC N 1
ATOM 12205 C CA . LEU C 1 208 ? -6.053 34.304 24.948 1.000 18.749 208 LEU CCC CA 1
ATOM 12206 C C . LEU C 1 208 ? -4.661 34.298 24.317 1.000 17.786 208 LEU CCC C 1
ATOM 12207 O O . LEU C 1 208 ? -3.976 35.346 24.326 1.000 20.171 208 LEU CCC O 1
ATOM 12223 N N . ARG C 1 209 ? -4.265 33.185 23.713 1.000 16.326 209 ARG CCC N 1
ATOM 12224 C CA . ARG C 1 209 ? -2.984 33.133 22.960 1.000 16.980 209 ARG CCC CA 1
ATOM 12225 C C . ARG C 1 209 ? -3.154 33.829 21.611 1.000 17.743 209 ARG CCC C 1
ATOM 12226 O O . ARG C 1 209 ? -4.044 33.469 20.831 1.000 17.571 209 ARG CCC O 1
ATOM 12247 N N . ILE C 1 210 ? -2.284 34.796 21.348 1.000 18.567 210 ILE CCC N 1
ATOM 12248 C CA . ILE C 1 210 ? -2.169 35.481 20.038 1.000 17.397 210 ILE CCC CA 1
ATOM 12249 C C . ILE C 1 210 ? -0.838 35.031 19.441 1.000 18.194 210 ILE CCC C 1
ATOM 12250 O O . ILE C 1 210 ? 0.219 35.384 20.014 1.000 18.486 210 ILE CCC O 1
ATOM 12266 N N . THR C 1 211 ? -0.905 34.210 18.399 1.000 15.552 211 THR CCC N 1
ATOM 12267 C CA . THR C 1 211 ? 0.289 33.576 17.786 1.000 16.073 211 THR CCC CA 1
ATOM 12268 C C . THR C 1 211 ? 0.634 34.295 16.491 1.000 18.274 211 THR CCC C 1
ATOM 12269 O O . THR C 1 211 ? -0.241 34.910 15.856 1.000 18.473 211 THR CCC O 1
ATOM 12280 N N . TYR C 1 212 ? 1.907 34.237 16.125 1.000 17.016 212 TYR CCC N 1
ATOM 12281 C CA . TYR C 1 212 ? 2.451 34.920 14.932 1.000 19.126 212 TYR CCC CA 1
ATOM 12282 C C . TYR C 1 212 ? 2.600 33.902 13.797 1.000 16.842 212 TYR CCC C 1
ATOM 12283 O O . TYR C 1 212 ? 3.186 32.854 14.006 1.000 19.994 212 TYR CCC O 1
ATOM 12301 N N A GLY C 1 213 ? 2.041 34.226 12.628 0.500 19.671 213 GLY CCC N 1
ATOM 12302 N N B GLY C 1 213 ? 2.129 34.222 12.593 0.500 17.304 213 GLY CCC N 1
ATOM 12303 C CA A GLY C 1 213 ? 1.923 33.337 11.458 0.500 21.932 213 GLY CCC CA 1
ATOM 12304 C CA B GLY C 1 213 ? 2.463 33.460 11.370 0.500 23.366 213 GLY CCC CA 1
ATOM 12305 C C A GLY C 1 213 ? 2.677 33.876 10.250 0.500 21.092 213 GLY CCC C 1
ATOM 12306 C C B GLY C 1 213 ? 3.240 34.327 10.391 0.500 21.901 213 GLY CCC C 1
ATOM 12307 O O A GLY C 1 213 ? 2.338 33.491 9.107 0.500 18.740 213 GLY CCC O 1
ATOM 12308 O O B GLY C 1 213 ? 3.047 35.541 10.420 0.500 22.944 213 GLY CCC O 1
ATOM 12315 N N A GLY C 1 214 ? 3.683 34.712 10.482 0.500 20.238 214 GLY CCC N 1
ATOM 12316 N N B GLY C 1 214 ? 4.140 33.748 9.600 0.500 20.628 214 GLY CCC N 1
ATOM 12317 C CA A GLY C 1 214 ? 4.597 35.152 9.412 0.500 18.854 214 GLY CCC CA 1
ATOM 12318 C CA B GLY C 1 214 ? 4.787 34.461 8.483 0.500 23.495 214 GLY CCC CA 1
ATOM 12319 C C A GLY C 1 214 ? 5.688 34.136 9.156 0.500 20.361 214 GLY CCC C 1
ATOM 12320 C C B GLY C 1 214 ? 6.294 34.333 8.498 0.500 18.288 214 GLY CCC C 1
ATOM 12321 O O A GLY C 1 214 ? 5.561 32.998 9.612 0.500 20.402 214 GLY CCC O 1
ATOM 12322 O O B GLY C 1 214 ? 6.960 35.224 9.055 0.500 16.925 214 GLY CCC O 1
ATOM 12329 N N A SER C 1 215 ? 6.745 34.526 8.449 0.500 21.456 215 SER CCC N 1
ATOM 12330 N N B SER C 1 215 ? 6.828 33.277 7.882 0.500 21.517 215 SER CCC N 1
ATOM 12331 C CA A SER C 1 215 ? 7.949 33.682 8.265 0.500 21.994 215 SER CCC CA 1
ATOM 12332 C CA B SER C 1 215 ? 8.286 33.113 7.673 0.500 19.493 215 SER CCC CA 1
ATOM 12333 C C A SER C 1 215 ? 8.571 33.406 9.636 0.500 20.624 215 SER CCC C 1
ATOM 12334 C C B SER C 1 215 ? 8.983 33.043 9.048 0.500 21.189 215 SER CCC C 1
ATOM 12335 O O A SER C 1 215 ? 9.073 34.340 10.277 0.500 23.732 215 SER CCC O 1
ATOM 12336 O O B SER C 1 215 ? 9.985 33.787 9.272 0.500 18.850 215 SER CCC O 1
ATOM 12351 N N A VAL C 1 216 ? 8.480 32.158 10.078 0.500 24.030 216 VAL CCC N 1
ATOM 12352 N N B VAL C 1 216 ? 8.472 32.170 9.930 0.500 22.685 216 VAL CCC N 1
ATOM 12353 C CA A VAL C 1 216 ? 9.124 31.713 11.340 0.500 22.795 216 VAL CCC CA 1
ATOM 12354 C CA B VAL C 1 216 ? 9.110 31.772 11.223 0.500 21.138 216 VAL CCC CA 1
ATOM 12355 C C A VAL C 1 216 ? 10.159 30.658 10.970 0.500 20.980 216 VAL CCC C 1
ATOM 12356 C C B VAL C 1 216 ? 10.164 30.709 10.904 0.500 18.713 216 VAL CCC C 1
ATOM 12357 O O A VAL C 1 216 ? 9.792 29.669 10.302 0.500 26.045 216 VAL CCC O 1
ATOM 12358 O O B VAL C 1 216 ? 9.805 29.744 10.183 0.500 21.233 216 VAL CCC O 1
ATOM 12383 N N . THR C 1 217 ? 11.389 30.875 11.412 1.000 21.594 217 THR CCC N 1
ATOM 12384 C CA . THR C 1 217 ? 12.544 29.983 11.169 1.000 24.778 217 THR CCC CA 1
ATOM 12385 C C . THR C 1 217 ? 13.202 29.665 12.504 1.000 21.301 217 THR CCC C 1
ATOM 12386 O O . THR C 1 217 ? 12.936 30.396 13.501 1.000 20.766 217 THR CCC O 1
ATOM 12397 N N . ALA C 1 218 ? 14.071 28.652 12.535 1.000 22.471 218 ALA CCC N 1
ATOM 12398 C CA . ALA C 1 218 ? 14.864 28.361 13.753 1.000 23.815 218 ALA CCC CA 1
ATOM 12399 C C . ALA C 1 218 ? 15.682 29.607 14.140 1.000 20.519 218 ALA CCC C 1
ATOM 12400 O O . ALA C 1 218 ? 15.886 29.830 15.344 1.000 21.002 218 ALA CCC O 1
ATOM 12407 N N . ALA C 1 219 ? 16.110 30.409 13.156 1.000 24.193 219 ALA CCC N 1
ATOM 12408 C CA . ALA C 1 219 ? 17.003 31.567 13.362 1.000 23.944 219 ALA CCC CA 1
ATOM 12409 C C . ALA C 1 219 ? 16.265 32.763 13.972 1.000 25.547 219 ALA CCC C 1
ATOM 12410 O O . ALA C 1 219 ? 16.940 33.575 14.620 1.000 27.132 219 ALA CCC O 1
ATOM 12417 N N . ASN C 1 220 ? 14.947 32.920 13.762 1.000 20.458 220 ASN CCC N 1
ATOM 12418 C CA . ASN C 1 220 ? 14.252 34.145 14.241 1.000 20.230 220 ASN CCC CA 1
ATOM 12419 C C . ASN C 1 220 ? 13.219 33.831 15.337 1.000 20.013 220 ASN CCC C 1
ATOM 12420 O O . ASN C 1 220 ? 12.685 34.813 15.935 1.000 21.617 220 ASN CCC O 1
ATOM 12431 N N . CYS C 1 221 ? 13.012 32.562 15.676 1.000 20.635 221 CYS CCC N 1
ATOM 12432 C CA . CYS C 1 221 ? 11.851 32.188 16.529 1.000 19.373 221 CYS CCC CA 1
ATOM 12433 C C . CYS C 1 221 ? 12.059 32.666 17.978 1.000 23.207 221 CYS CCC C 1
ATOM 12434 O O . CYS C 1 221 ? 11.088 33.095 18.596 1.000 21.877 221 CYS CCC O 1
ATOM 12442 N N . LYS C 1 222 ? 13.268 32.613 18.533 1.000 22.188 222 LYS CCC N 1
ATOM 12443 C CA . LYS C 1 222 ? 13.469 32.978 19.964 1.000 21.946 222 LYS CCC CA 1
ATOM 12444 C C . LYS C 1 222 ? 13.231 34.479 20.163 1.000 20.696 222 LYS CCC C 1
ATOM 12445 O O . LYS C 1 222 ? 12.588 34.830 21.176 1.000 21.329 222 LYS CCC O 1
ATOM 12464 N N . GLU C 1 223 ? 13.671 35.339 19.238 1.000 21.304 223 GLU CCC N 1
ATOM 12465 C CA A GLU C 1 223 ? 13.481 36.808 19.370 0.500 26.270 223 GLU CCC CA 1
ATOM 12466 C CA B GLU C 1 223 ? 13.485 36.814 19.346 0.500 26.391 223 GLU CCC CA 1
ATOM 12467 C C . GLU C 1 223 ? 11.992 37.153 19.247 1.000 19.988 223 GLU CCC C 1
ATOM 12468 O O . GLU C 1 223 ? 11.543 38.061 19.958 1.000 22.922 223 GLU CCC O 1
ATOM 12490 N N . LEU C 1 224 ? 11.247 36.449 18.399 1.000 20.909 224 LEU CCC N 1
ATOM 12491 C CA . LEU C 1 224 ? 9.775 36.654 18.328 1.000 21.998 224 LEU CCC CA 1
ATOM 12492 C C . LEU C 1 224 ? 9.122 36.187 19.639 1.000 18.719 224 LEU CCC C 1
ATOM 12493 O O . LEU C 1 224 ? 8.253 36.934 20.185 1.000 21.686 224 LEU CCC O 1
ATOM 12509 N N . ALA C 1 225 ? 9.505 35.020 20.153 1.000 21.206 225 ALA CCC N 1
ATOM 12510 C CA . ALA C 1 225 ? 8.837 34.378 21.310 1.000 18.861 225 ALA CCC CA 1
ATOM 12511 C C . ALA C 1 225 ? 8.983 35.290 22.537 1.000 19.994 225 ALA CCC C 1
ATOM 12512 O O . ALA C 1 225 ? 8.107 35.286 23.408 1.000 21.005 225 ALA CCC O 1
ATOM 12519 N N . LYS C 1 226 ? 10.091 36.018 22.645 1.000 22.710 226 LYS CCC N 1
ATOM 12520 C CA A LYS C 1 226 ? 10.391 36.852 23.840 0.500 23.152 226 LYS CCC CA 1
ATOM 12521 C CA B LYS C 1 226 ? 10.394 36.858 23.836 0.500 20.833 226 LYS CCC CA 1
ATOM 12522 C C . LYS C 1 226 ? 9.430 38.047 23.922 1.000 24.396 226 LYS CCC C 1
ATOM 12523 O O . LYS C 1 226 ? 9.320 38.624 25.010 1.000 26.130 226 LYS CCC O 1
ATOM 12559 N N . LYS C 1 227 ? 8.763 38.409 22.825 1.000 21.676 227 LYS CCC N 1
ATOM 12560 C CA . LYS C 1 227 ? 7.866 39.589 22.830 1.000 23.097 227 LYS CCC CA 1
ATOM 12561 C C . LYS C 1 227 ? 6.690 39.290 23.749 1.000 23.284 227 LYS CCC C 1
ATOM 12562 O O . LYS C 1 227 ? 6.158 38.179 23.745 1.000 22.162 227 LYS CCC O 1
ATOM 12581 N N . PRO C 1 228 ? 6.306 40.240 24.632 1.000 24.239 228 PRO CCC N 1
ATOM 12582 C CA . PRO C 1 228 ? 5.326 39.958 25.677 1.000 20.874 228 PRO CCC CA 1
ATOM 12583 C C . PRO C 1 228 ? 3.921 39.585 25.171 1.000 21.520 228 PRO CCC C 1
ATOM 12584 O O . PRO C 1 228 ? 3.268 38.821 25.860 1.000 23.102 228 PRO CCC O 1
ATOM 12595 N N . ASP C 1 229 ? 3.518 40.063 24.000 1.000 21.211 229 ASP CCC N 1
ATOM 12596 C CA . ASP C 1 229 ? 2.159 39.758 23.461 1.000 21.623 229 ASP CCC CA 1
ATOM 12597 C C . ASP C 1 229 ? 2.231 38.680 22.362 1.000 22.499 229 ASP CCC C 1
ATOM 12598 O O . ASP C 1 229 ? 1.182 38.381 21.764 1.000 20.614 229 ASP CCC O 1
ATOM 12607 N N . VAL C 1 230 ? 3.402 38.094 22.106 1.000 19.565 230 VAL CCC N 1
ATOM 12608 C CA . VAL C 1 230 ? 3.548 36.980 21.125 1.000 18.446 230 VAL CCC CA 1
ATOM 12609 C C . VAL C 1 230 ? 3.554 35.671 21.916 1.000 19.401 230 VAL CCC C 1
ATOM 12610 O O . VAL C 1 230 ? 4.504 35.449 22.703 1.000 19.781 230 VAL CCC O 1
ATOM 12623 N N . ASP C 1 231 ? 2.523 34.843 21.748 1.000 17.104 231 ASP CCC N 1
ATOM 12624 C CA . ASP C 1 231 ? 2.321 33.652 22.602 1.000 17.435 231 ASP CCC CA 1
ATOM 12625 C C . ASP C 1 231 ? 2.589 32.363 21.826 1.000 17.605 231 ASP CCC C 1
ATOM 12626 O O . ASP C 1 231 ? 2.224 31.292 22.328 1.000 18.042 231 ASP CCC O 1
ATOM 12635 N N . GLY C 1 232 ? 3.200 32.474 20.657 1.000 18.577 232 GLY CCC N 1
ATOM 12636 C CA . GLY C 1 232 ? 3.550 31.301 19.852 1.000 16.563 232 GLY CCC CA 1
ATOM 12637 C C . GLY C 1 232 ? 3.451 31.589 18.385 1.000 15.513 232 GLY CCC C 1
ATOM 12638 O O . GLY C 1 232 ? 3.522 32.766 17.987 1.000 16.844 232 GLY CCC O 1
ATOM 12642 N N . PHE C 1 233 ? 3.327 30.524 17.602 1.000 15.601 233 PHE CCC N 1
ATOM 12643 C CA . PHE C 1 233 ? 3.470 30.576 16.139 1.000 17.151 233 PHE CCC CA 1
ATOM 12644 C C . PHE C 1 233 ? 2.438 29.701 15.462 1.000 19.797 233 PHE CCC C 1
ATOM 12645 O O . PHE C 1 233 ? 2.014 28.663 16.035 1.000 18.917 233 PHE CCC O 1
ATOM 12662 N N . LEU C 1 234 ? 2.053 30.132 14.265 1.000 18.647 234 LEU CCC N 1
ATOM 12663 C CA . LEU C 1 234 ? 1.462 29.227 13.241 1.000 18.313 234 LEU CCC CA 1
ATOM 12664 C C . LEU C 1 234 ? 2.442 29.163 12.080 1.000 21.199 234 LEU CCC C 1
ATOM 12665 O O . LEU C 1 234 ? 2.532 30.123 11.305 1.000 23.957 234 LEU CCC O 1
ATOM 12681 N N . VAL C 1 235 ? 3.206 28.085 12.017 1.000 18.895 235 VAL CCC N 1
ATOM 12682 C CA . VAL C 1 235 ? 4.378 27.930 11.122 1.000 20.111 235 VAL CCC CA 1
ATOM 12683 C C . VAL C 1 235 ? 3.863 27.380 9.795 1.000 22.953 235 VAL CCC C 1
ATOM 12684 O O . VAL C 1 235 ? 3.002 26.486 9.829 1.000 26.358 235 VAL CCC O 1
ATOM 12697 N N . GLY C 1 236 ? 4.364 27.909 8.676 1.000 21.716 236 GLY CCC N 1
ATOM 12698 C CA . GLY C 1 236 ? 4.073 27.418 7.325 1.000 22.670 236 GLY CCC CA 1
ATOM 12699 C C . GLY C 1 236 ? 5.117 26.407 6.890 1.000 29.291 236 GLY CCC C 1
ATOM 12700 O O . GLY C 1 236 ? 5.173 25.321 7.502 1.000 24.154 236 GLY CCC O 1
ATOM 12704 N N . GLY C 1 237 ? 5.966 26.784 5.921 1.000 34.916 237 GLY CCC N 1
ATOM 12705 C CA . GLY C 1 237 ? 6.919 25.878 5.252 1.000 34.156 237 GLY CCC CA 1
ATOM 12706 C C . GLY C 1 237 ? 7.808 25.119 6.221 1.000 24.924 237 GLY CCC C 1
ATOM 12707 O O . GLY C 1 237 ? 8.049 23.897 6.024 1.000 28.087 237 GLY CCC O 1
ATOM 12711 N N . ALA C 1 238 ? 8.326 25.811 7.237 1.000 27.724 238 ALA CCC N 1
ATOM 12712 C CA . ALA C 1 238 ? 9.242 25.203 8.220 1.000 25.856 238 ALA CCC CA 1
ATOM 12713 C C . ALA C 1 238 ? 8.560 24.028 8.945 1.000 26.924 238 ALA CCC C 1
ATOM 12714 O O . ALA C 1 238 ? 9.267 23.201 9.528 1.000 21.858 238 ALA CCC O 1
ATOM 12721 N N . SER C 1 239 ? 7.222 23.914 8.933 1.000 22.257 239 SER CCC N 1
ATOM 12722 C CA . SER C 1 239 ? 6.545 22.821 9.683 1.000 19.107 239 SER CCC CA 1
ATOM 12723 C C . SER C 1 239 ? 6.835 21.450 9.064 1.000 19.606 239 SER CCC C 1
ATOM 12724 O O . SER C 1 239 ? 6.672 20.458 9.759 1.000 19.887 239 SER CCC O 1
ATOM 12732 N N . LEU C 1 240 ? 7.293 21.422 7.804 1.000 22.484 240 LEU CCC N 1
ATOM 12733 C CA . LEU C 1 240 ? 7.599 20.181 7.060 1.000 22.927 240 LEU CCC CA 1
ATOM 12734 C C . LEU C 1 240 ? 9.041 19.737 7.302 1.000 26.057 240 LEU CCC C 1
ATOM 12735 O O . LEU C 1 240 ? 9.417 18.663 6.819 1.000 28.241 240 LEU CCC O 1
ATOM 12751 N N . LYS C 1 241 ? 9.815 20.566 7.996 1.000 21.639 241 LYS CCC N 1
ATOM 12752 C CA . LYS C 1 241 ? 11.301 20.475 8.056 1.000 22.936 241 LYS CCC CA 1
ATOM 12753 C C . LYS C 1 241 ? 11.707 20.141 9.483 1.000 24.713 241 LYS CCC C 1
ATOM 12754 O O . LYS C 1 241 ? 10.978 20.397 10.439 1.000 20.556 241 LYS CCC O 1
ATOM 12773 N N . PRO C 1 242 ? 12.922 19.592 9.687 1.000 26.798 242 PRO CCC N 1
ATOM 12774 C CA . PRO C 1 242 ? 13.384 19.270 11.039 1.000 23.738 242 PRO CCC CA 1
ATOM 12775 C C . PRO C 1 242 ? 13.457 20.504 11.952 1.000 18.792 242 PRO CCC C 1
ATOM 12776 O O . PRO C 1 242 ? 13.360 20.339 13.161 1.000 21.641 242 PRO CCC O 1
ATOM 12787 N N . GLU C 1 243 ? 13.615 21.709 11.386 1.000 18.561 243 GLU CCC N 1
ATOM 12788 C CA . GLU C 1 243 ? 13.698 22.955 12.188 1.000 20.590 243 GLU CCC CA 1
ATOM 12789 C C . GLU C 1 243 ? 12.369 23.223 12.926 1.000 21.800 243 GLU CCC C 1
ATOM 12790 O O . GLU C 1 243 ? 12.373 24.025 13.872 1.000 21.761 243 GLU CCC O 1
ATOM 12802 N N . PHE C 1 244 ? 11.265 22.585 12.552 1.000 20.829 244 PHE CCC N 1
ATOM 12803 C CA . PHE C 1 244 ? 10.005 22.713 13.326 1.000 18.593 244 PHE CCC CA 1
ATOM 12804 C C . PHE C 1 244 ? 10.234 22.343 14.801 1.000 18.437 244 PHE CCC C 1
ATOM 12805 O O . PHE C 1 244 ? 9.676 23.043 15.676 1.000 19.741 244 PHE CCC O 1
ATOM 12822 N N . VAL C 1 245 ? 11.069 21.340 15.103 1.000 19.954 245 VAL CCC N 1
ATOM 12823 C CA . VAL C 1 245 ? 11.399 20.956 16.507 1.000 21.160 245 VAL CCC CA 1
ATOM 12824 C C . VAL C 1 245 ? 12.020 22.159 17.225 1.000 20.899 245 VAL CCC C 1
ATOM 12825 O O . VAL C 1 245 ? 11.655 22.447 18.371 1.000 20.554 245 VAL CCC O 1
ATOM 12838 N N . ASP C 1 246 ? 12.955 22.857 16.570 1.000 19.994 246 ASP CCC N 1
ATOM 12839 C CA . ASP C 1 246 ? 13.641 24.016 17.186 1.000 20.380 246 ASP CCC CA 1
ATOM 12840 C C . ASP C 1 246 ? 12.624 25.131 17.427 1.000 18.576 246 ASP CCC C 1
ATOM 12841 O O . ASP C 1 246 ? 12.659 25.784 18.490 1.000 19.743 246 ASP CCC O 1
ATOM 12850 N N . ILE C 1 247 ? 11.699 25.350 16.504 1.000 19.620 247 ILE CCC N 1
ATOM 12851 C CA . ILE C 1 247 ? 10.625 26.372 16.678 1.000 21.633 247 ILE CCC CA 1
ATOM 12852 C C . ILE C 1 247 ? 9.734 26.006 17.870 1.000 17.675 247 ILE CCC C 1
ATOM 12853 O O . ILE C 1 247 ? 9.359 26.910 18.628 1.000 19.370 247 ILE CCC O 1
ATOM 12869 N N . CYS C 1 248 ? 9.424 24.731 18.068 1.000 19.927 248 CYS CCC N 1
ATOM 12870 C CA . CYS C 1 248 ? 8.646 24.256 19.237 1.000 17.508 248 CYS CCC CA 1
ATOM 12871 C C . CYS C 1 248 ? 9.393 24.567 20.541 1.000 22.805 248 CYS CCC C 1
ATOM 12872 O O . CYS C 1 248 ? 8.739 24.706 21.573 1.000 20.042 248 CYS CCC O 1
ATOM 12880 N N . ASN C 1 249 ? 10.729 24.686 20.492 1.000 18.318 249 ASN CCC N 1
ATOM 12881 C CA . ASN C 1 249 ? 11.573 25.033 21.661 1.000 19.333 249 ASN CCC CA 1
ATOM 12882 C C . ASN C 1 249 ? 11.822 26.547 21.770 1.000 17.081 249 ASN CCC C 1
ATOM 12883 O O . ASN C 1 249 ? 12.671 26.938 22.585 1.000 18.702 249 ASN CCC O 1
ATOM 12894 N N . ALA C 1 250 ? 11.146 27.385 20.994 1.000 17.012 250 ALA CCC N 1
ATOM 12895 C CA . ALA C 1 250 ? 11.426 28.851 20.913 1.000 16.842 250 ALA CCC CA 1
ATOM 12896 C C . ALA C 1 250 ? 11.286 29.533 22.279 1.000 20.133 250 ALA CCC C 1
ATOM 12897 O O . ALA C 1 250 ? 11.952 30.558 22.507 1.000 20.570 250 ALA CCC O 1
ATOM 12904 N N . ASN C 1 251 ? 10.413 29.018 23.149 1.000 18.647 251 ASN CCC N 1
ATOM 12905 C CA . ASN C 1 251 ? 10.093 29.713 24.419 1.000 18.429 251 ASN CCC CA 1
ATOM 12906 C C . ASN C 1 251 ? 10.888 29.108 25.582 1.000 23.228 251 ASN CCC C 1
ATOM 12907 O O . ASN C 1 251 ? 10.627 29.525 26.723 1.000 24.863 251 ASN CCC O 1
ATOM 12918 N N . ARG C 1 252 ? 11.791 28.149 25.321 1.000 24.582 252 ARG CCC N 1
ATOM 12919 C CA . ARG C 1 252 ? 12.396 27.276 26.379 1.000 33.392 252 ARG CCC CA 1
ATOM 12920 C C . ARG C 1 252 ? 13.488 28.026 27.146 1.000 43.924 252 ARG CCC C 1
ATOM 12921 O O . ARG C 1 252 ? 13.710 27.691 28.337 1.000 70.011 252 ARG CCC O 1
ATOM 12942 N N . GLY C 1 253 ? 14.164 28.964 26.478 1.000 42.182 253 GLY CCC N 1
ATOM 12943 C CA . GLY C 1 253 ? 15.197 29.845 27.066 1.000 81.367 253 GLY CCC CA 1
ATOM 12944 C C . GLY C 1 253 ? 16.601 29.459 26.618 1.000 102.761 253 GLY CCC C 1
ATOM 12945 O O . GLY C 1 253 ? 17.224 28.613 27.257 1.000 93.623 253 GLY CCC O 1
ATOM 12950 N N . SER D 1 3 ? -25.373 -0.106 -28.089 1.000 93.642 3 SER DDD N 1
ATOM 12951 C CA . SER D 1 3 ? -24.277 0.852 -27.760 1.000 100.357 3 SER DDD CA 1
ATOM 12952 C C . SER D 1 3 ? -23.027 0.078 -27.321 1.000 94.528 3 SER DDD C 1
ATOM 12953 O O . SER D 1 3 ? -23.178 -0.903 -26.561 1.000 97.885 3 SER DDD O 1
ATOM 12961 N N . ASN D 1 4 ? -21.845 0.527 -27.757 1.000 68.987 4 ASN DDD N 1
ATOM 12962 C CA . ASN D 1 4 ? -20.529 -0.079 -27.409 1.000 80.115 4 ASN DDD CA 1
ATOM 12963 C C . ASN D 1 4 ? -19.854 0.707 -26.278 1.000 73.246 4 ASN DDD C 1
ATOM 12964 O O . ASN D 1 4 ? -18.666 0.445 -26.020 1.000 58.215 4 ASN DDD O 1
ATOM 12975 N N . ARG D 1 5 ? -20.579 1.616 -25.622 1.000 48.121 5 ARG DDD N 1
ATOM 12976 C CA . ARG D 1 5 ? -20.037 2.394 -24.478 1.000 36.024 5 ARG DDD CA 1
ATOM 12977 C C . ARG D 1 5 ? -20.459 1.687 -23.188 1.000 31.190 5 ARG DDD C 1
ATOM 12978 O O . ARG D 1 5 ? -21.665 1.434 -23.019 1.000 33.506 5 ARG DDD O 1
ATOM 12999 N N . LYS D 1 6 ? -19.507 1.395 -22.307 1.000 28.133 6 LYS DDD N 1
ATOM 13000 C CA . LYS D 1 6 ? -19.822 0.742 -21.015 1.000 23.999 6 LYS DDD CA 1
ATOM 13001 C C . LYS D 1 6 ? -20.589 1.743 -20.150 1.000 24.944 6 LYS DDD C 1
ATOM 13002 O O . LYS D 1 6 ? -20.158 2.877 -19.993 1.000 24.401 6 LYS DDD O 1
ATOM 13021 N N . PHE D 1 7 ? -21.729 1.317 -19.617 1.000 24.206 7 PHE DDD N 1
ATOM 13022 C CA . PHE D 1 7 ? -22.584 2.159 -18.745 1.000 21.572 7 PHE DDD CA 1
ATOM 13023 C C . PHE D 1 7 ? -21.795 2.503 -17.478 1.000 19.235 7 PHE DDD C 1
ATOM 13024 O O . PHE D 1 7 ? -21.021 1.675 -16.972 1.000 23.032 7 PHE DDD O 1
ATOM 13041 N N . PHE D 1 8 ? -21.977 3.728 -17.001 1.000 23.367 8 PHE DDD N 1
ATOM 13042 C CA . PHE D 1 8 ? -21.148 4.296 -15.914 1.000 21.412 8 PHE DDD CA 1
ATOM 13043 C C . PHE D 1 8 ? -22.054 4.985 -14.898 1.000 20.050 8 PHE DDD C 1
ATOM 13044 O O . PHE D 1 8 ? -22.736 5.941 -15.256 1.000 22.795 8 PHE DDD O 1
ATOM 13061 N N . VAL D 1 9 ? -22.034 4.492 -13.654 1.000 24.118 9 VAL DDD N 1
ATOM 13062 C CA . VAL D 1 9 ? -22.882 5.058 -12.571 1.000 22.966 9 VAL DDD CA 1
ATOM 13063 C C . VAL D 1 9 ? -21.973 5.502 -11.423 1.000 18.636 9 VAL DDD C 1
ATOM 13064 O O . VAL D 1 9 ? -21.317 4.639 -10.789 1.000 24.422 9 VAL DDD O 1
ATOM 13077 N N . GLY D 1 10 ? -21.963 6.806 -11.197 1.000 23.359 10 GLY DDD N 1
ATOM 13078 C CA . GLY D 1 10 ? -21.248 7.436 -10.075 1.000 24.172 10 GLY DDD CA 1
ATOM 13079 C C . GLY D 1 10 ? -22.209 7.904 -9.008 1.000 25.455 10 GLY DDD C 1
ATOM 13080 O O . GLY D 1 10 ? -23.242 8.465 -9.360 1.000 27.531 10 GLY DDD O 1
ATOM 13084 N N . GLY D 1 11 ? -21.875 7.640 -7.750 1.000 23.056 11 GLY DDD N 1
ATOM 13085 C CA . GLY D 1 11 ? -22.623 8.129 -6.580 1.000 22.315 11 GLY DDD CA 1
ATOM 13086 C C . GLY D 1 11 ? -21.802 9.173 -5.864 1.000 20.501 11 GLY DDD C 1
ATOM 13087 O O . GLY D 1 11 ? -20.749 8.828 -5.320 1.000 24.480 11 GLY DDD O 1
ATOM 13091 N N . ASN D 1 12 ? -22.275 10.401 -5.883 1.000 23.369 12 ASN DDD N 1
ATOM 13092 C CA . ASN D 1 12 ? -21.615 11.539 -5.202 1.000 21.960 12 ASN DDD CA 1
ATOM 13093 C C . ASN D 1 12 ? -22.237 11.686 -3.806 1.000 20.560 12 ASN DDD C 1
ATOM 13094 O O . ASN D 1 12 ? -23.373 12.212 -3.699 1.000 24.016 12 ASN DDD O 1
ATOM 13105 N N . TRP D 1 13 ? -21.511 11.260 -2.775 1.000 21.096 13 TRP DDD N 1
ATOM 13106 C CA . TRP D 1 13 ? -22.015 11.362 -1.376 1.000 19.321 13 TRP DDD CA 1
ATOM 13107 C C . TRP D 1 13 ? -22.115 12.822 -0.935 1.000 23.672 13 TRP DDD C 1
ATOM 13108 O O . TRP D 1 13 ? -22.800 13.109 0.075 1.000 22.599 13 TRP DDD O 1
ATOM 13129 N N . LYS D 1 14 ? -21.400 13.729 -1.596 1.000 18.185 14 LYS DDD N 1
ATOM 13130 C CA . LYS D 1 14 ? -21.278 15.138 -1.176 1.000 18.382 14 LYS DDD CA 1
ATOM 13131 C C . LYS D 1 14 ? -20.771 15.148 0.272 1.000 16.684 14 LYS DDD C 1
ATOM 13132 O O . LYS D 1 14 ? -19.971 14.263 0.628 1.000 19.305 14 LYS DDD O 1
ATOM 13151 N N . MET D 1 15 ? -21.167 16.149 1.052 1.000 21.530 15 MET DDD N 1
ATOM 13152 C CA . MET D 1 15 ? -20.638 16.290 2.431 1.000 19.085 15 MET DDD CA 1
ATOM 13153 C C . MET D 1 15 ? -21.554 15.485 3.358 1.000 19.629 15 MET DDD C 1
ATOM 13154 O O . MET D 1 15 ? -22.322 16.061 4.127 1.000 21.232 15 MET DDD O 1
ATOM 13168 N N . ASN D 1 16 ? -21.440 14.176 3.252 1.000 18.868 16 ASN DDD N 1
ATOM 13169 C CA . ASN D 1 16 ? -22.211 13.193 4.044 1.000 19.872 16 ASN DDD CA 1
ATOM 13170 C C . ASN D 1 16 ? -21.330 11.981 4.282 1.000 21.876 16 ASN DDD C 1
ATOM 13171 O O . ASN D 1 16 ? -20.604 11.557 3.361 1.000 23.629 16 ASN DDD O 1
ATOM 13182 N N . GLY D 1 17 ? -21.405 11.433 5.481 1.000 28.238 17 GLY DDD N 1
ATOM 13183 C CA . GLY D 1 17 ? -20.660 10.220 5.818 1.000 27.759 17 GLY DDD CA 1
ATOM 13184 C C . GLY D 1 17 ? -20.097 10.291 7.209 1.000 25.240 17 GLY DDD C 1
ATOM 13185 O O . GLY D 1 17 ? -19.852 11.400 7.726 1.000 24.157 17 GLY DDD O 1
ATOM 13189 N N . SER D 1 18 ? -19.944 9.122 7.805 1.000 26.239 18 SER DDD N 1
ATOM 13190 C CA . SER D 1 18 ? -19.300 8.894 9.115 1.000 25.085 18 SER DDD CA 1
ATOM 13191 C C . SER D 1 18 ? -18.813 7.456 9.071 1.000 21.627 18 SER DDD C 1
ATOM 13192 O O . SER D 1 18 ? -19.335 6.696 8.238 1.000 23.147 18 SER DDD O 1
ATOM 13200 N N . LYS D 1 19 ? -17.865 7.083 9.917 1.000 22.960 19 LYS DDD N 1
ATOM 13201 C CA A LYS D 1 19 ? -17.392 5.676 9.998 0.500 26.379 19 LYS DDD CA 1
ATOM 13202 C CA B LYS D 1 19 ? -17.389 5.677 9.986 0.500 28.123 19 LYS DDD CA 1
ATOM 13203 C C . LYS D 1 19 ? -18.613 4.746 10.076 1.000 24.452 19 LYS DDD C 1
ATOM 13204 O O . LYS D 1 19 ? -18.658 3.756 9.302 1.000 29.443 19 LYS DDD O 1
ATOM 13240 N N . GLU D 1 20 ? -19.574 5.063 10.934 1.000 28.218 20 GLU DDD N 1
ATOM 13241 C CA A GLU D 1 20 ? -20.753 4.181 11.190 0.600 32.925 20 GLU DDD CA 1
ATOM 13242 C CA B GLU D 1 20 ? -20.757 4.192 11.192 0.400 31.284 20 GLU DDD CA 1
ATOM 13243 C C . GLU D 1 20 ? -21.652 4.113 9.945 1.000 34.368 20 GLU DDD C 1
ATOM 13244 O O . GLU D 1 20 ? -21.993 2.959 9.502 1.000 38.777 20 GLU DDD O 1
ATOM 13266 N N . SER D 1 21 ? -22.050 5.264 9.397 1.000 28.189 21 SER DDD N 1
ATOM 13267 C CA . SER D 1 21 ? -22.999 5.312 8.259 1.000 29.604 21 SER DDD CA 1
ATOM 13268 C C . SER D 1 21 ? -22.325 4.729 7.011 1.000 33.184 21 SER DDD C 1
ATOM 13269 O O . SER D 1 21 ? -23.014 4.070 6.202 1.000 30.712 21 SER DDD O 1
ATOM 13277 N N . ASN D 1 22 ? -21.025 4.981 6.853 1.000 28.380 22 ASN DDD N 1
ATOM 13278 C CA . ASN D 1 22 ? -20.252 4.496 5.688 1.000 29.401 22 ASN DDD CA 1
ATOM 13279 C C . ASN D 1 22 ? -20.250 2.972 5.677 1.000 29.783 22 ASN DDD C 1
ATOM 13280 O O . ASN D 1 22 ? -20.436 2.402 4.588 1.000 33.498 22 ASN DDD O 1
ATOM 13291 N N . GLN D 1 23 ? -20.048 2.347 6.834 1.000 32.551 23 GLN DDD N 1
ATOM 13292 C CA . GLN D 1 23 ? -19.953 0.862 6.930 1.000 45.214 23 GLN DDD CA 1
ATOM 13293 C C . GLN D 1 23 ? -21.273 0.261 6.440 1.000 34.322 23 GLN DDD C 1
ATOM 13294 O O . GLN D 1 23 ? -21.229 -0.718 5.629 1.000 42.115 23 GLN DDD O 1
ATOM 13308 N N . LYS D 1 24 ? -22.395 0.844 6.873 1.000 35.197 24 LYS DDD N 1
ATOM 13309 C CA . LYS D 1 24 ? -23.745 0.330 6.521 1.000 41.892 24 LYS DDD CA 1
ATOM 13310 C C . LYS D 1 24 ? -23.971 0.485 5.015 1.000 42.408 24 LYS DDD C 1
ATOM 13311 O O . LYS D 1 24 ? -24.384 -0.500 4.373 1.000 41.825 24 LYS DDD O 1
ATOM 13330 N N . LEU D 1 25 ? -23.711 1.675 4.469 1.000 36.003 25 LEU DDD N 1
ATOM 13331 C CA . LEU D 1 25 ? -23.920 1.984 3.035 1.000 35.977 25 LEU DDD CA 1
ATOM 13332 C C . LEU D 1 25 ? -23.097 1.005 2.182 1.000 32.414 25 LEU DDD C 1
ATOM 13333 O O . LEU D 1 25 ? -23.654 0.444 1.214 1.000 37.614 25 LEU DDD O 1
ATOM 13349 N N . LEU D 1 26 ? -21.819 0.818 2.505 1.000 31.086 26 LEU DDD N 1
ATOM 13350 C CA . LEU D 1 26 ? -20.878 0.065 1.640 1.000 41.374 26 LEU DDD CA 1
ATOM 13351 C C . LEU D 1 26 ? -21.215 -1.428 1.667 1.000 57.963 26 LEU DDD C 1
ATOM 13352 O O . LEU D 1 26 ? -21.094 -2.081 0.585 1.000 49.524 26 LEU DDD O 1
ATOM 13368 N N . LYS D 1 27 ? -21.629 -1.947 2.828 1.000 59.425 27 LYS DDD N 1
ATOM 13369 C CA . LYS D 1 27 ? -22.066 -3.361 2.950 1.000 46.198 27 LYS DDD CA 1
ATOM 13370 C C . LYS D 1 27 ? -23.274 -3.601 2.031 1.000 42.157 27 LYS DDD C 1
ATOM 13371 O O . LYS D 1 27 ? -23.260 -4.604 1.291 1.000 52.743 27 LYS DDD O 1
ATOM 13390 N N . THR D 1 28 ? -24.265 -2.712 2.064 1.000 35.625 28 THR DDD N 1
ATOM 13391 C CA . THR D 1 28 ? -25.504 -2.820 1.254 1.000 36.360 28 THR DDD CA 1
ATOM 13392 C C . THR D 1 28 ? -25.131 -2.823 -0.229 1.000 63.278 28 THR DDD C 1
ATOM 13393 O O . THR D 1 28 ? -25.600 -3.713 -0.957 1.000 58.410 28 THR DDD O 1
ATOM 13404 N N . LEU D 1 29 ? -24.305 -1.865 -0.651 1.000 55.728 29 LEU DDD N 1
ATOM 13405 C CA . LEU D 1 29 ? -23.934 -1.695 -2.077 1.000 62.466 29 LEU DDD CA 1
ATOM 13406 C C . LEU D 1 29 ? -23.203 -2.960 -2.552 1.000 44.721 29 LEU DDD C 1
ATOM 13407 O O . LEU D 1 29 ? -23.598 -3.523 -3.628 1.000 50.106 29 LEU DDD O 1
ATOM 13423 N N . SER D 1 30 ? -22.197 -3.397 -1.789 1.000 40.761 30 SER DDD N 1
ATOM 13424 C CA A SER D 1 30 ? -21.337 -4.547 -2.148 0.600 38.365 30 SER DDD CA 1
ATOM 13425 C CA B SER D 1 30 ? -21.328 -4.555 -2.127 0.400 46.452 30 SER DDD CA 1
ATOM 13426 C C . SER D 1 30 ? -22.180 -5.826 -2.239 1.000 65.561 30 SER DDD C 1
ATOM 13427 O O . SER D 1 30 ? -22.082 -6.538 -3.266 1.000 64.449 30 SER DDD O 1
ATOM 13441 N N . ASP D 1 31 ? -22.970 -6.099 -1.201 1.000 67.790 31 ASP DDD N 1
ATOM 13442 C CA . ASP D 1 31 ? -23.784 -7.339 -1.094 1.000 53.226 31 ASP DDD CA 1
ATOM 13443 C C . ASP D 1 31 ? -24.811 -7.406 -2.229 1.000 48.543 31 ASP DDD C 1
ATOM 13444 O O . ASP D 1 31 ? -25.198 -8.522 -2.582 1.000 67.827 31 ASP DDD O 1
ATOM 13453 N N . ALA D 1 32 ? -25.270 -6.272 -2.766 1.000 51.540 32 ALA DDD N 1
ATOM 13454 C CA . ALA D 1 32 ? -26.340 -6.218 -3.788 1.000 48.614 32 ALA DDD CA 1
ATOM 13455 C C . ALA D 1 32 ? -25.823 -6.655 -5.168 1.000 71.485 32 ALA DDD C 1
ATOM 13456 O O . ALA D 1 32 ? -26.682 -6.947 -6.031 1.000 56.582 32 ALA DDD O 1
ATOM 13463 N N . LYS D 1 33 ? -24.505 -6.706 -5.373 1.000 71.744 33 LYS DDD N 1
ATOM 13464 C CA . LYS D 1 33 ? -23.881 -7.216 -6.633 1.000 73.391 33 LYS DDD CA 1
ATOM 13465 C C . LYS D 1 33 ? -24.605 -6.634 -7.854 1.000 43.690 33 LYS DDD C 1
ATOM 13466 O O . LYS D 1 33 ? -25.227 -7.335 -8.653 1.000 42.500 33 LYS DDD O 1
ATOM 13485 N N . PRO D 1 34 ? -24.575 -5.306 -8.048 1.000 42.702 34 PRO DDD N 1
ATOM 13486 C CA . PRO D 1 34 ? -25.285 -4.709 -9.174 1.000 38.138 34 PRO DDD CA 1
ATOM 13487 C C . PRO D 1 34 ? -24.653 -5.118 -10.518 1.000 39.882 34 PRO DDD C 1
ATOM 13488 O O . PRO D 1 34 ? -23.499 -5.508 -10.547 1.000 49.074 34 PRO DDD O 1
ATOM 13499 N N . ASP D 1 35 ? -25.458 -5.010 -11.586 1.000 35.204 35 ASP DDD N 1
ATOM 13500 C CA . ASP D 1 35 ? -25.140 -5.284 -13.019 1.000 32.875 35 ASP DDD CA 1
ATOM 13501 C C . ASP D 1 35 ? -23.623 -5.262 -13.256 1.000 35.249 35 ASP DDD C 1
ATOM 13502 O O . ASP D 1 35 ? -23.025 -4.156 -13.283 1.000 34.802 35 ASP DDD O 1
ATOM 13511 N N . ALA D 1 36 ? -23.031 -6.431 -13.510 1.000 36.106 36 ALA DDD N 1
ATOM 13512 C CA . ALA D 1 36 ? -21.564 -6.583 -13.666 1.000 35.565 36 ALA DDD CA 1
ATOM 13513 C C . ALA D 1 36 ? -21.069 -5.817 -14.900 1.000 32.595 36 ALA DDD C 1
ATOM 13514 O O . ALA D 1 36 ? -19.863 -5.525 -14.955 1.000 36.453 36 ALA DDD O 1
ATOM 13521 N N . ASN D 1 37 ? -21.939 -5.511 -15.865 1.000 33.327 37 ASN DDD N 1
ATOM 13522 C CA . ASN D 1 37 ? -21.523 -4.812 -17.108 1.000 35.471 37 ASN DDD CA 1
ATOM 13523 C C . ASN D 1 37 ? -21.449 -3.300 -16.892 1.000 37.130 37 ASN DDD C 1
ATOM 13524 O O . ASN D 1 37 ? -21.078 -2.593 -17.862 1.000 35.891 37 ASN DDD O 1
ATOM 13535 N N . THR D 1 38 ? -21.828 -2.804 -15.709 1.000 27.835 38 THR DDD N 1
ATOM 13536 C CA . THR D 1 38 ? -21.855 -1.353 -15.417 1.000 27.144 38 THR DDD CA 1
ATOM 13537 C C . THR D 1 38 ? -20.635 -1.015 -14.556 1.000 28.462 38 THR DDD C 1
ATOM 13538 O O . THR D 1 38 ? -20.341 -1.773 -13.612 1.000 27.490 38 THR DDD O 1
ATOM 13549 N N . GLU D 1 39 ? -19.928 0.062 -14.901 1.000 23.893 39 GLU DDD N 1
ATOM 13550 C CA . GLU D 1 39 ? -18.842 0.626 -14.070 1.000 24.516 39 GLU DDD CA 1
ATOM 13551 C C . GLU D 1 39 ? -19.498 1.429 -12.951 1.000 23.402 39 GLU DDD C 1
ATOM 13552 O O . GLU D 1 39 ? -20.394 2.239 -13.256 1.000 26.142 39 GLU DDD O 1
ATOM 13564 N N . ILE D 1 40 ? -19.081 1.185 -11.703 1.000 23.903 40 ILE DDD N 1
ATOM 13565 C CA . ILE D 1 40 ? -19.694 1.890 -10.546 1.000 23.902 40 ILE DDD CA 1
ATOM 13566 C C . ILE D 1 40 ? -18.600 2.641 -9.789 1.000 20.260 40 ILE DDD C 1
ATOM 13567 O O . ILE D 1 40 ? -17.554 2.062 -9.522 1.000 23.798 40 ILE DDD O 1
ATOM 13583 N N . LEU D 1 41 ? -18.888 3.891 -9.478 1.000 21.242 41 LEU DDD N 1
ATOM 13584 C CA . LEU D 1 41 ? -17.962 4.800 -8.767 1.000 20.100 41 LEU DDD CA 1
ATOM 13585 C C . LEU D 1 41 ? -18.694 5.383 -7.559 1.000 19.955 41 LEU DDD C 1
ATOM 13586 O O . LEU D 1 41 ? -19.905 5.704 -7.672 1.000 20.767 41 LEU DDD O 1
ATOM 13602 N N . VAL D 1 42 ? -17.972 5.538 -6.448 1.000 20.608 42 VAL DDD N 1
ATOM 13603 C CA . VAL D 1 42 ? -18.471 6.327 -5.291 1.000 20.532 42 VAL DDD CA 1
ATOM 13604 C C . VAL D 1 42 ? -17.475 7.459 -5.046 1.000 19.964 42 VAL DDD C 1
ATOM 13605 O O . VAL D 1 42 ? -16.264 7.200 -5.019 1.000 21.921 42 VAL DDD O 1
ATOM 13618 N N . ALA D 1 43 ? -18.008 8.658 -4.874 1.000 19.073 43 ALA DDD N 1
ATOM 13619 C CA . ALA D 1 43 ? -17.201 9.866 -4.625 1.000 18.786 43 ALA DDD CA 1
ATOM 13620 C C . ALA D 1 43 ? -17.442 10.252 -3.166 1.000 18.167 43 ALA DDD C 1
ATOM 13621 O O . ALA D 1 43 ? -18.576 10.633 -2.811 1.000 20.443 43 ALA DDD O 1
ATOM 13628 N N . VAL D 1 44 ? -16.414 10.115 -2.340 1.000 21.788 44 VAL DDD N 1
ATOM 13629 C CA . VAL D 1 44 ? -16.581 10.154 -0.861 1.000 19.351 44 VAL DDD CA 1
ATOM 13630 C C . VAL D 1 44 ? -15.765 11.312 -0.305 1.000 19.161 44 VAL DDD C 1
ATOM 13631 O O . VAL D 1 44 ? -14.788 11.775 -0.919 1.000 19.094 44 VAL DDD O 1
ATOM 13644 N N . PRO D 1 45 ? -16.109 11.799 0.907 1.000 19.559 45 PRO DDD N 1
ATOM 13645 C CA . PRO D 1 45 ? -15.346 12.872 1.518 1.000 17.777 45 PRO DDD CA 1
ATOM 13646 C C . PRO D 1 45 ? -13.879 12.498 1.706 1.000 16.432 45 PRO DDD C 1
ATOM 13647 O O . PRO D 1 45 ? -13.550 11.354 1.970 1.000 18.569 45 PRO DDD O 1
ATOM 13658 N N . PHE D 1 46 ? -13.010 13.498 1.589 1.000 18.344 46 PHE DDD N 1
ATOM 13659 C CA . PHE D 1 46 ? -11.545 13.306 1.670 1.000 17.154 46 PHE DDD CA 1
ATOM 13660 C C . PHE D 1 46 ? -11.150 12.496 2.903 1.000 18.888 46 PHE DDD C 1
ATOM 13661 O O . PHE D 1 46 ? -10.245 11.662 2.798 1.000 18.198 46 PHE DDD O 1
ATOM 13678 N N . VAL D 1 47 ? -11.770 12.749 4.064 1.000 18.803 47 VAL DDD N 1
ATOM 13679 C CA . VAL D 1 47 ? -11.283 12.145 5.340 1.000 19.756 47 VAL DDD CA 1
ATOM 13680 C C . VAL D 1 47 ? -11.525 10.628 5.318 1.000 20.715 47 VAL DDD C 1
ATOM 13681 O O . VAL D 1 47 ? -10.893 9.926 6.121 1.000 20.703 47 VAL DDD O 1
ATOM 13694 N N . TYR D 1 48 ? -12.400 10.126 4.436 1.000 18.917 48 TYR DDD N 1
ATOM 13695 C CA . TYR D 1 48 ? -12.768 8.686 4.370 1.000 20.220 48 TYR DDD CA 1
ATOM 13696 C C . TYR D 1 48 ? -12.185 7.995 3.128 1.000 20.964 48 TYR DDD C 1
ATOM 13697 O O . TYR D 1 48 ? -12.411 6.799 2.958 1.000 22.312 48 TYR DDD O 1
ATOM 13715 N N . LEU D 1 49 ? -11.471 8.723 2.257 1.000 19.294 49 LEU DDD N 1
ATOM 13716 C CA A LEU D 1 49 ? -11.030 8.210 0.938 0.600 21.255 49 LEU DDD CA 1
ATOM 13717 C CA B LEU D 1 49 ? -11.042 8.201 0.930 0.400 20.391 49 LEU DDD CA 1
ATOM 13718 C C . LEU D 1 49 ? -10.238 6.913 1.110 1.000 23.419 49 LEU DDD C 1
ATOM 13719 O O . LEU D 1 49 ? -10.578 5.897 0.438 1.000 21.389 49 LEU DDD O 1
ATOM 13749 N N . LYS D 1 50 ? -9.201 6.941 1.945 1.000 22.348 50 LYS DDD N 1
ATOM 13750 C CA . LYS D 1 50 ? -8.310 5.771 2.098 1.000 22.321 50 LYS DDD CA 1
ATOM 13751 C C . LYS D 1 50 ? -9.125 4.587 2.641 1.000 23.086 50 LYS DDD C 1
ATOM 13752 O O . LYS D 1 50 ? -8.981 3.477 2.126 1.000 26.489 50 LYS DDD O 1
ATOM 13771 N N . ASP D 1 51 ? -9.942 4.809 3.660 1.000 22.329 51 ASP DDD N 1
ATOM 13772 C CA . ASP D 1 51 ? -10.675 3.722 4.353 1.000 25.579 51 ASP DDD CA 1
ATOM 13773 C C . ASP D 1 51 ? -11.720 3.129 3.400 1.000 25.118 51 ASP DDD C 1
ATOM 13774 O O . ASP D 1 51 ? -11.858 1.893 3.369 1.000 26.546 51 ASP DDD O 1
ATOM 13783 N N . VAL D 1 52 ? -12.434 3.956 2.641 1.000 20.646 52 VAL DDD N 1
ATOM 13784 C CA . VAL D 1 52 ? -13.449 3.452 1.676 1.000 21.426 52 VAL DDD CA 1
ATOM 13785 C C . VAL D 1 52 ? -12.729 2.604 0.613 1.000 22.810 52 VAL DDD C 1
ATOM 13786 O O . VAL D 1 52 ? -13.212 1.495 0.283 1.000 22.425 52 VAL DDD O 1
ATOM 13799 N N . ARG D 1 53 ? -11.604 3.083 0.088 1.000 21.053 53 ARG DDD N 1
ATOM 13800 C CA . ARG D 1 53 ? -10.864 2.351 -0.974 1.000 21.724 53 ARG DDD CA 1
ATOM 13801 C C . ARG D 1 53 ? -10.361 1.011 -0.415 1.000 22.606 53 ARG DDD C 1
ATOM 13802 O O . ARG D 1 53 ? -10.353 0.009 -1.168 1.000 23.445 53 ARG DDD O 1
ATOM 13823 N N . GLU D 1 54 ? -9.933 0.971 0.841 1.000 24.502 54 GLU DDD N 1
ATOM 13824 C CA . GLU D 1 54 ? -9.436 -0.283 1.478 1.000 27.098 54 GLU DDD CA 1
ATOM 13825 C C . GLU D 1 54 ? -10.588 -1.270 1.624 1.000 28.481 54 GLU DDD C 1
ATOM 13826 O O . GLU D 1 54 ? -10.370 -2.442 1.286 1.000 29.508 54 GLU DDD O 1
ATOM 13838 N N . HIS D 1 55 ? -11.769 -0.805 2.051 1.000 25.780 55 HIS DDD N 1
ATOM 13839 C CA . HIS D 1 55 ? -12.967 -1.645 2.337 1.000 27.072 55 HIS DDD CA 1
ATOM 13840 C C . HIS D 1 55 ? -13.551 -2.213 1.038 1.000 33.798 55 HIS DDD C 1
ATOM 13841 O O . HIS D 1 55 ? -13.852 -3.414 1.003 1.000 30.382 55 HIS DDD O 1
ATOM 13856 N N . LEU D 1 56 ? -13.698 -1.375 0.013 1.000 30.288 56 LEU DDD N 1
ATOM 13857 C CA . LEU D 1 56 ? -14.469 -1.701 -1.209 1.000 31.192 56 LEU DDD CA 1
ATOM 13858 C C . LEU D 1 56 ? -13.627 -2.564 -2.158 1.000 27.509 56 LEU DDD C 1
ATOM 13859 O O . LEU D 1 56 ? -12.421 -2.275 -2.380 1.000 27.962 56 LEU DDD O 1
ATOM 13875 N N . ASP D 1 57 ? -14.229 -3.610 -2.717 1.000 29.158 57 ASP DDD N 1
ATOM 13876 C CA . ASP D 1 57 ? -13.587 -4.443 -3.764 1.000 35.003 57 ASP DDD CA 1
ATOM 13877 C C . ASP D 1 57 ? -13.256 -3.549 -4.966 1.000 29.325 57 ASP DDD C 1
ATOM 13878 O O . ASP D 1 57 ? -13.983 -2.575 -5.202 1.000 29.118 57 ASP DDD O 1
ATOM 13887 N N . LYS D 1 58 ? -12.227 -3.918 -5.715 1.000 35.382 58 LYS DDD N 1
ATOM 13888 C CA . LYS D 1 58 ? -11.735 -3.251 -6.950 1.000 37.118 58 LYS DDD CA 1
ATOM 13889 C C . LYS D 1 58 ? -12.833 -3.173 -8.024 1.000 35.617 58 LYS DDD C 1
ATOM 13890 O O . LYS D 1 58 ? -12.706 -2.355 -8.933 1.000 30.103 58 LYS DDD O 1
ATOM 13909 N N . ARG D 1 59 ? -13.900 -3.958 -7.922 1.000 28.197 59 ARG DDD N 1
ATOM 13910 C CA . ARG D 1 59 ? -15.088 -3.842 -8.806 1.000 29.084 59 ARG DDD CA 1
ATOM 13911 C C . ARG D 1 59 ? -15.576 -2.386 -8.812 1.000 30.963 59 ARG DDD C 1
ATOM 13912 O O . ARG D 1 59 ? -16.089 -1.919 -9.838 1.000 31.883 59 ARG DDD O 1
ATOM 13933 N N . PHE D 1 60 ? -15.473 -1.698 -7.681 1.000 25.189 60 PHE DDD N 1
ATOM 13934 C CA . PHE D 1 60 ? -15.926 -0.302 -7.490 1.000 26.533 60 PHE DDD CA 1
ATOM 13935 C C . PHE D 1 60 ? -14.737 0.648 -7.633 1.000 22.462 60 PHE DDD C 1
ATOM 13936 O O . PHE D 1 60 ? -13.654 0.373 -7.103 1.000 25.940 60 PHE DDD O 1
ATOM 13953 N N . HIS D 1 61 ? -14.971 1.771 -8.295 1.000 19.961 61 HIS DDD N 1
ATOM 13954 C CA . HIS D 1 61 ? -14.028 2.920 -8.325 1.000 21.423 61 HIS DDD CA 1
ATOM 13955 C C . HIS D 1 61 ? -14.317 3.809 -7.118 1.000 18.134 61 HIS DDD C 1
ATOM 13956 O O . HIS D 1 61 ? -15.508 3.946 -6.724 1.000 22.198 61 HIS DDD O 1
ATOM 13971 N N . VAL D 1 62 ? -13.287 4.449 -6.585 1.000 22.463 62 VAL DDD N 1
ATOM 13972 C CA . VAL D 1 62 ? -13.453 5.434 -5.485 1.000 21.084 62 VAL DDD CA 1
ATOM 13973 C C . VAL D 1 62 ? -12.837 6.756 -5.950 1.000 21.234 62 VAL DDD C 1
ATOM 13974 O O . VAL D 1 62 ? -11.688 6.763 -6.435 1.000 23.126 62 VAL DDD O 1
ATOM 13987 N N . ALA D 1 63 ? -13.613 7.828 -5.871 1.000 20.180 63 ALA DDD N 1
ATOM 13988 C CA . ALA D 1 63 ? -13.231 9.162 -6.344 1.000 18.283 63 ALA DDD CA 1
ATOM 13989 C C . ALA D 1 63 ? -13.158 10.123 -5.171 1.000 18.740 63 ALA DDD C 1
ATOM 13990 O O . ALA D 1 63 ? -14.026 10.079 -4.244 1.000 20.649 63 ALA DDD O 1
ATOM 13997 N N . ALA D 1 64 ? -12.222 11.050 -5.272 1.000 17.594 64 ALA DDD N 1
ATOM 13998 C CA . ALA D 1 64 ? -12.298 12.317 -4.511 1.000 20.085 64 ALA DDD CA 1
ATOM 13999 C C . ALA D 1 64 ? -13.351 13.218 -5.153 1.000 19.640 64 ALA DDD C 1
ATOM 14000 O O . ALA D 1 64 ? -13.619 13.116 -6.389 1.000 19.323 64 ALA DDD O 1
ATOM 14007 N N . GLN D 1 65 ? -13.916 14.123 -4.369 1.000 18.064 65 GLN DDD N 1
ATOM 14008 C CA . GLN D 1 65 ? -14.983 15.043 -4.818 1.000 17.718 65 GLN DDD CA 1
ATOM 14009 C C . GLN D 1 65 ? -14.400 16.344 -5.382 1.000 17.972 65 GLN DDD C 1
ATOM 14010 O O . GLN D 1 65 ? -15.165 17.165 -5.885 1.000 19.647 65 GLN DDD O 1
ATOM 14024 N N . ASN D 1 66 ? -13.081 16.512 -5.299 1.000 20.065 66 ASN DDD N 1
ATOM 14025 C CA . ASN D 1 66 ? -12.387 17.719 -5.794 1.000 18.053 66 ASN DDD CA 1
ATOM 14026 C C . ASN D 1 66 ? -10.881 17.462 -5.686 1.000 16.663 66 ASN DDD C 1
ATOM 14027 O O . ASN D 1 66 ? -10.470 16.520 -5.016 1.000 18.001 66 ASN DDD O 1
ATOM 14038 N N . CYS D 1 67 ? -10.090 18.283 -6.360 1.000 17.314 67 CYS DDD N 1
ATOM 14039 C CA . CYS D 1 67 ? -8.637 18.366 -6.120 1.000 17.710 67 CYS DDD CA 1
ATOM 14040 C C . CYS D 1 67 ? -8.171 19.740 -6.578 1.000 21.493 67 CYS DDD C 1
ATOM 14041 O O . CYS D 1 67 ? -8.954 20.489 -7.170 1.000 21.431 67 CYS DDD O 1
ATOM 14049 N N . TYR D 1 68 ? -6.909 20.055 -6.341 1.000 21.732 68 TYR DDD N 1
ATOM 14050 C CA . TYR D 1 68 ? -6.320 21.309 -6.845 1.000 19.757 68 TYR DDD CA 1
ATOM 14051 C C . TYR D 1 68 ? -5.412 20.992 -8.036 1.000 21.494 68 TYR DDD C 1
ATOM 14052 O O . TYR D 1 68 ? -5.335 19.834 -8.489 1.000 23.651 68 TYR DDD O 1
ATOM 14070 N N . LYS D 1 69 ? -4.757 22.029 -8.565 1.000 20.975 69 LYS DDD N 1
ATOM 14071 C CA . LYS D 1 69 ? -4.144 22.018 -9.909 1.000 21.734 69 LYS DDD CA 1
ATOM 14072 C C . LYS D 1 69 ? -2.614 21.957 -9.850 1.000 24.261 69 LYS DDD C 1
ATOM 14073 O O . LYS D 1 69 ? -2.014 22.074 -10.929 1.000 24.349 69 LYS DDD O 1
ATOM 14092 N N . VAL D 1 70 ? -2.001 21.738 -8.687 1.000 23.872 70 VAL DDD N 1
ATOM 14093 C CA . VAL D 1 70 ? -0.537 21.454 -8.555 1.000 22.487 70 VAL DDD CA 1
ATOM 14094 C C . VAL D 1 70 ? -0.332 20.346 -7.528 1.000 22.567 70 VAL DDD C 1
ATOM 14095 O O . VAL D 1 70 ? -1.289 20.061 -6.800 1.000 23.274 70 VAL DDD O 1
ATOM 14108 N N . ALA D 1 71 ? 0.843 19.706 -7.481 1.000 23.209 71 ALA DDD N 1
ATOM 14109 C CA . ALA D 1 71 ? 1.058 18.458 -6.704 1.000 27.397 71 ALA DDD CA 1
ATOM 14110 C C . ALA D 1 71 ? 1.233 18.766 -5.217 1.000 21.551 71 ALA DDD C 1
ATOM 14111 O O . ALA D 1 71 ? 0.941 17.897 -4.377 1.000 30.964 71 ALA DDD O 1
ATOM 14118 N N . SER D 1 72 ? 1.749 19.957 -4.925 1.000 24.219 72 SER DDD N 1
ATOM 14119 C CA . SER D 1 72 ? 2.037 20.402 -3.545 1.000 21.632 72 SER DDD CA 1
ATOM 14120 C C . SER D 1 72 ? 2.176 21.915 -3.538 1.000 22.552 72 SER DDD C 1
ATOM 14121 O O . SER D 1 72 ? 2.321 22.511 -4.607 1.000 25.868 72 SER DDD O 1
ATOM 14129 N N . GLY D 1 73 ? 2.062 22.519 -2.362 1.000 21.324 73 GLY DDD N 1
ATOM 14130 C CA . GLY D 1 73 ? 2.386 23.936 -2.179 1.000 21.575 73 GLY DDD CA 1
ATOM 14131 C C . GLY D 1 73 ? 1.524 24.588 -1.122 1.000 20.390 73 GLY DDD C 1
ATOM 14132 O O . GLY D 1 73 ? 0.847 23.862 -0.339 1.000 20.411 73 GLY DDD O 1
ATOM 14136 N N . ALA D 1 74 ? 1.531 25.907 -1.130 1.000 21.340 74 ALA DDD N 1
ATOM 14137 C CA . ALA D 1 74 ? 0.987 26.773 -0.058 1.000 21.249 74 ALA DDD CA 1
ATOM 14138 C C . ALA D 1 74 ? -0.487 27.048 -0.358 1.000 18.662 74 ALA DDD C 1
ATOM 14139 O O . ALA D 1 74 ? -0.855 28.190 -0.782 1.000 23.292 74 ALA DDD O 1
ATOM 14146 N N . PHE D 1 75 ? -1.288 25.978 -0.275 1.000 20.080 75 PHE DDD N 1
ATOM 14147 C CA . PHE D 1 75 ? -2.747 26.012 -0.542 1.000 21.160 75 PHE DDD CA 1
ATOM 14148 C C . PHE D 1 75 ? -3.448 25.309 0.617 1.000 17.720 75 PHE DDD C 1
ATOM 14149 O O . PHE D 1 75 ? -3.921 24.176 0.460 1.000 19.467 75 PHE DDD O 1
ATOM 14166 N N . THR D 1 76 ? -3.477 25.996 1.752 1.000 17.534 76 THR DDD N 1
ATOM 14167 C CA . THR D 1 76 ? -4.100 25.504 3.004 1.000 15.671 76 THR DDD CA 1
ATOM 14168 C C . THR D 1 76 ? -5.507 24.997 2.672 1.000 17.117 76 THR DDD C 1
ATOM 14169 O O . THR D 1 76 ? -6.284 25.730 2.050 1.000 19.374 76 THR DDD O 1
ATOM 14180 N N . GLY D 1 77 ? -5.802 23.756 3.059 1.000 17.906 77 GLY DDD N 1
ATOM 14181 C CA . GLY D 1 77 ? -7.116 23.129 2.884 1.000 18.515 77 GLY DDD CA 1
ATOM 14182 C C . GLY D 1 77 ? -7.269 22.333 1.605 1.000 20.262 77 GLY DDD C 1
ATOM 14183 O O . GLY D 1 77 ? -8.296 21.663 1.452 1.000 21.647 77 GLY DDD O 1
ATOM 14187 N N . GLU D 1 78 ? -6.348 22.431 0.645 1.000 18.180 78 GLU DDD N 1
ATOM 14188 C CA . GLU D 1 78 ? -6.504 21.779 -0.684 1.000 18.956 78 GLU DDD CA 1
ATOM 14189 C C . GLU D 1 78 ? -5.843 20.403 -0.717 1.000 17.357 78 GLU DDD C 1
ATOM 14190 O O . GLU D 1 78 ? -4.908 20.123 0.073 1.000 17.652 78 GLU DDD O 1
ATOM 14202 N N . ILE D 1 79 ? -6.341 19.544 -1.613 1.000 17.090 79 ILE DDD N 1
ATOM 14203 C CA . ILE D 1 79 ? -5.874 18.148 -1.795 1.000 16.669 79 ILE DDD CA 1
ATOM 14204 C C . ILE D 1 79 ? -5.389 18.000 -3.243 1.000 17.408 79 ILE DDD C 1
ATOM 14205 O O . ILE D 1 79 ? -6.107 18.445 -4.151 1.000 19.606 79 ILE DDD O 1
ATOM 14221 N N . SER D 1 80 ? -4.245 17.362 -3.446 1.000 19.923 80 SER DDD N 1
ATOM 14222 C CA . SER D 1 80 ? -3.668 17.181 -4.795 1.000 20.499 80 SER DDD CA 1
ATOM 14223 C C . SER D 1 80 ? -3.965 15.787 -5.325 1.000 19.077 80 SER DDD C 1
ATOM 14224 O O . SER D 1 80 ? -4.200 14.834 -4.578 1.000 17.892 80 SER DDD O 1
ATOM 14232 N N . PRO D 1 81 ? -3.901 15.603 -6.663 1.000 21.601 81 PRO DDD N 1
ATOM 14233 C CA . PRO D 1 81 ? -3.924 14.267 -7.246 1.000 19.439 81 PRO DDD CA 1
ATOM 14234 C C . PRO D 1 81 ? -2.920 13.287 -6.636 1.000 20.129 81 PRO DDD C 1
ATOM 14235 O O . PRO D 1 81 ? -3.241 12.126 -6.448 1.000 20.718 81 PRO DDD O 1
ATOM 14246 N N . ALA D 1 82 ? -1.715 13.745 -6.317 1.000 20.735 82 ALA DDD N 1
ATOM 14247 C CA . ALA D 1 82 ? -0.692 12.874 -5.712 1.000 19.748 82 ALA DDD CA 1
ATOM 14248 C C . ALA D 1 82 ? -1.231 12.302 -4.390 1.000 17.011 82 ALA DDD C 1
ATOM 14249 O O . ALA D 1 82 ? -1.000 11.129 -4.111 1.000 20.508 82 ALA DDD O 1
ATOM 14256 N N . MET D 1 83 ? -1.917 13.123 -3.592 1.000 19.989 83 MET DDD N 1
ATOM 14257 C CA . MET D 1 83 ? -2.482 12.677 -2.300 1.000 18.691 83 MET DDD CA 1
ATOM 14258 C C . MET D 1 83 ? -3.606 11.670 -2.542 1.000 20.089 83 MET DDD C 1
ATOM 14259 O O . MET D 1 83 ? -3.698 10.684 -1.793 1.000 21.077 83 MET DDD O 1
ATOM 14273 N N . ILE D 1 84 ? -4.426 11.897 -3.560 1.000 20.180 84 ILE DDD N 1
ATOM 14274 C CA . ILE D 1 84 ? -5.541 10.979 -3.912 1.000 19.353 84 ILE DDD CA 1
ATOM 14275 C C . ILE D 1 84 ? -4.938 9.619 -4.301 1.000 24.476 84 ILE DDD C 1
ATOM 14276 O O . ILE D 1 84 ? -5.410 8.579 -3.794 1.000 20.873 84 ILE DDD O 1
ATOM 14292 N N . ARG D 1 85 ? -3.889 9.606 -5.124 1.000 21.507 85 ARG DDD N 1
ATOM 14293 C CA A ARG D 1 85 ? -3.213 8.354 -5.560 0.600 22.549 85 ARG DDD CA 1
ATOM 14294 C CA B ARG D 1 85 ? -3.221 8.349 -5.564 0.400 21.864 85 ARG DDD CA 1
ATOM 14295 C C . ARG D 1 85 ? -2.557 7.685 -4.348 1.000 21.056 85 ARG DDD C 1
ATOM 14296 O O . ARG D 1 85 ? -2.564 6.432 -4.274 1.000 22.342 85 ARG DDD O 1
ATOM 14336 N N . ASP D 1 86 ? -2.015 8.488 -3.433 1.000 23.748 86 ASP DDD N 1
ATOM 14337 C CA . ASP D 1 86 ? -1.347 7.970 -2.219 1.000 23.535 86 ASP DDD CA 1
ATOM 14338 C C . ASP D 1 86 ? -2.362 7.197 -1.356 1.000 23.969 86 ASP DDD C 1
ATOM 14339 O O . ASP D 1 86 ? -1.946 6.260 -0.640 1.000 27.794 86 ASP DDD O 1
ATOM 14348 N N . CYS D 1 87 ? -3.644 7.552 -1.424 1.000 22.400 87 CYS DDD N 1
ATOM 14349 C CA . CYS D 1 87 ? -4.770 6.878 -0.712 1.000 22.763 87 CYS DDD CA 1
ATOM 14350 C C . CYS D 1 87 ? -5.295 5.671 -1.507 1.000 24.666 87 CYS DDD C 1
ATOM 14351 O O . CYS D 1 87 ? -6.291 5.087 -1.080 1.000 26.739 87 CYS DDD O 1
ATOM 14359 N N . GLY D 1 88 ? -4.678 5.338 -2.633 1.000 21.897 88 GLY DDD N 1
ATOM 14360 C CA . GLY D 1 88 ? -5.045 4.170 -3.456 1.000 24.165 88 GLY DDD CA 1
ATOM 14361 C C . GLY D 1 88 ? -6.184 4.427 -4.421 1.000 26.110 88 GLY DDD C 1
ATOM 14362 O O . GLY D 1 88 ? -6.661 3.452 -5.032 1.000 27.568 88 GLY DDD O 1
ATOM 14366 N N . CYS D 1 89 ? -6.609 5.681 -4.599 1.000 22.275 89 CYS DDD N 1
ATOM 14367 C CA . CYS D 1 89 ? -7.781 6.030 -5.444 1.000 23.930 89 CYS DDD CA 1
ATOM 14368 C C . CYS D 1 89 ? -7.317 6.560 -6.803 1.000 24.505 89 CYS DDD C 1
ATOM 14369 O O . CYS D 1 89 ? -6.224 7.156 -6.864 1.000 25.343 89 CYS DDD O 1
ATOM 14377 N N . GLU D 1 90 ? -8.128 6.370 -7.844 1.000 22.871 90 GLU DDD N 1
ATOM 14378 C CA A GLU D 1 90 ? -7.696 6.702 -9.229 0.600 22.839 90 GLU DDD CA 1
ATOM 14379 C CA B GLU D 1 90 ? -7.744 6.626 -9.259 0.400 24.096 90 GLU DDD CA 1
ATOM 14380 C C . GLU D 1 90 ? -8.624 7.717 -9.887 1.000 22.715 90 GLU DDD C 1
ATOM 14381 O O . GLU D 1 90 ? -8.345 8.098 -11.030 1.000 21.833 90 GLU DDD O 1
ATOM 14403 N N . TRP D 1 91 ? -9.662 8.187 -9.196 1.000 20.169 91 TRP DDD N 1
ATOM 14404 C CA . TRP D 1 91 ? -10.692 9.060 -9.801 1.000 17.597 91 TRP DDD CA 1
ATOM 14405 C C . TRP D 1 91 ? -10.886 10.359 -9.024 1.000 17.554 91 TRP DDD C 1
ATOM 14406 O O . TRP D 1 91 ? -10.674 10.403 -7.790 1.000 18.077 91 TRP DDD O 1
ATOM 14427 N N . VAL D 1 92 ? -11.318 11.389 -9.738 1.000 19.864 92 VAL DDD N 1
ATOM 14428 C CA . VAL D 1 92 ? -11.722 12.673 -9.119 1.000 17.850 92 VAL DDD CA 1
ATOM 14429 C C . VAL D 1 92 ? -12.878 13.287 -9.922 1.000 18.585 92 VAL DDD C 1
ATOM 14430 O O . VAL D 1 92 ? -12.872 13.242 -11.167 1.000 20.574 92 VAL DDD O 1
ATOM 14443 N N . ILE D 1 93 ? -13.845 13.830 -9.206 1.000 18.206 93 ILE DDD N 1
ATOM 14444 C CA . ILE D 1 93 ? -14.935 14.667 -9.765 1.000 17.736 93 ILE DDD CA 1
ATOM 14445 C C . ILE D 1 93 ? -14.431 16.097 -9.864 1.000 18.795 93 ILE DDD C 1
ATOM 14446 O O . ILE D 1 93 ? -13.912 16.625 -8.838 1.000 19.812 93 ILE DDD O 1
ATOM 14462 N N . LEU D 1 94 ? -14.593 16.746 -11.015 1.000 20.342 94 LEU DDD N 1
ATOM 14463 C CA . LEU D 1 94 ? -14.129 18.142 -11.187 1.000 17.881 94 LEU DDD CA 1
ATOM 14464 C C . LEU D 1 94 ? -15.225 19.016 -11.772 1.000 19.666 94 LEU DDD C 1
ATOM 14465 O O . LEU D 1 94 ? -15.957 18.545 -12.651 1.000 21.046 94 LEU DDD O 1
ATOM 14481 N N . GLY D 1 95 ? -15.349 20.234 -11.255 1.000 19.026 95 GLY DDD N 1
ATOM 14482 C CA . GLY D 1 95 ? -16.285 21.223 -11.806 1.000 19.470 95 GLY DDD CA 1
ATOM 14483 C C . GLY D 1 95 ? -17.729 20.899 -11.460 1.000 18.036 95 GLY DDD C 1
ATOM 14484 O O . GLY D 1 95 ? -18.626 21.371 -12.171 1.000 21.192 95 GLY DDD O 1
ATOM 14488 N N . HIS D 1 96 ? -17.964 20.132 -10.402 1.000 19.053 96 HIS DDD N 1
ATOM 14489 C CA . HIS D 1 96 ? -19.337 19.918 -9.896 1.000 19.819 96 HIS DDD CA 1
ATOM 14490 C C . HIS D 1 96 ? -20.019 21.277 -9.747 1.000 21.456 96 HIS DDD C 1
ATOM 14491 O O . HIS D 1 96 ? -19.372 22.265 -9.343 1.000 18.626 96 HIS DDD O 1
ATOM 14506 N N . SER D 1 97 ? -21.314 21.342 -10.052 1.000 21.378 97 SER DDD N 1
ATOM 14507 C CA . SER D 1 97 ? -22.093 22.596 -9.975 1.000 22.211 97 SER DDD CA 1
ATOM 14508 C C . SER D 1 97 ? -21.897 23.286 -8.612 1.000 18.830 97 SER DDD C 1
ATOM 14509 O O . SER D 1 97 ? -21.852 24.519 -8.586 1.000 22.751 97 SER DDD O 1
ATOM 14517 N N . GLU D 1 98 ? -21.788 22.542 -7.515 1.000 22.677 98 GLU DDD N 1
ATOM 14518 C CA . GLU D 1 98 ? -21.592 23.179 -6.180 1.000 21.616 98 GLU DDD CA 1
ATOM 14519 C C . GLU D 1 98 ? -20.231 23.884 -6.138 1.000 21.906 98 GLU DDD C 1
ATOM 14520 O O . GLU D 1 98 ? -20.158 25.010 -5.604 1.000 22.900 98 GLU DDD O 1
ATOM 14532 N N . ARG D 1 99 ? -19.193 23.302 -6.729 1.000 22.034 99 ARG DDD N 1
ATOM 14533 C CA . ARG D 1 99 ? -17.853 23.950 -6.746 1.000 23.990 99 ARG DDD CA 1
ATOM 14534 C C . ARG D 1 99 ? -17.899 25.204 -7.611 1.000 19.818 99 ARG DDD C 1
ATOM 14535 O O . ARG D 1 99 ? -17.287 26.226 -7.243 1.000 21.898 99 ARG DDD O 1
ATOM 14556 N N . ARG D 1 100 ? -18.588 25.135 -8.752 1.000 20.944 100 ARG DDD N 1
ATOM 14557 C CA . ARG D 1 100 ? -18.685 26.277 -9.691 1.000 19.200 100 ARG DDD CA 1
ATOM 14558 C C . ARG D 1 100 ? -19.508 27.403 -9.074 1.000 23.499 100 ARG DDD C 1
ATOM 14559 O O . ARG D 1 100 ? -19.045 28.537 -9.106 1.000 27.865 100 ARG DDD O 1
ATOM 14580 N N . HIS D 1 101 ? -20.701 27.102 -8.563 1.000 24.836 101 HIS DDD N 1
ATOM 14581 C CA . HIS D 1 101 ? -21.720 28.143 -8.252 1.000 23.582 101 HIS DDD CA 1
ATOM 14582 C C . HIS D 1 101 ? -21.716 28.554 -6.773 1.000 27.129 101 HIS DDD C 1
ATOM 14583 O O . HIS D 1 101 ? -22.120 29.695 -6.500 1.000 32.388 101 HIS DDD O 1
ATOM 14598 N N . ILE D 1 102 ? -21.312 27.683 -5.855 1.000 21.907 102 ILE DDD N 1
ATOM 14599 C CA . ILE D 1 102 ? -21.232 28.038 -4.401 1.000 21.387 102 ILE DDD CA 1
ATOM 14600 C C . ILE D 1 102 ? -19.806 28.493 -4.104 1.000 22.333 102 ILE DDD C 1
ATOM 14601 O O . ILE D 1 102 ? -19.654 29.506 -3.408 1.000 24.406 102 ILE DDD O 1
ATOM 14617 N N . PHE D 1 103 ? -18.792 27.778 -4.594 1.000 22.001 103 PHE DDD N 1
ATOM 14618 C CA . PHE D 1 103 ? -17.374 28.066 -4.231 1.000 22.677 103 PHE DDD CA 1
ATOM 14619 C C . PHE D 1 103 ? -16.669 28.864 -5.332 1.000 22.406 103 PHE DDD C 1
ATOM 14620 O O . PHE D 1 103 ? -15.478 29.156 -5.156 1.000 25.469 103 PHE DDD O 1
ATOM 14637 N N . GLY D 1 104 ? -17.368 29.213 -6.417 1.000 23.076 104 GLY DDD N 1
ATOM 14638 C CA . GLY D 1 104 ? -16.895 30.199 -7.409 1.000 26.225 104 GLY DDD CA 1
ATOM 14639 C C . GLY D 1 104 ? -15.734 29.720 -8.263 1.000 25.104 104 GLY DDD C 1
ATOM 14640 O O . GLY D 1 104 ? -14.979 30.579 -8.741 1.000 27.266 104 GLY DDD O 1
ATOM 14644 N N . GLU D 1 105 ? -15.581 28.413 -8.472 1.000 22.411 105 GLU DDD N 1
ATOM 14645 C CA . GLU D 1 105 ? -14.491 27.854 -9.313 1.000 21.784 105 GLU DDD CA 1
ATOM 14646 C C . GLU D 1 105 ? -14.802 28.202 -10.783 1.000 25.063 105 GLU DDD C 1
ATOM 14647 O O . GLU D 1 105 ? -15.905 27.886 -11.275 1.000 23.390 105 GLU DDD O 1
ATOM 14659 N N . SER D 1 106 ? -13.845 28.829 -11.455 1.000 22.561 106 SER DDD N 1
ATOM 14660 C CA . SER D 1 106 ? -13.980 29.313 -12.848 1.000 25.129 106 SER DDD CA 1
ATOM 14661 C C . SER D 1 106 ? -13.815 28.163 -13.847 1.000 23.454 106 SER DDD C 1
ATOM 14662 O O . SER D 1 106 ? -13.166 27.138 -13.525 1.000 24.114 106 SER DDD O 1
ATOM 14670 N N . ASP D 1 107 ? -14.304 28.367 -15.062 1.000 24.446 107 ASP DDD N 1
ATOM 14671 C CA . ASP D 1 107 ? -14.073 27.429 -16.188 1.000 23.663 107 ASP DDD CA 1
ATOM 14672 C C . ASP D 1 107 ? -12.582 27.161 -16.363 1.000 23.862 107 ASP DDD C 1
ATOM 14673 O O . ASP D 1 107 ? -12.209 25.980 -16.566 1.000 24.510 107 ASP DDD O 1
ATOM 14682 N N . GLU D 1 108 ? -11.755 28.206 -16.335 1.000 26.796 108 GLU DDD N 1
ATOM 14683 C CA . GLU D 1 108 ? -10.287 28.098 -16.528 1.000 30.014 108 GLU DDD CA 1
ATOM 14684 C C . GLU D 1 108 ? -9.674 27.237 -15.414 1.000 25.621 108 GLU DDD C 1
ATOM 14685 O O . GLU D 1 108 ? -8.834 26.381 -15.725 1.000 26.351 108 GLU DDD O 1
ATOM 14697 N N . LEU D 1 109 ? -10.074 27.463 -14.158 1.000 23.981 109 LEU DDD N 1
ATOM 14698 C CA . LEU D 1 109 ? -9.539 26.674 -13.022 1.000 20.874 109 LEU DDD CA 1
ATOM 14699 C C . LEU D 1 109 ? -9.914 25.211 -13.231 1.000 20.724 109 LEU DDD C 1
ATOM 14700 O O . LEU D 1 109 ? -9.053 24.327 -13.025 1.000 22.475 109 LEU DDD O 1
ATOM 14716 N N . ILE D 1 110 ? -11.145 24.919 -13.619 1.000 21.285 110 ILE DDD N 1
ATOM 14717 C CA A ILE D 1 110 ? -11.577 23.508 -13.833 0.600 19.570 110 ILE DDD CA 1
ATOM 14718 C CA B ILE D 1 110 ? -11.571 23.505 -13.826 0.400 22.013 110 ILE DDD CA 1
ATOM 14719 C C . ILE D 1 110 ? -10.702 22.892 -14.933 1.000 21.053 110 ILE DDD C 1
ATOM 14720 O O . ILE D 1 110 ? -10.223 21.755 -14.758 1.000 19.818 110 ILE DDD O 1
ATOM 14750 N N . GLY D 1 111 ? -10.452 23.639 -16.020 1.000 20.471 111 GLY DDD N 1
ATOM 14751 C CA . GLY D 1 111 ? -9.564 23.122 -17.081 1.000 23.291 111 GLY DDD CA 1
ATOM 14752 C C . GLY D 1 111 ? -8.156 22.816 -16.577 1.000 18.473 111 GLY DDD C 1
ATOM 14753 O O . GLY D 1 111 ? -7.583 21.784 -16.958 1.000 20.716 111 GLY DDD O 1
ATOM 14757 N N . GLU D 1 112 ? -7.617 23.672 -15.704 1.000 21.152 112 GLU DDD N 1
ATOM 14758 C CA . GLU D 1 112 ? -6.261 23.471 -15.135 1.000 19.768 112 GLU DDD CA 1
ATOM 14759 C C . GLU D 1 112 ? -6.255 22.259 -14.200 1.000 17.394 112 GLU DDD C 1
ATOM 14760 O O . GLU D 1 112 ? -5.262 21.527 -14.171 1.000 19.436 112 GLU DDD O 1
ATOM 14772 N N . LYS D 1 113 ? -7.344 22.046 -13.456 1.000 16.974 113 LYS DDD N 1
ATOM 14773 C CA . LYS D 1 113 ? -7.462 20.858 -12.571 1.000 18.020 113 LYS DDD CA 1
ATOM 14774 C C . LYS D 1 113 ? -7.530 19.592 -13.422 1.000 17.520 113 LYS DDD C 1
ATOM 14775 O O . LYS D 1 113 ? -6.894 18.590 -13.064 1.000 20.146 113 LYS DDD O 1
ATOM 14794 N N . VAL D 1 114 ? -8.334 19.613 -14.490 1.000 20.307 114 VAL DDD N 1
ATOM 14795 C CA . VAL D 1 114 ? -8.409 18.468 -15.433 1.000 18.600 114 VAL DDD CA 1
ATOM 14796 C C . VAL D 1 114 ? -7.000 18.149 -15.952 1.000 16.898 114 VAL DDD C 1
ATOM 14797 O O . VAL D 1 114 ? -6.577 16.985 -15.944 1.000 19.211 114 VAL DDD O 1
ATOM 14810 N N . ASN D 1 115 ? -6.283 19.168 -16.390 1.000 19.977 115 ASN DDD N 1
ATOM 14811 C CA . ASN D 1 115 ? -4.918 18.996 -16.943 1.000 20.315 115 ASN DDD CA 1
ATOM 14812 C C . ASN D 1 115 ? -4.035 18.319 -15.887 1.000 21.992 115 ASN DDD C 1
ATOM 14813 O O . ASN D 1 115 ? -3.364 17.322 -16.193 1.000 19.341 115 ASN DDD O 1
ATOM 14824 N N . HIS D 1 116 ? -4.004 18.856 -14.669 1.000 20.270 116 HIS DDD N 1
ATOM 14825 C CA . HIS D 1 116 ? -3.099 18.349 -13.615 1.000 19.344 116 HIS DDD CA 1
ATOM 14826 C C . HIS D 1 116 ? -3.485 16.925 -13.205 1.000 20.266 116 HIS DDD C 1
ATOM 14827 O O . HIS D 1 116 ? -2.621 16.062 -13.115 1.000 19.415 116 HIS DDD O 1
ATOM 14842 N N . ALA D 1 117 ? -4.768 16.660 -12.985 1.000 18.795 117 ALA DDD N 1
ATOM 14843 C CA . ALA D 1 117 ? -5.254 15.319 -12.603 1.000 17.393 117 ALA DDD CA 1
ATOM 14844 C C . ALA D 1 117 ? -4.869 14.292 -13.675 1.000 16.103 117 ALA DDD C 1
ATOM 14845 O O . ALA D 1 117 ? -4.358 13.216 -13.327 1.000 19.196 117 ALA DDD O 1
ATOM 14852 N N . LEU D 1 118 ? -5.102 14.601 -14.952 1.000 19.219 118 LEU DDD N 1
ATOM 14853 C CA . LEU D 1 118 ? -4.775 13.651 -16.041 1.000 16.966 118 LEU DDD CA 1
ATOM 14854 C C . LEU D 1 118 ? -3.250 13.467 -16.138 1.000 17.946 118 LEU DDD C 1
ATOM 14855 O O . LEU D 1 118 ? -2.793 12.338 -16.288 1.000 22.019 118 LEU DDD O 1
ATOM 14871 N N . THR D 1 119 ? -2.478 14.541 -15.989 1.000 23.002 119 THR DDD N 1
ATOM 14872 C CA . THR D 1 119 ? -0.996 14.476 -16.007 1.000 19.833 119 THR DDD CA 1
ATOM 14873 C C . THR D 1 119 ? -0.513 13.521 -14.917 1.000 21.818 119 THR DDD C 1
ATOM 14874 O O . THR D 1 119 ? 0.445 12.749 -15.157 1.000 23.848 119 THR DDD O 1
ATOM 14885 N N . CYS D 1 120 ? -1.132 13.564 -13.738 1.000 24.108 120 CYS DDD N 1
ATOM 14886 C CA A CYS D 1 120 ? -0.740 12.736 -12.572 0.800 25.011 120 CYS DDD CA 1
ATOM 14887 C CA B CYS D 1 120 ? -0.766 12.752 -12.543 0.200 26.647 120 CYS DDD CA 1
ATOM 14888 C C . CYS D 1 120 ? -1.296 11.313 -12.669 1.000 26.809 120 CYS DDD C 1
ATOM 14889 O O . CYS D 1 120 ? -1.003 10.506 -11.754 1.000 34.958 120 CYS DDD O 1
ATOM 14903 N N . GLY D 1 121 ? -2.084 11.013 -13.702 1.000 22.868 121 GLY DDD N 1
ATOM 14904 C CA . GLY D 1 121 ? -2.510 9.630 -13.967 1.000 23.655 121 GLY DDD CA 1
ATOM 14905 C C . GLY D 1 121 ? -3.902 9.303 -13.444 1.000 26.847 121 GLY DDD C 1
ATOM 14906 O O . GLY D 1 121 ? -4.307 8.138 -13.555 1.000 28.955 121 GLY DDD O 1
ATOM 14910 N N . LEU D 1 122 ? -4.641 10.275 -12.920 1.000 20.864 122 LEU DDD N 1
ATOM 14911 C CA A LEU D 1 122 ? -6.040 10.032 -12.470 0.600 20.060 122 LEU DDD CA 1
ATOM 14912 C CA B LEU D 1 122 ? -6.045 10.050 -12.471 0.400 22.537 122 LEU DDD CA 1
ATOM 14913 C C . LEU D 1 122 ? -6.975 9.917 -13.680 1.000 19.932 122 LEU DDD C 1
ATOM 14914 O O . LEU D 1 122 ? -6.609 10.335 -14.794 1.000 22.287 122 LEU DDD O 1
ATOM 14944 N N . LYS D 1 123 ? -8.161 9.391 -13.425 1.000 18.637 123 LYS DDD N 1
ATOM 14945 C CA . LYS D 1 123 ? -9.320 9.463 -14.331 1.000 20.298 123 LYS DDD CA 1
ATOM 14946 C C . LYS D 1 123 ? -10.251 10.530 -13.773 1.000 20.556 123 LYS DDD C 1
ATOM 14947 O O . LYS D 1 123 ? -10.263 10.731 -12.529 1.000 22.192 123 LYS DDD O 1
ATOM 14966 N N . VAL D 1 124 ? -10.938 11.251 -14.638 1.000 20.780 124 VAL DDD N 1
ATOM 14967 C CA . VAL D 1 124 ? -11.647 12.482 -14.218 1.000 19.637 124 VAL DDD CA 1
ATOM 14968 C C . VAL D 1 124 ? -13.105 12.407 -14.674 1.000 20.647 124 VAL DDD C 1
ATOM 14969 O O . VAL D 1 124 ? -13.386 11.874 -15.788 1.000 19.813 124 VAL DDD O 1
ATOM 14982 N N . VAL D 1 125 ? -13.978 12.984 -13.862 1.000 19.219 125 VAL DDD N 1
ATOM 14983 C CA . VAL D 1 125 ? -15.405 13.201 -14.205 1.000 18.878 125 VAL DDD CA 1
ATOM 14984 C C . VAL D 1 125 ? -15.640 14.701 -14.187 1.000 24.107 125 VAL DDD C 1
ATOM 14985 O O . VAL D 1 125 ? -16.019 15.283 -13.167 1.000 19.799 125 VAL DDD O 1
ATOM 14998 N N . PRO D 1 126 ? -15.358 15.404 -15.306 1.000 22.589 126 PRO DDD N 1
ATOM 14999 C CA . PRO D 1 126 ? -15.640 16.824 -15.407 1.000 21.748 126 PRO DDD CA 1
ATOM 15000 C C . PRO D 1 126 ? -17.144 17.028 -15.586 1.000 22.949 126 PRO DDD C 1
ATOM 15001 O O . PRO D 1 126 ? -17.768 16.350 -16.411 1.000 22.211 126 PRO DDD O 1
ATOM 15012 N N . CYS D 1 127 ? -17.689 17.961 -14.820 1.000 22.270 127 CYS DDD N 1
ATOM 15013 C CA . CYS D 1 127 ? -19.131 18.276 -14.817 1.000 21.039 127 CYS DDD CA 1
ATOM 15014 C C . CYS D 1 127 ? -19.373 19.584 -15.565 1.000 20.205 127 CYS DDD C 1
ATOM 15015 O O . CYS D 1 127 ? -18.594 20.526 -15.408 1.000 23.036 127 CYS DDD O 1
ATOM 15023 N N . ILE D 1 128 ? -20.469 19.644 -16.310 1.000 19.118 128 ILE DDD N 1
ATOM 15024 C CA . ILE D 1 128 ? -20.902 20.840 -17.071 1.000 19.025 128 ILE DDD CA 1
ATOM 15025 C C . ILE D 1 128 ? -22.400 21.030 -16.828 1.000 22.057 128 ILE DDD C 1
ATOM 15026 O O . ILE D 1 128 ? -23.023 20.085 -16.354 1.000 23.713 128 ILE DDD O 1
ATOM 15042 N N . GLY D 1 129 ? -22.917 22.219 -17.101 1.000 24.138 129 GLY DDD N 1
ATOM 15043 C CA . GLY D 1 129 ? -24.366 22.437 -16.988 1.000 25.779 129 GLY DDD CA 1
ATOM 15044 C C . GLY D 1 129 ? -24.725 23.882 -16.799 1.000 24.111 129 GLY DDD C 1
ATOM 15045 O O . GLY D 1 129 ? -23.916 24.634 -16.257 1.000 23.618 129 GLY DDD O 1
ATOM 15049 N N . GLU D 1 130 ? -25.953 24.237 -17.193 1.000 25.674 130 GLU DDD N 1
ATOM 15050 C CA . GLU D 1 130 ? -26.410 25.644 -17.207 1.000 27.181 130 GLU DDD CA 1
ATOM 15051 C C . GLU D 1 130 ? -27.457 25.850 -16.105 1.000 23.163 130 GLU DDD C 1
ATOM 15052 O O . GLU D 1 130 ? -28.177 24.899 -15.758 1.000 28.420 130 GLU DDD O 1
ATOM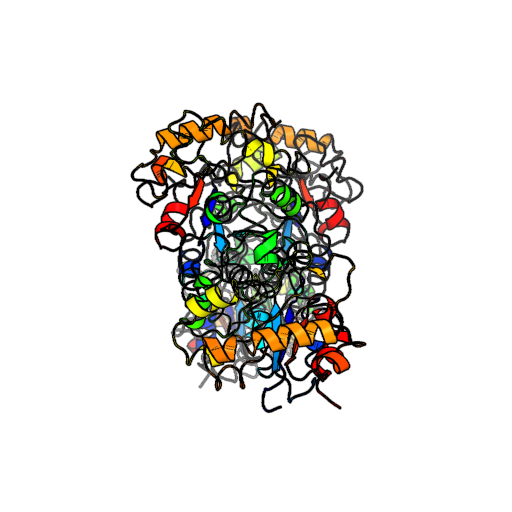 15064 N N . LYS D 1 131 ? -27.476 27.069 -15.572 1.000 26.403 131 LYS DDD N 1
ATOM 15065 C CA . LYS D 1 131 ? -28.468 27.531 -14.567 1.000 28.698 131 LYS DDD CA 1
ATOM 15066 C C . LYS D 1 131 ? -29.779 27.901 -15.263 1.000 30.027 131 LYS DDD C 1
ATOM 15067 O O . LYS D 1 131 ? -29.809 27.990 -16.503 1.000 31.715 131 LYS DDD O 1
ATOM 15086 N N . LEU D 1 132 ? -30.833 28.101 -14.473 1.000 29.460 132 LEU DDD N 1
ATOM 15087 C CA . LEU D 1 132 ? -32.196 28.431 -14.971 1.000 28.536 132 LEU DDD CA 1
ATOM 15088 C C . LEU D 1 132 ? -32.154 29.708 -15.805 1.000 27.873 132 LEU DDD C 1
ATOM 15089 O O . LEU D 1 132 ? -32.715 29.686 -16.899 1.000 38.857 132 LEU DDD O 1
ATOM 15105 N N . ASP D 1 133 ? -31.526 30.781 -15.311 1.000 35.399 133 ASP DDD N 1
ATOM 15106 C CA . ASP D 1 133 ? -31.493 32.090 -16.025 1.000 35.615 133 ASP DDD CA 1
ATOM 15107 C C . ASP D 1 133 ? -30.796 31.898 -17.383 1.000 36.306 133 ASP DDD C 1
ATOM 15108 O O . ASP D 1 133 ? -31.253 32.487 -18.385 1.000 36.218 133 ASP DDD O 1
ATOM 15117 N N . GLU D 1 134 ? -29.748 31.070 -17.431 1.000 30.931 134 GLU DDD N 1
ATOM 15118 C CA . GLU D 1 134 ? -29.016 30.784 -18.691 1.000 25.930 134 GLU DDD CA 1
ATOM 15119 C C . GLU D 1 134 ? -29.926 29.996 -19.643 1.000 25.478 134 GLU DDD C 1
ATOM 15120 O O . GLU D 1 134 ? -29.975 30.355 -20.837 1.000 35.443 134 GLU DDD O 1
ATOM 15132 N N . ARG D 1 135 ? -30.616 28.968 -19.157 1.000 28.034 135 ARG DDD N 1
ATOM 15133 C CA . ARG D 1 135 ? -31.488 28.130 -20.018 1.000 26.954 135 ARG DDD CA 1
ATOM 15134 C C . ARG D 1 135 ? -32.624 28.996 -20.577 1.000 35.432 135 ARG DDD C 1
ATOM 15135 O O . ARG D 1 135 ? -32.905 28.887 -21.776 1.000 37.339 135 ARG DDD O 1
ATOM 15156 N N . GLU D 1 136 ? -33.235 29.827 -19.731 1.000 35.547 136 GLU DDD N 1
ATOM 15157 C CA . GLU D 1 136 ? -34.390 30.683 -20.118 1.000 39.875 136 GLU DDD CA 1
ATOM 15158 C C . GLU D 1 136 ? -33.946 31.722 -21.151 1.000 42.792 136 GLU DDD C 1
ATOM 15159 O O . GLU D 1 136 ? -34.783 32.097 -21.985 1.000 45.525 136 GLU DDD O 1
ATOM 15171 N N . ALA D 1 137 ? -32.676 32.134 -21.136 1.000 40.336 137 ALA DDD N 1
ATOM 15172 C CA . ALA D 1 137 ? -32.104 33.124 -22.079 1.000 35.344 137 ALA DDD CA 1
ATOM 15173 C C . ALA D 1 137 ? -31.606 32.437 -23.362 1.000 34.564 137 ALA DDD C 1
ATOM 15174 O O . ALA D 1 137 ? -31.036 33.143 -24.203 1.000 46.955 137 ALA DDD O 1
ATOM 15181 N N . GLY D 1 138 ? -31.838 31.128 -23.512 1.000 36.412 138 GLY DDD N 1
ATOM 15182 C CA . GLY D 1 138 ? -31.451 30.324 -24.693 1.000 45.859 138 GLY DDD CA 1
ATOM 15183 C C . GLY D 1 138 ? -29.950 30.058 -24.773 1.000 49.983 138 GLY DDD C 1
ATOM 15184 O O . GLY D 1 138 ? -29.441 29.853 -25.896 1.000 37.833 138 GLY DDD O 1
ATOM 15188 N N . LYS D 1 139 ? -29.252 30.014 -23.634 1.000 39.027 139 LYS DDD N 1
ATOM 15189 C CA . LYS D 1 139 ? -27.764 29.963 -23.581 1.000 36.298 139 LYS DDD CA 1
ATOM 15190 C C . LYS D 1 139 ? -27.263 28.576 -23.149 1.000 32.352 139 LYS DDD C 1
ATOM 15191 O O . LYS D 1 139 ? -26.071 28.482 -22.793 1.000 39.201 139 LYS DDD O 1
ATOM 15210 N N . THR D 1 140 ? -28.095 27.535 -23.197 1.000 26.666 140 THR DDD N 1
ATOM 15211 C CA . THR D 1 140 ? -27.705 26.157 -22.791 1.000 33.311 140 THR DDD CA 1
ATOM 15212 C C . THR D 1 140 ? -26.424 25.755 -23.521 1.000 39.334 140 THR DDD C 1
ATOM 15213 O O . THR D 1 140 ? -25.468 25.349 -22.847 1.000 30.810 140 THR DDD O 1
ATOM 15224 N N . GLU D 1 141 ? -26.388 25.869 -24.853 1.000 37.134 141 GLU DDD N 1
ATOM 15225 C CA A GLU D 1 141 ? -25.241 25.396 -25.669 0.400 40.367 141 GLU DDD CA 1
ATOM 15226 C CA B GLU D 1 141 ? -25.232 25.383 -25.651 0.600 36.631 141 GLU DDD CA 1
ATOM 15227 C C . GLU D 1 141 ? -24.043 26.322 -25.422 1.000 33.461 141 GLU DDD C 1
ATOM 15228 O O . GLU D 1 141 ? -22.933 25.798 -25.261 1.000 35.034 141 GLU DDD O 1
ATOM 15250 N N . GLN D 1 142 ? -24.272 27.637 -25.364 1.000 27.958 142 GLN DDD N 1
ATOM 15251 C CA . GLN D 1 142 ? -23.212 28.652 -25.145 1.000 31.865 142 GLN DDD CA 1
ATOM 15252 C C . GLN D 1 142 ? -22.476 28.331 -23.836 1.000 34.899 142 GLN DDD C 1
ATOM 15253 O O . GLN D 1 142 ? -21.227 28.302 -23.834 1.000 37.920 142 GLN DDD O 1
ATOM 15267 N N . VAL D 1 143 ? -23.233 28.080 -22.767 1.000 28.648 143 VAL DDD N 1
ATOM 15268 C CA . VAL D 1 143 ? -22.668 27.774 -21.419 1.000 26.159 143 VAL DDD CA 1
ATOM 15269 C C . VAL D 1 143 ? -21.935 26.429 -21.465 1.000 21.863 143 VAL DDD C 1
ATOM 15270 O O . VAL D 1 143 ? -20.754 26.382 -21.045 1.000 27.039 143 VAL DDD O 1
ATOM 15283 N N . CYS D 1 144 ? -22.596 25.367 -21.914 1.000 22.291 144 CYS DDD N 1
ATOM 15284 C CA . CYS D 1 144 ? -22.018 23.997 -21.943 1.000 25.289 144 CYS DDD CA 1
ATOM 15285 C C . CYS D 1 144 ? -20.745 24.006 -22.798 1.000 24.693 144 CYS DDD C 1
ATOM 15286 O O . CYS D 1 144 ? -19.732 23.382 -22.399 1.000 23.067 144 CYS DDD O 1
ATOM 15294 N N . PHE D 1 145 ? -20.773 24.686 -23.944 1.000 25.363 145 PHE DDD N 1
ATOM 15295 C CA . PHE D 1 145 ? -19.612 24.662 -24.870 1.000 23.676 145 PHE DDD CA 1
ATOM 15296 C C . PHE D 1 145 ? -18.471 25.485 -24.289 1.000 23.269 145 PHE DDD C 1
ATOM 15297 O O . PHE D 1 145 ? -17.312 25.117 -24.517 1.000 25.107 145 PHE DDD O 1
ATOM 15314 N N . ARG D 1 146 ? -18.745 26.570 -23.570 1.000 22.626 146 ARG DDD N 1
ATOM 15315 C CA A ARG D 1 146 ? -17.693 27.352 -22.870 0.600 24.524 146 ARG DDD CA 1
ATOM 15316 C CA B ARG D 1 146 ? -17.683 27.351 -22.874 0.400 22.797 146 ARG DDD CA 1
ATOM 15317 C C . ARG D 1 146 ? -16.999 26.447 -21.838 1.000 21.717 146 ARG DDD C 1
ATOM 15318 O O . ARG D 1 146 ? -15.749 26.423 -21.778 1.000 22.683 146 ARG DDD O 1
ATOM 15358 N N . GLN D 1 147 ? -17.784 25.706 -21.073 1.000 22.875 147 GLN DDD N 1
ATOM 15359 C CA . GLN D 1 147 ? -17.236 24.794 -20.034 1.000 21.067 147 GLN DDD CA 1
ATOM 15360 C C . GLN D 1 147 ? -16.435 23.682 -20.720 1.000 20.354 147 GLN DDD C 1
ATOM 15361 O O . GLN D 1 147 ? -15.328 23.330 -20.222 1.000 23.410 147 GLN DDD O 1
ATOM 15375 N N . LEU D 1 148 ? -16.964 23.110 -21.813 1.000 21.151 148 LEU DDD N 1
ATOM 15376 C CA . LEU D 1 148 ? -16.290 22.021 -22.557 1.000 18.843 148 LEU DDD CA 1
ATOM 15377 C C . LEU D 1 148 ? -15.016 22.540 -23.231 1.000 19.553 148 LEU DDD C 1
ATOM 15378 O O . LEU D 1 148 ? -14.058 21.786 -23.252 1.000 21.857 148 LEU DDD O 1
ATOM 15394 N N . ASP D 1 149 ? -15.010 23.768 -23.745 1.000 22.781 149 ASP DDD N 1
ATOM 15395 C CA . ASP D 1 149 ? -13.789 24.377 -24.332 1.000 19.517 149 ASP DDD CA 1
ATOM 15396 C C . ASP D 1 149 ? -12.657 24.305 -23.297 1.000 20.568 149 ASP DDD C 1
ATOM 15397 O O . ASP D 1 149 ? -11.527 23.911 -23.647 1.000 20.289 149 ASP DDD O 1
ATOM 15406 N N . ALA D 1 150 ? -12.939 24.683 -22.044 1.000 21.822 150 ALA DDD N 1
ATOM 15407 C CA . ALA D 1 150 ? -11.918 24.734 -20.976 1.000 25.121 150 ALA DDD CA 1
ATOM 15408 C C . ALA D 1 150 ? -11.467 23.326 -20.598 1.000 18.804 150 ALA DDD C 1
ATOM 15409 O O . ALA D 1 150 ? -10.260 23.110 -20.379 1.000 22.778 150 ALA DDD O 1
ATOM 15416 N N . ILE D 1 151 ? -12.375 22.350 -20.577 1.000 21.843 151 ILE DDD N 1
ATOM 15417 C CA . ILE D 1 151 ? -12.019 20.931 -20.298 1.000 19.838 151 ILE DDD CA 1
ATOM 15418 C C . ILE D 1 151 ? -11.152 20.405 -21.446 1.000 21.902 151 ILE DDD C 1
ATOM 15419 O O . ILE D 1 151 ? -10.117 19.824 -21.178 1.000 21.897 151 ILE DDD O 1
ATOM 15435 N N . LYS D 1 152 ? -11.537 20.650 -22.697 1.000 20.720 152 LYS DDD N 1
ATOM 15436 C CA A LYS D 1 152 ? -10.755 20.189 -23.874 0.600 20.486 152 LYS DDD CA 1
ATOM 15437 C CA B LYS D 1 152 ? -10.750 20.173 -23.860 0.400 21.104 152 LYS DDD CA 1
ATOM 15438 C C . LYS D 1 152 ? -9.346 20.785 -23.808 1.000 20.966 152 LYS DDD C 1
ATOM 15439 O O . LYS D 1 152 ? -8.380 20.050 -24.085 1.000 22.644 152 LYS DDD O 1
ATOM 15475 N N . LYS D 1 153 ? -9.234 22.066 -23.479 1.000 23.034 153 LYS DDD N 1
ATOM 15476 C CA . LYS D 1 153 ? -7.920 22.758 -23.406 1.000 23.196 153 LYS DDD CA 1
ATOM 15477 C C . LYS D 1 153 ? -7.047 22.024 -22.382 1.000 24.704 153 LYS DDD C 1
ATOM 15478 O O . LYS D 1 153 ? -5.817 21.951 -22.562 1.000 23.726 153 LYS DDD O 1
ATOM 15497 N N . GLY D 1 154 ? -7.665 21.482 -21.325 1.000 24.312 154 GLY DDD N 1
ATOM 15498 C CA . GLY D 1 154 ? -6.966 20.807 -20.221 1.000 24.152 154 GLY DDD CA 1
ATOM 15499 C C . GLY D 1 154 ? -6.539 19.395 -20.546 1.000 22.973 154 GLY DDD C 1
ATOM 15500 O O . GLY D 1 154 ? -5.686 18.888 -19.819 1.000 30.030 154 GLY DDD O 1
ATOM 15504 N N . ILE D 1 155 ? -7.059 18.756 -21.596 1.000 24.716 155 ILE DDD N 1
ATOM 15505 C CA . ILE D 1 155 ? -6.671 17.364 -21.941 1.000 22.987 155 ILE DDD CA 1
ATOM 15506 C C . ILE D 1 155 ? -5.235 17.408 -22.468 1.000 25.372 155 ILE DDD C 1
ATOM 15507 O O . ILE D 1 155 ? -4.965 18.087 -23.459 1.000 25.740 155 ILE DDD O 1
ATOM 15523 N N . PRO D 1 156 ? -4.247 16.779 -21.794 1.000 24.074 156 PRO DDD N 1
ATOM 15524 C CA . PRO D 1 156 ? -2.845 16.888 -22.224 1.000 23.604 156 PRO DDD CA 1
ATOM 15525 C C . PRO D 1 156 ? -2.604 16.384 -23.651 1.000 31.673 156 PRO DDD C 1
ATOM 15526 O O . PRO D 1 156 ? -1.898 17.062 -24.387 1.000 30.271 156 PRO DDD O 1
ATOM 15537 N N . LYS D 1 157 ? -3.174 15.227 -24.009 1.000 26.920 157 LYS DDD N 1
ATOM 15538 C CA . LYS D 1 157 ? -3.045 14.631 -25.366 1.000 27.463 157 LYS DDD CA 1
ATOM 15539 C C . LYS D 1 157 ? -4.334 13.877 -25.697 1.000 29.161 157 LYS DDD C 1
ATOM 15540 O O . LYS D 1 157 ? -5.029 13.431 -24.747 1.000 24.489 157 LYS DDD O 1
ATOM 15559 N N . ALA D 1 158 ? -4.661 13.716 -26.977 1.000 31.373 158 ALA DDD N 1
ATOM 15560 C CA . ALA D 1 158 ? -5.985 13.205 -27.421 1.000 28.725 158 ALA DDD CA 1
ATOM 15561 C C . ALA D 1 158 ? -6.275 11.820 -26.827 1.000 31.905 158 ALA DDD C 1
ATOM 15562 O O . ALA D 1 158 ? -7.450 11.521 -26.563 1.000 33.826 158 ALA DDD O 1
ATOM 15569 N N . GLU D 1 159 ? -5.253 10.990 -26.611 1.000 25.288 159 GLU DDD N 1
ATOM 15570 C CA A GLU D 1 159 ? -5.391 9.624 -26.039 0.600 29.017 159 GLU DDD CA 1
ATOM 15571 C CA B GLU D 1 159 ? -5.391 9.625 -26.040 0.400 29.124 159 GLU DDD CA 1
ATOM 15572 C C . GLU D 1 159 ? -6.015 9.710 -24.637 1.000 28.668 159 GLU DDD C 1
ATOM 15573 O O . GLU D 1 159 ? -6.671 8.726 -24.224 1.000 26.124 159 GLU DDD O 1
ATOM 15595 N N . ASP D 1 160 ? -5.832 10.834 -23.941 1.000 26.451 160 ASP DDD N 1
ATOM 15596 C CA . ASP D 1 160 ? -6.285 10.974 -22.531 1.000 24.613 160 ASP DDD CA 1
ATOM 15597 C C . ASP D 1 160 ? -7.806 11.091 -22.444 1.000 23.428 160 ASP DDD C 1
ATOM 15598 O O . ASP D 1 160 ? -8.317 10.916 -21.326 1.000 21.375 160 ASP DDD O 1
ATOM 15607 N N . TRP D 1 161 ? -8.535 11.335 -23.539 1.000 24.323 161 TRP DDD N 1
ATOM 15608 C CA . TRP D 1 161 ? -10.025 11.267 -23.498 1.000 22.480 161 TRP DDD CA 1
ATOM 15609 C C . TRP D 1 161 ? -10.492 9.881 -23.017 1.000 21.040 161 TRP DDD C 1
ATOM 15610 O O . TRP D 1 161 ? -11.625 9.790 -22.488 1.000 22.235 161 TRP DDD O 1
ATOM 15631 N N . SER D 1 162 ? -9.670 8.838 -23.144 1.000 21.759 162 SER DDD N 1
ATOM 15632 C CA . SER D 1 162 ? -9.985 7.475 -22.642 1.000 25.693 162 SER DDD CA 1
ATOM 15633 C C . SER D 1 162 ? -10.176 7.485 -21.116 1.000 23.278 162 SER DDD C 1
ATOM 15634 O O . SER D 1 162 ? -10.767 6.548 -20.596 1.000 24.362 162 SER DDD O 1
ATOM 15642 N N . ARG D 1 163 ? -9.687 8.514 -20.415 1.000 21.368 163 ARG DDD N 1
ATOM 15643 C CA . ARG D 1 163 ? -9.706 8.595 -18.921 1.000 19.782 163 ARG DDD CA 1
ATOM 15644 C C . ARG D 1 163 ? -10.690 9.681 -18.464 1.000 22.309 163 ARG DDD C 1
ATOM 15645 O O . ARG D 1 163 ? -10.582 10.146 -17.306 1.000 21.764 163 ARG DDD O 1
ATOM 15666 N N . VAL D 1 164 ? -11.602 10.091 -19.336 1.000 20.260 164 VAL DDD N 1
ATOM 15667 C CA . VAL D 1 164 ? -12.616 11.138 -19.059 1.000 20.304 164 VAL DDD CA 1
ATOM 15668 C C . VAL D 1 164 ? -14.001 10.498 -19.115 1.000 20.898 164 VAL DDD C 1
ATOM 15669 O O . VAL D 1 164 ? -14.275 9.705 -20.046 1.000 22.040 164 VAL DDD O 1
ATOM 15682 N N . VAL D 1 165 ? -14.859 10.870 -18.176 1.000 19.474 165 VAL DDD N 1
ATOM 15683 C CA . VAL D 1 165 ? -16.328 10.667 -18.258 1.000 19.061 165 VAL DDD CA 1
ATOM 15684 C C . VAL D 1 165 ? -16.960 12.033 -18.033 1.000 22.094 165 VAL DDD C 1
ATOM 15685 O O . VAL D 1 165 ? -16.692 12.649 -16.989 1.000 22.945 165 VAL DDD O 1
ATOM 15698 N N . ILE D 1 166 ? -17.781 12.523 -18.959 1.000 19.113 166 ILE DDD N 1
ATOM 15699 C CA A ILE D 1 166 ? -18.445 13.844 -18.800 0.600 22.257 166 ILE DDD CA 1
ATOM 15700 C CA B ILE D 1 166 ? -18.445 13.843 -18.806 0.400 22.720 166 ILE DDD CA 1
ATOM 15701 C C . ILE D 1 166 ? -19.746 13.632 -18.030 1.000 23.782 166 ILE DDD C 1
ATOM 15702 O O . ILE D 1 166 ? -20.413 12.613 -18.268 1.000 24.235 166 ILE DDD O 1
ATOM 15732 N N . ALA D 1 167 ? -20.064 14.546 -17.113 1.000 24.679 167 ALA DDD N 1
ATOM 15733 C CA . ALA D 1 167 ? -21.386 14.568 -16.450 1.000 21.380 167 ALA DDD CA 1
ATOM 15734 C C . ALA D 1 167 ? -22.080 15.880 -16.788 1.000 24.148 167 ALA DDD C 1
ATOM 15735 O O . ALA D 1 167 ? -21.508 16.944 -16.562 1.000 24.609 167 ALA DDD O 1
ATOM 15742 N N . TYR D 1 168 ? -23.287 15.799 -17.350 1.000 21.778 168 TYR DDD N 1
ATOM 15743 C CA . TYR D 1 168 ? -24.160 16.958 -17.596 1.000 20.685 168 TYR DDD CA 1
ATOM 15744 C C . TYR D 1 168 ? -25.119 17.092 -16.416 1.000 21.545 168 TYR DDD C 1
ATOM 15745 O O . TYR D 1 168 ? -25.893 16.169 -16.127 1.000 23.730 168 TYR DDD O 1
ATOM 15763 N N . GLU D 1 169 ? -25.053 18.236 -15.745 1.000 21.022 169 GLU DDD N 1
ATOM 15764 C CA . GLU D 1 169 ? -25.925 18.593 -14.600 1.000 23.322 169 GLU DDD CA 1
ATOM 15765 C C . GLU D 1 169 ? -26.893 19.670 -15.058 1.000 19.135 169 GLU DDD C 1
ATOM 15766 O O . GLU D 1 169 ? -26.494 20.791 -15.347 1.000 26.618 169 GLU DDD O 1
ATOM 15778 N N . PRO D 1 170 ? -28.208 19.375 -15.134 1.000 23.592 170 PRO DDD N 1
ATOM 15779 C CA . PRO D 1 170 ? -29.191 20.405 -15.420 1.000 28.856 170 PRO DDD CA 1
ATOM 15780 C C . PRO D 1 170 ? -29.400 21.240 -14.148 1.000 33.535 170 PRO DDD C 1
ATOM 15781 O O . PRO D 1 170 ? -30.376 21.042 -13.444 1.000 28.306 170 PRO DDD O 1
ATOM 15792 N N . VAL D 1 171 ? -28.478 22.155 -13.878 1.000 27.557 171 VAL DDD N 1
ATOM 15793 C CA . VAL D 1 171 ? -28.513 23.009 -12.659 1.000 26.779 171 VAL DDD CA 1
ATOM 15794 C C . VAL D 1 171 ? -29.858 23.761 -12.645 1.000 31.334 171 VAL DDD C 1
ATOM 15795 O O . VAL D 1 171 ? -30.394 23.966 -11.559 1.000 30.976 171 VAL DDD O 1
ATOM 15808 N N . TRP D 1 172 ? -30.380 24.112 -13.825 1.000 31.048 172 TRP DDD N 1
ATOM 15809 C CA . TRP D 1 172 ? -31.692 24.785 -14.035 1.000 33.687 172 TRP DDD CA 1
ATOM 15810 C C . TRP D 1 172 ? -32.834 23.985 -13.401 1.000 37.462 172 TRP DDD C 1
ATOM 15811 O O . TRP D 1 172 ? -33.882 24.598 -13.162 1.000 43.430 172 TRP DDD O 1
ATOM 15832 N N . ALA D 1 173 ? -32.671 22.674 -13.199 1.000 33.293 173 ALA DDD N 1
ATOM 15833 C CA . ALA D 1 173 ? -33.699 21.750 -12.662 1.000 41.796 173 ALA DDD CA 1
ATOM 15834 C C . ALA D 1 173 ? -33.373 21.368 -11.217 1.000 49.150 173 ALA DDD C 1
ATOM 15835 O O . ALA D 1 173 ? -34.313 21.117 -10.456 1.000 82.292 173 ALA DDD O 1
ATOM 15842 N N . ILE D 1 174 ? -32.098 21.326 -10.854 1.000 47.817 174 ILE DDD N 1
ATOM 15843 C CA . ILE D 1 174 ? -31.648 20.973 -9.478 1.000 39.542 174 ILE DDD CA 1
ATOM 15844 C C . ILE D 1 174 ? -31.986 22.151 -8.541 1.000 44.817 174 ILE DDD C 1
ATOM 15845 O O . ILE D 1 174 ? -31.435 23.247 -8.728 1.000 41.267 174 ILE DDD O 1
ATOM 15861 N N . GLY D 1 175 ? -32.936 21.945 -7.621 1.000 55.351 175 GLY DDD N 1
ATOM 15862 C CA . GLY D 1 175 ? -33.335 22.909 -6.577 1.000 60.064 175 GLY DDD CA 1
ATOM 15863 C C . GLY D 1 175 ? -34.036 24.151 -7.118 1.000 65.752 175 GLY DDD C 1
ATOM 15864 O O . GLY D 1 175 ? -34.029 25.179 -6.397 1.000 59.247 175 GLY DDD O 1
ATOM 15868 N N . THR D 1 176 ? -34.613 24.092 -8.324 1.000 42.994 176 THR DDD N 1
ATOM 15869 C CA . THR D 1 176 ? -35.568 25.130 -8.818 1.000 48.941 176 THR DDD CA 1
ATOM 15870 C C . THR D 1 176 ? -37.006 24.594 -8.755 1.000 47.745 176 THR DDD C 1
ATOM 15871 O O . THR D 1 176 ? -37.924 25.321 -9.199 1.000 72.401 176 THR DDD O 1
ATOM 15882 N N . GLY D 1 177 ? -37.180 23.380 -8.223 1.000 57.337 177 GLY DDD N 1
ATOM 15883 C CA . GLY D 1 177 ? -38.475 22.676 -8.144 1.000 80.928 177 GLY DDD CA 1
ATOM 15884 C C . GLY D 1 177 ? -38.779 21.918 -9.427 1.000 84.925 177 GLY DDD C 1
ATOM 15885 O O . GLY D 1 177 ? -39.554 20.911 -9.367 1.000 47.857 177 GLY DDD O 1
ATOM 15889 N N . LYS D 1 178 ? -38.182 22.349 -10.546 1.000 59.939 178 LYS DDD N 1
ATOM 15890 C CA . LYS D 1 178 ? -38.380 21.764 -11.898 1.000 62.724 178 LYS DDD CA 1
ATOM 15891 C C . LYS D 1 178 ? -37.839 20.330 -11.918 1.000 59.493 178 LYS DDD C 1
ATOM 15892 O O . LYS D 1 178 ? -36.852 20.053 -11.214 1.000 48.456 178 LYS DDD O 1
ATOM 15911 N N . THR D 1 179 ? -38.530 19.444 -12.638 1.000 44.312 179 THR DDD N 1
ATOM 15912 C CA . THR D 1 179 ? -38.056 18.077 -12.972 1.000 53.710 179 THR DDD CA 1
ATOM 15913 C C . THR D 1 179 ? -37.784 18.054 -14.481 1.000 47.265 179 THR DDD C 1
ATOM 15914 O O . THR D 1 179 ? -38.702 18.431 -15.234 1.000 39.679 179 THR DDD O 1
ATOM 15925 N N . ALA D 1 180 ? -36.554 17.708 -14.874 1.000 40.519 180 ALA DDD N 1
ATOM 15926 C CA . ALA D 1 180 ? -36.115 17.595 -16.286 1.000 40.674 180 ALA DDD CA 1
ATOM 15927 C C . ALA D 1 180 ? -36.583 16.241 -16.824 1.000 39.007 180 ALA DDD C 1
ATOM 15928 O O . ALA D 1 180 ? -36.578 15.250 -16.046 1.000 40.775 180 ALA DDD O 1
ATOM 15935 N N . SER D 1 181 ? -37.005 16.191 -18.086 1.000 38.307 181 SER DDD N 1
ATOM 15936 C CA . SER D 1 181 ? -37.468 14.939 -18.738 1.000 41.567 181 SER DDD CA 1
ATOM 15937 C C . SER D 1 181 ? -36.280 14.203 -19.349 1.000 31.410 181 SER DDD C 1
ATOM 15938 O O . SER D 1 181 ? -35.265 14.810 -19.683 1.000 33.232 181 SER DDD O 1
ATOM 15946 N N . PRO D 1 182 ? -36.405 12.875 -19.562 1.000 32.563 182 PRO DDD N 1
ATOM 15947 C CA . PRO D 1 182 ? -35.420 12.140 -20.350 1.000 34.906 182 PRO DDD CA 1
ATOM 15948 C C . PRO D 1 182 ? -35.187 12.745 -21.737 1.000 34.533 182 PRO DDD C 1
ATOM 15949 O O . PRO D 1 182 ? -34.078 12.668 -22.237 1.000 31.399 182 PRO DDD O 1
ATOM 15960 N N . GLU D 1 183 ? -36.235 13.310 -22.339 1.000 29.288 183 GLU DDD N 1
ATOM 15961 C CA . GLU D 1 183 ? -36.143 13.959 -23.672 1.000 29.694 183 GLU DDD CA 1
ATOM 15962 C C . GLU D 1 183 ? -35.218 15.179 -23.581 1.000 31.626 183 GLU DDD C 1
ATOM 15963 O O . GLU D 1 183 ? -34.387 15.392 -24.493 1.000 29.506 183 GLU DDD O 1
ATOM 15975 N N . GLN D 1 184 ? -35.349 15.976 -22.523 1.000 32.172 184 GLN DDD N 1
ATOM 15976 C CA . GLN D 1 184 ? -34.525 17.197 -22.343 1.000 31.472 184 GLN DDD CA 1
ATOM 15977 C C . GLN D 1 184 ? -33.064 16.776 -22.108 1.000 27.208 184 GLN DDD C 1
ATOM 15978 O O . GLN D 1 184 ? -32.147 17.463 -22.646 1.000 29.278 184 GLN DDD O 1
ATOM 15992 N N . ALA D 1 185 ? -32.852 15.685 -21.377 1.000 28.665 185 ALA DDD N 1
ATOM 15993 C CA . ALA D 1 185 ? -31.497 15.152 -21.105 1.000 34.480 185 ALA DDD CA 1
ATOM 15994 C C . ALA D 1 185 ? -30.866 14.734 -22.441 1.000 40.854 185 ALA DDD C 1
ATOM 15995 O O . ALA D 1 185 ? -29.738 15.186 -22.782 1.000 29.587 185 ALA DDD O 1
ATOM 16002 N N . GLN D 1 186 ? -31.584 13.911 -23.200 1.000 28.128 186 GLN DDD N 1
ATOM 16003 C CA . GLN D 1 186 ? -31.101 13.373 -24.498 1.000 27.525 186 GLN DDD CA 1
ATOM 16004 C C . GLN D 1 186 ? -30.735 14.516 -25.451 1.000 28.332 186 GLN DDD C 1
ATOM 16005 O O . GLN D 1 186 ? -29.714 14.393 -26.139 1.000 29.652 186 GLN DDD O 1
ATOM 16019 N N . GLU D 1 187 ? -31.519 15.591 -25.499 1.000 27.202 187 GLU DDD N 1
ATOM 16020 C CA . GLU D 1 187 ? -31.270 16.742 -26.391 1.000 27.259 187 GLU DDD CA 1
ATOM 16021 C C . GLU D 1 187 ? -29.885 17.343 -26.090 1.000 29.450 187 GLU DDD C 1
ATOM 16022 O O . GLU D 1 187 ? -29.116 17.605 -27.029 1.000 27.290 187 GLU DDD O 1
ATOM 16034 N N . VAL D 1 188 ? -29.577 17.565 -24.815 1.000 25.985 188 VAL DDD N 1
ATOM 16035 C CA . VAL D 1 188 ? -28.263 18.171 -24.435 1.000 27.889 188 VAL DDD CA 1
ATOM 16036 C C . VAL D 1 188 ? -27.151 17.153 -24.721 1.000 21.994 188 VAL DDD C 1
ATOM 16037 O O . VAL D 1 188 ? -26.127 17.552 -25.325 1.000 24.410 188 VAL DDD O 1
ATOM 16050 N N . HIS D 1 189 ? -27.327 15.894 -24.324 1.000 23.848 189 HIS DDD N 1
ATOM 16051 C CA . HIS D 1 189 ? -26.272 14.856 -24.505 1.000 22.536 189 HIS DDD CA 1
ATOM 16052 C C . HIS D 1 189 ? -25.950 14.717 -26.001 1.000 27.201 189 HIS DDD C 1
ATOM 16053 O O . HIS D 1 189 ? -24.770 14.605 -26.363 1.000 23.410 189 HIS DDD O 1
ATOM 16068 N N . HIS D 1 190 ? -26.969 14.741 -26.860 1.000 27.166 190 HIS DDD N 1
ATOM 16069 C CA . HIS D 1 190 ? -26.766 14.627 -28.325 1.000 28.166 190 HIS DDD CA 1
ATOM 16070 C C . HIS D 1 190 ? -25.949 15.821 -28.815 1.000 25.668 190 HIS DDD C 1
ATOM 16071 O O . HIS D 1 190 ? -25.031 15.598 -29.635 1.000 26.149 190 HIS DDD O 1
ATOM 16086 N N . ALA D 1 191 ? -26.251 17.029 -28.329 1.000 25.034 191 ALA DDD N 1
ATOM 16087 C CA . ALA D 1 191 ? -25.548 18.268 -28.724 1.000 26.483 191 ALA DDD CA 1
ATOM 16088 C C . ALA D 1 191 ? -24.080 18.185 -28.296 1.000 26.646 191 ALA DDD C 1
ATOM 16089 O O . ALA D 1 191 ? -23.193 18.605 -29.096 1.000 27.161 191 ALA DDD O 1
ATOM 16096 N N . VAL D 1 192 ? -23.826 17.654 -27.101 1.000 23.765 192 VAL DDD N 1
ATOM 16097 C CA . VAL D 1 192 ? -22.436 17.515 -26.586 1.000 22.117 192 VAL DDD CA 1
ATOM 16098 C C . VAL D 1 192 ? -21.701 16.504 -27.473 1.000 22.776 192 VAL DDD C 1
ATOM 16099 O O . VAL D 1 192 ? -20.542 16.751 -27.847 1.000 24.419 192 VAL DDD O 1
ATOM 16112 N N . ARG D 1 193 ? -22.356 15.388 -27.813 1.000 24.099 193 ARG DDD N 1
ATOM 16113 C CA . ARG D 1 193 ? -21.663 14.342 -28.599 1.000 27.420 193 ARG DDD CA 1
ATOM 16114 C C . ARG D 1 193 ? -21.341 14.891 -29.995 1.000 25.808 193 ARG DDD C 1
ATOM 16115 O O . ARG D 1 193 ? -20.238 14.605 -30.480 1.000 26.359 193 ARG DDD O 1
ATOM 16136 N N . GLN D 1 194 ? -22.231 15.682 -30.592 1.000 22.954 194 GLN DDD N 1
ATOM 16137 C CA A GLN D 1 194 ? -21.990 16.306 -31.918 0.600 25.729 194 GLN DDD CA 1
ATOM 16138 C CA B GLN D 1 194 ? -22.014 16.330 -31.912 0.400 28.120 194 GLN DDD CA 1
ATOM 16139 C C . GLN D 1 194 ? -20.799 17.266 -31.807 1.000 29.330 194 GLN DDD C 1
ATOM 16140 O O . GLN D 1 194 ? -19.951 17.266 -32.717 1.000 25.511 194 GLN DDD O 1
ATOM 16166 N N . TRP D 1 195 ? -20.714 18.019 -30.709 1.000 23.790 195 TRP DDD N 1
ATOM 16167 C CA . TRP D 1 195 ? -19.559 18.934 -30.490 1.000 23.918 195 TRP DDD CA 1
ATOM 16168 C C . TRP D 1 195 ? -18.261 18.123 -30.434 1.000 24.287 195 TRP DDD C 1
ATOM 16169 O O . TRP D 1 195 ? -17.259 18.522 -31.069 1.000 23.324 195 TRP DDD O 1
ATOM 16190 N N . LEU D 1 196 ? -18.275 16.975 -29.766 1.000 21.335 196 LEU DDD N 1
ATOM 16191 C CA . LEU D 1 196 ? -17.059 16.115 -29.654 1.000 19.629 196 LEU DDD CA 1
ATOM 16192 C C . LEU D 1 196 ? -16.682 15.577 -31.039 1.000 23.387 196 LEU DDD C 1
ATOM 16193 O O . LEU D 1 196 ? -15.489 15.496 -31.346 1.000 22.760 196 LEU DDD O 1
ATOM 16209 N N . GLU D 1 197 ? -17.674 15.201 -31.841 1.000 25.111 197 GLU DDD N 1
ATOM 16210 C CA . GLU D 1 197 ? -17.424 14.594 -33.173 1.000 24.424 197 GLU DDD CA 1
ATOM 16211 C C . GLU D 1 197 ? -16.700 15.632 -34.034 1.000 28.479 197 GLU DDD C 1
ATOM 16212 O O . GLU D 1 197 ? -15.713 15.248 -34.697 1.000 28.100 197 GLU DDD O 1
ATOM 16224 N N . LYS D 1 198 ? -17.150 16.891 -33.997 1.000 24.975 198 LYS DDD N 1
ATOM 16225 C CA . LYS D 1 198 ? -16.609 17.975 -34.850 1.000 27.409 198 LYS DDD CA 1
ATOM 16226 C C . LYS D 1 198 ? -15.260 18.469 -34.309 1.000 29.742 198 LYS DDD C 1
ATOM 16227 O O . LYS D 1 198 ? -14.393 18.802 -35.127 1.000 28.809 198 LYS DDD O 1
ATOM 16246 N N . ASN D 1 199 ? -15.093 18.556 -32.987 1.000 23.637 199 ASN DDD N 1
ATOM 16247 C CA . ASN D 1 199 ? -13.972 19.322 -32.384 1.000 26.556 199 ASN DDD CA 1
ATOM 16248 C C . ASN D 1 199 ? -12.897 18.415 -31.804 1.000 27.836 199 ASN DDD C 1
ATOM 16249 O O . ASN D 1 199 ? -11.795 18.933 -31.516 1.000 28.131 199 ASN DDD O 1
ATOM 16260 N N . VAL D 1 200 ? -13.189 17.136 -31.600 1.000 22.726 200 VAL DDD N 1
ATOM 16261 C CA . VAL D 1 200 ? -12.170 16.168 -31.118 1.000 23.307 200 VAL DDD CA 1
ATOM 16262 C C . VAL D 1 200 ? -11.971 15.112 -32.212 1.000 27.777 200 VAL DDD C 1
ATOM 16263 O O . VAL D 1 200 ? -11.039 15.257 -33.007 1.000 29.588 200 VAL DDD O 1
ATOM 16276 N N . SER D 1 201 ? -12.876 14.153 -32.322 1.000 22.710 201 SER DDD N 1
ATOM 16277 C CA . SER D 1 201 ? -12.835 13.111 -33.378 1.000 22.407 201 SER DDD CA 1
ATOM 16278 C C . SER D 1 201 ? -14.088 12.263 -33.288 1.000 28.005 201 SER DDD C 1
ATOM 16279 O O . SER D 1 201 ? -14.703 12.237 -32.213 1.000 23.666 201 SER DDD O 1
ATOM 16287 N N . GLN D 1 202 ? -14.414 11.556 -34.374 1.000 27.855 202 GLN DDD N 1
ATOM 16288 C CA A GLN D 1 202 ? -15.556 10.606 -34.363 0.600 28.644 202 GLN DDD CA 1
ATOM 16289 C CA B GLN D 1 202 ? -15.532 10.582 -34.406 0.400 27.250 202 GLN DDD CA 1
ATOM 16290 C C . GLN D 1 202 ? -15.226 9.476 -33.391 1.000 24.040 202 GLN DDD C 1
ATOM 16291 O O . GLN D 1 202 ? -16.142 9.048 -32.685 1.000 28.234 202 GLN DDD O 1
ATOM 16317 N N . ALA D 1 203 ? -13.968 9.029 -33.338 1.000 25.094 203 ALA DDD N 1
ATOM 16318 C CA . ALA D 1 203 ? -13.526 7.921 -32.455 1.000 26.712 203 ALA DDD CA 1
ATOM 16319 C C . ALA D 1 203 ? -13.782 8.284 -30.985 1.000 27.949 203 ALA DDD C 1
ATOM 16320 O O . ALA D 1 203 ? -14.343 7.458 -30.241 1.000 25.917 203 ALA DDD O 1
ATOM 16327 N N . VAL D 1 204 ? -13.394 9.487 -30.575 1.000 24.648 204 VAL DDD N 1
ATOM 16328 C CA . VAL D 1 204 ? -13.617 9.944 -29.173 1.000 22.661 204 VAL DDD CA 1
ATOM 16329 C C . VAL D 1 204 ? -15.120 10.113 -28.942 1.000 21.769 204 VAL DDD C 1
ATOM 16330 O O . VAL D 1 204 ? -15.623 9.621 -27.899 1.000 28.199 204 VAL DDD O 1
ATOM 16343 N N . ALA D 1 205 ? -15.842 10.754 -29.853 1.000 21.423 205 ALA DDD N 1
ATOM 16344 C CA . ALA D 1 205 ? -17.292 11.015 -29.694 1.000 22.722 205 ALA DDD CA 1
ATOM 16345 C C . ALA D 1 205 ? -18.028 9.687 -29.486 1.000 28.015 205 ALA DDD C 1
ATOM 16346 O O . ALA D 1 205 ? -18.918 9.632 -28.607 1.000 26.310 205 ALA DDD O 1
ATOM 16353 N N . SER D 1 206 ? -17.661 8.640 -30.238 1.000 25.438 206 SER DDD N 1
ATOM 16354 C CA A SER D 1 206 ? -18.383 7.341 -30.212 0.600 25.919 206 SER DDD CA 1
ATOM 16355 C CA B SER D 1 206 ? -18.357 7.327 -30.225 0.400 26.501 206 SER DDD CA 1
ATOM 16356 C C . SER D 1 206 ? -18.062 6.550 -28.935 1.000 22.754 206 SER DDD C 1
ATOM 16357 O O . SER D 1 206 ? -18.886 5.691 -28.585 1.000 26.867 206 SER DDD O 1
ATOM 16371 N N . SER D 1 207 ? -16.920 6.811 -28.284 1.000 22.513 207 SER DDD N 1
ATOM 16372 C CA A SER D 1 207 ? -16.433 6.023 -27.123 0.600 26.007 207 SER DDD CA 1
ATOM 16373 C CA B SER D 1 207 ? -16.413 6.032 -27.123 0.400 25.559 207 SER DDD CA 1
ATOM 16374 C C . SER D 1 207 ? -16.669 6.753 -25.792 1.000 24.436 207 SER DDD C 1
ATOM 16375 O O . SER D 1 207 ? -16.681 6.058 -24.763 1.000 27.297 207 SER DDD O 1
ATOM 16389 N N . LEU D 1 208 ? -16.830 8.076 -25.811 1.000 22.599 208 LEU DDD N 1
ATOM 16390 C CA . LEU D 1 208 ? -16.859 8.857 -24.545 1.000 25.094 208 LEU DDD CA 1
ATOM 16391 C C . LEU D 1 208 ? -18.207 8.701 -23.845 1.000 29.084 208 LEU DDD C 1
ATOM 16392 O O . LEU D 1 208 ? -19.261 8.972 -24.471 1.000 24.782 208 LEU DDD O 1
ATOM 16408 N N . ARG D 1 209 ? -18.187 8.350 -22.563 1.000 20.661 209 ARG DDD N 1
ATOM 16409 C CA . ARG D 1 209 ? -19.441 8.303 -21.761 1.000 20.318 209 ARG DDD CA 1
ATOM 16410 C C . ARG D 1 209 ? -19.866 9.720 -21.399 1.000 20.449 209 ARG DDD C 1
ATOM 16411 O O . ARG D 1 209 ? -19.072 10.474 -20.799 1.000 21.450 209 ARG DDD O 1
ATOM 16432 N N . ILE D 1 210 ? -21.095 10.072 -21.738 1.000 20.033 210 ILE DDD N 1
ATOM 16433 C CA . ILE D 1 210 ? -21.742 11.339 -21.322 1.000 21.465 210 ILE DDD CA 1
ATOM 16434 C C . ILE D 1 210 ? -22.840 10.924 -20.342 1.000 24.049 210 ILE DDD C 1
ATOM 16435 O O . ILE D 1 210 ? -23.817 10.264 -20.765 1.000 23.750 210 ILE DDD O 1
ATOM 16451 N N . THR D 1 211 ? -22.651 11.238 -19.066 1.000 18.658 211 THR DDD N 1
ATOM 16452 C CA . THR D 1 211 ? -23.544 10.785 -17.968 1.000 20.308 211 THR DDD CA 1
ATOM 16453 C C . THR D 1 211 ? -24.427 11.943 -17.546 1.000 23.700 211 THR DDD C 1
ATOM 16454 O O . THR D 1 211 ? -24.057 13.110 -17.735 1.000 21.782 211 THR DDD O 1
ATOM 16465 N N . TYR D 1 212 ? -25.602 11.598 -17.026 1.000 22.776 212 TYR DDD N 1
ATOM 16466 C CA . TYR D 1 212 ? -26.619 12.582 -16.601 1.000 23.932 212 TYR DDD CA 1
ATOM 16467 C C . TYR D 1 212 ? -26.539 12.775 -15.081 1.000 21.351 212 TYR DDD C 1
ATOM 16468 O O . TYR D 1 212 ? -26.593 11.780 -14.338 1.000 23.642 212 TYR DDD O 1
ATOM 16486 N N . GLY D 1 213 ? -26.457 14.029 -14.645 1.000 24.781 213 GLY DDD N 1
ATOM 16487 C CA . GLY D 1 213 ? -26.257 14.394 -13.228 1.000 25.133 213 GLY DDD CA 1
ATOM 16488 C C . GLY D 1 213 ? -27.431 15.189 -12.680 1.000 32.868 213 GLY DDD C 1
ATOM 16489 O O . GLY D 1 213 ? -27.233 15.935 -11.723 1.000 27.901 213 GLY DDD O 1
ATOM 16493 N N . GLY D 1 214 ? -28.619 15.055 -13.284 1.000 31.699 214 GLY DDD N 1
ATOM 16494 C CA . GLY D 1 214 ? -29.863 15.627 -12.739 1.000 32.181 214 GLY DDD CA 1
ATOM 16495 C C . GLY D 1 214 ? -30.416 14.736 -11.652 1.000 32.241 214 GLY DDD C 1
ATOM 16496 O O . GLY D 1 214 ? -29.689 13.818 -11.157 1.000 34.060 214 GLY DDD O 1
ATOM 16500 N N . SER D 1 215 ? -31.664 14.971 -11.255 1.000 36.843 215 SER DDD N 1
ATOM 16501 C CA A SER D 1 215 ? -32.333 14.111 -10.247 0.600 39.736 215 SER DDD CA 1
ATOM 16502 C CA B SER D 1 215 ? -32.337 14.115 -10.250 0.400 37.788 215 SER DDD CA 1
ATOM 16503 C C . SER D 1 215 ? -32.500 12.715 -10.848 1.000 38.191 215 SER DDD C 1
ATOM 16504 O O . SER D 1 215 ? -33.218 12.604 -11.853 1.000 45.017 215 SER DDD O 1
ATOM 16518 N N . VAL D 1 216 ? -31.810 11.729 -10.288 1.000 39.138 216 VAL DDD N 1
ATOM 16519 C CA . VAL D 1 216 ? -31.961 10.322 -10.738 1.000 41.161 216 VAL DDD CA 1
ATOM 16520 C C . VAL D 1 216 ? -32.509 9.510 -9.569 1.000 45.680 216 VAL DDD C 1
ATOM 16521 O O . VAL D 1 216 ? -31.904 9.540 -8.469 1.000 41.833 216 VAL DDD O 1
ATOM 16534 N N . THR D 1 217 ? -33.612 8.812 -9.824 1.000 48.873 217 THR DDD N 1
ATOM 16535 C CA . THR D 1 217 ? -34.333 7.973 -8.834 1.000 67.212 217 THR DDD CA 1
ATOM 16536 C C . THR D 1 217 ? -34.527 6.578 -9.421 1.000 65.818 217 THR DDD C 1
ATOM 16537 O O . THR D 1 217 ? -34.399 6.424 -10.655 1.000 51.115 217 THR DDD O 1
ATOM 16548 N N . ALA D 1 218 ? -34.887 5.608 -8.588 1.000 70.351 218 ALA DDD N 1
ATOM 16549 C CA . ALA D 1 218 ? -35.301 4.264 -9.048 1.000 60.982 218 ALA DDD CA 1
ATOM 16550 C C . ALA D 1 218 ? -36.443 4.396 -10.071 1.000 47.982 218 ALA DDD C 1
ATOM 16551 O O . ALA D 1 218 ? -36.476 3.596 -11.019 1.000 66.845 218 ALA DDD O 1
ATOM 16558 N N . ALA D 1 219 ? -37.318 5.395 -9.920 1.000 57.776 219 ALA DDD N 1
ATOM 16559 C CA . ALA D 1 219 ? -38.539 5.575 -10.735 1.000 62.053 219 ALA DDD CA 1
ATOM 16560 C C . ALA D 1 219 ? -38.222 6.126 -12.130 1.000 63.573 219 ALA DDD C 1
ATOM 16561 O O . ALA D 1 219 ? -39.036 5.883 -13.033 1.000 48.644 219 ALA DDD O 1
ATOM 16568 N N . ASN D 1 220 ? -37.138 6.884 -12.324 1.000 49.532 220 ASN DDD N 1
ATOM 16569 C CA . ASN D 1 220 ? -36.897 7.536 -13.643 1.000 41.591 220 ASN DDD CA 1
ATOM 16570 C C . ASN D 1 220 ? -35.625 6.983 -14.318 1.000 27.006 220 ASN DDD C 1
ATOM 16571 O O . ASN D 1 220 ? -35.407 7.349 -15.483 1.000 34.793 220 ASN DDD O 1
ATOM 16582 N N . CYS D 1 221 ? -34.866 6.113 -13.666 1.000 30.528 221 CYS DDD N 1
ATOM 16583 C CA . CYS D 1 221 ? -33.485 5.794 -14.139 1.000 30.868 221 CYS DDD CA 1
ATOM 16584 C C . CYS D 1 221 ? -33.548 4.961 -15.428 1.000 39.829 221 CYS DDD C 1
ATOM 16585 O O . CYS D 1 221 ? -32.713 5.183 -16.305 1.000 29.902 221 CYS DDD O 1
ATOM 16593 N N . LYS D 1 222 ? -34.480 4.018 -15.563 1.000 37.148 222 LYS DDD N 1
ATOM 16594 C CA . LYS D 1 222 ? -34.520 3.145 -16.768 1.000 36.430 222 LYS DDD CA 1
ATOM 16595 C C . LYS D 1 222 ? -34.887 3.973 -18.003 1.000 29.718 222 LYS DDD C 1
ATOM 16596 O O . LYS D 1 222 ? -34.242 3.750 -19.042 1.000 36.199 222 LYS DDD O 1
ATOM 16615 N N . GLU D 1 223 ? -35.824 4.918 -17.911 1.000 30.315 223 GLU DDD N 1
ATOM 16616 C CA A GLU D 1 223 ? -36.235 5.751 -19.071 0.600 33.575 223 GLU DDD CA 1
ATOM 16617 C CA B GLU D 1 223 ? -36.244 5.764 -19.063 0.400 32.588 223 GLU DDD CA 1
ATOM 16618 C C . GLU D 1 223 ? -35.074 6.669 -19.483 1.000 34.654 223 GLU DDD C 1
ATOM 16619 O O . GLU D 1 223 ? -34.896 6.883 -20.685 1.000 34.148 223 GLU DDD O 1
ATOM 16641 N N . LEU D 1 224 ? -34.302 7.179 -18.521 1.000 32.629 224 LEU DDD N 1
ATOM 16642 C CA . LEU D 1 224 ? -33.086 7.966 -18.854 1.000 32.726 224 LEU DDD CA 1
ATOM 16643 C C . LEU D 1 224 ? -32.041 7.072 -19.531 1.000 26.052 224 LEU DDD C 1
ATOM 16644 O O . LEU D 1 224 ? -31.459 7.505 -20.554 1.000 27.480 224 LEU DDD O 1
ATOM 16660 N N . ALA D 1 225 ? -31.785 5.891 -18.980 1.000 29.397 225 ALA DDD N 1
ATOM 16661 C CA . ALA D 1 225 ? -30.687 5.001 -19.425 1.000 27.253 225 ALA DDD CA 1
ATOM 16662 C C . ALA D 1 225 ? -30.940 4.600 -20.886 1.000 38.081 225 ALA DDD C 1
ATOM 16663 O O . ALA D 1 225 ? -29.976 4.404 -21.640 1.000 26.180 225 ALA DDD O 1
ATOM 16670 N N . LYS D 1 226 ? -32.206 4.461 -21.287 1.000 37.725 226 LYS DDD N 1
ATOM 16671 C CA A LYS D 1 226 ? -32.561 3.965 -22.646 0.500 36.754 226 LYS DDD CA 1
ATOM 16672 C CA B LYS D 1 226 ? -32.548 3.953 -22.644 0.500 36.367 226 LYS DDD CA 1
ATOM 16673 C C . LYS D 1 226 ? -32.214 5.017 -23.700 1.000 29.959 226 LYS DDD C 1
ATOM 16674 O O . LYS D 1 226 ? -32.114 4.649 -24.873 1.000 33.538 226 LYS DDD O 1
ATOM 16710 N N . LYS D 1 227 ? -32.058 6.287 -23.310 1.000 25.969 227 LYS DDD N 1
ATOM 16711 C CA . LYS D 1 227 ? -31.749 7.363 -24.282 1.000 24.680 227 LYS DDD CA 1
ATOM 16712 C C . LYS D 1 227 ? -30.383 7.081 -24.900 1.000 26.928 227 LYS DDD C 1
ATOM 16713 O O . LYS D 1 227 ? -29.448 6.672 -24.198 1.000 27.683 227 LYS DDD O 1
ATOM 16732 N N . PRO D 1 228 ? -30.264 7.194 -26.243 1.000 28.412 228 PRO DDD N 1
ATOM 16733 C CA . PRO D 1 228 ? -29.075 6.717 -26.947 1.000 32.910 228 PRO DDD CA 1
ATOM 16734 C C . PRO D 1 228 ? -27.778 7.459 -26.575 1.000 27.523 228 PRO DDD C 1
ATOM 16735 O O . PRO D 1 228 ? -26.733 6.826 -26.615 1.000 27.038 228 PRO DDD O 1
ATOM 16746 N N . ASP D 1 229 ? -27.869 8.725 -26.170 1.000 27.021 229 ASP DDD N 1
ATOM 16747 C CA . ASP D 1 229 ? -26.664 9.532 -25.831 1.000 27.186 229 ASP DDD CA 1
ATOM 16748 C C . ASP D 1 229 ? -26.490 9.634 -24.305 1.000 27.160 229 ASP DDD C 1
ATOM 16749 O O . ASP D 1 229 ? -25.558 10.334 -23.884 1.000 25.475 229 ASP DDD O 1
ATOM 16758 N N . VAL D 1 230 ? -27.317 8.953 -23.505 1.000 25.291 230 VAL DDD N 1
ATOM 16759 C CA . VAL D 1 230 ? -27.164 8.930 -22.021 1.000 29.313 230 VAL DDD CA 1
ATOM 16760 C C . VAL D 1 230 ? -26.460 7.634 -21.643 1.000 28.084 230 VAL DDD C 1
ATOM 16761 O O . VAL D 1 230 ? -27.034 6.536 -21.850 1.000 25.650 230 VAL DDD O 1
ATOM 16774 N N . ASP D 1 231 ? -25.231 7.724 -21.119 1.000 22.069 231 ASP DDD N 1
ATOM 16775 C CA . ASP D 1 231 ? -24.371 6.549 -20.879 1.000 19.722 231 ASP DDD CA 1
ATOM 16776 C C . ASP D 1 231 ? -24.224 6.243 -19.392 1.000 23.371 231 ASP DDD C 1
ATOM 16777 O O . ASP D 1 231 ? -23.346 5.434 -19.042 1.000 23.220 231 ASP DDD O 1
ATOM 16786 N N . GLY D 1 232 ? -25.064 6.860 -18.566 1.000 26.091 232 GLY DDD N 1
ATOM 16787 C CA . GLY D 1 232 ? -25.029 6.611 -17.117 1.000 27.602 232 GLY DDD CA 1
ATOM 16788 C C . GLY D 1 232 ? -25.370 7.860 -16.351 1.000 20.084 232 GLY DDD C 1
ATOM 16789 O O . GLY D 1 232 ? -26.009 8.774 -16.916 1.000 21.848 232 GLY DDD O 1
ATOM 16793 N N . PHE D 1 233 ? -24.960 7.880 -15.081 1.000 21.566 233 PHE DDD N 1
ATOM 16794 C CA . PHE D 1 233 ? -25.426 8.891 -14.112 1.000 23.941 233 PHE DDD CA 1
ATOM 16795 C C . PHE D 1 233 ? -24.291 9.348 -13.213 1.000 23.039 233 PHE DDD C 1
ATOM 16796 O O . PHE D 1 233 ? -23.360 8.562 -12.936 1.000 24.813 233 PHE DDD O 1
ATOM 16813 N N . LEU D 1 234 ? -24.406 10.595 -12.752 1.000 30.968 234 LEU DDD N 1
ATOM 16814 C CA . LEU D 1 234 ? -23.749 11.059 -11.501 1.000 30.604 234 LEU DDD CA 1
ATOM 16815 C C . LEU D 1 234 ? -24.852 11.398 -10.487 1.000 24.309 234 LEU DDD C 1
ATOM 16816 O O . LEU D 1 234 ? -25.507 12.422 -10.635 1.000 35.407 234 LEU DDD O 1
ATOM 16832 N N . VAL D 1 235 ? -25.071 10.473 -9.567 1.000 26.080 235 VAL DDD N 1
ATOM 16833 C CA . VAL D 1 235 ? -26.221 10.445 -8.622 1.000 24.392 235 VAL DDD CA 1
ATOM 16834 C C . VAL D 1 235 ? -25.834 11.292 -7.408 1.000 34.733 235 VAL DDD C 1
ATOM 16835 O O . VAL D 1 235 ? -24.688 11.170 -6.947 1.000 34.202 235 VAL DDD O 1
ATOM 16848 N N . GLY D 1 236 ? -26.750 12.131 -6.928 1.000 34.509 236 GLY DDD N 1
ATOM 16849 C CA . GLY D 1 236 ? -26.553 12.919 -5.692 1.000 35.959 236 GLY DDD CA 1
ATOM 16850 C C . GLY D 1 236 ? -27.126 12.186 -4.496 1.000 27.075 236 GLY DDD C 1
ATOM 16851 O O . GLY D 1 236 ? -26.588 11.131 -4.133 1.000 31.000 236 GLY DDD O 1
ATOM 16855 N N . GLY D 1 237 ? -28.238 12.699 -3.946 1.000 44.565 237 GLY DDD N 1
ATOM 16856 C CA . GLY D 1 237 ? -28.864 12.232 -2.693 1.000 39.696 237 GLY DDD CA 1
ATOM 16857 C C . GLY D 1 237 ? -29.135 10.744 -2.674 1.000 34.380 237 GLY DDD C 1
ATOM 16858 O O . GLY D 1 237 ? -28.865 10.078 -1.636 1.000 33.066 237 GLY DDD O 1
ATOM 16862 N N . ALA D 1 238 ? -29.629 10.192 -3.786 1.000 36.999 238 ALA DDD N 1
ATOM 16863 C CA . ALA D 1 238 ? -29.939 8.756 -3.897 1.000 38.516 238 ALA DDD CA 1
ATOM 16864 C C . ALA D 1 238 ? -28.685 7.905 -3.647 1.000 34.417 238 ALA DDD C 1
ATOM 16865 O O . ALA D 1 238 ? -28.837 6.752 -3.295 1.000 30.949 238 ALA DDD O 1
ATOM 16872 N N . SER D 1 239 ? -27.462 8.439 -3.761 1.000 29.080 239 SER DDD N 1
ATOM 16873 C CA . SER D 1 239 ? -26.234 7.626 -3.583 1.000 25.236 239 SER DDD CA 1
ATOM 16874 C C . SER D 1 239 ? -26.060 7.178 -2.134 1.000 24.405 239 SER DDD C 1
ATOM 16875 O O . SER D 1 239 ? -25.332 6.216 -1.908 1.000 26.750 239 SER DDD O 1
ATOM 16883 N N . LEU D 1 240 ? -26.723 7.857 -1.196 1.000 28.886 240 LEU DDD N 1
ATOM 16884 C CA . LEU D 1 240 ? -26.635 7.551 0.256 1.000 31.067 240 LEU DDD CA 1
ATOM 16885 C C . LEU D 1 240 ? -27.668 6.476 0.652 1.000 41.719 240 LEU DDD C 1
ATOM 16886 O O . LEU D 1 240 ? -27.658 6.075 1.810 1.000 41.080 240 LEU DDD O 1
ATOM 16902 N N A LYS D 1 241 ? -28.629 6.262 -0.249 0.500 35.165 241 LYS DDD N 1
ATOM 16903 N N B LYS D 1 241 ? -28.282 5.752 -0.286 0.500 33.263 241 LYS DDD N 1
ATOM 16904 C CA A LYS D 1 241 ? -29.927 5.582 -0.004 0.500 28.897 241 LYS DDD CA 1
ATOM 16905 C CA B LYS D 1 241 ? -29.325 4.740 0.065 0.500 30.934 241 LYS DDD CA 1
ATOM 16906 C C A LYS D 1 241 ? -29.964 4.287 -0.812 0.500 29.574 241 LYS DDD C 1
ATOM 16907 C C B LYS D 1 241 ? -28.961 3.328 -0.405 0.500 29.511 241 LYS DDD C 1
ATOM 16908 O O A LYS D 1 241 ? -29.262 4.142 -1.822 0.500 23.371 241 LYS DDD O 1
ATOM 16909 O O B LYS D 1 241 ? -28.164 3.141 -1.319 0.500 25.259 241 LYS DDD O 1
ATOM 16946 N N A PRO D 1 242 ? -30.802 3.318 -0.381 0.500 29.815 242 PRO DDD N 1
ATOM 16947 N N B PRO D 1 242 ? -29.572 2.275 0.190 0.500 27.359 242 PRO DDD N 1
ATOM 16948 C CA A PRO D 1 242 ? -30.828 1.989 -0.986 0.500 31.465 242 PRO DDD CA 1
ATOM 16949 C CA B PRO D 1 242 ? -29.564 0.938 -0.404 0.500 28.879 242 PRO DDD CA 1
ATOM 16950 C C A PRO D 1 242 ? -31.115 2.000 -2.495 0.500 29.986 242 PRO DDD C 1
ATOM 16951 C C B PRO D 1 242 ? -30.018 0.964 -1.870 0.500 23.510 242 PRO DDD C 1
ATOM 16952 O O A PRO D 1 242 ? -30.655 1.083 -3.171 0.500 28.085 242 PRO DDD O 1
ATOM 16953 O O B PRO D 1 242 ? -29.606 0.126 -2.653 0.500 24.539 242 PRO DDD O 1
ATOM 16974 N N A GLU D 1 243 ? -31.849 3.011 -2.982 0.500 32.108 243 GLU DDD N 1
ATOM 16975 N N B GLU D 1 243 ? -30.846 1.955 -2.201 0.500 23.817 243 GLU DDD N 1
ATOM 16976 C CA A GLU D 1 243 ? -32.267 3.095 -4.411 0.500 30.492 243 GLU DDD CA 1
ATOM 16977 C CA B GLU D 1 243 ? -31.404 2.207 -3.551 0.500 19.528 243 GLU DDD CA 1
ATOM 16978 C C A GLU D 1 243 ? -31.027 3.245 -5.311 0.500 29.378 243 GLU DDD C 1
ATOM 16979 C C B GLU D 1 243 ? -30.264 2.454 -4.541 0.500 26.094 243 GLU DDD C 1
ATOM 16980 O O A GLU D 1 243 ? -31.154 2.982 -6.497 0.500 32.641 243 GLU DDD O 1
ATOM 16981 O O B GLU D 1 243 ? -30.408 2.060 -5.703 0.500 18.433 243 GLU DDD O 1
ATOM 17004 N N A PHE D 1 244 ? -29.864 3.616 -4.777 0.500 33.798 244 PHE DDD N 1
ATOM 17005 N N B PHE D 1 244 ? -29.158 3.072 -4.111 0.500 29.121 244 PHE DDD N 1
ATOM 17006 C CA A PHE D 1 244 ? -28.616 3.654 -5.581 0.500 32.271 244 PHE DDD CA 1
ATOM 17007 C CA B PHE D 1 244 ? -28.032 3.380 -5.035 0.500 35.134 244 PHE DDD CA 1
ATOM 17008 C C A PHE D 1 244 ? -28.358 2.292 -6.254 0.500 41.974 244 PHE DDD C 1
ATOM 17009 C C B PHE D 1 244 ? -28.041 2.255 -6.060 0.500 44.533 244 PHE DDD C 1
ATOM 17010 O O A PHE D 1 244 ? -27.949 2.289 -7.425 0.500 27.773 244 PHE DDD O 1
ATOM 17011 O O B PHE D 1 244 ? -27.577 2.373 -7.212 0.500 46.421 244 PHE DDD O 1
ATOM 17044 N N . VAL D 1 245 ? -28.606 1.159 -5.578 1.000 49.338 245 VAL DDD N 1
ATOM 17045 C CA . VAL D 1 245 ? -28.454 -0.194 -6.181 1.000 60.127 245 VAL DDD CA 1
ATOM 17046 C C . VAL D 1 245 ? -29.348 -0.310 -7.419 1.000 58.823 245 VAL DDD C 1
ATOM 17047 O O . VAL D 1 245 ? -28.864 -0.798 -8.462 1.000 74.712 245 VAL DDD O 1
ATOM 17060 N N . ASP D 1 246 ? -30.600 0.137 -7.328 1.000 56.467 246 ASP DDD N 1
ATOM 17061 C CA . ASP D 1 246 ? -31.560 0.058 -8.460 1.000 62.377 246 ASP DDD CA 1
ATOM 17062 C C . ASP D 1 246 ? -31.041 0.927 -9.616 1.000 60.977 246 ASP DDD C 1
ATOM 17063 O O . ASP D 1 246 ? -31.104 0.502 -10.775 1.000 43.127 246 ASP DDD O 1
ATOM 17072 N N . ILE D 1 247 ? -30.508 2.105 -9.316 1.000 44.372 247 ILE DDD N 1
ATOM 17073 C CA . ILE D 1 247 ? -29.947 3.019 -10.348 1.000 40.998 247 ILE DDD CA 1
ATOM 17074 C C . ILE D 1 247 ? -28.737 2.359 -11.021 1.000 32.732 247 ILE DDD C 1
ATOM 17075 O O . ILE D 1 247 ? -28.620 2.502 -12.246 1.000 35.424 247 ILE DDD O 1
ATOM 17091 N N . CYS D 1 248 ? -27.898 1.637 -10.285 1.000 27.850 248 CYS DDD N 1
ATOM 17092 C CA . CYS D 1 248 ? -26.747 0.900 -10.850 1.000 27.829 248 CYS DDD CA 1
ATOM 17093 C C . CYS D 1 248 ? -27.252 -0.163 -11.842 1.000 33.306 248 CYS DDD C 1
ATOM 17094 O O . CYS D 1 248 ? -26.502 -0.548 -12.733 1.000 29.227 248 CYS DDD O 1
ATOM 17102 N N . ASN D 1 249 ? -28.482 -0.640 -11.677 1.000 33.661 249 ASN DDD N 1
ATOM 17103 C CA . ASN D 1 249 ? -29.103 -1.666 -12.558 1.000 31.853 249 ASN DDD CA 1
ATOM 17104 C C . ASN D 1 249 ? -29.945 -1.029 -13.672 1.000 31.541 249 ASN DDD C 1
ATOM 17105 O O . ASN D 1 249 ? -30.639 -1.799 -14.378 1.000 34.920 249 ASN DDD O 1
ATOM 17116 N N . ALA D 1 250 ? -29.897 0.287 -13.867 1.000 28.021 250 ALA DDD N 1
ATOM 17117 C CA . ALA D 1 250 ? -30.781 1.038 -14.789 1.000 29.720 250 ALA DDD CA 1
ATOM 17118 C C . ALA D 1 250 ? -30.626 0.545 -16.238 1.000 38.291 250 ALA DDD C 1
ATOM 17119 O O . ALA D 1 250 ? -31.570 0.726 -17.010 1.000 31.985 250 ALA DDD O 1
ATOM 17126 N N . ASN D 1 251 ? -29.463 0.036 -16.613 1.000 29.440 251 ASN DDD N 1
ATOM 17127 C CA . ASN D 1 251 ? -29.179 -0.328 -18.022 1.000 31.672 251 ASN DDD CA 1
ATOM 17128 C C . ASN D 1 251 ? -29.382 -1.828 -18.242 1.000 40.813 251 ASN DDD C 1
ATOM 17129 O O . ASN D 1 251 ? -29.141 -2.241 -19.386 1.000 34.616 251 ASN DDD O 1
ATOM 17140 N N . ARG D 1 252 ? -29.737 -2.612 -17.209 1.000 46.760 252 ARG DDD N 1
ATOM 17141 C CA . ARG D 1 252 ? -29.767 -4.104 -17.299 1.000 37.122 252 ARG DDD CA 1
ATOM 17142 C C . ARG D 1 252 ? -31.136 -4.524 -17.855 1.000 49.389 252 ARG DDD C 1
ATOM 17143 O O . ARG D 1 252 ? -32.148 -3.955 -17.411 1.000 44.345 252 ARG DDD O 1
ATOM 17164 N N . GLY D 1 253 ? -31.133 -5.500 -18.774 1.000 39.800 253 GLY DDD N 1
ATOM 17165 C CA . GLY D 1 253 ? -32.332 -6.147 -19.344 1.000 51.560 253 GLY DDD CA 1
ATOM 17166 C C . GLY D 1 253 ? -33.153 -5.214 -20.213 1.000 65.254 253 GLY DDD C 1
ATOM 17167 O O . GLY D 1 253 ? -34.000 -5.698 -20.976 1.000 72.472 253 GLY DDD O 1
#

Foldseek 3Di:
DPAQFEAEEEADPDDDPVLLVVLQCLLQVLPFDLSHAYEYADEPVCLLVSLVPHDPSHAYEHAEAFQDCDDDDPPGHHLVNSVVSVHQEYEFQPPCCCPVVPQDLLRSLSNLLRSLVSRHQYAYEFEDAQVCVVVVNGLVRRLSSVVSNVNSQPDLVSLLRYAYEYEHNNQVPPVHADALVNVLVSLVSVLVSCCVPRHVVSSVHHAYAYEYADFLVRLLVNCPRPSHRAYHYYPCSSDSRSSSNSNSNPD/DFDEQFEAEEEADPDDDPVLLLVLQCLLQVLPFDLSHAYEYADEPVCLLVSLVPHPPSYAYEHAEAFQDCDDDDPPGHHLVNSVVSVHAEYEFQPPCCCPVVPQDLLRSLSNLLRNLVSRHFYAYEFEDAQVCVVVVCGLVRRLSSVVSNVNSQPDLVSLLRYAYEYEHNNCVPDVHDAALVNVLVSLVSVLVSCCVPRHPVSSSHHAYAYEYADFLVCLLVNCPRPSHRAYHHYPCSSDSRSSSSSNSNVD/DFDEQFEAEEEADPDDDPVLLVVLQCLQQVLCFDLSHAYEYADEPVCLLVSLVPHPPSYAYEHAEAFQDCDDDDPPGHHLVNSVVSVHAEYEFQPPCCCPVVPQDLLRSLSNLLRNLVSRHFYAYEFEDAQVCVVVVCTLVRRLSSVVNNVNSQPDLVSLLRYAYEYEHNNAAPDPHHQDLVNVLVSLVSVLVSCCVPRHVVSSSHHAYAYEHPDFLVCLLVNCPRPSHRAYHYYPCSSDSRSSSSSNSNVD/DPAQFEAEEEADPDDDPVLLVVLQCLQQVLPFDLSHAYEYADEPVCLLVSLVPHDPSYAYEHAEAFQDQDDDDPPGHHLVNSVVSVHQEYEFQPPCCCPVVPQDLLRSLSNLLRSVVSRHQYAYEFEDAQVCVVVVNGCVRRVSSVVSVVNSQPDLVSLLRYAYEYEHNNQAPPVHDDALVNVLVSLVSVLVCCCVPRHPVSSVHHAYAYEYADFLVRLLVNCPRPSHRAYHHYPCSSDSRSRSNSNSNPD

Sequence (1006 aa):
SNRKFFVGGNWKMNGSKKEESNQQKKLLKTLSSDAKPDANTEILVAVPFVYLLKDVREEHLLDKRFHVAAQNCYKVASGAFTGEISPAMIRRDCGCEEWVIILGHSERRHIFGESDELIIGEKVNHALTCCGLKVVPCIGEKLDERREAGKTEEQVCFRRQLDAIKKGIPKAEEDWSRVVIIAYEPVWAIGTGKTASPEQAQEVHHAVRQQWLEKNVSQQAVASSSSLRITYGGSSVTAANCKELAKKKPDVDGFLVGGASLKPEFVDICNANRRGASNRKFFVGGNWKMNGSKKEESSNQQKLLKTLSSDAKPDANTEEILVAVPFVYLLKDVREEHLLDDKKRRFHVAAQNCYKVASGAFTGEISPAMIRRDCGCEEWVIILGHSERRHIFGESDELIIGEKVNHALTCCGLKVVPCIGEKLDERREAGKKTEEQVCFRRQLDAIKKKGIPKAEEDWSRVVIIAYEPVWAIGTGKTASPEQAQEVHHAVRQQWLEKKNVSQQAVASSSSLRITYGGSVTAANCKELAKKPDVDGFLVGGASLKPEFVDICNANRGASSNRKFFVGGNWKMNGSKKEESSNQQKLLKTLSSDAKPDANTEEILVAVPFVYLLKDVREEHLDDKKRRFHVAAQNCYKVASGAFTGEISPAMIRRDCGCEEWVIILGHSERRHIFGESDELIIGEKVNHALTCCGLKVVPCIGEKLDERREAGKTEEQVCFRQLDAIKKKGIPKAEEDWSRVVIIAYEPVWWAAIIGGTTGGKKTTAASSPPEQAQEVHHAVRQQWLEKNVSQQAVASSSSLRITYGGGGSSVVTAANCKEELAKKKPDVDGFLVGGASLKPEFVDICNANRGSNRKFFVGGNWKMNGSKKEESNQKLLKTLSSDAKPDANTEILVAVPFVYLLKDVREHLDKRFHVAAQNCYKVASGAFTGEISPAMIRRDCGCEEWVILGHSERRHIFGESDELIIGEKVNHALTCCGLLKVVPCIGEKLDEREAGKTEEQVCFRRQLDAIKKKGIPKAEEDWSRVVIIAYEPVWAIGTGKTASPEQAQEVHHAVRQQWLEKNVSQQAVASSSSLRITYGGSSVTAANCKEELAKKKPDVDGFLVGGASLKKPPEEFFVDICNANRG

Solvent-accessible surface area: 37648 Å² total; per-residue (Å²): 129,169,44,102,10,3,0,0,0,2,2,29,0,32,22,35,69,122,55,8,91,137,31,3,122,68,4,28,92,47,156,2,7,85,114,2,36,0,0,0,0,0,2,11,8,1,0,34,27,3,44,120,77,7,89,189,69,6,42,1,0,0,3,8,1,10,68,57,49,60,23,50,42,0,8,13,2,0,0,49,4,0,108,40,4,44,1,54,9,0,1,0,1,8,12,18,12,17,80,89,48,61,17,59,31,113,32,0,5,64,2,0,58,27,0,2,96,37,26,0,66,0,2,0,0,2,3,0,74,52,92,31,53,130,63,69,89,22,91,113,2,2,53,117,6,0,79,18,0,82,173,5,18,60,115,73,127,4,9,94,49,4,1,0,0,2,6,0,26,14,11,72,86,57,74,97,116,20,37,18,94,61,1,30,113,9,0,90,14,1,22,71,16,0,62,166,59,36,42,128,72,21,6,68,67,6,32,0,1,3,10,7,70,9,49,48,106,38,2,86,89,3,6,124,44,93,13,4,7,0,1,9,3,21,47,13,1,65,115,106,47,6,23,71,0,0,25,1,74,118,114,120,48,81,53,58,10,2,0,0,0,1,1,28,0,31,24,35,88,147,56,10,86,151,29,2,114,62,2,36,92,43,120,2,6,23,16,4,34,0,0,0,0,0,2,11,10,5,0,44,42,4,19,124,97,7,52,18,26,5,23,1,0,0,2,7,1,13,67,56,49,61,23,51,43,0,8,13,2,0,0,28,4,0,78,54,6,15,1,18,7,0,0,0,0,8,12,17,12,18,78,87,50,61,20,59,33,122,34,0,5,66,2,0,59,27,0,2,95,28,19,1,35,0,1,0,0,3,3,0,74,50,96,36,54,123,67,63,81,24,95,105,5,3,55,113,4,0,77,18,1,84,182,6,18,59,96,76,80,1,13,40,8,5,1,0,0,2,5,1,25,10,14,73,87,53,86,102,119,28,38,21,95,60,1,30,118,10,0,91,20,1,23,96,17,0,72,181,43,41,41,103,19,6,2,22,42,5,35,0,1,5,10,5,83,8,50,43,104,45,2,78,89,4,7,156,44,98,14,5,9,0,1,9,1,18,46,10,0,64,109,108,46,5,20,74,0,0,26,4,74,124,97,129,49,77,47,56,10,2,0,0,0,2,2,20,0,32,23,34,82,135,55,9,98,162,28,2,129,62,2,40,89,43,113,1,4,22,4,4,34,0,0,0,0,0,2,10,9,4,0,47,40,4,19,125,98,7,36,22,35,5,21,1,0,0,3,7,1,12,68,58,50,62,23,50,43,0,8,13,2,0,0,48,3,0,47,56,6,10,0,6,6,0,1,1,1,6,7,13,12,19,79,89,49,60,18,61,35,113,33,1,5,63,1,0,60,26,0,2,98,35,11,0,36,0,1,0,0,2,3,0,73,78,96,34,53,137,64,69,87,21,88,111,3,1,54,112,3,0,77,18,0,81,172,5,18,60,86,66,108,1,11,50,7,4,1,0,0,1,3,0,37,22,2,35,79,94,60,106,33,3,42,30,104,62,0,30,112,9,0,95,13,1,23,78,19,0,82,158,58,39,42,91,11,6,1,20,43,6,34,0,1,0,7,6,20,8,48,42,106,36,2,96,97,0,8,111,30,97,14,4,10,0,1,8,1,19,46,11,1,64,111,106,48,5,21,75,0,0,24,5,57,122,111,128,164,43,112,9,3,0,0,0,2,2,30,0,33,24,35,73,120,53,8,118,132,32,4,126,70,4,41,99,43,167,2,6,84,113,2,35,0,0,0,0,0,2,10,9,1,0,35,27,4,43,120,97,8,86,180,73,7,42,1,0,0,3,6,1,11,68,57,49,62,23,50,42,0,8,12,2,0,0,50,4,0,106,44,4,42,0,56,10,0,0,1,0,7,12,18,12,18,80,86,47,60,18,60,31,118,31,1,4,65,2,0,58,27,0,2,94,37,26,0,65,0,2,0,0,2,3,0,74,47,93,33,54,128,61,67,91,29,111,102,3,2,37,116,6,0,82,16,0,80,176,5,17,58,113,74,130,4,12,94,50,4,1,0,0,2,5,0,26,13,11,73,84,59,78,101,119,14,36,16,92,62,2,30,118,9,0,90,39,1,23,71,27,0,69,162,67,36,42,103,72,21,1,56,69,6,32,0,1,4,9,6,77,8,47,45,106,37,2,104,94,4,7,170,46,90,13,5,6,0,1,9,1,20,48,12,2,66,121,106,50,6,22,73,0,0,27,5,74,130,129

B-factor: mean 29.65, std 14.12, range [13.16, 178.6]

Radius of gyration: 34.31 Å; Cα contacts (8 Å, |Δi|>4): 2428; chains: 4; bounding box: 68×88×101 Å

Nearest PDB structures (foldseek):
  7qon-assembly1_AAA  TM=1.003E+00  e=1.199E-53  Fasciola hepatica
  5zg5-assembly1_B  TM=9.953E-01  e=3.966E-44  Opisthorchis viverrini
  5zfx-assembly1_B  TM=9.940E-01  e=5.736E-43  Opisthorchis viverrini
  6oog-assembly1_A-2  TM=9.857E-01  e=3.170E-40  Taenia solium
  6ooi-assembly1_B  TM=9.816E-01  e=7.417E-40  Schistosoma mansoni